Protein AF-B8DJH3-F1 (afdb_monomer_lite)

Foldseek 3Di:
DPPVLVVVVVVVVVVPDDDDDDDDDDYDDDDDDDDDDDDDDDDDDPPVVVVVVVVVVVVVVVPDDDPPDCPPPCPPPPDPDDLFDDPVVLVVLLVFFLLSVLVVLCVVPVVDCLLVPFFLDDFDLPVVLVLWQEEAEEELQFADFPVQAASLLQLLDVVNLVLCVLLVTLEYEYPPFADAQCVVPPPVLDDPPSLQHGGLAGDRSHHHVVSLVSNVVSSVVVSHFYEYAFQAQFHFPGSLVLQLLQVHDCSVQFFQKFWDDPVLVVVADADPDQARKDDDDLVSQVVCCVVVRDFNDFLLVLQLLFADWDKIKGHFRQHNVSDTTIMIFIAGNDPRGTGTNCPRPVNSNVSSRLSRLSSVCVPSNHAEYEYELSSQFRRHGDDPVCVVPPPDDRGGPPSLVSQAVNQSSNRSSRHFYEYEDQAALLVLLVSSRRHGSAYEDLLQAPLLLLLLQQLFNQLSQLSQVQNVVSVPFQLRYELEFQALQARALSSNNQDQPRGDPPRSSVPNCNSVVSQVSLVVLCVLACQQQNCLPVPRGDLWGLLQSQCSSVSHYLVRSLDQVVQLSSLLSSLLSQLVSLQAAYRYYYYPCVLQQFTFGGQVSPDPDSNSGDSSLGRSAHDYLDPSRDPDQAHPVGHGHTRGSFHRNVVQLQPLSRSSLSSSLSSLLSVLQVLNPWGFQDWWDWDRRSKTWTWTQGPPRQFTKTKMWRSHQAKDKTKTAQVPGPRSVVLVVVVFFWAWLQQLDTADADPRIGIDTAHNSRITIITRHNCRNVNSVVSNVSRRPGRDPDPPPPPPDPPPDDPDDDDDDDDDDDDDDDDDDDDDDDDDDDDDDDDDDDDDDDDDDDDDYDDDDDDDDDDDDDDDDDDDDDDDDDDDDDDDDDDDDDDDDDDDDDDDDDDDDDDDDDDDDDDDDDDDDDDDDDDDDDDDDDDDDDDDDDDDDDDDDDDDDDDDDDDDDDDDDDDDDDDDDDDDDDDDDDDDDDDDDDDDDDDDDDDDDDDDDDDDDDDDDDDDDDDDDDDDDDDDDDDDDDDDDDDDDDDDDDDDDDDPPDPPDDDDDDDDPDDDDDDDDPDDDDDDDDDDDDDDDD

Radius of gyration: 41.04 Å; chains: 1; bounding box: 126×142×135 Å

Sequence (1082 aa):
MPNRAALRTIALMLRSLPAIRPQSGLPRAAAAPSRSAIQPAAPVPGMVLHLVLSLALGLLLTGCGAPPAKQKSLLLPQGPSVTRADPGYMQWLEKQSLLGAGAELSRVVSGSQLGWRSPSLPPDPDNLLRAADTWLLVHPMALIADGTPSAFAILAQPRTQELLRRTGARGLYVAPSGGAGAIWAYDRSATLTGDDTIQHGFSEAAGTDDEYLRLRRLTDNNRMLLGTDIIPAATGMGPDFFLAARNVREYPGAYCLVEIPRDLWPYMPASSSEWQARPLTRAQHDLLAEKGLLPASLSRDLLSWARPGGWAVTGEVRGSDGTLRRWVYRHAGRYDMPVLHWDDPSAAARRILSSSIIQQIGLRGMALTGFRVEPLTGLDPLPRTAYGDQGHAPALEPAPTAALSLARETRRYGGWAWQRDRLPLPLLARTLHESADVAEDTVTSPAAEHALLTGDARPLRALLDDALRLGIDMRRLVHATPGPDGVDYALPQLSPGMLPPGAAAGDAALADDMRAAMRTRAALWASTMPLGGAGDVLPVTGAGLAALGAGFSHADAARADARETIRQGHLALVFFKAMQPGLLVLHGQDLAGALPLDWHVMADSEDRWDPALAPRGAYALYRTARTTVLTKQGMPRAPVAYPTPDEQLHDPHSFLNGVHAITAMRERTGIAAGRVAARLRTQGRGCIALAVELPGGRGVVVAVTNFGREAVTERLDMAATPKLLELFGAGNPAVDLEEGTPLPLDGGRMVLHLNPWETRAILVGRDAKSIGAATAAEQPKGPFVPARDATPMPVVAPPAPAKSAVAPPAPAPVPDLTIRIAPPAGAEASPVPAAPEGMPAETPATSGDAAAMPGVPPTVAPAAAPEAQPATPPMEPTPTEQVPLPPATEPVRIDSLGLEPVGGEPAPSVPVAPTPAQMQESQPVPPAVPPSLPHDAGGEVRAPVTPPEIPALPEPVAPPAYPATPEVTAPATESTAPPLLTPTAPADGTDGGLVPYKSARRTAPETLDGPIVPIPPASTALPGGTDVPTDGTTTYKAPLRRAPETLDAPITVPPLPTPPAPPAEPVTPPNPASTESGTAAP

Secondary structure (DSSP, 8-state):
--HHHHHHHHHHHTTSS----------------------------HHHHHHHHHHHHHHHTTS----------------S--SSPPHHHHHHHHTTSHHHHHHHHHHHHTTSSGGGSS-SSS--HHHHHHH-SEEEEE-GGGEE-TT---HHHHHTSHHHHHHHHHTT-SEEEE-S-EEEGGGG-SSTTS---S-SEEEEEEPTTT--HHHHHHHHHHHHHTT-EEEEEPPPSB--S-HHHHHHTTT-TTGGGGBSEEEPPGGGGGGSPP-SSTT--EEPPHHHHHHHHHTTSS-S-BGGGG-TTSPPEEEEE---EE-TTS-EE-EEEEEESSTT-BBB-TT-TT-HHHHHHHHHHIIIIIIT--SEEEE--GGGTT-SBPPGGGTT-TTSPPP-TTHHHHHHHHHHHHHHTT-EEEE-S---HHHHHHHHHHT-SEEE-TTTTTHHHHHHHHS--HHHHHHHHHHHHTT--GGGEEEE-SBTTBEE---GGG-TTTSPTT-TT--TTHHHHHHHHHHHHHGGGTTTS--TT-TTEE---HHHHHHHHHT--HHHHTSTTTHHHHHHHHHHHHHHHHTSSSEEEEEHHHHTTBPPPPGGGT-SSGGG--GGGGGG-BEESSTT--S--B-TT-PBBPPBSS--HHHHTT-TTSHHHHHHHHHHHHHHHTGGG-EEEEEEP--STTEEEEEEEPGGG--EEEEEEE-SSS-EEEEEEGGGSHHHHHHHHTTPPEEETTT-PBPPEETTEEEEEE-TT-EEEEEESTTHHHHHHHHHHHS--S--------------PPPPPPPP----------------------------------------------------------------------------------------------------------------------------PPP--------------------------PPPPPP-------------------------------------------------------------------------PPP-PPP---------PPPPPPPPPPPPP--PPPP-----------

Structure (mmCIF, N/CA/C/O backbone):
data_AF-B8DJH3-F1
#
_entry.id   AF-B8DJH3-F1
#
loop_
_atom_site.group_PDB
_atom_site.id
_atom_site.type_symbol
_atom_site.label_atom_id
_atom_site.label_alt_id
_atom_site.label_comp_id
_atom_site.label_asym_id
_atom_site.label_entity_id
_atom_site.label_seq_id
_atom_site.pdbx_PDB_ins_code
_atom_site.Cartn_x
_atom_site.Cartn_y
_atom_site.Cartn_z
_atom_site.occupancy
_atom_site.B_iso_or_equiv
_atom_site.auth_seq_id
_atom_site.auth_comp_id
_atom_site.auth_asym_id
_atom_site.auth_atom_id
_atom_site.pdbx_PDB_model_num
ATOM 1 N N . MET A 1 1 ? 14.540 23.766 -16.160 1.00 35.25 1 MET A N 1
ATOM 2 C CA . MET A 1 1 ? 15.129 25.119 -15.990 1.00 35.25 1 MET A CA 1
ATOM 3 C C . MET A 1 1 ? 14.389 25.810 -14.850 1.00 35.25 1 MET A C 1
ATOM 5 O O . MET A 1 1 ? 13.196 26.021 -15.027 1.00 35.25 1 MET A O 1
ATOM 9 N N . PRO A 1 2 ? 15.026 26.144 -13.712 1.00 31.33 2 PRO A N 1
ATOM 10 C CA . PRO A 1 2 ? 14.289 26.570 -12.512 1.00 31.33 2 PRO A CA 1
ATOM 11 C C . PRO A 1 2 ? 13.681 27.981 -12.599 1.00 31.33 2 PRO A C 1
ATOM 13 O O . PRO A 1 2 ? 12.533 28.193 -12.220 1.00 31.33 2 PRO A O 1
ATOM 16 N N . ASN A 1 3 ? 14.421 28.955 -13.139 1.00 39.62 3 ASN A N 1
ATOM 17 C CA . ASN A 1 3 ? 14.142 30.382 -12.902 1.00 39.62 3 ASN A CA 1
ATOM 18 C C . ASN A 1 3 ? 12.807 30.904 -13.481 1.00 39.62 3 ASN A C 1
ATOM 20 O O . ASN A 1 3 ? 12.345 31.964 -13.066 1.00 39.62 3 ASN A O 1
ATOM 24 N N . ARG A 1 4 ? 12.158 30.177 -14.405 1.00 38.00 4 ARG A N 1
ATOM 25 C CA . ARG A 1 4 ? 10.815 30.539 -14.901 1.00 38.00 4 ARG A CA 1
ATOM 26 C C . ARG A 1 4 ? 9.694 30.226 -13.902 1.00 38.00 4 ARG A C 1
ATOM 28 O O . ARG A 1 4 ? 8.681 30.916 -13.943 1.00 38.00 4 ARG A O 1
ATOM 35 N N . ALA A 1 5 ? 9.874 29.252 -13.006 1.00 37.75 5 ALA A N 1
ATOM 36 C CA . ALA A 1 5 ? 8.894 28.947 -11.963 1.00 37.75 5 ALA A CA 1
ATOM 37 C C . ALA A 1 5 ? 8.826 30.090 -10.938 1.00 37.75 5 ALA A C 1
ATOM 39 O O . ALA A 1 5 ? 7.777 30.704 -10.781 1.00 37.75 5 ALA A O 1
ATOM 40 N N . ALA A 1 6 ? 9.968 30.471 -10.352 1.00 36.31 6 ALA A N 1
ATOM 41 C CA . ALA A 1 6 ? 10.047 31.555 -9.368 1.00 36.31 6 ALA A CA 1
ATOM 42 C C . ALA A 1 6 ? 9.460 32.888 -9.882 1.00 36.31 6 ALA A C 1
ATOM 44 O O . ALA A 1 6 ? 8.685 33.539 -9.182 1.00 36.31 6 ALA A O 1
ATOM 45 N N . LEU A 1 7 ? 9.763 33.268 -11.131 1.00 40.22 7 LEU A N 1
ATOM 46 C CA . LEU A 1 7 ? 9.201 34.474 -11.754 1.00 40.22 7 LEU A CA 1
ATOM 47 C C . LEU A 1 7 ? 7.678 34.385 -11.976 1.00 40.22 7 LEU A C 1
ATOM 49 O O . LEU A 1 7 ? 6.989 35.396 -11.842 1.00 40.22 7 LEU A O 1
ATOM 53 N N . ARG A 1 8 ? 7.132 33.195 -12.265 1.00 48.09 8 ARG A N 1
ATOM 54 C CA . ARG A 1 8 ? 5.677 32.971 -12.355 1.00 48.09 8 ARG A CA 1
ATOM 55 C C . ARG A 1 8 ? 4.995 33.024 -10.988 1.00 48.09 8 ARG A C 1
ATOM 57 O O . ARG A 1 8 ? 3.959 33.669 -10.880 1.00 48.09 8 ARG A O 1
ATOM 64 N N . THR A 1 9 ? 5.576 32.428 -9.944 1.00 44.53 9 THR A N 1
ATOM 65 C CA . THR A 1 9 ? 5.027 32.485 -8.576 1.00 44.53 9 THR A CA 1
ATOM 66 C C . THR A 1 9 ? 4.914 33.930 -8.078 1.00 44.53 9 THR A C 1
ATOM 68 O O . THR A 1 9 ? 3.879 34.315 -7.538 1.00 44.53 9 THR A O 1
ATOM 71 N N . ILE A 1 10 ? 5.928 34.764 -8.343 1.00 46.28 10 ILE A N 1
ATOM 72 C CA . ILE A 1 10 ? 5.898 36.202 -8.027 1.00 46.28 10 ILE A CA 1
ATOM 73 C C . ILE A 1 10 ? 4.792 36.921 -8.822 1.00 46.28 10 ILE A C 1
ATOM 75 O O . ILE A 1 10 ? 4.032 37.703 -8.253 1.00 46.28 10 ILE A O 1
ATOM 79 N N . ALA A 1 11 ? 4.647 36.630 -10.120 1.00 45.16 11 ALA A N 1
ATOM 80 C CA . ALA A 1 11 ? 3.595 37.218 -10.955 1.00 45.16 11 ALA A CA 1
ATOM 81 C C . ALA A 1 11 ? 2.168 36.801 -10.536 1.00 45.16 11 ALA A C 1
ATOM 83 O O . ALA A 1 11 ? 1.231 37.583 -10.705 1.00 45.16 11 ALA A O 1
ATOM 84 N N . LEU A 1 12 ? 1.998 35.599 -9.973 1.00 44.44 12 LEU A N 1
ATOM 85 C CA . LEU A 1 12 ? 0.728 35.124 -9.416 1.00 44.44 12 LEU A CA 1
ATOM 86 C C . LEU A 1 12 ? 0.411 35.796 -8.072 1.00 44.44 12 LEU A C 1
ATOM 88 O O . LEU A 1 12 ? -0.694 36.311 -7.912 1.00 44.44 12 LEU A O 1
ATOM 92 N N . MET A 1 13 ? 1.380 35.906 -7.153 1.00 42.34 13 MET A N 1
ATOM 93 C CA . MET A 1 13 ? 1.185 36.623 -5.879 1.00 42.34 13 MET A CA 1
ATOM 94 C C . MET A 1 13 ? 0.842 38.111 -6.066 1.00 42.34 13 MET A C 1
ATOM 96 O O . MET A 1 13 ? 0.082 38.678 -5.282 1.00 42.34 13 MET A O 1
ATOM 100 N N . LEU A 1 14 ? 1.339 38.745 -7.133 1.00 42.81 14 LEU A N 1
ATOM 101 C CA . LEU A 1 14 ? 0.972 40.120 -7.492 1.00 42.81 14 LEU A CA 1
ATOM 102 C C . LEU A 1 14 ? -0.467 40.259 -8.028 1.00 42.81 14 LEU A C 1
ATOM 104 O O . LEU A 1 14 ? -0.993 41.370 -8.048 1.00 42.81 14 LEU A O 1
ATOM 108 N N . ARG A 1 15 ? -1.122 39.162 -8.438 1.00 38.94 15 ARG A N 1
ATOM 109 C CA . ARG A 1 15 ? -2.535 39.145 -8.864 1.00 38.94 15 ARG A CA 1
ATOM 110 C C . ARG A 1 15 ? -3.519 38.827 -7.735 1.00 38.94 15 ARG A C 1
ATOM 112 O O . ARG A 1 15 ? -4.697 39.129 -7.885 1.00 38.94 15 ARG A O 1
ATOM 119 N N . SER A 1 16 ? -3.062 38.265 -6.615 1.00 36.12 16 SER A N 1
ATOM 120 C CA . SER A 1 16 ? -3.904 37.917 -5.457 1.00 36.12 16 SER A CA 1
ATOM 121 C C . SER A 1 16 ? -4.084 39.050 -4.431 1.00 36.12 16 SER A C 1
ATOM 123 O O . SER A 1 16 ? -4.630 38.820 -3.354 1.00 36.12 16 SER A O 1
ATOM 125 N N . LEU A 1 17 ? -3.631 40.273 -4.728 1.00 37.50 17 LEU A N 1
ATOM 126 C CA . LEU A 1 17 ? -3.848 41.442 -3.868 1.00 37.50 17 LEU A CA 1
ATOM 127 C C . LEU A 1 17 ? -5.254 42.038 -4.104 1.00 37.50 17 LEU A C 1
ATOM 129 O O . LEU A 1 17 ? -5.592 42.345 -5.250 1.00 37.50 17 LEU A O 1
ATOM 133 N N . PRO A 1 18 ? -6.083 42.236 -3.060 1.00 32.94 18 PRO A N 1
ATOM 134 C CA . PRO A 1 18 ? -7.453 42.715 -3.226 1.00 32.94 18 PRO A CA 1
ATOM 135 C C . PRO A 1 18 ? -7.504 44.187 -3.659 1.00 32.94 18 PRO A C 1
ATOM 137 O O . PRO A 1 18 ? -6.859 45.056 -3.072 1.00 32.94 18 PRO A O 1
ATOM 140 N N . ALA A 1 19 ? -8.325 44.483 -4.669 1.00 36.47 19 ALA A N 1
ATOM 141 C CA . ALA A 1 19 ? -8.510 45.838 -5.179 1.00 36.47 19 ALA A CA 1
ATOM 142 C C . ALA A 1 19 ? -9.307 46.709 -4.188 1.00 36.47 19 ALA A C 1
ATOM 144 O O . ALA A 1 19 ? -10.518 46.548 -4.030 1.00 36.47 19 ALA A O 1
ATOM 145 N N . ILE A 1 20 ? -8.631 47.665 -3.545 1.00 31.47 20 ILE A N 1
ATOM 146 C CA . ILE A 1 20 ? -9.244 48.584 -2.578 1.00 31.47 20 ILE A CA 1
ATOM 147 C C . ILE A 1 20 ? -10.188 49.558 -3.304 1.00 31.47 20 ILE A C 1
ATOM 149 O O . ILE A 1 20 ? -9.751 50.534 -3.914 1.00 31.47 20 ILE A O 1
ATOM 153 N N . ARG A 1 21 ? -11.501 49.323 -3.195 1.00 29.23 21 ARG A N 1
ATOM 154 C CA . ARG A 1 21 ? -12.537 50.330 -3.473 1.00 29.23 21 ARG A CA 1
ATOM 155 C C . ARG A 1 21 ? -12.950 51.012 -2.163 1.00 29.23 21 ARG A C 1
ATOM 157 O O . ARG A 1 21 ? -13.396 50.309 -1.259 1.00 29.23 21 ARG A O 1
ATOM 164 N N . PRO A 1 22 ? -12.875 52.348 -2.047 1.00 32.34 22 PRO A N 1
ATOM 165 C CA . PRO A 1 22 ? -13.467 53.047 -0.916 1.00 32.34 22 PRO A CA 1
ATOM 166 C C . PRO A 1 22 ? -14.993 53.101 -1.072 1.00 32.34 22 PRO A C 1
ATOM 168 O O . PRO A 1 22 ? -15.499 53.555 -2.098 1.00 32.34 22 PRO A O 1
ATOM 171 N N . GLN A 1 23 ? -15.729 52.692 -0.039 1.00 29.98 23 GLN A N 1
ATOM 172 C CA . GLN A 1 23 ? -17.118 53.108 0.156 1.00 29.98 23 GLN A CA 1
ATOM 173 C C . GLN A 1 23 ? -17.170 54.108 1.309 1.00 29.98 23 GLN A C 1
ATOM 175 O O . GLN A 1 23 ? -16.630 53.863 2.385 1.00 29.98 23 GLN A O 1
ATOM 180 N N . SER A 1 24 ? -17.794 55.254 1.059 1.00 31.50 24 SER A N 1
ATOM 181 C CA . SER A 1 24 ? -17.968 56.339 2.018 1.00 31.50 24 SER A CA 1
ATOM 182 C C . SER A 1 24 ? -19.429 56.435 2.449 1.00 31.50 24 SER A C 1
ATOM 184 O O . SER A 1 24 ? -20.339 56.322 1.630 1.00 31.50 24 SER A O 1
ATOM 186 N N . GLY A 1 25 ? -19.665 56.681 3.738 1.00 28.06 25 GLY A N 1
ATOM 187 C CA . GLY A 1 25 ? -21.014 56.913 4.242 1.00 28.06 25 GLY A CA 1
ATOM 188 C C . GLY A 1 25 ? -21.092 56.971 5.761 1.00 28.06 25 GLY A C 1
ATOM 189 O O . GLY A 1 25 ? -20.950 55.942 6.408 1.00 28.06 25 GLY A O 1
ATOM 190 N N . LEU A 1 26 ? -21.321 58.182 6.288 1.00 29.20 26 LEU A N 1
ATOM 191 C CA . LEU A 1 26 ? -22.111 58.593 7.471 1.00 29.20 26 LEU A CA 1
ATOM 192 C C . LEU A 1 26 ? -21.705 60.052 7.849 1.00 29.20 26 LEU A C 1
ATOM 194 O O . LEU A 1 26 ? -20.728 60.558 7.291 1.00 29.20 26 LEU A O 1
ATOM 198 N N . PRO A 1 27 ? -22.533 60.830 8.581 1.00 44.09 27 PRO A N 1
ATOM 199 C CA . PRO A 1 27 ? -22.938 62.138 8.043 1.00 44.09 27 PRO A CA 1
ATOM 200 C C . PRO A 1 27 ? -22.517 63.385 8.854 1.00 44.09 27 PRO A C 1
ATOM 202 O O . PRO A 1 27 ? -22.009 63.280 9.960 1.00 44.09 27 PRO A O 1
ATOM 205 N N . ARG A 1 28 ? -22.810 64.561 8.259 1.00 29.61 28 ARG A N 1
ATOM 206 C CA . ARG A 1 28 ? -23.218 65.877 8.837 1.00 29.61 28 ARG A CA 1
ATOM 207 C C . ARG A 1 28 ? -22.795 66.231 10.292 1.00 29.61 28 ARG A C 1
ATOM 209 O O . ARG A 1 28 ? -23.110 65.497 11.213 1.00 29.61 28 ARG A O 1
ATOM 216 N N . ALA A 1 29 ? -22.293 67.441 10.595 1.00 28.78 29 ALA A N 1
ATOM 217 C CA . ALA A 1 29 ? -22.241 68.684 9.800 1.00 28.78 29 ALA A CA 1
ATOM 218 C C . ALA A 1 29 ? -21.295 69.778 10.371 1.00 28.78 29 ALA A C 1
ATOM 220 O O . ALA A 1 29 ? -20.892 69.712 11.522 1.00 28.78 29 ALA A O 1
ATOM 221 N N . ALA A 1 30 ? -21.109 70.833 9.558 1.00 28.30 30 ALA A N 1
ATOM 222 C CA . ALA A 1 30 ? -20.898 72.254 9.910 1.00 28.30 30 ALA A CA 1
ATOM 223 C C . ALA A 1 30 ? -19.566 72.761 10.536 1.00 28.30 30 ALA A C 1
ATOM 225 O O . ALA A 1 30 ? -19.157 72.344 11.607 1.00 28.30 30 ALA A O 1
ATOM 226 N N . ALA A 1 31 ? -18.997 73.777 9.855 1.00 28.20 31 ALA A N 1
ATOM 227 C CA . ALA A 1 31 ? -18.234 74.954 10.335 1.00 28.20 31 ALA A CA 1
ATOM 228 C C . ALA A 1 31 ? -17.205 74.781 11.489 1.00 28.20 31 ALA A C 1
ATOM 230 O O . ALA A 1 31 ? -17.577 74.575 12.634 1.00 28.20 31 ALA A O 1
ATOM 231 N N . ALA A 1 32 ? -15.880 74.866 11.289 1.00 29.80 32 ALA A N 1
ATOM 232 C CA . ALA A 1 32 ? -15.068 76.024 10.841 1.00 29.80 32 ALA A CA 1
ATOM 233 C C . ALA A 1 32 ? -15.216 77.313 11.705 1.00 29.80 32 ALA A C 1
ATOM 235 O O . ALA A 1 32 ? -16.341 77.599 12.109 1.00 29.80 32 ALA A O 1
ATOM 236 N N . PRO A 1 33 ? -14.166 78.160 11.909 1.00 49.41 33 PRO A N 1
ATOM 237 C CA . PRO A 1 33 ? -12.797 78.082 11.367 1.00 49.41 33 PRO A CA 1
ATOM 238 C C . PRO A 1 33 ? -11.617 78.387 12.344 1.00 49.41 33 PRO A C 1
ATOM 240 O O . PRO A 1 33 ? -11.755 79.045 13.367 1.00 49.41 33 PRO A O 1
ATOM 243 N N . SER A 1 34 ? -10.408 78.022 11.895 1.00 31.45 34 SER A N 1
ATOM 244 C CA . SER A 1 34 ? -9.125 78.755 12.037 1.00 31.45 34 SER A CA 1
ATOM 245 C C . SER A 1 34 ? -8.587 79.242 13.402 1.00 31.45 34 SER A C 1
ATOM 247 O O . SER A 1 34 ? -9.088 80.201 13.986 1.00 31.45 34 SER A O 1
ATOM 249 N N . ARG A 1 35 ? -7.327 78.868 13.675 1.00 27.48 35 ARG A N 1
ATOM 250 C CA . ARG A 1 35 ? -6.202 79.818 13.513 1.00 27.48 35 ARG A CA 1
ATOM 251 C C . ARG A 1 35 ? -4.913 79.096 13.102 1.00 27.48 35 ARG A C 1
ATOM 253 O O . ARG A 1 35 ? -4.763 77.908 13.356 1.00 27.48 35 ARG A O 1
ATOM 260 N N . SER A 1 36 ? -4.028 79.806 12.404 1.00 30.34 36 SER A N 1
ATOM 261 C CA . SER A 1 36 ? -2.918 79.230 11.631 1.00 30.34 36 SER A CA 1
ATOM 262 C C . SER A 1 36 ? -1.636 80.056 11.742 1.00 30.34 36 SER A C 1
ATOM 264 O O . SER A 1 36 ? -1.689 81.263 11.506 1.00 30.34 36 SER A O 1
ATOM 266 N N . ALA A 1 37 ? -0.497 79.405 11.993 1.00 31.42 37 ALA A N 1
ATOM 267 C CA . ALA A 1 37 ? 0.853 79.919 11.729 1.00 31.42 37 ALA A CA 1
ATOM 268 C C . ALA A 1 37 ? 1.892 78.779 11.844 1.00 31.42 37 ALA A C 1
ATOM 270 O O . ALA A 1 37 ? 1.674 77.877 12.645 1.00 31.42 37 ALA A O 1
ATOM 271 N N . ILE A 1 38 ? 3.028 78.746 11.132 1.00 30.92 38 ILE A N 1
ATOM 272 C CA . ILE A 1 38 ? 3.498 79.466 9.926 1.00 30.92 38 ILE A CA 1
ATOM 273 C C . ILE A 1 38 ? 4.574 78.558 9.270 1.00 30.92 38 ILE A C 1
ATOM 275 O O . ILE A 1 38 ? 5.448 78.115 9.998 1.00 30.92 38 ILE A O 1
ATOM 279 N N . GLN A 1 39 ? 4.466 78.301 7.950 1.00 32.75 39 GLN A N 1
ATOM 280 C CA . GLN A 1 39 ? 5.504 78.070 6.894 1.00 32.75 39 GLN A CA 1
ATOM 281 C C . GLN A 1 39 ? 6.816 77.259 7.168 1.00 32.75 39 GLN A C 1
ATOM 283 O O . GLN A 1 39 ? 7.145 76.960 8.307 1.00 32.75 39 GLN A O 1
ATOM 288 N N . PRO A 1 40 ? 7.649 76.941 6.141 1.00 41.06 40 PRO A N 1
ATOM 289 C CA . PRO A 1 40 ? 7.468 77.003 4.679 1.00 41.06 40 PRO A CA 1
ATOM 290 C C . PRO A 1 40 ? 7.579 75.617 3.993 1.00 41.06 40 PRO A C 1
ATOM 292 O O . PRO A 1 40 ? 7.784 74.597 4.643 1.00 41.06 40 PRO A O 1
ATOM 295 N N . ALA A 1 41 ? 7.469 75.581 2.658 1.00 37.94 41 ALA A N 1
ATOM 296 C CA . ALA A 1 41 ? 7.681 74.380 1.840 1.00 37.94 41 ALA A CA 1
ATOM 297 C C . ALA A 1 41 ? 8.957 74.477 0.978 1.00 37.94 41 ALA A C 1
ATOM 299 O O . ALA A 1 41 ? 9.287 75.548 0.470 1.00 37.94 41 ALA A O 1
ATOM 300 N N . ALA A 1 42 ? 9.634 73.341 0.780 1.00 38.09 42 ALA A N 1
ATOM 301 C CA . ALA A 1 42 ? 10.780 73.141 -0.116 1.00 38.09 42 ALA A CA 1
ATOM 302 C C . ALA A 1 42 ? 10.732 71.701 -0.707 1.00 38.09 42 ALA A C 1
ATOM 304 O O . ALA A 1 42 ? 9.975 70.878 -0.186 1.00 38.09 42 ALA A O 1
ATOM 305 N N . PRO A 1 43 ? 11.419 71.394 -1.830 1.00 48.72 43 PRO A N 1
ATOM 306 C CA . PRO A 1 43 ? 10.823 70.521 -2.853 1.00 48.72 43 PRO A CA 1
ATOM 307 C C . PRO A 1 43 ? 11.296 69.051 -2.911 1.00 48.72 43 PRO A C 1
ATOM 309 O O . PRO A 1 43 ? 12.236 68.621 -2.250 1.00 48.72 43 PRO A O 1
ATOM 312 N N . VAL A 1 44 ? 10.606 68.291 -3.772 1.00 53.03 44 VAL A N 1
ATOM 313 C CA . VAL A 1 44 ? 10.743 66.848 -4.056 1.00 53.03 44 VAL A CA 1
ATOM 314 C C . VAL A 1 44 ? 12.044 66.477 -4.790 1.00 53.03 44 VAL A C 1
ATOM 316 O O . VAL A 1 44 ? 12.360 67.102 -5.801 1.00 53.03 44 VAL A O 1
ATOM 319 N N . PRO A 1 45 ? 12.698 65.358 -4.405 1.00 48.28 45 PRO A N 1
ATOM 320 C CA . PRO A 1 45 ? 13.613 64.633 -5.295 1.00 48.28 45 PRO A CA 1
ATOM 321 C C . PRO A 1 45 ? 13.439 63.089 -5.276 1.00 48.28 45 PRO A C 1
ATOM 323 O O . PRO A 1 45 ? 14.418 62.349 -5.284 1.00 48.28 45 PRO A O 1
ATOM 326 N N . GLY A 1 46 ? 12.207 62.561 -5.255 1.00 46.72 46 GLY A N 1
ATOM 327 C CA . GLY A 1 46 ? 11.971 61.106 -5.126 1.00 46.72 46 GLY A CA 1
ATOM 328 C C . GLY A 1 46 ? 12.316 60.248 -6.360 1.00 46.72 46 GLY A C 1
ATOM 329 O O . GLY A 1 46 ? 12.818 59.134 -6.229 1.00 46.72 46 GLY A O 1
ATOM 330 N N . MET A 1 47 ? 12.066 60.749 -7.575 1.00 49.16 47 MET A N 1
ATOM 331 C CA . MET A 1 47 ? 12.067 59.914 -8.791 1.00 49.16 47 MET A CA 1
ATOM 332 C C . MET A 1 47 ? 13.472 59.558 -9.315 1.00 49.16 47 MET A C 1
ATOM 334 O O . MET A 1 47 ? 13.678 58.459 -9.828 1.00 49.16 47 MET A O 1
ATOM 338 N N . VAL A 1 48 ? 14.455 60.451 -9.149 1.00 48.12 48 VAL A N 1
ATOM 339 C CA . VAL A 1 48 ? 15.846 60.211 -9.586 1.00 48.12 48 VAL A CA 1
ATOM 340 C C . VAL A 1 48 ? 16.529 59.163 -8.702 1.00 48.12 48 VAL A C 1
ATOM 342 O O . VAL A 1 48 ? 17.264 58.315 -9.209 1.00 48.12 48 VAL A O 1
ATOM 345 N N . LEU A 1 49 ? 16.242 59.172 -7.395 1.00 50.22 49 LEU A N 1
ATOM 346 C CA . LEU A 1 49 ? 16.841 58.248 -6.431 1.00 50.22 49 LEU A CA 1
ATOM 347 C C . LEU A 1 49 ? 16.505 56.787 -6.760 1.00 50.22 49 LEU A C 1
ATOM 349 O O . LEU A 1 49 ? 17.398 55.944 -6.761 1.00 50.22 49 LEU A O 1
ATOM 353 N N . HIS A 1 50 ? 15.249 56.489 -7.107 1.00 53.22 50 HIS A N 1
ATOM 354 C CA . HIS A 1 50 ? 14.847 55.133 -7.491 1.00 53.22 50 HIS A CA 1
ATOM 355 C C . HIS A 1 50 ? 15.498 54.660 -8.797 1.00 53.22 50 HIS A C 1
ATOM 357 O O . HIS A 1 50 ? 15.893 53.496 -8.881 1.00 53.22 50 HIS A O 1
ATOM 363 N N . LEU A 1 51 ? 15.677 55.544 -9.787 1.00 51.28 51 LEU A N 1
ATOM 364 C CA . LEU A 1 51 ? 16.347 55.180 -11.038 1.00 51.28 51 LEU A CA 1
ATOM 365 C C . LEU A 1 51 ? 17.821 54.819 -10.787 1.00 51.28 51 LEU A C 1
ATOM 367 O O . LEU A 1 51 ? 18.263 53.741 -11.184 1.00 51.28 51 LEU A O 1
ATOM 371 N N . VAL A 1 52 ? 18.552 55.661 -10.047 1.00 61.59 52 VAL A N 1
ATOM 372 C CA . VAL A 1 52 ? 19.961 55.416 -9.687 1.00 61.59 52 VAL A CA 1
ATOM 373 C C . VAL A 1 52 ? 20.111 54.153 -8.834 1.00 61.59 52 VAL A C 1
ATOM 375 O O . VAL A 1 52 ? 20.996 53.342 -9.102 1.00 61.59 52 VAL A O 1
ATOM 378 N N . LEU A 1 53 ? 19.222 53.934 -7.859 1.00 56.06 53 LEU A N 1
ATOM 379 C CA . LEU A 1 53 ? 19.248 52.736 -7.015 1.00 56.06 53 LEU A CA 1
ATOM 380 C C . LEU A 1 53 ? 18.994 51.455 -7.830 1.00 56.06 53 LEU A C 1
ATOM 382 O O . LEU A 1 53 ? 19.667 50.450 -7.612 1.00 56.06 53 LEU A O 1
ATOM 386 N N . SER A 1 54 ? 18.079 51.495 -8.806 1.00 54.28 54 SER A N 1
ATOM 387 C CA . SER A 1 54 ? 17.816 50.353 -9.694 1.00 54.28 54 SER A CA 1
ATOM 388 C C . SER A 1 54 ? 18.998 50.034 -10.621 1.00 54.28 54 SER A C 1
ATOM 390 O O . SER A 1 54 ? 19.319 48.863 -10.826 1.00 54.28 54 SER A O 1
ATOM 392 N N . LEU A 1 55 ? 19.704 51.061 -11.112 1.00 52.91 55 LEU A N 1
ATOM 393 C CA . LEU A 1 55 ? 20.890 50.894 -11.954 1.00 52.91 55 LEU A CA 1
ATOM 394 C C . LEU A 1 55 ? 22.077 50.333 -11.151 1.00 52.91 55 LEU A C 1
ATOM 396 O O . LEU A 1 55 ? 22.767 49.424 -11.614 1.00 52.91 55 LEU A O 1
ATOM 400 N N . ALA A 1 56 ? 22.275 50.820 -9.921 1.00 53.69 56 ALA A N 1
ATOM 401 C CA . ALA A 1 56 ? 23.300 50.319 -9.006 1.00 53.69 56 ALA A CA 1
ATOM 402 C C . ALA A 1 56 ? 23.051 48.854 -8.602 1.00 53.69 56 ALA A C 1
ATOM 404 O O . ALA A 1 56 ? 23.988 48.055 -8.577 1.00 53.69 56 ALA A O 1
ATOM 405 N N . LEU A 1 57 ? 21.792 48.478 -8.347 1.00 50.62 57 LEU A N 1
ATOM 406 C CA . LEU A 1 57 ? 21.421 47.096 -8.037 1.00 50.62 57 LEU A CA 1
ATOM 407 C C . LEU A 1 57 ? 21.658 46.159 -9.236 1.00 50.62 57 LEU A C 1
ATOM 409 O O . LEU A 1 57 ? 22.149 45.046 -9.053 1.00 50.62 57 LEU A O 1
ATOM 413 N N . GLY A 1 58 ? 21.388 46.625 -10.462 1.00 46.62 58 GLY A N 1
ATOM 414 C CA . GLY A 1 58 ? 21.705 45.892 -11.692 1.00 46.62 58 GLY A CA 1
ATOM 415 C C . GLY A 1 58 ? 23.205 45.628 -11.875 1.00 46.62 58 GLY A C 1
ATOM 416 O O . GLY A 1 58 ? 23.592 44.516 -12.226 1.00 46.62 58 GLY A O 1
ATOM 417 N N . LEU A 1 59 ? 24.056 46.614 -11.574 1.00 48.81 59 LEU A N 1
ATOM 418 C CA . LEU A 1 59 ? 25.516 46.469 -11.643 1.00 48.81 59 LEU A CA 1
ATOM 419 C C . LEU A 1 59 ? 26.071 45.547 -10.543 1.00 48.81 59 LEU A C 1
ATOM 421 O O . LEU A 1 59 ? 26.914 44.697 -10.829 1.00 48.81 59 LEU A O 1
ATOM 425 N N . LEU A 1 60 ? 25.559 45.629 -9.312 1.00 44.09 60 LEU A N 1
ATOM 426 C CA . LEU A 1 60 ? 25.972 44.732 -8.222 1.00 44.09 60 LEU A CA 1
ATOM 427 C C . LEU A 1 60 ? 25.592 43.263 -8.483 1.00 44.09 60 LEU A C 1
ATOM 429 O O . LEU A 1 60 ? 26.358 42.362 -8.141 1.00 44.09 60 LEU A O 1
ATOM 433 N N . LEU A 1 61 ? 24.473 43.005 -9.169 1.00 43.91 61 LEU A N 1
ATOM 434 C CA . LEU A 1 61 ? 24.060 41.651 -9.562 1.00 43.91 61 LEU A CA 1
ATOM 435 C C . LEU A 1 61 ? 24.940 41.013 -10.656 1.00 43.91 61 LEU A C 1
ATOM 437 O O . LEU A 1 61 ? 24.858 39.803 -10.859 1.00 43.91 61 LEU A O 1
ATOM 441 N N . THR A 1 62 ? 25.822 41.774 -11.314 1.00 44.47 62 THR A N 1
ATOM 442 C CA . THR A 1 62 ? 26.818 41.221 -12.258 1.00 44.47 62 THR A CA 1
ATOM 443 C C . THR A 1 62 ? 28.150 40.807 -11.610 1.00 44.47 62 THR A C 1
ATOM 445 O O . THR A 1 62 ? 29.008 40.255 -12.294 1.00 44.47 62 THR A O 1
ATOM 448 N N . GLY A 1 63 ? 28.333 41.026 -10.298 1.00 39.22 63 GLY A N 1
ATOM 449 C CA . GLY A 1 63 ? 29.641 40.923 -9.628 1.00 39.22 63 GLY A CA 1
ATOM 450 C C . GLY A 1 63 ? 29.988 39.611 -8.902 1.00 39.22 63 GLY A C 1
ATOM 451 O O . GLY A 1 63 ? 31.143 39.438 -8.521 1.00 39.22 63 GLY A O 1
ATOM 452 N N . CYS A 1 64 ? 29.043 38.685 -8.689 1.00 39.12 64 CYS A N 1
ATOM 453 C CA . CYS A 1 64 ? 29.258 37.490 -7.845 1.00 39.12 64 CYS A CA 1
ATOM 454 C C . CYS A 1 64 ? 28.892 36.157 -8.522 1.00 39.12 64 CYS A C 1
ATOM 456 O O . CYS A 1 64 ? 28.252 35.288 -7.929 1.00 39.12 64 CYS A O 1
ATOM 458 N N . GLY A 1 65 ? 29.341 35.964 -9.763 1.00 30.75 65 GLY A N 1
ATOM 459 C CA . GLY A 1 65 ? 29.367 34.638 -10.377 1.00 30.75 65 GLY A CA 1
ATOM 460 C C . GLY A 1 65 ? 30.487 33.780 -9.785 1.00 30.75 65 GLY A C 1
ATOM 461 O O . GLY A 1 65 ? 31.629 33.879 -10.227 1.00 30.75 65 GLY A O 1
ATOM 462 N N . ALA A 1 66 ? 30.171 32.914 -8.817 1.00 36.72 66 ALA A N 1
ATOM 463 C CA . ALA A 1 66 ? 31.070 31.812 -8.465 1.00 36.72 66 ALA A CA 1
ATOM 464 C C . ALA A 1 66 ? 31.365 30.979 -9.732 1.00 36.72 66 ALA A C 1
ATOM 466 O O . ALA A 1 66 ? 30.453 30.794 -10.548 1.00 36.72 66 ALA A O 1
ATOM 467 N N . PRO A 1 67 ? 32.602 30.480 -9.937 1.00 30.67 67 PRO A N 1
ATOM 468 C CA . PRO A 1 67 ? 32.921 29.707 -11.131 1.00 30.67 67 PRO A CA 1
ATOM 469 C C . PRO A 1 67 ? 31.971 28.506 -11.202 1.00 30.67 67 PRO A C 1
ATOM 471 O O . PRO A 1 67 ? 31.837 27.797 -10.200 1.00 30.67 67 PRO A O 1
ATOM 474 N N . PRO A 1 68 ? 31.290 28.267 -12.340 1.00 29.30 68 PRO A N 1
ATOM 475 C CA . PRO A 1 68 ? 30.302 27.207 -12.421 1.00 29.30 68 PRO A CA 1
ATOM 476 C C . PRO A 1 68 ? 30.994 25.881 -12.130 1.00 29.30 68 PRO A C 1
ATOM 478 O O . PRO A 1 68 ? 31.861 25.437 -12.891 1.00 29.30 68 PRO A O 1
ATOM 481 N N . ALA A 1 69 ? 30.609 25.255 -11.016 1.00 29.31 69 ALA A N 1
ATOM 482 C CA . ALA A 1 69 ? 31.000 23.891 -10.724 1.00 29.31 69 ALA A CA 1
ATOM 483 C C . ALA A 1 69 ? 30.642 23.060 -11.957 1.00 29.31 69 ALA A C 1
ATOM 485 O O . ALA A 1 69 ? 29.485 23.045 -12.381 1.00 29.31 69 ALA A O 1
ATOM 486 N N . LYS A 1 70 ? 31.640 22.410 -12.568 1.00 25.92 70 LYS A N 1
ATOM 487 C CA . LYS A 1 70 ? 31.451 21.579 -13.762 1.00 25.92 70 LYS A CA 1
ATOM 488 C C . LYS A 1 70 ? 30.769 20.265 -13.378 1.00 25.92 70 LYS A C 1
ATOM 490 O O . LYS A 1 70 ? 31.335 19.186 -13.552 1.00 25.92 70 LYS A O 1
ATOM 495 N N . GLN A 1 71 ? 29.537 20.368 -12.879 1.00 30.58 71 GLN A N 1
ATOM 496 C CA . GLN A 1 71 ? 28.549 19.307 -12.940 1.00 30.58 71 GLN A CA 1
ATOM 497 C C . GLN A 1 71 ? 28.436 18.961 -14.423 1.00 30.58 71 GLN A C 1
ATOM 499 O O . GLN A 1 71 ? 27.920 19.742 -15.225 1.00 30.58 71 GLN A O 1
ATOM 504 N N . LYS A 1 72 ? 29.073 17.853 -14.811 1.00 25.72 72 LYS A N 1
ATOM 505 C CA . LYS A 1 72 ? 29.167 17.442 -16.208 1.00 25.72 72 LYS A CA 1
ATOM 506 C C . LYS A 1 72 ? 27.761 17.107 -16.683 1.00 25.72 72 LYS A C 1
ATOM 508 O O . LYS A 1 72 ? 27.288 15.994 -16.480 1.00 25.72 72 LYS A O 1
ATOM 513 N N . SER A 1 73 ? 27.117 18.065 -17.345 1.00 27.06 73 SER A N 1
ATOM 514 C CA . SER A 1 73 ? 26.069 17.741 -18.302 1.00 27.06 73 SER A CA 1
ATOM 515 C C . SER A 1 73 ? 26.660 16.684 -19.230 1.00 27.06 73 SER A C 1
ATOM 517 O O . SER A 1 73 ? 27.694 16.936 -19.856 1.00 27.06 73 SER A O 1
ATOM 519 N N . LEU A 1 74 ? 26.067 15.488 -19.244 1.00 38.16 74 LEU A N 1
ATOM 520 C CA . LEU A 1 74 ? 26.484 14.379 -20.100 1.00 38.16 74 LEU A CA 1
ATOM 521 C C . LEU A 1 74 ? 26.046 14.667 -21.541 1.00 38.16 74 LEU A C 1
ATOM 523 O O . LEU A 1 74 ? 25.207 13.986 -22.125 1.00 38.16 74 LEU A O 1
ATOM 527 N N . LEU A 1 75 ? 26.629 15.726 -22.103 1.00 33.78 75 LEU A N 1
ATOM 528 C CA . LEU A 1 75 ? 26.663 15.980 -23.529 1.00 33.78 75 LEU A CA 1
ATOM 529 C C . LEU A 1 75 ? 27.416 14.813 -24.161 1.00 33.78 75 LEU A C 1
ATOM 531 O O . LEU A 1 75 ? 28.641 14.724 -24.067 1.00 33.78 75 LEU A O 1
ATOM 535 N N . LEU A 1 76 ? 26.643 13.907 -24.757 1.00 36.88 76 LEU A N 1
ATOM 536 C CA . LEU A 1 76 ? 27.125 12.815 -25.592 1.00 36.88 76 LEU A CA 1
ATOM 537 C C . LEU A 1 76 ? 28.206 13.357 -26.543 1.00 36.88 76 LEU A C 1
ATOM 539 O O . LEU A 1 76 ? 27.928 14.324 -27.260 1.00 36.88 76 LEU A O 1
ATOM 543 N N . PRO A 1 77 ? 29.421 12.779 -26.570 1.00 33.25 77 PRO A N 1
ATOM 544 C CA . PRO A 1 77 ? 30.451 13.207 -27.501 1.00 33.25 77 PRO A CA 1
ATOM 545 C C . PRO A 1 77 ? 30.022 12.832 -28.923 1.00 33.25 77 PRO A C 1
ATOM 547 O O . PRO A 1 77 ? 30.229 11.708 -29.374 1.00 33.25 77 PRO A O 1
ATOM 550 N N . GLN A 1 78 ? 29.418 13.790 -29.630 1.00 38.75 78 GLN A N 1
ATOM 551 C CA . GLN A 1 78 ? 29.062 13.699 -31.050 1.00 38.75 78 GLN A CA 1
ATOM 552 C C . GLN A 1 78 ? 30.332 13.787 -31.916 1.00 38.75 78 GLN A C 1
ATOM 554 O O . GLN A 1 78 ? 30.562 14.756 -32.637 1.00 38.75 78 GLN A O 1
ATOM 559 N N . GLY A 1 79 ? 31.199 12.783 -31.775 1.00 34.69 79 GLY A N 1
ATOM 560 C CA . GLY A 1 79 ? 32.320 12.528 -32.672 1.00 34.69 79 GLY A CA 1
ATOM 561 C C . GLY A 1 79 ? 31.857 11.882 -33.986 1.00 34.69 79 GLY A C 1
ATOM 562 O O . GLY A 1 79 ? 30.712 11.435 -34.090 1.00 34.69 79 GLY A O 1
ATOM 563 N N . PRO A 1 80 ? 32.731 11.814 -35.004 1.00 37.06 80 PRO A N 1
ATOM 564 C CA . PRO A 1 80 ? 32.371 11.287 -36.316 1.00 37.06 80 PRO A CA 1
ATOM 565 C C . PRO A 1 80 ? 31.992 9.798 -36.250 1.00 37.06 80 PRO A C 1
ATOM 567 O O . PRO A 1 80 ? 32.823 8.953 -35.930 1.00 37.06 80 PRO A O 1
ATOM 570 N N . SER A 1 81 ? 30.724 9.509 -36.564 1.00 47.53 81 SER A N 1
ATOM 571 C CA . SER A 1 81 ? 30.155 8.194 -36.916 1.00 47.53 81 SER A CA 1
ATOM 572 C C . SER A 1 81 ? 30.814 6.962 -36.272 1.00 47.53 81 SER A C 1
ATOM 574 O O . SER A 1 81 ? 31.335 6.089 -36.971 1.00 47.53 81 SER A O 1
ATOM 576 N N . VAL A 1 82 ? 30.753 6.847 -34.942 1.00 45.78 82 VAL A N 1
ATOM 577 C CA . VAL A 1 82 ? 31.145 5.603 -34.261 1.00 45.78 82 VAL A CA 1
ATOM 578 C C . VAL A 1 82 ? 30.131 4.511 -34.621 1.00 45.78 82 VAL A C 1
ATOM 580 O O . VAL A 1 82 ? 28.940 4.624 -34.333 1.00 45.78 82 VAL A O 1
ATOM 583 N N . THR A 1 83 ? 30.587 3.450 -35.289 1.00 62.62 83 THR A N 1
ATOM 584 C CA . THR A 1 83 ? 29.723 2.353 -35.771 1.00 62.62 83 THR A CA 1
ATOM 585 C C . THR A 1 83 ? 29.138 1.512 -34.632 1.00 62.62 83 THR A C 1
ATOM 587 O O . THR A 1 83 ? 28.038 0.971 -34.761 1.00 62.62 83 THR A O 1
ATOM 590 N N . ARG A 1 84 ? 29.851 1.452 -33.504 1.00 66.06 84 ARG A N 1
ATOM 591 C CA . ARG A 1 84 ? 29.537 0.728 -32.264 1.00 66.06 84 ARG A CA 1
ATOM 592 C C . ARG A 1 84 ? 29.006 1.684 -31.186 1.00 66.06 84 ARG A C 1
ATOM 594 O O . ARG A 1 84 ? 29.348 2.862 -31.199 1.00 66.06 84 ARG A O 1
ATOM 601 N N . ALA A 1 85 ? 28.227 1.194 -30.219 1.00 73.94 85 ALA A N 1
ATOM 602 C CA . ALA A 1 85 ? 28.049 1.924 -28.958 1.00 73.94 85 ALA A CA 1
ATOM 603 C C . ALA A 1 85 ? 29.406 2.128 -28.247 1.00 73.94 85 ALA A C 1
ATOM 605 O O . ALA A 1 85 ? 30.272 1.253 -28.315 1.00 73.94 85 ALA A O 1
ATOM 606 N N . ASP A 1 86 ? 29.597 3.267 -27.571 1.00 81.38 86 ASP A N 1
ATOM 607 C CA . ASP A 1 86 ? 30.867 3.593 -26.906 1.00 81.38 86 ASP A CA 1
ATOM 608 C C . ASP A 1 86 ? 31.197 2.597 -25.770 1.00 81.38 86 ASP A C 1
ATOM 610 O O . ASP A 1 86 ? 30.423 2.489 -24.811 1.00 81.38 86 ASP A O 1
ATOM 614 N N . PRO A 1 87 ? 32.344 1.888 -25.821 1.00 85.31 87 PRO A N 1
ATOM 615 C CA . PRO A 1 87 ? 32.758 0.974 -24.758 1.00 85.31 87 PRO A CA 1
ATOM 616 C C . PRO A 1 87 ? 32.947 1.646 -23.393 1.00 85.31 87 PRO A C 1
ATOM 618 O O . PRO A 1 87 ? 32.693 1.005 -22.373 1.00 85.31 87 PRO A O 1
ATOM 621 N N . GLY A 1 88 ? 33.357 2.921 -23.351 1.00 88.25 88 GLY A N 1
ATOM 622 C CA . GLY A 1 88 ? 33.517 3.662 -22.095 1.00 88.25 88 GLY A CA 1
ATOM 623 C C . GLY A 1 88 ? 32.178 3.876 -21.386 1.00 88.25 88 GLY A C 1
ATOM 624 O O . GLY A 1 88 ? 32.033 3.558 -20.204 1.00 88.25 88 GLY A O 1
ATOM 625 N N . TYR A 1 89 ? 31.178 4.344 -22.132 1.00 88.19 89 TYR A N 1
ATOM 626 C CA . TYR A 1 89 ? 29.799 4.498 -21.679 1.00 88.19 89 TYR A CA 1
ATOM 627 C C . TYR A 1 89 ? 29.166 3.164 -21.267 1.00 88.19 89 TYR A C 1
ATOM 629 O O . TYR A 1 89 ? 28.534 3.105 -20.216 1.00 88.19 89 TYR A O 1
ATOM 637 N N . MET A 1 90 ? 29.382 2.078 -22.020 1.00 90.12 90 MET A N 1
ATOM 638 C CA . MET A 1 90 ? 28.874 0.752 -21.637 1.00 90.12 90 MET A CA 1
ATOM 639 C C . MET A 1 90 ? 29.494 0.254 -20.324 1.00 90.12 90 MET A C 1
ATOM 641 O O . MET A 1 90 ? 28.754 -0.137 -19.426 1.00 90.12 90 MET A O 1
ATOM 645 N N . GLN A 1 91 ? 30.817 0.357 -20.145 1.00 91.19 91 GLN A N 1
ATOM 646 C CA . GLN A 1 91 ? 31.463 -0.026 -18.880 1.00 91.19 91 GLN A CA 1
ATOM 647 C C . GLN A 1 91 ? 31.029 0.871 -17.702 1.00 91.19 91 GLN A C 1
ATOM 649 O O . GLN A 1 91 ? 31.035 0.443 -16.546 1.00 91.19 91 GLN A O 1
ATOM 654 N N . TRP A 1 92 ? 30.665 2.129 -17.967 1.00 92.06 92 TRP A N 1
ATOM 655 C CA . TRP A 1 92 ? 30.076 3.007 -16.956 1.00 92.06 92 TRP A CA 1
ATOM 656 C C . TRP A 1 92 ? 28.645 2.583 -16.595 1.00 92.06 92 TRP A C 1
ATOM 658 O O . TRP A 1 92 ? 28.350 2.474 -15.407 1.00 92.06 92 TRP A O 1
ATOM 668 N N . LEU A 1 93 ? 27.794 2.260 -17.576 1.00 92.56 93 LEU A N 1
ATOM 669 C CA . LEU A 1 93 ? 26.451 1.719 -17.334 1.00 92.56 93 LEU A CA 1
ATOM 670 C C . LEU A 1 93 ? 26.496 0.416 -16.524 1.00 92.56 93 LEU A C 1
ATOM 672 O O . LEU A 1 93 ? 25.750 0.288 -15.558 1.00 92.56 93 LEU A O 1
ATOM 676 N N . GLU A 1 94 ? 27.398 -0.518 -16.846 1.00 93.38 94 GLU A N 1
ATOM 677 C CA . GLU A 1 94 ? 27.551 -1.775 -16.091 1.00 93.38 94 GLU A CA 1
ATOM 678 C C . GLU A 1 94 ? 27.826 -1.512 -14.600 1.00 93.38 94 GLU A C 1
ATOM 680 O O . GLU A 1 94 ? 27.229 -2.153 -13.737 1.00 93.38 94 GLU A O 1
ATOM 685 N N . LYS A 1 95 ? 28.646 -0.501 -14.282 1.00 91.56 95 LYS A N 1
ATOM 686 C CA . LYS A 1 95 ? 28.947 -0.062 -12.904 1.00 91.56 95 LYS A CA 1
ATOM 687 C C . LYS A 1 95 ? 27.800 0.688 -12.215 1.00 91.56 95 LYS A C 1
ATOM 689 O O . LYS A 1 95 ? 27.926 1.022 -11.040 1.00 91.56 95 LYS A O 1
ATOM 694 N N . GLN A 1 96 ? 26.727 1.028 -12.925 1.00 90.56 96 GLN A N 1
ATOM 695 C CA . GLN A 1 96 ? 25.520 1.664 -12.375 1.00 90.56 96 GLN A CA 1
ATOM 696 C C . GLN A 1 96 ? 24.307 0.722 -12.368 1.00 90.56 96 GLN A C 1
ATOM 698 O O . GLN A 1 96 ? 23.267 1.097 -11.833 1.00 90.56 96 GLN A O 1
ATOM 703 N N . SER A 1 97 ? 24.450 -0.466 -12.961 1.00 94.25 97 SER A N 1
ATOM 704 C CA . SER A 1 97 ? 23.398 -1.467 -13.126 1.00 94.25 97 SER A CA 1
ATOM 705 C C . SER A 1 97 ? 23.183 -2.327 -11.879 1.00 94.25 97 SER A C 1
ATOM 707 O O . SER A 1 97 ? 24.120 -2.605 -11.122 1.00 94.25 97 SER A O 1
ATOM 709 N N . LEU A 1 98 ? 21.948 -2.786 -11.692 1.00 95.69 98 LEU A N 1
ATOM 710 C CA . LEU A 1 98 ? 21.542 -3.688 -10.617 1.00 95.69 98 LEU A CA 1
ATOM 711 C C . LEU A 1 98 ? 22.218 -5.053 -10.744 1.00 95.69 98 LEU A C 1
ATOM 713 O O . LEU A 1 98 ? 22.728 -5.574 -9.752 1.00 95.69 98 LEU A O 1
ATOM 717 N N . LEU A 1 99 ? 22.261 -5.613 -11.955 1.00 95.44 99 LEU A N 1
ATOM 718 C CA . LEU A 1 99 ? 22.862 -6.918 -12.225 1.00 95.44 99 LEU A CA 1
ATOM 719 C C . LEU A 1 99 ? 24.392 -6.883 -12.091 1.00 95.44 99 LEU A C 1
ATOM 721 O O . LEU A 1 99 ? 24.985 -7.799 -11.519 1.00 95.44 99 LEU A O 1
ATOM 725 N N . GLY A 1 100 ? 25.032 -5.811 -12.574 1.00 93.44 100 GLY A N 1
ATOM 726 C CA . GLY A 1 100 ? 26.476 -5.608 -12.460 1.00 93.44 100 GLY A CA 1
ATOM 727 C C . GLY A 1 100 ? 26.931 -5.395 -11.016 1.00 93.44 100 GLY A C 1
ATOM 728 O O . GLY A 1 100 ? 27.871 -6.052 -10.572 1.00 93.44 100 GLY A O 1
ATOM 729 N N . ALA A 1 101 ? 26.238 -4.542 -10.254 1.00 90.81 101 ALA A N 1
ATOM 730 C CA . ALA A 1 101 ? 26.516 -4.352 -8.828 1.00 90.81 101 ALA A CA 1
ATOM 731 C C . ALA A 1 101 ? 26.158 -5.596 -7.991 1.00 90.81 101 ALA A C 1
ATOM 733 O O . ALA A 1 101 ? 26.876 -5.944 -7.050 1.00 90.81 101 ALA A O 1
ATOM 734 N N . GLY A 1 102 ? 25.089 -6.308 -8.359 1.00 90.69 102 GLY A N 1
ATOM 735 C CA . GLY A 1 102 ? 24.644 -7.526 -7.684 1.00 90.69 102 GLY A CA 1
ATOM 736 C C . GLY A 1 102 ? 25.703 -8.629 -7.649 1.00 90.69 102 GLY A C 1
ATOM 737 O O . GLY A 1 102 ? 25.812 -9.332 -6.650 1.00 90.69 102 GLY A O 1
ATOM 738 N N . ALA A 1 103 ? 26.558 -8.720 -8.673 1.00 88.31 103 ALA A N 1
ATOM 739 C CA . ALA A 1 103 ? 27.659 -9.683 -8.717 1.00 88.31 103 ALA A CA 1
ATOM 740 C C . ALA A 1 103 ? 28.735 -9.469 -7.628 1.00 88.31 103 ALA A C 1
ATOM 742 O O . ALA A 1 103 ? 29.429 -10.425 -7.276 1.00 88.31 103 ALA A O 1
ATOM 743 N N . GLU A 1 104 ? 28.887 -8.249 -7.100 1.00 89.06 104 GLU A N 1
ATOM 744 C CA . GLU A 1 104 ? 29.735 -7.967 -5.931 1.00 89.06 104 GLU A CA 1
ATOM 745 C C . GLU A 1 104 ? 28.991 -8.313 -4.632 1.00 89.06 104 GLU A C 1
ATOM 747 O O . GLU A 1 104 ? 29.531 -9.013 -3.776 1.00 89.06 104 GLU A O 1
ATOM 752 N N . LEU A 1 105 ? 27.722 -7.903 -4.516 1.00 89.62 105 LEU A N 1
ATOM 753 C CA . LEU A 1 105 ? 26.873 -8.158 -3.343 1.00 89.62 105 LEU A CA 1
ATOM 754 C C . LEU A 1 105 ? 26.718 -9.660 -3.058 1.00 89.62 105 LEU A C 1
ATOM 756 O O . LEU A 1 105 ? 26.904 -10.101 -1.922 1.00 89.62 105 LEU A O 1
ATOM 760 N N . SER A 1 106 ? 26.477 -10.471 -4.091 1.00 87.81 106 SER A N 1
ATOM 761 C CA . SER A 1 106 ? 26.401 -11.930 -3.966 1.00 87.81 106 SER A CA 1
ATOM 762 C C . SER A 1 106 ? 27.706 -12.557 -3.460 1.00 87.81 106 SER A C 1
ATOM 764 O O . SER A 1 106 ? 27.647 -13.569 -2.767 1.00 87.81 106 SER A O 1
ATOM 766 N N . ARG A 1 107 ? 28.885 -11.974 -3.735 1.00 88.44 107 ARG A N 1
ATOM 767 C CA . ARG A 1 107 ? 30.169 -12.493 -3.219 1.00 88.44 107 ARG A CA 1
ATOM 768 C C . ARG A 1 107 ? 30.373 -12.243 -1.725 1.00 88.44 107 ARG A C 1
ATOM 770 O O . ARG A 1 107 ? 31.139 -12.978 -1.116 1.00 88.44 107 ARG A O 1
ATOM 777 N N . VAL A 1 108 ? 29.677 -11.274 -1.126 1.00 83.88 108 VAL A N 1
ATOM 778 C CA . VAL A 1 108 ? 29.727 -11.037 0.330 1.00 83.88 108 VAL A CA 1
ATOM 779 C C . VAL A 1 108 ? 28.975 -12.130 1.103 1.00 83.88 108 VAL A C 1
ATOM 781 O O . VAL A 1 108 ? 29.358 -12.469 2.220 1.00 83.88 108 VAL A O 1
ATOM 784 N N . VAL A 1 109 ? 27.919 -12.701 0.510 1.00 83.50 109 VAL A N 1
ATOM 785 C CA . VAL A 1 109 ? 27.066 -13.717 1.155 1.00 83.50 109 VAL A CA 1
ATOM 786 C C . VAL A 1 109 ? 27.326 -15.152 0.682 1.00 83.50 109 VAL A C 1
ATOM 788 O O . VAL A 1 109 ? 27.052 -16.091 1.432 1.00 83.50 109 VAL A O 1
ATOM 791 N N . SER A 1 110 ? 27.849 -15.351 -0.530 1.00 85.88 110 SER A N 1
ATOM 792 C CA . SER A 1 110 ? 28.104 -16.679 -1.102 1.00 85.88 110 SER A CA 1
ATOM 793 C C . SER A 1 110 ? 29.136 -17.454 -0.279 1.00 85.88 110 SER A C 1
ATOM 795 O O . SER A 1 110 ? 30.208 -16.943 0.031 1.00 85.88 110 SER A O 1
ATOM 797 N N . GLY A 1 111 ? 28.797 -18.686 0.110 1.00 85.94 111 GLY A N 1
ATOM 798 C CA . GLY A 1 111 ? 29.622 -19.512 1.000 1.00 85.94 111 GLY A CA 1
ATOM 799 C C . GLY A 1 111 ? 29.668 -19.049 2.465 1.00 85.94 111 GLY A C 1
ATOM 800 O O . GLY A 1 111 ? 30.316 -19.702 3.279 1.00 85.94 111 GLY A O 1
ATOM 801 N N . SER A 1 112 ? 28.980 -17.960 2.828 1.00 84.50 112 SER A N 1
ATOM 802 C CA . SER A 1 112 ? 28.925 -17.464 4.208 1.00 84.50 112 SER A CA 1
ATOM 803 C C . SER A 1 112 ? 27.848 -18.159 5.049 1.00 84.50 112 SER A C 1
ATOM 805 O O . SER A 1 112 ? 26.890 -18.752 4.545 1.00 84.50 112 SER A O 1
ATOM 807 N N . GLN A 1 113 ? 27.949 -17.990 6.365 1.00 84.19 113 GLN A N 1
ATOM 808 C CA . GLN A 1 113 ? 26.934 -18.396 7.334 1.00 84.19 113 GLN A CA 1
ATOM 809 C C . GLN A 1 113 ? 25.671 -17.510 7.328 1.00 84.19 113 GLN A C 1
ATOM 811 O O . GLN A 1 113 ? 24.718 -17.824 8.037 1.00 84.19 113 GLN A O 1
ATOM 816 N N . LEU A 1 114 ? 25.639 -16.398 6.575 1.00 76.44 114 LEU A N 1
ATOM 817 C CA . LEU A 1 114 ? 24.536 -15.424 6.623 1.00 76.44 114 LEU A CA 1
ATOM 818 C C . LEU A 1 114 ? 23.196 -16.036 6.201 1.00 76.44 114 LEU A C 1
ATOM 820 O O . LEU A 1 114 ? 22.211 -15.845 6.904 1.00 76.44 114 LEU A O 1
ATOM 824 N N . GLY A 1 115 ? 23.173 -16.827 5.124 1.00 77.19 115 GLY A N 1
ATOM 825 C CA . GLY A 1 115 ? 21.959 -17.481 4.614 1.00 77.19 115 GLY A CA 1
ATOM 826 C C . GLY A 1 115 ? 21.439 -18.662 5.451 1.00 77.19 115 GLY A C 1
ATOM 827 O O . GLY A 1 115 ? 20.489 -19.322 5.032 1.00 77.19 115 GLY A O 1
ATOM 828 N N . TRP A 1 116 ? 22.066 -18.939 6.601 1.00 82.44 116 TRP A N 1
ATOM 829 C CA . TRP A 1 116 ? 21.769 -20.068 7.492 1.00 82.44 116 TRP A CA 1
ATOM 830 C C . TRP A 1 116 ? 21.390 -19.636 8.919 1.00 82.44 116 TRP A C 1
ATOM 832 O O . TRP A 1 116 ? 21.191 -20.491 9.779 1.00 82.44 116 TRP A O 1
ATOM 842 N N . ARG A 1 117 ? 21.298 -18.326 9.195 1.00 78.50 117 ARG A N 1
ATOM 843 C CA . ARG A 1 117 ? 21.032 -17.796 10.548 1.00 78.50 117 ARG A CA 1
ATOM 844 C C . ARG A 1 117 ? 19.604 -18.030 11.038 1.00 78.50 117 ARG A C 1
ATOM 846 O O . ARG A 1 117 ? 19.397 -18.160 12.240 1.00 78.50 117 ARG A O 1
ATOM 853 N N . SER A 1 118 ? 18.650 -18.081 10.113 1.00 85.31 118 SER A N 1
ATOM 854 C CA . SER A 1 118 ? 17.217 -18.134 10.397 1.00 85.31 118 SER A CA 1
ATOM 855 C C . SER A 1 118 ? 16.507 -19.133 9.474 1.00 85.31 118 SER A C 1
ATOM 857 O O . SER A 1 118 ? 16.907 -19.289 8.313 1.00 85.31 118 SER A O 1
ATOM 859 N N . PRO A 1 119 ? 15.449 -19.819 9.948 1.00 86.81 119 PRO A N 1
ATOM 860 C CA . PRO A 1 119 ? 14.656 -20.715 9.113 1.00 86.81 119 PRO A CA 1
ATOM 861 C C . PRO A 1 119 ? 13.922 -19.929 8.017 1.00 86.81 119 PRO A C 1
ATOM 863 O O . PRO A 1 119 ? 13.425 -18.831 8.246 1.00 86.81 119 PRO A O 1
ATOM 866 N N . SER A 1 120 ? 13.816 -20.494 6.808 1.00 85.94 120 SER A N 1
ATOM 867 C CA . SER A 1 120 ? 13.095 -19.827 5.707 1.00 85.94 120 SER A CA 1
ATOM 868 C C . SER A 1 120 ? 11.568 -19.979 5.776 1.00 85.94 120 SER A C 1
ATOM 870 O O . SER A 1 120 ? 10.852 -19.267 5.072 1.00 85.94 120 SER A O 1
ATOM 872 N N . LEU A 1 121 ? 11.084 -20.953 6.552 1.00 86.44 121 LEU A N 1
ATOM 873 C CA . LEU A 1 121 ? 9.677 -21.302 6.773 1.00 86.44 121 LEU A CA 1
ATOM 874 C C . LEU A 1 121 ? 9.533 -21.922 8.182 1.00 86.44 121 LEU A C 1
ATOM 876 O O . LEU A 1 121 ? 10.494 -22.556 8.629 1.00 86.44 121 LEU A O 1
ATOM 880 N N . PRO A 1 122 ? 8.363 -21.818 8.842 1.00 90.00 122 PRO A N 1
ATOM 881 C CA . PRO A 1 122 ? 7.194 -21.028 8.433 1.00 90.00 122 PRO A CA 1
ATOM 882 C C . PRO A 1 122 ? 7.460 -19.507 8.508 1.00 90.00 122 PRO A C 1
ATOM 884 O O . PRO A 1 122 ? 8.514 -19.099 8.999 1.00 90.00 122 PRO A O 1
ATOM 887 N N . PRO A 1 123 ? 6.550 -18.662 7.993 1.00 91.75 123 PRO A N 1
ATOM 888 C CA . PRO A 1 123 ? 6.556 -17.224 8.269 1.00 91.75 123 PRO A CA 1
ATOM 889 C C . PRO A 1 123 ? 6.345 -16.928 9.767 1.00 91.75 123 PRO A C 1
ATOM 891 O O . PRO A 1 123 ? 5.700 -17.711 10.467 1.00 91.75 123 PRO A O 1
ATOM 894 N N . ASP A 1 124 ? 6.862 -15.798 10.255 1.00 90.50 124 ASP A N 1
ATOM 895 C CA . ASP A 1 124 ? 6.946 -15.463 11.690 1.00 90.50 124 ASP A CA 1
ATOM 896 C C . ASP A 1 124 ? 6.383 -14.058 12.003 1.00 90.50 124 ASP A C 1
ATOM 898 O O . ASP A 1 124 ? 7.133 -13.117 12.292 1.00 90.50 124 ASP A O 1
ATOM 902 N N . PRO A 1 125 ? 5.050 -13.877 11.947 1.00 93.19 125 PRO A N 1
ATOM 903 C CA . PRO A 1 125 ? 4.422 -12.600 12.268 1.00 93.19 125 PRO A CA 1
ATOM 904 C C . PRO A 1 125 ? 4.473 -12.282 13.769 1.00 93.19 125 PRO A C 1
ATOM 906 O O . PRO A 1 125 ? 4.558 -11.116 14.142 1.00 93.19 125 PRO A O 1
ATOM 909 N N . ASP A 1 126 ? 4.450 -13.279 14.658 1.00 93.50 126 ASP A N 1
ATOM 910 C CA . ASP A 1 126 ? 4.328 -13.042 16.102 1.00 93.50 126 ASP A CA 1
ATOM 911 C C . ASP A 1 126 ? 5.585 -12.415 16.723 1.00 93.50 126 ASP A C 1
ATOM 913 O O . ASP A 1 126 ? 5.476 -11.682 17.712 1.00 93.50 126 ASP A O 1
ATOM 917 N N . ASN A 1 127 ? 6.777 -12.652 16.160 1.00 94.69 127 ASN A N 1
ATOM 918 C CA . ASN A 1 127 ? 7.981 -11.916 16.555 1.00 94.69 127 ASN A CA 1
ATOM 919 C C . ASN A 1 127 ? 8.035 -10.507 15.932 1.00 94.69 127 ASN A C 1
ATOM 921 O O . ASN A 1 127 ? 8.430 -9.569 16.629 1.00 94.69 127 ASN A O 1
ATOM 925 N N . LEU A 1 128 ? 7.569 -10.331 14.687 1.00 96.44 128 LEU A N 1
ATOM 926 C CA . LEU A 1 128 ? 7.454 -9.018 14.034 1.00 96.44 128 LEU A CA 1
ATOM 927 C C . LEU A 1 128 ? 6.510 -8.083 14.804 1.00 96.44 128 LEU A C 1
ATOM 929 O O . LEU A 1 128 ? 6.907 -6.978 15.168 1.00 96.44 128 LEU A O 1
ATOM 933 N N . LEU A 1 129 ? 5.297 -8.546 15.118 1.00 97.06 129 LEU A N 1
ATOM 934 C CA . LEU A 1 129 ? 4.276 -7.801 15.866 1.00 97.06 129 LEU A CA 1
ATOM 935 C C . LEU A 1 129 ? 4.779 -7.395 17.259 1.00 97.06 129 LEU A C 1
ATOM 937 O O . LEU A 1 129 ? 4.575 -6.265 17.703 1.00 97.06 129 LEU A O 1
ATOM 941 N N . ARG A 1 130 ? 5.490 -8.301 17.945 1.00 95.06 130 ARG A N 1
ATOM 942 C CA . ARG A 1 130 ? 6.066 -8.029 19.270 1.00 95.06 130 ARG A CA 1
ATOM 943 C C . ARG A 1 130 ? 7.175 -6.981 19.212 1.00 95.06 130 ARG A C 1
ATOM 945 O O . ARG A 1 130 ? 7.262 -6.157 20.117 1.00 95.06 130 ARG A O 1
ATOM 952 N N . ALA A 1 131 ? 7.995 -6.985 18.161 1.00 95.00 131 ALA A N 1
ATOM 953 C CA . ALA A 1 131 ? 9.015 -5.963 17.955 1.00 95.00 131 ALA A CA 1
ATOM 954 C C . ALA A 1 131 ? 8.382 -4.613 17.565 1.00 95.00 131 ALA A C 1
ATOM 956 O O . ALA A 1 131 ? 8.552 -3.625 18.280 1.00 95.00 131 ALA A O 1
ATOM 957 N N . ALA A 1 132 ? 7.587 -4.579 16.493 1.00 96.50 132 ALA A N 1
ATOM 958 C CA . ALA A 1 132 ? 6.907 -3.381 16.012 1.00 96.50 132 ALA A CA 1
ATOM 959 C C . ALA A 1 132 ? 5.548 -3.693 15.360 1.00 96.50 132 ALA A C 1
ATOM 961 O O . ALA A 1 132 ? 5.477 -4.047 14.186 1.00 96.50 132 ALA A O 1
ATOM 962 N N . ASP A 1 133 ? 4.464 -3.471 16.110 1.00 97.00 133 ASP A N 1
ATOM 963 C CA . ASP A 1 133 ? 3.071 -3.526 15.628 1.00 97.00 133 ASP A CA 1
ATOM 964 C C . ASP A 1 133 ? 2.603 -2.247 14.905 1.00 97.00 133 ASP A C 1
ATOM 966 O O . ASP A 1 133 ? 1.522 -2.233 14.306 1.00 97.00 133 ASP A O 1
ATOM 970 N N . THR A 1 134 ? 3.398 -1.177 14.997 1.00 98.00 134 THR A N 1
ATOM 971 C CA . THR A 1 134 ? 3.061 0.186 14.579 1.00 98.00 134 THR A CA 1
ATOM 972 C C . THR A 1 134 ? 4.267 0.832 13.907 1.00 98.00 134 THR A C 1
ATOM 974 O O . THR A 1 134 ? 5.355 0.914 14.490 1.00 98.00 134 THR A O 1
ATOM 977 N N . TRP A 1 135 ? 4.067 1.305 12.679 1.00 97.94 135 TRP A N 1
ATOM 978 C CA . TRP A 1 135 ? 5.106 1.809 11.786 1.00 97.94 135 TRP A CA 1
ATOM 979 C C . TRP A 1 135 ? 4.737 3.184 11.219 1.00 97.94 135 TRP A C 1
ATOM 981 O O . TRP A 1 135 ? 3.573 3.435 10.903 1.00 97.94 135 TRP A O 1
ATOM 991 N N . LEU A 1 136 ? 5.734 4.053 11.021 1.00 96.94 136 LEU A N 1
ATOM 992 C CA . LEU A 1 136 ? 5.577 5.260 10.202 1.00 96.94 136 LEU A CA 1
ATOM 993 C C . LEU A 1 136 ? 6.198 5.049 8.814 1.00 96.94 136 LEU A C 1
ATOM 995 O O . LEU A 1 136 ? 7.396 4.783 8.722 1.00 96.94 136 LEU A O 1
ATOM 999 N N . LEU A 1 137 ? 5.413 5.217 7.747 1.00 97.19 137 LEU A N 1
ATOM 1000 C CA . LEU A 1 137 ? 5.879 5.174 6.359 1.00 97.19 137 LEU A CA 1
ATOM 1001 C C . LEU A 1 137 ? 6.109 6.591 5.821 1.00 97.19 137 LEU A C 1
ATOM 1003 O O . LEU A 1 137 ? 5.185 7.394 5.674 1.00 97.19 137 LEU A O 1
ATOM 1007 N N . VAL A 1 138 ? 7.365 6.894 5.506 1.00 95.62 138 VAL A N 1
ATOM 1008 C CA . VAL A 1 138 ? 7.814 8.181 4.972 1.00 95.62 138 VAL A CA 1
ATOM 1009 C C . VAL A 1 138 ? 8.232 8.037 3.511 1.00 95.62 138 VAL A C 1
ATOM 1011 O O . VAL A 1 138 ? 9.167 7.303 3.192 1.00 95.62 138 VAL A O 1
ATOM 1014 N N . HIS A 1 139 ? 7.576 8.794 2.629 1.00 94.12 139 HIS A N 1
ATOM 1015 C CA . HIS A 1 139 ? 8.028 8.965 1.248 1.00 94.12 139 HIS A CA 1
ATOM 1016 C C . HIS A 1 139 ? 9.146 10.014 1.214 1.00 94.12 139 HIS A C 1
ATOM 1018 O O . HIS A 1 139 ? 8.911 11.155 1.625 1.00 94.12 139 HIS A O 1
ATOM 1024 N N . PRO A 1 140 ? 10.373 9.677 0.777 1.00 92.56 140 PRO A N 1
ATOM 1025 C CA . PRO A 1 140 ? 11.512 10.571 0.956 1.00 92.56 140 PRO A CA 1
ATOM 1026 C C . PRO A 1 140 ? 11.411 11.862 0.134 1.00 92.56 140 PRO A C 1
ATOM 1028 O O . PRO A 1 140 ? 11.939 12.886 0.558 1.00 92.56 140 PRO A O 1
ATOM 1031 N N . MET A 1 141 ? 10.698 11.857 -1.000 1.00 89.00 141 MET A N 1
ATOM 1032 C CA . MET A 1 141 ? 10.491 13.066 -1.810 1.00 89.00 141 MET A CA 1
ATOM 1033 C C . MET A 1 141 ? 9.434 14.020 -1.240 1.00 89.00 141 MET A C 1
ATOM 1035 O O . MET A 1 141 ? 9.295 15.117 -1.775 1.00 89.00 141 MET A O 1
ATOM 1039 N N . ALA A 1 142 ? 8.701 13.629 -0.191 1.00 91.19 142 ALA A N 1
ATOM 1040 C CA . ALA A 1 142 ? 7.628 14.422 0.409 1.00 91.19 142 ALA A CA 1
ATOM 1041 C C . ALA A 1 142 ? 8.038 15.146 1.710 1.00 91.19 142 ALA A C 1
ATOM 1043 O O . ALA A 1 142 ? 7.244 15.908 2.255 1.00 91.19 142 ALA A O 1
ATOM 1044 N N . LEU A 1 143 ? 9.263 14.965 2.220 1.00 91.88 143 LEU A N 1
ATOM 1045 C CA . LEU A 1 143 ? 9.748 15.714 3.387 1.00 91.88 143 LEU A CA 1
ATOM 1046 C C . LEU A 1 143 ? 10.396 17.051 2.998 1.00 91.88 143 LEU A C 1
ATOM 1048 O O . LEU A 1 143 ? 11.241 17.108 2.106 1.00 91.88 143 LEU A O 1
ATOM 1052 N N . ILE A 1 144 ? 10.075 18.116 3.742 1.00 91.31 144 ILE A N 1
ATOM 1053 C CA . ILE A 1 144 ? 10.786 19.406 3.687 1.00 91.31 144 ILE A CA 1
ATOM 1054 C C . ILE A 1 144 ? 11.318 19.862 5.048 1.00 91.31 144 ILE A C 1
ATOM 1056 O O . ILE A 1 144 ? 10.665 19.747 6.087 1.00 91.31 144 ILE A O 1
ATOM 1060 N N . ALA A 1 145 ? 12.495 20.484 5.000 1.00 88.81 145 ALA A N 1
ATOM 1061 C CA . ALA A 1 145 ? 13.051 21.338 6.040 1.00 88.81 145 ALA A CA 1
ATOM 1062 C C . ALA A 1 145 ? 13.842 22.486 5.388 1.00 88.81 145 ALA A C 1
ATOM 1064 O O . ALA A 1 145 ? 14.324 22.348 4.261 1.00 88.81 145 ALA A O 1
ATOM 1065 N N . ASP A 1 146 ? 13.985 23.614 6.088 1.00 85.81 146 ASP A N 1
ATOM 1066 C CA . ASP A 1 146 ? 14.732 24.763 5.564 1.00 85.81 146 ASP A CA 1
ATOM 1067 C C . ASP A 1 146 ? 16.221 24.415 5.379 1.00 85.81 146 ASP A C 1
ATOM 1069 O O . ASP A 1 146 ? 16.842 23.767 6.222 1.00 85.81 146 ASP A O 1
ATOM 1073 N N . GLY A 1 147 ? 16.767 24.792 4.216 1.00 82.44 147 GLY A N 1
ATOM 1074 C CA . GLY A 1 147 ? 18.056 24.303 3.704 1.00 82.44 147 GLY A CA 1
ATOM 1075 C C . GLY A 1 147 ? 17.964 23.070 2.786 1.00 82.44 147 GLY A C 1
ATOM 1076 O O . GLY A 1 147 ? 18.986 22.636 2.261 1.00 82.44 147 GLY A O 1
ATOM 1077 N N . THR A 1 148 ? 16.765 22.516 2.555 1.00 79.69 148 THR A N 1
ATOM 1078 C CA . THR A 1 148 ? 16.507 21.341 1.688 1.00 79.69 148 THR A CA 1
ATOM 1079 C C . THR A 1 148 ? 17.428 20.119 1.929 1.00 79.69 148 THR A C 1
ATOM 1081 O O . THR A 1 148 ? 18.004 19.590 0.973 1.00 79.69 148 THR A O 1
ATOM 1084 N N . PRO A 1 149 ? 17.600 19.658 3.188 1.00 90.06 149 PRO A N 1
ATOM 1085 C CA . PRO A 1 149 ? 18.318 18.417 3.492 1.00 90.06 149 PRO A CA 1
ATOM 1086 C C . PRO A 1 149 ? 17.556 17.170 3.003 1.00 90.06 149 PRO A C 1
ATOM 1088 O O . PRO A 1 149 ? 16.379 17.247 2.652 1.00 90.06 149 PRO A O 1
ATOM 1091 N N . SER A 1 150 ? 18.227 16.015 3.003 1.00 93.19 150 SER A N 1
ATOM 1092 C CA . SER A 1 150 ? 17.637 14.719 2.643 1.00 93.19 150 SER A CA 1
ATOM 1093 C C . SER A 1 150 ? 16.638 14.202 3.688 1.00 93.19 150 SER A C 1
ATOM 1095 O O . SER A 1 150 ? 16.652 14.620 4.851 1.00 93.19 150 SER A O 1
ATOM 1097 N N . ALA A 1 151 ? 15.803 13.233 3.304 1.00 94.56 151 ALA A N 1
ATOM 1098 C CA . ALA A 1 151 ? 14.876 12.572 4.218 1.00 94.56 151 ALA A CA 1
ATOM 1099 C C . ALA A 1 151 ? 15.603 11.926 5.411 1.00 94.56 151 ALA A C 1
ATOM 1101 O O . ALA A 1 151 ? 15.190 12.122 6.553 1.00 94.56 151 ALA A O 1
ATOM 1102 N N . PHE A 1 152 ? 16.724 11.230 5.191 1.00 96.44 152 PHE A N 1
ATOM 1103 C CA . PHE A 1 152 ? 17.532 10.660 6.272 1.00 96.44 152 PHE A CA 1
ATOM 1104 C C . PHE A 1 152 ? 18.125 11.741 7.182 1.00 96.44 152 PHE A C 1
ATOM 1106 O O . PHE A 1 152 ? 18.095 11.574 8.398 1.00 96.44 152 PHE A O 1
ATOM 1113 N N . ALA A 1 153 ? 18.582 12.878 6.648 1.00 94.31 153 ALA A N 1
ATOM 1114 C CA . ALA A 1 153 ? 19.063 13.997 7.463 1.00 94.31 153 ALA A CA 1
ATOM 1115 C C . ALA A 1 153 ? 17.951 14.698 8.275 1.00 94.31 153 ALA A C 1
ATOM 1117 O O . ALA A 1 153 ? 18.239 15.295 9.314 1.00 94.31 153 ALA A O 1
ATOM 1118 N N . ILE A 1 154 ? 16.684 14.611 7.851 1.00 93.88 154 ILE A N 1
ATOM 1119 C CA . ILE A 1 154 ? 15.513 15.067 8.625 1.00 93.88 154 ILE A CA 1
ATOM 1120 C C . ILE A 1 154 ? 15.130 14.034 9.697 1.00 93.88 154 ILE A C 1
ATOM 1122 O O . ILE A 1 154 ? 14.906 14.387 10.857 1.00 93.88 154 ILE A O 1
ATOM 1126 N N . LEU A 1 155 ? 15.090 12.749 9.341 1.00 94.88 155 LEU A N 1
ATOM 1127 C CA . LEU A 1 155 ? 14.728 11.650 10.244 1.00 94.88 155 LEU A CA 1
ATOM 1128 C C . LEU A 1 155 ? 15.791 11.409 11.333 1.00 94.88 155 LEU A C 1
ATOM 1130 O O . LEU A 1 155 ? 15.451 11.062 12.464 1.00 94.88 155 LEU A O 1
ATOM 1134 N N . ALA A 1 156 ? 17.066 11.667 11.029 1.00 93.69 156 ALA A N 1
ATOM 1135 C CA . ALA A 1 156 ? 18.203 11.557 11.945 1.00 93.69 156 ALA A CA 1
ATOM 1136 C C . ALA A 1 156 ? 18.389 12.773 12.882 1.00 93.69 156 ALA A C 1
ATOM 1138 O O . ALA A 1 156 ? 19.455 12.941 13.480 1.00 93.69 156 ALA A O 1
ATOM 1139 N N . GLN A 1 157 ? 17.380 13.637 13.029 1.00 90.31 157 GLN A N 1
ATOM 1140 C CA . GLN A 1 157 ? 17.384 14.692 14.046 1.00 90.31 157 GLN A CA 1
ATOM 1141 C C . GLN A 1 157 ? 16.810 14.140 15.364 1.00 90.31 157 GLN A C 1
ATOM 1143 O O . GLN A 1 157 ? 15.751 13.510 15.335 1.00 90.31 157 GLN A O 1
ATOM 1148 N N . PRO A 1 158 ? 17.423 14.401 16.539 1.00 87.38 158 PRO A N 1
ATOM 1149 C CA . PRO A 1 158 ? 16.924 13.882 17.820 1.00 87.38 158 PRO A CA 1
ATOM 1150 C C . PRO A 1 158 ? 15.476 14.281 18.142 1.00 87.38 158 PRO A C 1
ATOM 1152 O O . PRO A 1 158 ? 14.729 13.496 18.716 1.00 87.38 158 PRO A O 1
ATOM 1155 N N . ARG A 1 159 ? 15.043 15.473 17.709 1.00 85.12 159 ARG A N 1
ATOM 1156 C CA . ARG A 1 159 ? 13.646 15.919 17.843 1.00 85.12 159 ARG A CA 1
ATOM 1157 C C . ARG A 1 159 ? 12.674 15.116 16.967 1.00 85.12 159 ARG A C 1
ATOM 1159 O O . ARG A 1 159 ? 11.514 14.980 17.339 1.00 85.12 159 ARG A O 1
ATOM 1166 N N . THR A 1 160 ? 13.139 14.545 15.852 1.00 88.44 160 THR A N 1
ATOM 1167 C CA . THR A 1 160 ? 12.289 13.746 14.955 1.00 88.44 160 THR A CA 1
ATOM 1168 C C . THR A 1 160 ? 12.049 12.403 15.603 1.00 88.44 160 THR A C 1
ATOM 1170 O O . THR A 1 160 ? 10.926 11.929 15.644 1.00 88.44 160 THR A O 1
ATOM 1173 N N . GLN A 1 161 ? 13.094 11.834 16.200 1.00 85.75 161 GLN A N 1
ATOM 1174 C CA . GLN A 1 161 ? 12.992 10.623 16.999 1.00 85.75 161 GLN A CA 1
ATOM 1175 C C . GLN A 1 161 ? 12.024 10.794 18.184 1.00 85.75 161 GLN A C 1
ATOM 1177 O O . GLN A 1 161 ? 11.201 9.916 18.413 1.00 85.75 161 GLN A O 1
ATOM 1182 N N . GLU A 1 162 ? 12.033 11.937 18.883 1.00 83.69 162 GLU A N 1
ATOM 1183 C CA . GLU A 1 162 ? 11.039 12.214 19.937 1.00 83.69 162 GLU A CA 1
ATOM 1184 C C . GLU A 1 162 ? 9.600 12.254 19.399 1.00 83.69 162 GLU A C 1
ATOM 1186 O O . GLU A 1 162 ? 8.695 11.676 20.002 1.00 83.69 162 GLU A O 1
ATOM 1191 N N . LEU A 1 163 ? 9.396 12.872 18.231 1.00 87.94 163 LEU A N 1
ATOM 1192 C CA . LEU A 1 163 ? 8.107 12.876 17.541 1.00 87.94 163 LEU A CA 1
ATOM 1193 C C . LEU A 1 163 ? 7.654 11.456 17.156 1.00 87.94 163 LEU A C 1
ATOM 1195 O O . LEU A 1 163 ? 6.502 11.101 17.390 1.00 87.94 163 LEU A O 1
ATOM 1199 N N . LEU A 1 164 ? 8.560 10.639 16.606 1.00 87.50 164 LEU A N 1
ATOM 1200 C CA . LEU A 1 164 ? 8.295 9.245 16.234 1.00 87.50 164 LEU A CA 1
ATOM 1201 C C . LEU A 1 164 ? 7.893 8.409 17.456 1.00 87.50 164 LEU A C 1
ATOM 1203 O O . LEU A 1 164 ? 6.894 7.700 17.406 1.00 87.50 164 LEU A O 1
ATOM 1207 N N . ARG A 1 165 ? 8.593 8.551 18.591 1.00 85.19 165 ARG A N 1
ATOM 1208 C CA . ARG A 1 165 ? 8.200 7.883 19.845 1.00 85.19 165 ARG A CA 1
ATOM 1209 C C . ARG A 1 165 ? 6.795 8.292 20.298 1.00 85.19 165 ARG A C 1
ATOM 1211 O O . ARG A 1 165 ? 6.072 7.461 20.838 1.00 85.19 165 ARG A O 1
ATOM 1218 N N . ARG A 1 166 ? 6.383 9.546 20.068 1.00 86.38 166 ARG A N 1
ATOM 1219 C CA . ARG A 1 166 ? 5.037 10.035 20.416 1.00 86.38 166 ARG A CA 1
ATOM 1220 C C . ARG A 1 166 ? 3.920 9.557 19.491 1.00 86.38 166 ARG A C 1
ATOM 1222 O O . ARG A 1 166 ? 2.779 9.581 19.928 1.00 86.38 166 ARG A O 1
ATOM 1229 N N . THR A 1 167 ? 4.199 9.052 18.287 1.00 90.19 167 THR A N 1
ATOM 1230 C CA . THR A 1 167 ? 3.164 8.345 17.504 1.00 90.19 167 THR A CA 1
ATOM 1231 C C . THR A 1 167 ? 2.904 6.925 18.020 1.00 90.19 167 THR A C 1
ATOM 1233 O O . THR A 1 167 ? 1.941 6.296 17.590 1.00 90.19 167 THR A O 1
ATOM 1236 N N . GLY A 1 168 ? 3.750 6.398 18.915 1.00 91.88 168 GLY A N 1
ATOM 1237 C CA . GLY A 1 168 ? 3.766 4.983 19.301 1.00 91.88 168 GLY A CA 1
ATOM 1238 C C . GLY A 1 168 ? 4.426 4.067 18.261 1.00 91.88 168 GLY A C 1
ATOM 1239 O O . GLY A 1 168 ? 4.422 2.851 18.428 1.00 91.88 168 GLY A O 1
ATOM 1240 N N . ALA A 1 169 ? 5.006 4.616 17.186 1.00 94.44 169 ALA A N 1
ATOM 1241 C CA . ALA A 1 169 ? 5.691 3.807 16.187 1.00 94.44 169 ALA A CA 1
ATOM 1242 C C . ALA A 1 169 ? 6.977 3.185 16.753 1.00 94.44 169 ALA A C 1
ATOM 1244 O O . ALA A 1 169 ? 7.881 3.886 17.210 1.00 94.44 169 ALA A O 1
ATOM 1245 N N . ARG A 1 170 ? 7.082 1.857 16.643 1.00 95.81 170 ARG A N 1
ATOM 1246 C CA . ARG A 1 170 ? 8.305 1.082 16.917 1.00 95.81 170 ARG A CA 1
ATOM 1247 C C . ARG A 1 170 ? 9.026 0.667 15.625 1.00 95.81 170 ARG A C 1
ATOM 1249 O O . ARG A 1 170 ? 10.063 0.014 15.675 1.00 95.81 170 ARG A O 1
ATOM 1256 N N . GLY A 1 171 ? 8.518 1.083 14.463 1.00 96.81 171 GLY A N 1
ATOM 1257 C CA . GLY A 1 171 ? 9.174 0.926 13.166 1.00 96.81 171 GLY A CA 1
ATOM 1258 C C . GLY A 1 171 ? 9.120 2.193 12.306 1.00 96.81 171 GLY A C 1
ATOM 1259 O O . GLY A 1 171 ? 8.171 2.977 12.374 1.00 96.81 171 GLY A O 1
ATOM 1260 N N . LEU A 1 172 ? 10.150 2.398 11.488 1.00 97.56 172 LEU A N 1
ATOM 1261 C CA . LEU A 1 172 ? 10.275 3.493 10.527 1.00 97.56 172 LEU A CA 1
ATOM 1262 C C . LEU A 1 172 ? 10.569 2.913 9.140 1.00 97.56 172 LEU A C 1
ATOM 1264 O O . LEU A 1 172 ? 11.612 2.302 8.906 1.00 97.56 172 LEU A O 1
ATOM 1268 N N . TYR A 1 173 ? 9.645 3.128 8.212 1.00 97.75 173 TYR A N 1
ATOM 1269 C CA . TYR A 1 173 ? 9.717 2.632 6.846 1.00 97.75 173 TYR A CA 1
ATOM 1270 C C . TYR A 1 173 ? 9.959 3.806 5.894 1.00 97.75 173 TYR A C 1
ATOM 1272 O O . TYR A 1 173 ? 9.193 4.769 5.899 1.00 97.75 173 TYR A O 1
ATOM 1280 N N . VAL A 1 174 ? 11.017 3.763 5.084 1.00 96.50 174 VAL A N 1
ATOM 1281 C CA . VAL A 1 174 ? 11.337 4.845 4.137 1.00 96.50 174 VAL A CA 1
ATOM 1282 C C . VAL A 1 174 ? 11.355 4.270 2.732 1.00 96.50 174 VAL A C 1
ATOM 1284 O O . VAL A 1 174 ? 12.284 3.545 2.381 1.00 96.50 174 VAL A O 1
ATOM 1287 N N . ALA A 1 175 ? 10.330 4.558 1.931 1.00 94.31 175 ALA A N 1
ATOM 1288 C CA . ALA A 1 175 ? 10.164 3.970 0.603 1.00 94.31 175 ALA A CA 1
ATOM 1289 C C . ALA A 1 175 ? 9.424 4.911 -0.369 1.00 94.31 175 ALA A C 1
ATOM 1291 O O . ALA A 1 175 ? 8.570 5.683 0.077 1.00 94.31 175 ALA A O 1
ATOM 1292 N N . PRO A 1 176 ? 9.719 4.840 -1.681 1.00 91.69 176 PRO A N 1
ATOM 1293 C CA . PRO A 1 176 ? 10.841 4.121 -2.295 1.00 91.69 176 PRO A CA 1
ATOM 1294 C C . PRO A 1 176 ? 12.169 4.846 -2.005 1.00 91.69 176 PRO A C 1
ATOM 1296 O O . PRO A 1 176 ? 12.250 6.068 -2.105 1.00 91.69 176 PRO A O 1
ATOM 1299 N N . SER A 1 177 ? 13.209 4.114 -1.585 1.00 91.88 177 SER A N 1
ATOM 1300 C CA . SER A 1 177 ? 14.478 4.720 -1.137 1.00 91.88 177 SER A CA 1
ATOM 1301 C C . SER A 1 177 ? 15.575 4.772 -2.209 1.00 91.88 177 SER A C 1
ATOM 1303 O O . SER A 1 177 ? 16.468 5.617 -2.113 1.00 91.88 177 SER A O 1
ATOM 1305 N N . GLY A 1 178 ? 15.518 3.901 -3.222 1.00 91.25 178 GLY A N 1
ATOM 1306 C CA . GLY A 1 178 ? 16.533 3.779 -4.275 1.00 91.25 178 GLY A CA 1
ATOM 1307 C C . GLY A 1 178 ? 16.426 4.823 -5.394 1.00 91.25 178 GLY A C 1
ATOM 1308 O O . GLY A 1 178 ? 15.465 5.587 -5.471 1.00 91.25 178 GLY A O 1
ATOM 1309 N N . GLY A 1 179 ? 17.434 4.873 -6.268 1.00 88.56 179 GLY A N 1
ATOM 1310 C CA . GLY A 1 179 ? 17.448 5.754 -7.444 1.00 88.56 179 GLY A CA 1
ATOM 1311 C C . GLY A 1 179 ? 16.415 5.357 -8.511 1.00 88.56 179 GLY A C 1
ATOM 1312 O O . GLY A 1 179 ? 16.300 4.179 -8.844 1.00 88.56 179 GLY A O 1
ATOM 1313 N N . ALA A 1 180 ? 15.692 6.340 -9.058 1.00 87.31 180 ALA A N 1
ATOM 1314 C CA . ALA A 1 180 ? 14.566 6.162 -9.986 1.00 87.31 180 ALA A CA 1
ATOM 1315 C C . ALA A 1 180 ? 14.948 6.327 -11.474 1.00 87.31 180 ALA A C 1
ATOM 1317 O O . ALA A 1 180 ? 15.816 7.139 -11.815 1.00 87.31 180 ALA A O 1
ATOM 1318 N N . GLY A 1 181 ? 14.276 5.593 -12.366 1.00 80.81 181 GLY A N 1
ATOM 1319 C CA . GLY A 1 181 ? 14.476 5.623 -13.821 1.00 80.81 181 GLY A CA 1
ATOM 1320 C C . GLY A 1 181 ? 14.166 6.979 -14.455 1.00 80.81 181 GLY A C 1
ATOM 1321 O O . GLY A 1 181 ? 14.924 7.455 -15.302 1.00 80.81 181 GLY A O 1
ATOM 1322 N N . ALA A 1 182 ? 13.140 7.676 -13.967 1.00 74.00 182 ALA A N 1
ATOM 1323 C CA . ALA A 1 182 ? 12.735 9.005 -14.425 1.00 74.00 182 ALA A CA 1
ATOM 1324 C C . ALA A 1 182 ? 13.864 10.055 -14.340 1.00 74.00 182 ALA A C 1
ATOM 1326 O O . ALA A 1 182 ? 13.869 11.015 -15.108 1.00 74.00 182 ALA A O 1
ATOM 1327 N N . ILE A 1 183 ? 14.871 9.857 -13.477 1.00 67.25 183 ILE A N 1
ATOM 1328 C CA . ILE A 1 183 ? 16.057 10.729 -13.369 1.00 67.25 183 ILE A CA 1
ATOM 1329 C C . ILE A 1 183 ? 16.941 10.651 -14.633 1.00 67.25 183 ILE A C 1
ATOM 1331 O O . ILE A 1 183 ? 17.621 11.621 -14.976 1.00 67.25 183 ILE A O 1
ATOM 1335 N N . TRP A 1 184 ? 16.902 9.533 -15.365 1.00 73.94 184 TRP A N 1
ATOM 1336 C CA . TRP A 1 184 ? 17.631 9.329 -16.626 1.00 73.94 184 TRP A CA 1
ATOM 1337 C C . TRP A 1 184 ? 16.899 9.943 -17.840 1.00 73.94 184 TRP A C 1
ATOM 1339 O O . TRP A 1 184 ? 17.518 10.164 -18.880 1.00 73.94 184 TRP A O 1
ATOM 1349 N N . ALA A 1 185 ? 15.626 10.324 -17.661 1.00 57.41 185 ALA A N 1
ATOM 1350 C CA . ALA A 1 185 ? 14.914 11.397 -18.368 1.00 57.41 185 ALA A CA 1
ATOM 1351 C C . ALA A 1 185 ? 15.023 11.434 -19.910 1.00 57.41 185 ALA A C 1
ATOM 1353 O O . ALA A 1 185 ? 15.466 12.432 -20.492 1.00 57.41 185 ALA A O 1
ATOM 1354 N N . TYR A 1 186 ? 14.540 10.386 -20.586 1.00 59.75 186 TYR A N 1
ATOM 1355 C CA . TYR A 1 186 ? 14.310 10.416 -22.042 1.00 59.75 186 TYR A CA 1
ATOM 1356 C C . TYR A 1 186 ? 13.095 11.247 -22.444 1.00 59.75 186 TYR A C 1
ATOM 1358 O O . TYR A 1 186 ? 13.111 11.896 -23.490 1.00 59.75 186 TYR A O 1
ATOM 1366 N N . ASP A 1 187 ? 12.087 11.279 -21.576 1.00 54.56 187 ASP A N 1
ATOM 1367 C CA . ASP A 1 187 ? 11.086 12.331 -21.542 1.00 54.56 187 ASP A CA 1
ATOM 1368 C C . ASP A 1 187 ? 11.258 13.122 -20.235 1.00 54.56 187 ASP A C 1
ATOM 1370 O O . ASP A 1 187 ? 11.452 12.542 -19.168 1.00 54.56 187 ASP A O 1
ATOM 1374 N N . ARG A 1 188 ? 11.223 14.457 -20.312 1.00 46.75 188 ARG A N 1
ATOM 1375 C CA . ARG A 1 188 ? 11.339 15.352 -19.143 1.00 46.75 188 ARG A CA 1
ATOM 1376 C C . ARG A 1 188 ? 9.989 15.705 -18.515 1.00 46.75 188 ARG A C 1
ATOM 1378 O O . ARG A 1 188 ? 9.962 16.488 -17.570 1.00 46.75 188 ARG A O 1
ATOM 1385 N N . SER A 1 189 ? 8.901 15.163 -19.057 1.00 49.72 189 SER A N 1
ATOM 1386 C CA . SER A 1 189 ? 7.566 15.155 -18.454 1.00 49.72 189 SER A CA 1
ATOM 1387 C C . SER A 1 189 ? 7.281 13.888 -17.636 1.00 49.72 189 SER A C 1
ATOM 1389 O O . SER A 1 189 ? 6.260 13.837 -16.962 1.00 49.72 189 SER A O 1
ATOM 1391 N N . ALA A 1 190 ? 8.175 12.889 -17.657 1.00 57.47 190 ALA A N 1
ATOM 1392 C CA . ALA A 1 190 ? 7.998 11.637 -16.925 1.00 57.47 190 ALA A CA 1
ATOM 1393 C C . ALA A 1 190 ? 7.877 11.862 -15.405 1.00 57.47 190 ALA A C 1
ATOM 1395 O O . ALA A 1 190 ? 8.731 12.499 -14.780 1.00 57.47 190 ALA A O 1
ATOM 1396 N N . THR A 1 191 ? 6.815 11.315 -14.812 1.00 60.38 191 THR A N 1
ATOM 1397 C CA . THR A 1 191 ? 6.458 11.536 -13.410 1.00 60.38 191 THR A CA 1
ATOM 1398 C C . THR A 1 191 ? 7.448 10.873 -12.455 1.00 60.38 191 THR A C 1
ATOM 1400 O O . THR A 1 191 ? 7.491 9.646 -12.321 1.00 60.38 191 THR A O 1
ATOM 1403 N N . LEU A 1 192 ? 8.202 11.703 -11.729 1.00 72.56 192 LEU A N 1
ATOM 1404 C CA . LEU A 1 192 ? 9.097 11.295 -10.644 1.00 72.56 192 LEU A CA 1
ATOM 1405 C C . LEU A 1 192 ? 8.284 10.883 -9.405 1.00 72.56 192 LEU A C 1
ATOM 1407 O O . LEU A 1 192 ? 8.188 11.623 -8.428 1.00 72.56 192 LEU A O 1
ATOM 1411 N N . THR A 1 193 ? 7.683 9.696 -9.452 1.00 76.25 193 THR A N 1
ATOM 1412 C CA . THR A 1 193 ? 7.035 9.079 -8.289 1.00 76.25 193 THR A CA 1
ATOM 1413 C C . THR A 1 193 ? 8.061 8.325 -7.428 1.00 76.25 193 THR A C 1
ATOM 1415 O O . THR A 1 193 ? 7.953 8.330 -6.199 1.00 76.25 193 THR A O 1
ATOM 1418 N N . GLY A 1 194 ? 9.093 7.745 -8.058 1.00 82.19 194 GLY A N 1
ATOM 1419 C CA . GLY A 1 194 ? 10.181 6.992 -7.424 1.00 82.19 194 GLY A CA 1
ATOM 1420 C C . GLY A 1 194 ? 9.940 5.480 -7.363 1.00 82.19 194 GLY A C 1
ATOM 1421 O O . GLY A 1 194 ? 10.855 4.716 -7.055 1.00 82.19 194 GLY A O 1
ATOM 1422 N N . ASP A 1 195 ? 8.722 5.041 -7.681 1.00 82.62 195 ASP A N 1
ATOM 1423 C CA . ASP A 1 195 ? 8.316 3.628 -7.683 1.00 82.62 195 ASP A CA 1
ATOM 1424 C C . ASP A 1 195 ? 8.989 2.837 -8.827 1.00 82.62 195 ASP A C 1
ATOM 1426 O O . ASP A 1 195 ? 8.977 1.612 -8.851 1.00 82.62 195 ASP A O 1
ATOM 1430 N N . ASP A 1 196 ? 9.627 3.557 -9.748 1.00 88.50 196 ASP A N 1
ATOM 1431 C CA . ASP A 1 196 ? 10.415 3.122 -10.897 1.00 88.50 196 ASP A CA 1
ATOM 1432 C C . ASP A 1 196 ? 11.903 2.905 -10.543 1.00 88.50 196 ASP A C 1
ATOM 1434 O O . ASP A 1 196 ? 12.809 3.344 -11.254 1.00 88.50 196 ASP A O 1
ATOM 1438 N N . THR A 1 197 ? 12.181 2.259 -9.406 1.00 92.44 197 THR A N 1
ATOM 1439 C CA . THR A 1 197 ? 13.552 2.112 -8.879 1.00 92.44 197 THR A CA 1
ATOM 1440 C C . THR A 1 197 ? 14.438 1.225 -9.774 1.00 92.44 197 THR A C 1
ATOM 1442 O O . THR A 1 197 ? 14.026 0.161 -10.235 1.00 92.44 197 THR A O 1
ATOM 1445 N N . ILE A 1 198 ? 15.681 1.669 -9.993 1.00 92.88 198 ILE A N 1
ATOM 1446 C CA . ILE A 1 198 ? 16.699 1.077 -10.887 1.00 92.88 198 ILE A CA 1
ATOM 1447 C C . ILE A 1 198 ? 18.105 1.007 -10.260 1.00 92.88 198 ILE A C 1
ATOM 1449 O O . ILE A 1 198 ? 19.070 0.693 -10.952 1.00 92.88 198 ILE A O 1
ATOM 1453 N N . GLN A 1 199 ? 18.269 1.364 -8.982 1.00 91.19 199 GLN A N 1
ATOM 1454 C CA . GLN A 1 199 ? 19.575 1.382 -8.310 1.00 91.19 199 GLN A CA 1
ATOM 1455 C C . GLN A 1 199 ? 19.486 0.908 -6.855 1.00 91.19 199 GLN A C 1
ATOM 1457 O O . GLN A 1 199 ? 18.601 1.324 -6.112 1.00 91.19 199 GLN A O 1
ATOM 1462 N N . HIS A 1 200 ? 20.473 0.107 -6.431 1.00 91.44 200 HIS A N 1
ATOM 1463 C CA . HIS A 1 200 ? 20.690 -0.276 -5.024 1.00 91.44 200 HIS A CA 1
ATOM 1464 C C . HIS A 1 200 ? 21.148 0.907 -4.150 1.00 91.44 200 HIS A C 1
ATOM 1466 O O . HIS A 1 200 ? 20.957 0.909 -2.931 1.00 91.44 200 HIS A O 1
ATOM 1472 N N . GLY A 1 201 ? 21.773 1.917 -4.763 1.00 89.81 201 GLY A N 1
ATOM 1473 C CA . GLY A 1 201 ? 22.135 3.176 -4.112 1.00 89.81 201 GLY A CA 1
ATOM 1474 C C . GLY A 1 201 ? 20.903 4.014 -3.766 1.00 89.81 201 GLY A C 1
ATOM 1475 O O . GLY A 1 201 ? 19.906 3.993 -4.488 1.00 89.81 201 GLY A O 1
ATOM 1476 N N . PHE A 1 202 ? 20.974 4.754 -2.659 1.00 93.31 202 PHE A N 1
ATOM 1477 C CA . PHE A 1 202 ? 19.898 5.649 -2.239 1.00 93.31 202 PHE A CA 1
ATOM 1478 C C . PHE A 1 202 ? 19.697 6.812 -3.222 1.00 93.31 202 PHE A C 1
ATOM 1480 O O . PHE A 1 202 ? 20.648 7.312 -3.825 1.00 93.31 202 PHE A O 1
ATOM 1487 N N . SER A 1 203 ? 18.452 7.269 -3.362 1.00 91.62 203 SER A N 1
ATOM 1488 C CA . SER A 1 203 ? 18.136 8.485 -4.113 1.00 91.62 203 SER A CA 1
ATOM 1489 C C . SER A 1 203 ? 18.627 9.746 -3.399 1.00 91.62 203 SER A C 1
ATOM 1491 O O . SER A 1 203 ? 18.733 9.803 -2.174 1.00 91.62 203 SER A O 1
ATOM 1493 N N . GLU A 1 204 ? 18.813 10.823 -4.166 1.00 88.81 204 GLU A N 1
ATOM 1494 C CA . GLU A 1 204 ? 19.117 12.156 -3.626 1.00 88.81 204 GLU A CA 1
ATOM 1495 C C . GLU A 1 204 ? 17.996 12.723 -2.720 1.00 88.81 204 GLU A C 1
ATOM 1497 O O . GLU A 1 204 ? 18.224 13.679 -1.976 1.00 88.81 204 GLU A O 1
ATOM 1502 N N . ALA A 1 205 ? 16.790 12.145 -2.771 1.00 89.81 205 ALA A N 1
ATOM 1503 C CA . ALA A 1 205 ? 15.700 12.445 -1.843 1.00 89.81 205 ALA A CA 1
ATOM 1504 C C . ALA A 1 205 ? 15.881 11.710 -0.507 1.00 89.81 205 ALA A C 1
ATOM 1506 O O . ALA A 1 205 ? 15.725 12.309 0.557 1.00 89.81 205 ALA A O 1
ATOM 1507 N N . ALA A 1 206 ? 16.241 10.422 -0.559 1.00 94.25 206 ALA A N 1
ATOM 1508 C CA . ALA A 1 206 ? 16.473 9.599 0.621 1.00 94.25 206 ALA A CA 1
ATOM 1509 C C . ALA A 1 206 ? 17.687 10.098 1.420 1.00 94.25 206 ALA A C 1
ATOM 1511 O O . ALA A 1 206 ? 17.531 10.455 2.587 1.00 94.25 206 ALA A O 1
ATOM 1512 N N . GLY A 1 207 ? 18.859 10.208 0.787 1.00 94.81 207 GLY A N 1
ATOM 1513 C CA . GLY A 1 207 ? 20.092 10.702 1.408 1.00 94.81 207 GLY A CA 1
ATOM 1514 C C . GLY A 1 207 ? 21.323 9.866 1.067 1.00 94.81 207 GLY A C 1
ATOM 1515 O O . GLY A 1 207 ? 21.299 9.044 0.155 1.00 94.81 207 GLY A O 1
ATOM 1516 N N . THR A 1 208 ? 22.417 10.081 1.796 1.00 95.12 208 THR A N 1
ATOM 1517 C CA . THR A 1 208 ? 23.657 9.294 1.652 1.00 95.12 208 THR A CA 1
ATOM 1518 C C . THR A 1 208 ? 23.692 8.092 2.599 1.00 95.12 208 THR A C 1
ATOM 1520 O O . THR A 1 208 ? 22.981 8.059 3.606 1.00 95.12 208 THR A O 1
ATOM 1523 N N . ASP A 1 209 ? 24.568 7.115 2.341 1.00 95.12 209 ASP A N 1
ATOM 1524 C CA . ASP A 1 209 ? 24.777 6.004 3.279 1.00 95.12 209 ASP A CA 1
ATOM 1525 C C . ASP A 1 209 ? 25.343 6.477 4.643 1.00 95.12 209 ASP A C 1
ATOM 1527 O O . ASP A 1 209 ? 25.029 5.872 5.664 1.00 95.12 209 ASP A O 1
ATOM 1531 N N . ASP A 1 210 ? 26.070 7.604 4.719 1.00 96.25 210 ASP A N 1
ATOM 1532 C CA . ASP A 1 210 ? 26.481 8.227 5.996 1.00 96.25 210 ASP A CA 1
ATOM 1533 C C . ASP A 1 210 ? 25.289 8.790 6.793 1.00 96.25 210 ASP A C 1
ATOM 1535 O O . ASP A 1 210 ? 25.234 8.682 8.026 1.00 96.25 210 ASP A O 1
ATOM 1539 N N . GLU A 1 211 ? 24.318 9.394 6.101 1.00 96.94 211 GLU A N 1
ATOM 1540 C CA . GLU A 1 211 ? 23.069 9.879 6.695 1.00 96.94 211 GLU A CA 1
ATOM 1541 C C . GLU A 1 211 ? 22.187 8.706 7.138 1.00 96.94 211 GLU A C 1
ATOM 1543 O O . GLU A 1 211 ? 21.653 8.732 8.249 1.00 96.94 211 GLU A O 1
ATOM 1548 N N . TYR A 1 212 ? 22.117 7.637 6.339 1.00 97.31 212 TYR A N 1
ATOM 1549 C CA . TYR A 1 212 ? 21.464 6.383 6.716 1.00 97.31 212 TYR A CA 1
ATOM 1550 C C . TYR A 1 212 ? 22.121 5.735 7.944 1.00 97.31 212 TYR A C 1
ATOM 1552 O O . TYR A 1 212 ? 21.430 5.374 8.893 1.00 97.31 212 TYR A O 1
ATOM 1560 N N . LEU A 1 213 ? 23.454 5.642 7.998 1.00 96.69 213 LEU A N 1
ATOM 1561 C CA . LEU A 1 213 ? 24.175 5.104 9.157 1.00 96.69 213 LEU A CA 1
ATOM 1562 C C . LEU A 1 213 ? 23.989 5.974 10.413 1.00 96.69 213 LEU A C 1
ATOM 1564 O O . LEU A 1 213 ? 24.014 5.456 11.532 1.00 96.69 213 LEU A O 1
ATOM 1568 N N . ARG A 1 214 ? 23.781 7.290 10.260 1.00 96.00 214 ARG A N 1
ATOM 1569 C CA . ARG A 1 214 ? 23.383 8.176 11.366 1.00 96.00 214 ARG A CA 1
ATOM 1570 C C . ARG A 1 214 ? 21.946 7.911 11.815 1.00 96.00 214 ARG A C 1
ATOM 1572 O O . ARG A 1 214 ? 21.728 7.836 13.022 1.00 96.00 214 ARG A O 1
ATOM 1579 N N . LEU A 1 215 ? 21.006 7.757 10.881 1.00 96.50 215 LEU A N 1
ATOM 1580 C CA . LEU A 1 215 ? 19.617 7.399 11.178 1.00 96.50 215 LEU A CA 1
ATOM 1581 C C . LEU A 1 215 ? 19.551 6.061 11.920 1.00 96.50 215 LEU A C 1
ATOM 1583 O O . LEU A 1 215 ? 18.978 6.010 13.003 1.00 96.50 215 LEU A O 1
ATOM 1587 N N . ARG A 1 216 ? 20.220 5.026 11.399 1.00 96.00 216 ARG A N 1
ATOM 1588 C CA . ARG A 1 216 ? 20.273 3.686 11.993 1.00 96.00 216 ARG A CA 1
ATOM 1589 C C . ARG A 1 216 ? 20.767 3.705 13.438 1.00 96.00 216 ARG A C 1
ATOM 1591 O O . ARG A 1 216 ? 20.073 3.214 14.315 1.00 96.00 216 ARG A O 1
ATOM 1598 N N . ARG A 1 217 ? 21.894 4.366 13.734 1.00 94.94 217 ARG A N 1
ATOM 1599 C CA . ARG A 1 217 ? 22.380 4.488 15.126 1.00 94.94 217 ARG A CA 1
ATOM 1600 C C . ARG A 1 217 ? 21.382 5.175 16.068 1.00 94.94 217 ARG A C 1
ATOM 1602 O O . ARG A 1 217 ? 21.422 4.928 17.268 1.00 94.94 217 ARG A O 1
ATOM 1609 N N . LEU A 1 218 ? 20.514 6.051 15.558 1.00 93.50 218 LEU A N 1
ATOM 1610 C CA . LEU A 1 218 ? 19.467 6.688 16.358 1.00 93.50 218 LEU A CA 1
ATOM 1611 C C . LEU A 1 218 ? 18.249 5.775 16.532 1.00 93.50 218 LEU A C 1
ATOM 1613 O O . LEU A 1 218 ? 17.758 5.663 17.651 1.00 93.50 218 LEU A O 1
ATOM 1617 N N . THR A 1 219 ? 17.799 5.082 15.483 1.00 93.12 219 THR A N 1
ATOM 1618 C CA . THR A 1 219 ? 16.699 4.112 15.596 1.00 93.12 219 THR A CA 1
ATOM 1619 C C . THR A 1 219 ? 17.083 2.928 16.481 1.00 93.12 219 THR A C 1
ATOM 1621 O O . THR A 1 219 ? 16.304 2.579 17.362 1.00 93.12 219 THR A O 1
ATOM 1624 N N . ASP A 1 220 ? 18.309 2.407 16.359 1.00 91.81 220 ASP A N 1
ATOM 1625 C CA . ASP A 1 220 ? 18.856 1.337 17.206 1.00 91.81 220 ASP A CA 1
ATOM 1626 C C . ASP A 1 220 ? 18.812 1.740 18.698 1.00 91.81 220 ASP A C 1
ATOM 1628 O O . ASP A 1 220 ? 18.272 1.010 19.533 1.00 91.81 220 ASP A O 1
ATOM 1632 N N . ASN A 1 221 ? 19.283 2.952 19.034 1.00 89.94 221 ASN A N 1
ATOM 1633 C CA . ASN A 1 221 ? 19.221 3.507 20.396 1.00 89.94 221 ASN A CA 1
ATOM 1634 C C . ASN A 1 221 ? 17.780 3.670 20.918 1.00 89.94 221 ASN A C 1
ATOM 1636 O O . ASN A 1 221 ? 17.535 3.511 22.114 1.00 89.94 221 ASN A O 1
ATOM 1640 N N . ASN A 1 222 ? 16.829 3.971 20.031 1.00 88.88 222 ASN A N 1
ATOM 1641 C CA . ASN A 1 222 ? 15.409 4.130 20.353 1.00 88.88 222 ASN A CA 1
ATOM 1642 C C . ASN A 1 222 ? 14.606 2.820 20.262 1.00 88.88 222 ASN A C 1
ATOM 1644 O O . ASN A 1 222 ? 13.394 2.846 20.467 1.00 88.88 222 ASN A O 1
ATOM 1648 N N . ARG A 1 223 ? 15.263 1.684 19.973 1.00 91.38 223 ARG A N 1
ATOM 1649 C CA . ARG A 1 223 ? 14.644 0.368 19.717 1.00 91.38 223 ARG A CA 1
ATOM 1650 C C . ARG A 1 223 ? 13.621 0.373 18.571 1.00 91.38 223 ARG A C 1
ATOM 1652 O O . ARG A 1 223 ? 12.690 -0.426 18.574 1.00 91.38 223 ARG A O 1
ATOM 1659 N N . MET A 1 224 ? 13.798 1.263 17.596 1.00 94.12 224 MET A N 1
ATOM 1660 C CA . MET A 1 224 ? 12.979 1.320 16.389 1.00 94.12 224 MET A CA 1
ATOM 1661 C C . MET A 1 224 ? 13.577 0.457 15.275 1.00 94.12 224 MET A C 1
ATOM 1663 O O . MET A 1 224 ? 14.764 0.564 14.971 1.00 94.12 224 MET A O 1
ATOM 1667 N N . LEU A 1 225 ? 12.742 -0.348 14.618 1.00 96.50 225 LEU A N 1
ATOM 1668 C CA . LEU A 1 225 ? 13.120 -1.087 13.413 1.00 96.50 225 LEU A CA 1
ATOM 1669 C C . LEU A 1 225 ? 13.137 -0.182 12.169 1.00 96.50 225 LEU A C 1
ATOM 1671 O O . LEU A 1 225 ? 12.393 0.794 12.088 1.00 96.50 225 LEU A O 1
ATOM 1675 N N . LEU A 1 226 ? 13.953 -0.541 11.174 1.00 97.81 226 LEU A N 1
ATOM 1676 C CA . LEU A 1 226 ? 14.001 0.110 9.858 1.00 97.81 226 LEU A CA 1
ATOM 1677 C C . LEU A 1 226 ? 13.440 -0.800 8.758 1.00 97.81 226 LEU A C 1
ATOM 1679 O O . LEU A 1 226 ? 13.599 -2.020 8.824 1.00 97.81 226 LEU A O 1
ATOM 1683 N N . GLY A 1 227 ? 12.841 -0.208 7.721 1.00 97.69 227 GLY A N 1
ATOM 1684 C CA . GLY A 1 227 ? 12.361 -0.934 6.541 1.00 97.69 227 GLY A CA 1
ATOM 1685 C C . GLY A 1 227 ? 12.326 -0.108 5.251 1.00 97.69 227 GLY A C 1
ATOM 1686 O O . GLY A 1 227 ? 12.346 1.126 5.282 1.00 97.69 227 GLY A O 1
ATOM 1687 N N . THR A 1 228 ? 12.303 -0.798 4.108 1.00 96.62 228 THR A N 1
ATOM 1688 C CA . THR A 1 228 ? 12.183 -0.210 2.762 1.00 96.62 228 THR A CA 1
ATOM 1689 C C . THR A 1 228 ? 11.704 -1.257 1.749 1.00 96.62 228 THR A C 1
ATOM 1691 O O . THR A 1 228 ? 11.777 -2.458 2.014 1.00 96.62 228 THR A O 1
ATOM 1694 N N . ASP A 1 229 ? 11.256 -0.812 0.576 1.00 95.75 229 ASP A N 1
ATOM 1695 C CA . ASP A 1 229 ? 10.923 -1.708 -0.538 1.00 95.75 229 ASP A CA 1
ATOM 1696 C C . ASP A 1 229 ? 12.214 -2.195 -1.239 1.00 95.75 229 ASP A C 1
ATOM 1698 O O . ASP A 1 229 ? 13.152 -1.417 -1.452 1.00 95.75 229 ASP A O 1
ATOM 1702 N N . ILE A 1 230 ? 12.278 -3.478 -1.616 1.00 96.19 230 ILE A N 1
ATOM 1703 C CA . ILE A 1 230 ? 13.302 -3.980 -2.550 1.00 96.19 230 ILE A CA 1
ATOM 1704 C C . ILE A 1 230 ? 13.034 -3.459 -3.972 1.00 96.19 230 ILE A C 1
ATOM 1706 O O . ILE A 1 230 ? 12.003 -2.839 -4.237 1.00 96.19 230 ILE A O 1
ATOM 1710 N N . ILE A 1 231 ? 13.950 -3.727 -4.909 1.00 95.81 231 ILE A N 1
ATOM 1711 C CA . ILE A 1 231 ? 13.707 -3.464 -6.336 1.00 95.81 231 ILE A CA 1
ATOM 1712 C C . ILE A 1 231 ? 12.364 -4.105 -6.766 1.00 95.81 231 ILE A C 1
ATOM 1714 O O . ILE A 1 231 ? 12.160 -5.294 -6.513 1.00 95.81 231 ILE A O 1
ATOM 1718 N N . PRO A 1 232 ? 11.447 -3.356 -7.407 1.00 95.06 232 PRO A N 1
ATOM 1719 C CA . PRO A 1 232 ? 10.176 -3.889 -7.898 1.00 95.06 232 PRO A CA 1
ATOM 1720 C C . PRO A 1 232 ? 10.364 -4.785 -9.131 1.00 95.06 232 PRO A C 1
ATOM 1722 O O . PRO A 1 232 ? 11.287 -4.593 -9.922 1.00 95.06 232 PRO A O 1
ATOM 1725 N N . ALA A 1 233 ? 9.446 -5.733 -9.350 1.00 96.50 233 ALA A N 1
ATOM 1726 C CA . ALA A 1 233 ? 9.530 -6.653 -10.490 1.00 96.50 233 ALA A CA 1
ATOM 1727 C C . ALA A 1 233 ? 9.246 -6.015 -11.869 1.00 96.50 233 ALA A C 1
ATOM 1729 O O . ALA A 1 233 ? 9.498 -6.634 -12.902 1.00 96.50 233 ALA A O 1
ATOM 1730 N N . ALA A 1 234 ? 8.757 -4.775 -11.894 1.00 94.69 234 ALA A N 1
ATOM 1731 C CA . ALA A 1 234 ? 8.900 -3.876 -13.033 1.00 94.69 234 ALA A CA 1
ATOM 1732 C C . ALA A 1 234 ? 9.769 -2.703 -12.578 1.00 94.69 234 ALA A C 1
ATOM 1734 O O . ALA A 1 234 ? 9.349 -1.940 -11.708 1.00 94.69 234 ALA A O 1
ATOM 1735 N N . THR A 1 235 ? 10.983 -2.591 -13.113 1.00 94.00 235 THR A N 1
ATOM 1736 C CA . THR A 1 235 ? 11.899 -1.486 -12.790 1.00 94.00 235 THR A CA 1
ATOM 1737 C C . THR A 1 235 ? 11.561 -0.274 -13.646 1.00 94.00 235 THR A C 1
ATOM 1739 O O . THR A 1 235 ? 10.853 -0.400 -14.639 1.00 94.00 235 THR A O 1
ATOM 1742 N N . GLY A 1 236 ? 12.136 0.889 -13.343 1.00 90.94 236 GLY A N 1
ATOM 1743 C CA . GLY A 1 236 ? 12.198 1.961 -14.335 1.00 90.94 236 GLY A CA 1
ATOM 1744 C C . GLY A 1 236 ? 13.107 1.607 -15.522 1.00 90.94 236 GLY A C 1
ATOM 1745 O O . GLY A 1 236 ? 13.892 0.652 -15.483 1.00 90.94 236 GLY A O 1
ATOM 1746 N N . MET A 1 237 ? 13.070 2.428 -16.569 1.00 89.81 237 MET A N 1
ATOM 1747 C CA . MET A 1 237 ? 14.111 2.447 -17.598 1.00 89.81 237 MET A CA 1
ATOM 1748 C C . MET A 1 237 ? 15.435 2.943 -17.000 1.00 89.81 237 MET A C 1
ATOM 1750 O O . MET A 1 237 ? 15.591 4.127 -16.704 1.00 89.81 237 MET A O 1
ATOM 1754 N N . GLY A 1 238 ? 16.391 2.028 -16.829 1.00 91.69 238 GLY A N 1
ATOM 1755 C CA . GLY A 1 238 ? 17.697 2.288 -16.217 1.00 91.69 238 GLY A CA 1
ATOM 1756 C C . GLY A 1 238 ? 18.858 1.548 -16.891 1.00 91.69 238 GLY A C 1
ATOM 1757 O O . GLY A 1 238 ? 18.665 0.914 -17.931 1.00 91.69 238 GLY A O 1
ATOM 1758 N N . PRO A 1 239 ? 20.072 1.596 -16.305 1.00 94.19 239 PRO A N 1
ATOM 1759 C CA . PRO A 1 239 ? 21.289 1.036 -16.896 1.00 94.19 239 PRO A CA 1
ATOM 1760 C C . PRO A 1 239 ? 21.154 -0.403 -17.394 1.00 94.19 239 PRO A C 1
ATOM 1762 O O . PRO A 1 239 ? 21.569 -0.689 -18.514 1.00 94.19 239 PRO A O 1
ATOM 1765 N N . ASP A 1 240 ? 20.516 -1.283 -16.621 1.00 95.56 240 ASP A N 1
ATOM 1766 C CA . ASP A 1 240 ? 20.249 -2.672 -17.003 1.00 95.56 240 ASP A CA 1
ATOM 1767 C C . ASP A 1 240 ? 19.434 -2.760 -18.303 1.00 95.56 240 ASP A C 1
ATOM 1769 O O . ASP A 1 240 ? 19.800 -3.510 -19.203 1.00 95.56 240 ASP A O 1
ATOM 1773 N N . PHE A 1 241 ? 18.384 -1.943 -18.455 1.00 95.38 241 PHE A N 1
ATOM 1774 C CA . PHE A 1 241 ? 17.576 -1.879 -19.679 1.00 95.38 241 PHE A CA 1
ATOM 1775 C C . PHE A 1 241 ? 18.375 -1.300 -20.862 1.00 95.38 241 PHE A C 1
ATOM 1777 O O . PHE A 1 241 ? 18.229 -1.748 -21.999 1.00 95.38 241 PHE A O 1
ATOM 1784 N N . PHE A 1 242 ? 19.281 -0.348 -20.614 1.00 94.25 242 PHE A N 1
ATOM 1785 C CA . PHE A 1 242 ? 20.124 0.255 -21.661 1.00 94.25 242 PHE A CA 1
ATOM 1786 C C . PHE A 1 242 ? 21.252 -0.664 -22.129 1.00 94.25 242 PHE A C 1
ATOM 1788 O O . PHE A 1 242 ? 21.765 -0.476 -23.233 1.00 94.25 242 PHE A O 1
ATOM 1795 N N . LEU A 1 243 ? 21.646 -1.629 -21.296 1.00 95.88 243 LEU A N 1
ATOM 1796 C CA . LEU A 1 243 ? 22.581 -2.706 -21.617 1.00 95.88 243 LEU A CA 1
ATOM 1797 C C . LEU A 1 243 ? 21.847 -3.866 -22.307 1.00 95.88 243 LEU A C 1
ATOM 1799 O O . LEU A 1 243 ? 22.338 -4.379 -23.313 1.00 95.88 243 LEU A O 1
ATOM 1803 N N . ALA A 1 244 ? 20.635 -4.196 -21.848 1.00 96.38 244 ALA A N 1
ATOM 1804 C CA . ALA A 1 244 ? 19.735 -5.173 -22.461 1.00 96.38 244 ALA A CA 1
ATOM 1805 C C . ALA A 1 244 ? 19.393 -4.793 -23.907 1.00 96.38 244 ALA A C 1
ATOM 1807 O O . ALA A 1 244 ? 19.720 -5.521 -24.841 1.00 96.38 244 ALA A O 1
ATOM 1808 N N . ALA A 1 245 ? 18.861 -3.587 -24.121 1.00 94.88 245 ALA A N 1
ATOM 1809 C CA . ALA A 1 245 ? 18.537 -3.077 -25.452 1.00 94.88 245 ALA A CA 1
ATOM 1810 C C . ALA A 1 245 ? 19.782 -2.853 -26.342 1.00 94.88 245 ALA A C 1
ATOM 1812 O O . ALA A 1 245 ? 19.669 -2.762 -27.567 1.00 94.88 245 ALA A O 1
ATOM 1813 N N . ARG A 1 246 ? 20.986 -2.803 -25.754 1.00 95.19 246 ARG A N 1
ATOM 1814 C CA . ARG A 1 246 ? 22.264 -2.808 -26.486 1.00 95.19 246 ARG A CA 1
ATOM 1815 C C . ARG A 1 246 ? 22.826 -4.206 -26.751 1.00 95.19 246 ARG A C 1
ATOM 1817 O O . ARG A 1 246 ? 23.898 -4.295 -27.340 1.00 95.19 246 ARG A O 1
ATOM 1824 N N . ASN A 1 247 ? 22.119 -5.275 -26.391 1.00 95.38 247 ASN A N 1
ATOM 1825 C CA . ASN A 1 247 ? 22.571 -6.661 -26.522 1.00 95.38 247 ASN A CA 1
ATOM 1826 C C . ASN A 1 247 ? 23.918 -6.940 -25.818 1.00 95.38 247 ASN A C 1
ATOM 1828 O O . ASN A 1 247 ? 24.802 -7.598 -26.370 1.00 95.38 247 ASN A O 1
ATOM 1832 N N . VAL A 1 248 ? 24.102 -6.398 -24.609 1.00 95.00 248 VAL A N 1
ATOM 1833 C CA . VAL A 1 248 ? 25.294 -6.658 -23.790 1.00 95.00 248 VAL A CA 1
ATOM 1834 C C . VAL A 1 248 ? 25.097 -7.949 -22.997 1.00 95.00 248 VAL A C 1
ATOM 1836 O O . VAL A 1 248 ? 24.239 -8.002 -22.122 1.00 95.00 248 VAL A O 1
ATOM 1839 N N . ARG A 1 249 ? 25.951 -8.953 -23.236 1.00 92.00 249 ARG A N 1
ATOM 1840 C CA . ARG A 1 249 ? 26.075 -10.177 -22.415 1.00 92.00 249 ARG A CA 1
ATOM 1841 C C . ARG A 1 249 ? 24.705 -10.792 -22.071 1.00 92.00 249 ARG A C 1
ATOM 1843 O O . ARG A 1 249 ? 23.917 -11.041 -22.974 1.00 92.00 249 ARG A O 1
ATOM 1850 N N . GLU A 1 250 ? 24.422 -11.041 -20.792 1.00 93.25 250 GLU A N 1
ATOM 1851 C CA . GLU A 1 250 ? 23.149 -11.598 -20.326 1.00 93.25 250 GLU A CA 1
ATOM 1852 C C . GLU A 1 250 ? 22.034 -10.564 -20.072 1.00 93.25 250 GLU A C 1
ATOM 1854 O O . GLU A 1 250 ? 20.920 -10.963 -19.746 1.00 93.25 250 GLU A O 1
ATOM 1859 N N . TYR A 1 251 ? 22.295 -9.252 -20.186 1.00 96.62 251 TYR A N 1
ATOM 1860 C CA . TYR A 1 251 ? 21.303 -8.227 -19.828 1.00 96.62 251 TYR A CA 1
ATOM 1861 C C . TYR A 1 251 ? 19.969 -8.329 -20.595 1.00 96.62 251 TYR A C 1
ATOM 1863 O O . TYR A 1 251 ? 18.954 -8.004 -19.979 1.00 96.62 251 TYR A O 1
ATOM 1871 N N . PRO A 1 252 ? 19.894 -8.794 -21.865 1.00 96.12 252 PRO A N 1
ATOM 1872 C CA . PRO A 1 252 ? 18.608 -9.053 -22.517 1.00 96.12 252 PRO A CA 1
ATOM 1873 C C . PRO A 1 252 ? 17.679 -9.955 -21.692 1.00 96.12 252 PRO A C 1
ATOM 1875 O O . PRO A 1 252 ? 16.498 -9.649 -21.567 1.00 96.12 252 PRO A O 1
ATOM 1878 N N . GLY A 1 253 ? 18.232 -10.984 -21.040 1.00 95.62 253 GLY A N 1
ATOM 1879 C CA . GLY A 1 253 ? 17.501 -11.914 -20.175 1.00 95.62 253 GLY A CA 1
ATOM 1880 C C . GLY A 1 253 ? 17.112 -11.358 -18.799 1.00 95.62 253 GLY A C 1
ATOM 1881 O O . GLY A 1 253 ? 16.538 -12.068 -17.978 1.00 95.62 253 GLY A O 1
ATOM 1882 N N . ALA A 1 254 ? 17.407 -10.088 -18.503 1.00 97.06 254 ALA A N 1
ATOM 1883 C CA . ALA A 1 254 ? 16.865 -9.429 -17.315 1.00 97.06 254 ALA A CA 1
ATOM 1884 C C . ALA A 1 254 ? 15.384 -9.048 -17.488 1.00 97.06 254 ALA A C 1
ATOM 1886 O O . ALA A 1 254 ? 14.677 -8.952 -16.488 1.00 97.06 254 ALA A O 1
ATOM 1887 N N . TYR A 1 255 ? 14.906 -8.859 -18.724 1.00 97.62 255 TYR A N 1
ATOM 1888 C CA . TYR A 1 255 ? 13.588 -8.300 -19.040 1.00 97.62 255 TYR A CA 1
ATOM 1889 C C . TYR A 1 255 ? 12.791 -9.193 -19.989 1.00 97.62 255 TYR A C 1
ATOM 1891 O O . TYR A 1 255 ? 13.360 -9.935 -20.785 1.00 97.62 255 TYR A O 1
ATOM 1899 N N . CYS A 1 256 ? 11.461 -9.098 -19.940 1.00 96.75 256 CYS A N 1
ATOM 1900 C CA . CYS A 1 256 ? 10.579 -9.759 -20.903 1.00 96.75 256 CYS A CA 1
ATOM 1901 C C . CYS A 1 256 ? 10.686 -9.041 -22.259 1.00 96.75 256 CYS A C 1
ATOM 1903 O O . CYS A 1 256 ? 9.907 -8.127 -22.533 1.00 96.75 256 CYS A O 1
ATOM 1905 N N . LEU A 1 257 ? 11.697 -9.408 -23.052 1.00 94.81 257 LEU A N 1
ATOM 1906 C CA . LEU A 1 257 ? 12.277 -8.609 -24.135 1.00 94.81 257 LEU A CA 1
ATOM 1907 C C . LEU A 1 257 ? 12.539 -9.471 -25.388 1.00 94.81 257 LEU A C 1
ATOM 1909 O O . LEU A 1 257 ? 13.175 -10.518 -25.301 1.00 94.81 257 LEU A O 1
ATOM 1913 N N . VAL A 1 258 ? 12.092 -9.013 -26.561 1.00 95.88 258 VAL A N 1
ATOM 1914 C CA . VAL A 1 258 ? 12.217 -9.718 -27.854 1.00 95.88 258 VAL A CA 1
ATOM 1915 C C . VAL A 1 258 ? 12.735 -8.765 -28.934 1.00 95.88 258 VAL A C 1
ATOM 1917 O O . VAL A 1 258 ? 12.273 -7.627 -29.036 1.00 95.88 258 VAL A O 1
ATOM 1920 N N . GLU A 1 259 ? 13.695 -9.201 -29.755 1.00 96.38 259 GLU A N 1
ATOM 1921 C CA . GLU A 1 259 ? 14.193 -8.405 -30.886 1.00 96.38 259 GLU A CA 1
ATOM 1922 C C . GLU A 1 259 ? 13.257 -8.495 -32.102 1.00 96.38 259 GLU A C 1
ATOM 1924 O O . GLU A 1 259 ? 12.765 -9.565 -32.454 1.00 96.38 259 GLU A O 1
ATOM 1929 N N . ILE A 1 260 ? 13.043 -7.365 -32.780 1.00 96.31 260 ILE A N 1
ATOM 1930 C CA . ILE A 1 260 ? 12.202 -7.271 -33.975 1.00 96.31 260 ILE A CA 1
ATOM 1931 C C . ILE A 1 260 ? 13.060 -7.444 -35.244 1.00 96.31 260 ILE A C 1
ATOM 1933 O O . ILE A 1 260 ? 13.959 -6.625 -35.478 1.00 96.31 260 ILE A O 1
ATOM 1937 N N . PRO A 1 261 ? 12.749 -8.414 -36.124 1.00 96.62 261 PRO A N 1
ATOM 1938 C CA . PRO A 1 261 ? 13.310 -8.501 -37.472 1.00 96.62 261 PRO A CA 1
ATOM 1939 C C . PRO A 1 261 ? 13.136 -7.204 -38.280 1.00 96.62 261 PRO A C 1
ATOM 1941 O O . PRO A 1 261 ? 12.102 -6.536 -38.210 1.00 96.62 261 PRO A O 1
ATOM 1944 N N . ARG A 1 262 ? 14.162 -6.820 -39.051 1.00 95.19 262 ARG A N 1
ATOM 1945 C CA . ARG A 1 262 ? 14.229 -5.509 -39.735 1.00 95.19 262 ARG A CA 1
ATOM 1946 C C . ARG A 1 262 ? 13.146 -5.287 -40.788 1.00 95.19 262 ARG A C 1
ATOM 1948 O O . ARG A 1 262 ? 12.733 -4.152 -41.002 1.00 95.19 262 ARG A O 1
ATOM 1955 N N . ASP A 1 263 ? 12.676 -6.353 -41.417 1.00 96.12 263 ASP A N 1
ATOM 1956 C CA . ASP A 1 263 ? 11.548 -6.360 -42.350 1.00 96.12 263 ASP A CA 1
ATOM 1957 C C . ASP A 1 263 ? 10.214 -5.980 -41.683 1.00 96.12 263 ASP A C 1
ATOM 1959 O O . ASP A 1 263 ? 9.322 -5.468 -42.359 1.00 96.12 263 ASP A O 1
ATOM 1963 N N . LEU A 1 264 ? 10.094 -6.150 -40.360 1.00 96.62 264 LEU A N 1
ATOM 1964 C CA . LEU A 1 264 ? 8.896 -5.787 -39.600 1.00 96.62 264 LEU A CA 1
ATOM 1965 C C . LEU A 1 264 ? 8.943 -4.363 -39.015 1.00 96.62 264 LEU A C 1
ATOM 1967 O O . LEU A 1 264 ? 7.912 -3.843 -38.586 1.00 96.62 264 LEU A O 1
ATOM 1971 N N . TRP A 1 265 ? 10.101 -3.688 -39.029 1.00 95.44 265 TRP A N 1
ATOM 1972 C CA . TRP A 1 265 ? 10.240 -2.321 -38.501 1.00 95.44 265 TRP A CA 1
ATOM 1973 C C . TRP A 1 265 ? 9.293 -1.282 -39.137 1.00 95.44 265 TRP A C 1
ATOM 1975 O O . TRP A 1 265 ? 8.824 -0.431 -38.380 1.00 95.44 265 TRP A O 1
ATOM 1985 N N . PRO A 1 266 ? 8.954 -1.324 -40.449 1.00 95.69 266 PRO A N 1
ATOM 1986 C CA . PRO A 1 266 ? 8.020 -0.370 -41.061 1.00 95.69 266 PRO A CA 1
ATOM 1987 C C . PRO A 1 266 ? 6.588 -0.429 -40.513 1.00 95.69 266 PRO A C 1
ATOM 1989 O O . PRO A 1 266 ? 5.852 0.544 -40.643 1.00 95.69 266 PRO A O 1
ATOM 1992 N N . TYR A 1 267 ? 6.190 -1.550 -39.901 1.00 94.88 267 TYR A N 1
ATOM 1993 C CA . TYR A 1 267 ? 4.863 -1.714 -39.296 1.00 94.88 267 TYR A CA 1
ATOM 1994 C C . TYR A 1 267 ? 4.829 -1.272 -37.829 1.00 94.88 267 TYR A C 1
ATOM 1996 O O . TYR A 1 267 ? 3.750 -1.106 -37.265 1.00 94.88 267 TYR A O 1
ATOM 2004 N N . MET A 1 268 ? 5.990 -1.097 -37.190 1.00 94.88 268 MET A N 1
ATOM 2005 C CA . MET A 1 268 ? 6.099 -0.715 -35.781 1.00 94.88 268 MET A CA 1
ATOM 2006 C C . MET A 1 268 ? 5.926 0.802 -35.590 1.00 94.88 268 MET A C 1
ATOM 2008 O O . MET A 1 268 ? 6.297 1.574 -36.475 1.00 94.88 268 MET A O 1
ATOM 2012 N N . PRO A 1 269 ? 5.438 1.264 -34.420 1.00 91.94 269 PRO A N 1
ATOM 2013 C CA . PRO A 1 269 ? 5.366 2.688 -34.093 1.00 91.94 269 PRO A CA 1
ATOM 2014 C C . PRO A 1 269 ? 6.683 3.436 -34.352 1.00 91.94 269 PRO A C 1
ATOM 2016 O O . PRO A 1 269 ? 7.769 2.919 -34.074 1.00 91.94 269 PRO A O 1
ATOM 2019 N N . ALA A 1 270 ? 6.595 4.671 -34.848 1.00 87.62 270 ALA A N 1
ATOM 2020 C CA . ALA A 1 270 ? 7.756 5.536 -35.031 1.00 87.62 270 ALA A CA 1
ATOM 2021 C C . ALA A 1 270 ? 8.199 6.173 -33.697 1.00 87.62 270 ALA A C 1
ATOM 2023 O O . ALA A 1 270 ? 7.375 6.664 -32.921 1.00 87.62 270 ALA A O 1
ATOM 2024 N N . SER A 1 271 ? 9.512 6.212 -33.466 1.00 84.88 271 SER A N 1
ATOM 2025 C CA . SER A 1 271 ? 10.145 6.783 -32.269 1.00 84.88 271 SER A CA 1
ATOM 2026 C C . SER A 1 271 ? 11.198 7.808 -32.678 1.00 84.88 271 SER A C 1
ATOM 2028 O O . SER A 1 271 ? 12.022 7.527 -33.544 1.00 84.88 271 SER A O 1
ATOM 2030 N N . SER A 1 272 ? 11.213 8.986 -32.048 1.00 80.12 272 SER A N 1
ATOM 2031 C CA . SER A 1 272 ? 12.161 10.061 -32.399 1.00 80.12 272 SER A CA 1
ATOM 2032 C C . SER A 1 272 ? 13.550 9.933 -31.751 1.00 80.12 272 SER A C 1
ATOM 2034 O O . SER A 1 272 ? 14.384 10.822 -31.907 1.00 80.12 272 SER A O 1
ATOM 2036 N N . SER A 1 273 ? 13.795 8.877 -30.974 1.00 85.44 273 SER A N 1
ATOM 2037 C CA . SER A 1 273 ? 15.086 8.537 -30.360 1.00 85.44 273 SER A CA 1
ATOM 2038 C C . SER A 1 273 ? 15.119 7.046 -30.009 1.00 85.44 273 SER A C 1
ATOM 2040 O O . SER A 1 273 ? 14.061 6.417 -29.965 1.00 85.44 273 SER A O 1
ATOM 2042 N N . GLU A 1 274 ? 16.302 6.485 -29.712 1.00 84.38 274 GLU A N 1
ATOM 2043 C CA . GLU A 1 274 ? 16.450 5.072 -29.298 1.00 84.38 274 GLU A CA 1
ATOM 2044 C C . GLU A 1 274 ? 15.497 4.704 -28.129 1.00 84.38 274 GLU A C 1
ATOM 2046 O O . GLU A 1 274 ? 14.970 3.594 -28.067 1.00 84.38 274 GLU A O 1
ATOM 2051 N N . TRP A 1 275 ? 15.257 5.663 -27.222 1.00 85.00 275 TRP A N 1
ATOM 2052 C CA . TRP A 1 275 ? 14.623 5.471 -25.908 1.00 85.00 275 TRP A CA 1
ATOM 2053 C C . TRP A 1 275 ? 13.203 6.032 -25.790 1.00 85.00 275 TRP A C 1
ATOM 2055 O O . TRP A 1 275 ? 12.554 5.835 -24.766 1.00 85.00 275 TRP A O 1
ATOM 2065 N N . GLN A 1 276 ? 12.690 6.724 -26.815 1.00 82.12 276 GLN A N 1
ATOM 2066 C CA . GLN A 1 276 ? 11.280 7.120 -26.850 1.00 82.12 276 GLN A CA 1
ATOM 2067 C C . GLN A 1 276 ? 10.428 5.897 -27.198 1.00 82.12 276 GLN A C 1
ATOM 2069 O O . GLN A 1 276 ? 10.057 5.685 -28.356 1.00 82.12 276 GL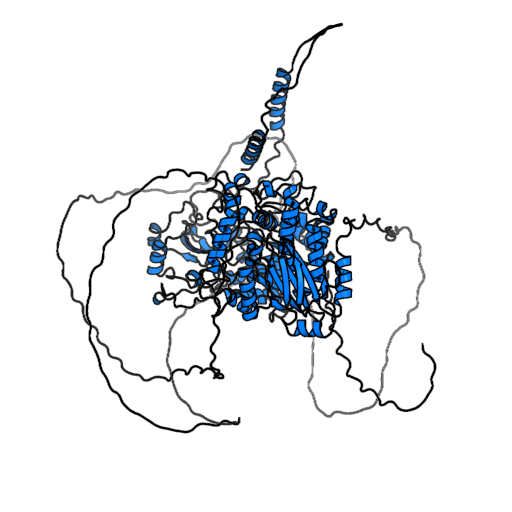N A O 1
ATOM 2074 N N . ALA A 1 277 ? 10.147 5.072 -26.194 1.00 83.44 277 ALA A N 1
ATOM 2075 C CA . ALA A 1 277 ? 9.315 3.900 -26.377 1.00 83.44 277 ALA A CA 1
ATOM 2076 C C . ALA A 1 277 ? 7.849 4.264 -26.663 1.00 83.44 277 ALA A C 1
ATOM 2078 O O . ALA A 1 277 ? 7.371 5.347 -26.310 1.00 83.44 277 ALA A O 1
ATOM 2079 N N . ARG A 1 278 ? 7.133 3.356 -27.329 1.00 89.69 278 ARG A N 1
ATOM 2080 C CA . ARG A 1 278 ? 5.723 3.521 -27.717 1.00 89.69 278 ARG A CA 1
ATOM 2081 C C . ARG A 1 278 ? 4.943 2.226 -27.460 1.00 89.69 278 ARG A C 1
ATOM 2083 O O . ARG A 1 278 ? 5.503 1.165 -27.721 1.00 89.69 278 ARG A O 1
ATOM 2090 N N . PRO A 1 279 ? 3.675 2.271 -27.013 1.00 92.25 279 PRO A N 1
ATOM 2091 C CA . PRO A 1 279 ? 2.820 1.084 -27.001 1.00 92.25 279 PRO A CA 1
ATOM 2092 C C . PRO A 1 279 ? 2.648 0.511 -28.409 1.00 92.25 279 PRO A C 1
ATOM 2094 O O . PRO A 1 279 ? 2.597 1.262 -29.387 1.00 92.25 279 PRO A O 1
ATOM 2097 N N . LEU A 1 280 ? 2.496 -0.808 -28.506 1.00 93.88 280 LEU A N 1
ATOM 2098 C CA . LEU A 1 280 ? 1.953 -1.443 -29.702 1.00 93.88 280 LEU A CA 1
ATOM 2099 C C . LEU A 1 280 ? 0.428 -1.284 -29.740 1.00 93.88 280 LEU A C 1
ATOM 2101 O O . LEU A 1 280 ? -0.254 -1.416 -28.726 1.00 93.88 280 LEU A O 1
ATOM 2105 N N . THR A 1 281 ? -0.122 -1.054 -30.930 1.00 94.25 281 THR A N 1
ATOM 2106 C CA . THR A 1 281 ? -1.563 -1.231 -31.174 1.00 94.25 281 THR A CA 1
ATOM 2107 C C . THR A 1 281 ? -1.911 -2.721 -31.268 1.00 94.25 281 THR A C 1
ATOM 2109 O O . THR A 1 281 ? -1.040 -3.543 -31.561 1.00 94.25 281 THR A O 1
ATOM 2112 N N . ARG A 1 282 ? -3.193 -3.083 -31.092 1.00 90.75 282 ARG A N 1
ATOM 2113 C CA . ARG A 1 282 ? -3.664 -4.480 -31.203 1.00 90.75 282 ARG A CA 1
ATOM 2114 C C . ARG A 1 282 ? -3.217 -5.140 -32.517 1.00 90.75 282 ARG A C 1
ATOM 2116 O O . ARG A 1 282 ? -2.622 -6.205 -32.479 1.00 90.75 282 ARG A O 1
ATOM 2123 N N . ALA A 1 283 ? -3.371 -4.459 -33.653 1.00 94.00 283 ALA A N 1
ATOM 2124 C CA . ALA A 1 283 ? -2.944 -4.975 -34.958 1.00 94.00 283 ALA A CA 1
ATOM 2125 C C . ALA A 1 283 ? -1.418 -5.189 -35.078 1.00 94.00 283 ALA A C 1
ATOM 2127 O O . ALA A 1 283 ? -0.973 -6.103 -35.765 1.00 94.00 283 ALA A O 1
ATOM 2128 N N . GLN A 1 284 ? -0.601 -4.372 -34.404 1.00 95.94 284 GLN A N 1
ATOM 2129 C CA . GLN A 1 284 ? 0.861 -4.536 -34.392 1.00 95.94 284 GLN A CA 1
ATOM 2130 C C . GLN A 1 284 ? 1.299 -5.679 -33.473 1.00 95.94 284 GLN A C 1
ATOM 2132 O O . GLN A 1 284 ? 2.232 -6.406 -33.805 1.00 95.94 284 GLN A O 1
ATOM 2137 N N . HIS A 1 285 ? 0.615 -5.852 -32.341 1.00 94.00 285 HIS A N 1
ATOM 2138 C CA . HIS A 1 285 ? 0.772 -7.019 -31.481 1.00 94.00 285 HIS A CA 1
ATOM 2139 C C . HIS A 1 285 ? 0.409 -8.308 -32.229 1.00 94.00 285 HIS A C 1
ATOM 2141 O O . HIS A 1 285 ? 1.199 -9.248 -32.250 1.00 94.00 285 HIS A O 1
ATOM 2147 N N . ASP A 1 286 ? -0.741 -8.320 -32.903 1.00 92.44 286 ASP A N 1
ATOM 2148 C CA . ASP A 1 286 ? -1.246 -9.496 -33.611 1.00 92.44 286 ASP A CA 1
ATOM 2149 C C . ASP A 1 286 ? -0.365 -9.864 -34.807 1.00 92.44 286 ASP A C 1
ATOM 2151 O O . ASP A 1 286 ? -0.040 -11.036 -34.965 1.00 92.44 286 ASP A O 1
ATOM 2155 N N . LEU A 1 287 ? 0.162 -8.883 -35.551 1.00 95.25 287 LEU A N 1
ATOM 2156 C CA . LEU A 1 287 ? 1.196 -9.116 -36.565 1.00 95.25 287 LEU A CA 1
ATOM 2157 C C . LEU A 1 287 ? 2.434 -9.824 -35.982 1.00 95.25 287 LEU A C 1
ATOM 2159 O O . LEU A 1 287 ? 2.937 -10.778 -36.572 1.00 95.25 287 LEU A O 1
ATOM 2163 N N . LEU A 1 288 ? 2.949 -9.384 -34.830 1.00 95.69 288 LEU A N 1
ATOM 2164 C CA . LEU A 1 288 ? 4.108 -10.031 -34.199 1.00 95.69 288 LEU A CA 1
ATOM 2165 C C . LEU A 1 288 ? 3.763 -11.420 -33.638 1.00 95.69 288 LEU A C 1
ATOM 2167 O O . LEU A 1 288 ? 4.602 -12.324 -33.687 1.00 95.69 288 LEU A O 1
ATOM 2171 N N . ALA A 1 289 ? 2.535 -11.613 -33.155 1.00 93.25 289 ALA A N 1
ATOM 2172 C CA . ALA A 1 289 ? 2.048 -12.898 -32.671 1.00 93.25 289 ALA A CA 1
ATOM 2173 C C . ALA A 1 289 ? 1.812 -13.904 -33.808 1.00 93.25 289 ALA A C 1
ATOM 2175 O O . ALA A 1 289 ? 2.160 -15.078 -33.666 1.00 93.25 289 ALA A O 1
ATOM 2176 N N . GLU A 1 290 ? 1.299 -13.466 -34.962 1.00 92.88 290 GLU A N 1
ATOM 2177 C CA . GLU A 1 290 ? 1.200 -14.253 -36.198 1.00 92.88 290 GLU A CA 1
ATOM 2178 C C . GLU A 1 290 ? 2.575 -14.749 -36.649 1.00 92.88 290 GLU A C 1
ATOM 2180 O O . GLU A 1 290 ? 2.728 -15.938 -36.936 1.00 92.88 290 GLU A O 1
ATOM 2185 N N . LYS A 1 291 ? 3.581 -13.860 -36.639 1.00 94.56 291 LYS A N 1
ATOM 2186 C CA . LYS A 1 291 ? 4.988 -14.167 -36.960 1.00 94.56 291 LYS A CA 1
ATOM 2187 C C . LYS A 1 291 ? 5.707 -15.009 -35.895 1.00 94.56 291 LYS A C 1
ATOM 2189 O O . LYS A 1 291 ? 6.857 -15.373 -36.116 1.00 94.56 291 LYS A O 1
ATOM 2194 N N . GLY A 1 292 ? 5.059 -15.325 -34.770 1.00 93.00 292 GLY A N 1
ATOM 2195 C CA . GLY A 1 292 ? 5.630 -16.150 -33.700 1.00 93.00 292 GLY A CA 1
ATOM 2196 C C . GLY A 1 292 ? 6.705 -15.455 -32.858 1.00 93.00 292 GLY A C 1
ATOM 2197 O O . GLY A 1 292 ? 7.467 -16.133 -32.178 1.00 93.00 292 GLY A O 1
ATOM 2198 N N . LEU A 1 293 ? 6.781 -14.120 -32.906 1.00 94.19 293 LEU A N 1
ATOM 2199 C CA . LEU A 1 293 ? 7.712 -13.318 -32.101 1.00 94.19 293 LEU A CA 1
ATOM 2200 C C . LEU A 1 293 ? 7.137 -12.983 -30.719 1.00 94.19 293 LEU A C 1
ATOM 2202 O O . LEU A 1 293 ? 7.888 -12.805 -29.767 1.00 94.19 293 LEU A O 1
ATOM 2206 N N . LEU A 1 294 ? 5.809 -12.900 -30.612 1.00 94.19 294 LEU A N 1
ATOM 2207 C CA . LEU A 1 294 ? 5.078 -12.702 -29.361 1.00 94.19 294 LEU A CA 1
ATOM 2208 C C . LEU A 1 294 ? 4.035 -13.817 -29.163 1.00 94.19 294 LEU A C 1
ATOM 2210 O O . LEU A 1 294 ? 3.585 -14.424 -30.139 1.00 94.19 294 LEU A O 1
ATOM 2214 N N . PRO A 1 295 ? 3.594 -14.078 -27.924 1.00 90.81 295 PRO A N 1
ATOM 2215 C CA . PRO A 1 295 ? 2.377 -14.844 -27.680 1.00 90.81 295 PRO A CA 1
ATOM 2216 C C . PRO A 1 295 ? 1.131 -14.044 -28.094 1.00 90.81 295 PRO A C 1
ATOM 2218 O O . PRO A 1 295 ? 1.115 -12.820 -28.023 1.00 90.81 295 PRO A O 1
ATOM 2221 N N . ALA A 1 296 ? 0.057 -14.732 -28.498 1.00 87.00 296 ALA A N 1
ATOM 2222 C CA . ALA A 1 296 ? -1.203 -14.081 -28.896 1.00 87.00 296 ALA A CA 1
ATOM 2223 C C . ALA A 1 296 ? -1.982 -13.469 -27.710 1.00 87.00 296 ALA A C 1
ATOM 2225 O O . ALA A 1 296 ? -2.797 -12.561 -27.898 1.00 87.00 296 ALA A O 1
ATOM 2226 N N . SER A 1 297 ? -1.716 -13.971 -26.501 1.00 86.25 297 SER A N 1
ATOM 2227 C CA . SER A 1 297 ? -2.126 -13.428 -25.205 1.00 86.25 297 SER A CA 1
ATOM 2228 C C . SER A 1 297 ? -1.266 -14.064 -24.110 1.00 86.25 297 SER A C 1
ATOM 2230 O O . SER A 1 297 ? -0.850 -15.218 -24.248 1.00 86.25 297 SER A O 1
ATOM 2232 N N . LEU A 1 298 ? -1.025 -13.348 -23.015 1.00 89.81 298 LEU A N 1
ATOM 2233 C CA . LEU A 1 298 ? -0.566 -13.932 -21.751 1.00 89.81 298 LEU A CA 1
ATOM 2234 C C . LEU A 1 298 ? -1.769 -14.253 -20.857 1.00 89.81 298 LEU A C 1
ATOM 2236 O O . LEU A 1 298 ? -2.837 -13.662 -21.031 1.00 89.81 298 LEU A O 1
ATOM 2240 N N . SER A 1 299 ? -1.589 -15.124 -19.861 1.00 89.12 299 SER A N 1
ATOM 2241 C CA . SER A 1 299 ? -2.612 -15.351 -18.821 1.00 89.12 299 SER A CA 1
ATOM 2242 C C . SER A 1 299 ? -2.934 -14.059 -18.059 1.00 89.12 299 SER A C 1
ATOM 2244 O O . SER A 1 299 ? -4.087 -13.795 -17.722 1.00 89.12 299 SER A O 1
ATOM 2246 N N . ARG A 1 300 ? -1.924 -13.192 -17.895 1.00 90.44 300 ARG A N 1
ATOM 2247 C CA . ARG A 1 300 ? -2.025 -11.832 -17.353 1.00 90.44 300 ARG A CA 1
ATOM 2248 C C . ARG A 1 300 ? -3.076 -10.974 -18.050 1.00 90.44 300 ARG A C 1
ATOM 2250 O O . ARG A 1 300 ? -3.719 -10.163 -17.395 1.00 90.44 300 ARG A O 1
ATOM 2257 N N . ASP A 1 301 ? -3.236 -11.127 -19.362 1.00 86.75 301 ASP A N 1
ATOM 2258 C CA . ASP A 1 301 ? -4.114 -10.267 -20.163 1.00 86.75 301 ASP A CA 1
ATOM 2259 C C . ASP A 1 301 ? -5.611 -10.569 -19.933 1.00 86.75 301 ASP A C 1
ATOM 2261 O O . ASP A 1 301 ? -6.463 -9.802 -20.376 1.00 86.75 301 ASP A O 1
ATOM 2265 N N . LEU A 1 302 ? -5.931 -11.642 -19.192 1.00 82.50 302 LEU A N 1
ATOM 2266 C CA . LEU A 1 302 ? -7.277 -11.963 -18.698 1.00 82.50 302 LEU A CA 1
ATOM 2267 C C . LEU A 1 302 ? -7.535 -11.468 -17.258 1.00 82.50 302 LEU A C 1
ATOM 2269 O O . LEU A 1 302 ? -8.667 -11.527 -16.779 1.00 82.50 302 LEU A O 1
ATOM 2273 N N . LEU A 1 303 ? -6.511 -10.993 -16.536 1.00 86.00 303 LEU A N 1
ATOM 2274 C CA . LEU A 1 303 ? -6.628 -10.611 -15.125 1.00 86.00 303 LEU A CA 1
ATOM 2275 C C . LEU A 1 303 ? -7.188 -9.189 -14.979 1.00 86.00 303 LEU A C 1
ATOM 2277 O O . LEU A 1 303 ? -6.436 -8.217 -14.950 1.00 86.00 303 LEU A O 1
ATOM 2281 N N . SER A 1 304 ? -8.505 -9.065 -14.792 1.00 82.00 304 SER A N 1
ATOM 2282 C CA . SER A 1 304 ? -9.206 -7.777 -14.605 1.00 82.00 304 SER A CA 1
ATOM 2283 C C . SER A 1 304 ? -8.721 -6.931 -13.416 1.00 82.00 304 SER A C 1
ATOM 2285 O O . SER A 1 304 ? -9.086 -5.765 -13.306 1.00 82.00 304 SER A O 1
ATOM 2287 N N . TRP A 1 305 ? -7.949 -7.526 -12.505 1.00 85.62 305 TRP A N 1
ATOM 2288 C CA . TRP A 1 305 ? -7.396 -6.897 -11.303 1.00 85.62 305 TRP A CA 1
ATOM 2289 C C . TRP A 1 305 ? -5.907 -6.567 -11.395 1.00 85.62 305 TRP A C 1
ATOM 2291 O O . TRP A 1 305 ? -5.391 -5.835 -10.549 1.00 85.62 305 TRP A O 1
ATOM 2301 N N . ALA A 1 306 ? -5.206 -7.124 -12.384 1.00 87.12 306 ALA A N 1
ATOM 2302 C CA . ALA A 1 306 ? -3.798 -6.837 -12.593 1.00 87.12 306 ALA A CA 1
ATOM 2303 C C . ALA A 1 306 ? -3.632 -5.387 -13.063 1.00 87.12 306 ALA A C 1
ATOM 2305 O O . ALA A 1 306 ? -4.502 -4.823 -13.733 1.00 87.12 306 ALA A O 1
ATOM 2306 N N . ARG A 1 307 ? -2.488 -4.769 -12.756 1.00 86.75 307 ARG A N 1
ATOM 2307 C CA . ARG A 1 307 ? -2.206 -3.411 -13.235 1.00 86.75 307 ARG A CA 1
ATOM 2308 C C . ARG A 1 307 ? -2.218 -3.409 -14.772 1.00 86.75 307 ARG A C 1
ATOM 2310 O O . ARG A 1 307 ? -1.478 -4.216 -15.356 1.00 86.75 307 ARG A O 1
ATOM 2317 N N . PRO A 1 308 ? -2.968 -2.499 -15.431 1.00 84.44 308 PRO A N 1
ATOM 2318 C CA . PRO A 1 308 ? -2.985 -2.388 -16.885 1.00 84.44 308 PRO A CA 1
ATOM 2319 C C . PRO A 1 308 ? -1.570 -2.368 -17.457 1.00 84.44 308 PRO A C 1
ATOM 2321 O O . PRO A 1 308 ? -0.687 -1.692 -16.934 1.00 84.44 308 PRO A O 1
ATOM 2324 N N . GLY A 1 309 ? -1.329 -3.139 -18.506 1.00 87.50 309 GLY A N 1
ATOM 2325 C CA . GLY A 1 309 ? -0.006 -3.310 -19.089 1.00 87.50 309 GLY A CA 1
ATOM 2326 C C . GLY A 1 309 ? -0.113 -3.952 -20.460 1.00 87.50 309 GLY A C 1
ATOM 2327 O O . GLY A 1 309 ? -1.209 -4.219 -20.946 1.00 87.50 309 GLY A O 1
ATOM 2328 N N . GLY A 1 310 ? 1.026 -4.207 -21.086 1.00 92.12 310 GLY A N 1
ATOM 2329 C CA . GLY A 1 310 ? 1.045 -4.698 -22.455 1.00 92.12 310 GLY A CA 1
ATOM 2330 C C . GLY A 1 310 ? 2.450 -4.717 -23.022 1.00 92.12 310 GLY A C 1
ATOM 2331 O O . GLY A 1 310 ? 3.428 -4.864 -22.284 1.00 92.12 310 GLY A O 1
ATOM 2332 N N . TRP A 1 311 ? 2.537 -4.560 -24.338 1.00 95.38 311 TRP A N 1
ATOM 2333 C CA . TRP A 1 311 ? 3.784 -4.586 -25.088 1.00 95.38 311 TRP A CA 1
ATOM 2334 C C . TRP A 1 311 ? 4.107 -3.201 -25.649 1.00 95.38 311 TRP A C 1
ATOM 2336 O O . TRP A 1 311 ? 3.277 -2.571 -26.309 1.00 95.38 311 TRP A O 1
ATOM 2346 N N . ALA A 1 312 ? 5.331 -2.742 -25.409 1.00 94.56 312 ALA A N 1
ATOM 2347 C CA . ALA A 1 312 ? 5.863 -1.490 -25.929 1.00 94.56 312 ALA A CA 1
ATOM 2348 C C . ALA A 1 312 ? 7.136 -1.745 -26.747 1.00 94.56 312 ALA A C 1
ATOM 2350 O O . ALA A 1 312 ? 7.805 -2.762 -26.579 1.00 94.56 312 ALA A O 1
ATOM 2351 N N . VAL A 1 313 ? 7.456 -0.828 -27.658 1.00 95.06 313 VAL A N 1
ATOM 2352 C CA . VAL A 1 313 ? 8.565 -0.929 -28.611 1.00 95.06 313 VAL A CA 1
ATOM 2353 C C . VAL A 1 313 ? 9.609 0.155 -28.360 1.00 95.06 313 VAL A C 1
ATOM 2355 O O . VAL A 1 313 ? 9.248 1.295 -28.072 1.00 95.06 313 VAL A O 1
ATOM 2358 N N . THR A 1 314 ? 10.896 -0.162 -28.510 1.00 94.00 314 THR A N 1
ATOM 2359 C CA . THR A 1 314 ? 11.985 0.830 -28.497 1.00 94.00 314 THR A CA 1
ATOM 2360 C C . THR A 1 314 ? 12.066 1.595 -29.821 1.00 94.00 314 THR A C 1
ATOM 2362 O O . THR A 1 314 ? 11.539 1.165 -30.855 1.00 94.00 314 THR A O 1
ATOM 2365 N N . GLY A 1 315 ? 12.817 2.697 -29.834 1.00 91.75 315 GLY A N 1
ATOM 2366 C CA . GLY A 1 315 ? 13.378 3.212 -31.080 1.00 91.75 315 GLY A CA 1
ATOM 2367 C C . GLY A 1 315 ? 14.495 2.312 -31.615 1.00 91.75 315 GLY A C 1
ATOM 2368 O O . GLY A 1 315 ? 14.708 1.196 -31.138 1.00 91.75 315 GLY A O 1
ATOM 2369 N N . GLU A 1 316 ? 15.214 2.804 -32.618 1.00 93.12 316 GLU A N 1
ATOM 2370 C CA . GLU A 1 316 ? 16.397 2.135 -33.165 1.00 93.12 316 GLU A CA 1
ATOM 2371 C C . GLU A 1 316 ? 17.581 2.301 -32.201 1.00 93.12 316 GLU A C 1
ATOM 2373 O O . GLU A 1 316 ? 18.104 3.401 -32.042 1.00 93.12 316 GLU A O 1
ATOM 2378 N N . VAL A 1 317 ? 17.991 1.218 -31.540 1.00 92.62 317 VAL A N 1
ATOM 2379 C CA . VAL A 1 317 ? 19.065 1.199 -30.535 1.00 92.62 317 VAL A CA 1
ATOM 2380 C C . VAL A 1 317 ? 20.356 0.691 -31.173 1.00 92.62 317 VAL A C 1
ATOM 2382 O O . VAL A 1 317 ? 20.366 -0.363 -31.819 1.00 92.62 317 VAL A O 1
ATOM 2385 N N . ARG A 1 318 ? 21.474 1.405 -30.988 1.00 92.00 318 ARG A N 1
ATOM 2386 C CA . ARG A 1 318 ? 22.790 0.939 -31.464 1.00 92.00 318 ARG A CA 1
ATOM 2387 C C . ARG A 1 318 ? 23.422 -0.026 -30.461 1.00 92.00 318 ARG A C 1
ATOM 2389 O O . ARG A 1 318 ? 23.821 0.389 -29.374 1.00 92.00 318 ARG A O 1
ATOM 2396 N N . GLY A 1 319 ? 23.548 -1.292 -30.851 1.00 91.94 319 GLY A N 1
ATOM 2397 C CA . GLY A 1 319 ? 24.083 -2.369 -30.021 1.00 91.94 319 GLY A CA 1
ATOM 2398 C C . GLY A 1 319 ? 25.573 -2.261 -29.679 1.00 91.94 319 GLY A C 1
ATOM 2399 O O . GLY A 1 319 ? 26.354 -1.532 -30.305 1.00 91.94 319 GLY A O 1
ATOM 2400 N N . SER A 1 320 ? 25.983 -3.055 -28.689 1.00 91.19 320 SER A N 1
ATOM 2401 C CA . SER A 1 320 ? 27.368 -3.228 -28.239 1.00 91.19 320 SER A CA 1
ATOM 2402 C C . SER A 1 320 ? 28.251 -3.974 -29.236 1.00 91.19 320 SER A C 1
ATOM 2404 O O . SER A 1 320 ? 29.456 -4.083 -29.027 1.00 91.19 320 SER A O 1
ATOM 2406 N N . ASP A 1 321 ? 27.664 -4.488 -30.307 1.00 90.81 321 ASP A N 1
ATOM 2407 C CA . ASP A 1 321 ? 28.277 -5.086 -31.493 1.00 90.81 321 ASP A CA 1
ATOM 2408 C C . ASP A 1 321 ? 28.299 -4.119 -32.699 1.00 90.81 321 ASP A C 1
ATOM 2410 O O . ASP A 1 321 ? 28.976 -4.379 -33.687 1.00 90.81 321 ASP A O 1
ATOM 2414 N N . GLY A 1 322 ? 27.588 -2.987 -32.613 1.00 89.62 322 GLY A N 1
ATOM 2415 C CA . GLY A 1 322 ? 27.348 -2.055 -33.719 1.00 89.62 322 GLY A CA 1
ATOM 2416 C C . GLY A 1 322 ? 26.119 -2.378 -34.573 1.00 89.62 322 GLY A C 1
ATOM 2417 O O . GLY A 1 322 ? 25.762 -1.583 -35.447 1.00 89.62 322 GLY A O 1
ATOM 2418 N N . THR A 1 323 ? 25.418 -3.481 -34.296 1.00 93.12 323 THR A N 1
ATOM 2419 C CA . THR A 1 323 ? 24.145 -3.796 -34.947 1.00 93.12 323 THR A CA 1
ATOM 2420 C C . THR A 1 323 ? 23.080 -2.821 -34.460 1.00 93.12 323 THR A C 1
ATOM 2422 O O . THR A 1 323 ? 22.873 -2.648 -33.262 1.00 93.12 323 THR A O 1
ATOM 2425 N N . LEU A 1 324 ? 22.388 -2.169 -35.392 1.00 94.25 324 LEU A N 1
ATOM 2426 C CA . LEU A 1 324 ? 21.191 -1.386 -35.084 1.00 94.25 324 LEU A CA 1
ATOM 2427 C C . LEU A 1 324 ? 20.006 -2.348 -34.899 1.00 94.25 324 LEU A C 1
ATOM 2429 O O . LEU A 1 324 ? 19.746 -3.151 -35.804 1.00 94.25 324 LEU A O 1
ATOM 2433 N N . ARG A 1 325 ? 19.328 -2.279 -33.752 1.00 94.06 325 ARG A N 1
ATOM 2434 C CA . ARG A 1 325 ? 18.264 -3.204 -33.321 1.00 94.06 325 ARG A CA 1
ATOM 2435 C C . ARG A 1 325 ? 17.007 -2.427 -32.912 1.00 94.06 325 ARG A C 1
ATOM 2437 O O . ARG A 1 325 ? 17.094 -1.248 -32.573 1.00 94.06 325 ARG A O 1
ATOM 2444 N N . ARG A 1 326 ? 15.846 -3.082 -32.906 1.00 95.12 326 ARG A N 1
ATOM 2445 C CA . ARG A 1 326 ? 14.625 -2.603 -32.234 1.00 95.12 326 ARG A CA 1
ATOM 2446 C C . ARG A 1 326 ? 14.075 -3.741 -31.391 1.00 95.12 326 ARG A C 1
ATOM 2448 O O . ARG A 1 326 ? 14.132 -4.888 -31.826 1.00 95.12 326 ARG A O 1
ATOM 2455 N N . TRP A 1 327 ? 13.532 -3.421 -30.226 1.00 96.25 327 TRP A N 1
ATOM 2456 C CA . TRP A 1 327 ? 13.027 -4.410 -29.281 1.00 96.25 327 TRP A CA 1
ATOM 2457 C C . TRP A 1 327 ? 11.572 -4.142 -28.925 1.00 96.25 327 TRP A C 1
ATOM 2459 O O . TRP A 1 327 ? 11.159 -2.985 -28.840 1.00 96.25 327 TRP A O 1
ATOM 2469 N N . VAL A 1 328 ? 10.825 -5.207 -28.663 1.00 97.00 328 VAL A N 1
ATOM 2470 C CA . VAL A 1 328 ? 9.529 -5.169 -27.983 1.00 97.00 328 VAL A CA 1
ATOM 2471 C C . VAL A 1 328 ? 9.697 -5.748 -26.583 1.00 97.00 328 VAL A C 1
ATOM 2473 O O . VAL A 1 328 ? 10.424 -6.721 -26.399 1.00 97.00 328 VAL A O 1
ATOM 2476 N N . TYR A 1 329 ? 9.048 -5.143 -25.592 1.00 96.38 329 TYR A N 1
ATOM 2477 C CA . TYR A 1 329 ? 9.137 -5.558 -24.195 1.00 96.38 329 TYR A CA 1
ATOM 2478 C C . TYR A 1 329 ? 7.800 -5.427 -23.463 1.00 96.38 329 TYR A C 1
ATOM 2480 O O . TYR A 1 329 ? 6.964 -4.585 -23.808 1.00 96.38 329 TYR A O 1
ATOM 2488 N N . ARG A 1 330 ? 7.595 -6.267 -22.443 1.00 96.19 330 ARG A N 1
ATOM 2489 C CA . ARG A 1 330 ? 6.423 -6.194 -21.559 1.00 96.19 330 ARG A CA 1
ATOM 2490 C C . ARG A 1 330 ? 6.597 -5.041 -20.564 1.00 96.19 330 ARG A C 1
ATOM 2492 O O . ARG A 1 330 ? 7.668 -4.894 -19.977 1.00 96.19 330 ARG A O 1
ATOM 2499 N N . HIS A 1 331 ? 5.547 -4.254 -20.341 1.00 93.81 331 HIS A N 1
ATOM 2500 C CA . HIS A 1 331 ? 5.524 -3.168 -19.350 1.00 93.81 331 HIS A CA 1
ATOM 2501 C C . HIS A 1 331 ? 4.323 -3.287 -18.391 1.00 93.81 331 HIS A C 1
ATOM 2503 O O . HIS A 1 331 ? 3.315 -3.923 -18.723 1.00 93.81 331 HIS A O 1
ATOM 2509 N N . ALA A 1 332 ? 4.421 -2.660 -17.211 1.00 90.69 332 ALA A N 1
ATOM 2510 C CA . ALA A 1 332 ? 3.373 -2.659 -16.183 1.00 90.69 332 ALA A CA 1
ATOM 2511 C C . ALA A 1 332 ? 2.995 -1.231 -15.746 1.00 90.69 332 ALA A C 1
ATOM 2513 O O . ALA A 1 332 ? 3.795 -0.489 -15.175 1.00 90.69 332 ALA A O 1
ATOM 2514 N N . GLY A 1 333 ? 1.746 -0.838 -15.991 1.00 87.00 333 GLY A N 1
ATOM 2515 C CA . GLY A 1 333 ? 1.286 0.544 -15.888 1.00 87.00 333 GLY A CA 1
ATOM 2516 C C . GLY A 1 333 ? 1.856 1.383 -17.028 1.00 87.00 333 GLY A C 1
ATOM 2517 O O . GLY A 1 333 ? 1.392 1.315 -18.166 1.00 87.00 333 GLY A O 1
ATOM 2518 N N . ARG A 1 334 ? 2.888 2.169 -16.720 1.00 84.69 334 ARG A N 1
ATOM 2519 C CA . ARG A 1 334 ? 3.544 3.075 -17.672 1.00 84.69 334 ARG A CA 1
ATOM 2520 C C . ARG A 1 334 ? 4.471 2.318 -18.635 1.00 84.69 334 ARG A C 1
ATOM 2522 O O . ARG A 1 334 ? 4.895 1.200 -18.355 1.00 84.69 334 ARG A O 1
ATOM 2529 N N . TYR A 1 335 ? 4.818 2.933 -19.767 1.00 86.62 335 TYR A N 1
ATOM 2530 C CA . TYR A 1 335 ? 5.732 2.335 -20.757 1.00 86.62 335 TYR A CA 1
ATOM 2531 C C . TYR A 1 335 ? 7.204 2.377 -20.328 1.00 86.62 335 TYR A C 1
ATOM 2533 O O . TYR A 1 335 ? 7.998 1.566 -20.796 1.00 86.62 335 TYR A O 1
ATOM 2541 N N . ASP A 1 336 ? 7.573 3.288 -19.426 1.00 85.56 336 ASP A N 1
ATOM 2542 C CA . ASP A 1 336 ? 8.909 3.393 -18.828 1.00 85.56 336 ASP A CA 1
ATOM 2543 C C . ASP A 1 336 ? 9.139 2.404 -17.669 1.00 85.56 336 ASP A C 1
ATOM 2545 O O . ASP A 1 336 ? 10.186 2.469 -17.029 1.00 85.56 336 ASP A O 1
ATOM 2549 N N . MET A 1 337 ? 8.191 1.483 -17.439 1.00 90.88 337 MET A N 1
ATOM 2550 C CA . MET A 1 337 ? 8.229 0.422 -16.424 1.00 90.88 337 MET A CA 1
ATOM 2551 C C . MET A 1 337 ? 8.365 -0.984 -17.055 1.00 90.88 337 MET A C 1
ATOM 2553 O O . MET A 1 337 ? 7.387 -1.746 -17.060 1.00 90.88 337 MET A O 1
ATOM 2557 N N . PRO A 1 338 ? 9.521 -1.342 -17.656 1.00 94.81 338 PRO A N 1
ATOM 2558 C CA . PRO A 1 338 ? 9.762 -2.678 -18.207 1.00 94.81 338 PRO A CA 1
ATOM 2559 C C . PRO A 1 338 ? 9.731 -3.782 -17.132 1.00 94.81 338 PRO A C 1
ATOM 2561 O O . PRO A 1 338 ? 10.301 -3.645 -16.049 1.00 94.81 338 PRO A O 1
ATOM 2564 N N . VAL A 1 339 ? 9.082 -4.904 -17.452 1.00 97.38 339 VAL A N 1
ATOM 2565 C CA . VAL A 1 339 ? 8.916 -6.063 -16.555 1.00 97.38 339 VAL A CA 1
ATOM 2566 C C . VAL A 1 339 ? 10.134 -6.988 -16.623 1.00 97.38 339 VAL A C 1
ATOM 2568 O O . VAL A 1 339 ? 10.607 -7.325 -17.714 1.00 97.38 339 VAL A O 1
ATOM 2571 N N . LEU A 1 340 ? 10.631 -7.411 -15.458 1.00 97.94 340 LEU A N 1
ATOM 2572 C CA . LEU A 1 340 ? 11.736 -8.361 -15.336 1.00 97.94 340 LEU A CA 1
ATOM 2573 C C . LEU A 1 340 ? 11.312 -9.782 -15.755 1.00 97.94 340 LEU A C 1
ATOM 2575 O O . LEU A 1 340 ? 10.224 -10.238 -15.411 1.00 97.94 340 LEU A O 1
ATOM 2579 N N . HIS A 1 341 ? 12.190 -10.520 -16.436 1.00 96.88 341 HIS A N 1
ATOM 2580 C CA . HIS A 1 341 ? 11.922 -11.905 -16.845 1.00 96.88 341 HIS A CA 1
ATOM 2581 C C . HIS A 1 341 ? 12.379 -12.887 -15.763 1.00 96.88 341 HIS A C 1
ATOM 2583 O O . HIS A 1 341 ? 13.547 -13.272 -15.715 1.00 96.88 341 HIS A O 1
ATOM 2589 N N . TRP A 1 342 ? 11.467 -13.274 -14.862 1.00 97.19 342 TRP A N 1
ATOM 2590 C CA . TRP A 1 342 ? 11.804 -14.175 -13.752 1.00 97.19 342 TRP A CA 1
ATOM 2591 C C . TRP A 1 342 ? 12.377 -15.509 -14.243 1.00 97.19 342 TRP A C 1
ATOM 2593 O O . TRP A 1 342 ? 13.417 -15.922 -13.732 1.00 97.19 342 TRP A O 1
ATOM 2603 N N . ASP A 1 343 ? 11.762 -16.138 -15.251 1.00 94.50 343 ASP A N 1
ATOM 2604 C CA . ASP A 1 343 ? 12.135 -17.485 -15.710 1.00 94.50 343 ASP A CA 1
ATOM 2605 C C . ASP A 1 343 ? 13.238 -17.574 -16.755 1.00 94.50 343 ASP A C 1
ATOM 2607 O O . ASP A 1 343 ? 13.569 -18.667 -17.216 1.00 94.50 343 ASP A O 1
ATOM 2611 N N . ASP A 1 344 ? 13.896 -16.455 -17.040 1.00 95.69 344 ASP A N 1
ATOM 2612 C CA . ASP A 1 344 ? 15.058 -16.439 -17.911 1.00 95.69 344 ASP A CA 1
ATOM 2613 C C . ASP A 1 344 ? 16.132 -17.462 -17.470 1.00 95.69 344 ASP A C 1
ATOM 2615 O O . ASP A 1 344 ? 16.458 -17.538 -16.272 1.00 95.69 344 ASP A O 1
ATOM 2619 N N . PRO A 1 345 ? 16.736 -18.231 -18.399 1.00 94.81 345 PRO A N 1
ATOM 2620 C CA . PRO A 1 345 ? 17.768 -19.213 -18.067 1.00 94.81 345 PRO A CA 1
ATOM 2621 C C . PRO A 1 345 ? 19.065 -18.581 -17.535 1.00 94.81 345 PRO A C 1
ATOM 2623 O O . PRO A 1 345 ? 19.830 -19.259 -16.852 1.00 94.81 345 PRO A O 1
ATOM 2626 N N . SER A 1 346 ? 19.318 -17.287 -17.772 1.00 94.81 346 SER A N 1
ATOM 2627 C CA . SER A 1 346 ? 20.409 -16.560 -17.105 1.00 94.81 346 SER A CA 1
ATOM 2628 C C . SER A 1 346 ? 20.089 -16.202 -15.646 1.00 94.81 346 SER A C 1
ATOM 2630 O O . SER A 1 346 ? 20.972 -15.745 -14.913 1.00 94.81 346 SER A O 1
ATOM 2632 N N . ALA A 1 347 ? 18.826 -16.337 -15.227 1.00 95.94 347 ALA A N 1
ATOM 2633 C CA . ALA A 1 347 ? 18.299 -15.913 -13.933 1.00 95.94 347 ALA A CA 1
ATOM 2634 C C . ALA A 1 347 ? 18.654 -14.454 -13.561 1.00 95.94 347 ALA A C 1
ATOM 2636 O O . ALA A 1 347 ? 18.796 -14.132 -12.380 1.00 95.94 347 ALA A O 1
ATOM 2637 N N . ALA A 1 348 ? 18.831 -13.561 -14.545 1.00 96.56 348 ALA A N 1
ATOM 2638 C CA . ALA A 1 348 ? 19.242 -12.175 -14.313 1.00 96.56 348 ALA A CA 1
ATOM 2639 C C . ALA A 1 348 ? 18.244 -11.404 -13.427 1.00 96.56 348 ALA A C 1
ATOM 2641 O O . ALA A 1 348 ? 18.662 -10.772 -12.457 1.00 96.56 348 ALA A O 1
ATOM 2642 N N . ALA A 1 349 ? 16.936 -11.540 -13.668 1.00 96.75 349 ALA A N 1
ATOM 2643 C CA . ALA A 1 349 ? 15.893 -10.988 -12.797 1.00 96.75 349 ALA A CA 1
ATOM 2644 C C . ALA A 1 349 ? 15.998 -11.499 -11.347 1.00 96.75 349 ALA A C 1
ATOM 2646 O O . ALA A 1 349 ? 15.970 -10.717 -10.396 1.00 96.75 349 ALA A O 1
ATOM 2647 N N . ARG A 1 350 ? 16.189 -12.816 -11.174 1.00 97.00 350 ARG A N 1
ATOM 2648 C CA . ARG A 1 350 ? 16.331 -13.454 -9.853 1.00 97.00 350 ARG A CA 1
ATOM 2649 C C . ARG A 1 350 ? 17.571 -12.921 -9.114 1.00 97.00 350 ARG A C 1
ATOM 2651 O O . ARG A 1 350 ? 17.484 -12.586 -7.936 1.00 97.00 350 ARG A O 1
ATOM 2658 N N . ARG A 1 351 ? 18.700 -12.751 -9.823 1.00 96.06 351 ARG A N 1
ATOM 2659 C CA . ARG A 1 351 ? 19.943 -12.135 -9.311 1.00 96.06 351 ARG A CA 1
ATOM 2660 C C . ARG A 1 351 ? 19.750 -10.669 -8.897 1.00 96.06 351 ARG A C 1
ATOM 2662 O O . ARG A 1 351 ? 20.228 -10.276 -7.834 1.00 96.06 351 ARG A O 1
ATOM 2669 N N . ILE A 1 352 ? 19.030 -9.872 -9.692 1.00 96.94 352 ILE A N 1
ATOM 2670 C CA . ILE A 1 352 ? 18.704 -8.469 -9.374 1.00 96.94 352 ILE A CA 1
ATOM 2671 C C . ILE A 1 352 ? 17.936 -8.380 -8.048 1.00 96.94 352 ILE A C 1
ATOM 2673 O O . ILE A 1 352 ? 18.351 -7.646 -7.148 1.00 96.94 352 ILE A O 1
ATOM 2677 N N . LEU A 1 353 ? 16.869 -9.166 -7.897 1.00 97.00 353 LEU A N 1
ATOM 2678 C CA . LEU A 1 353 ? 15.996 -9.112 -6.722 1.00 97.00 353 LEU A CA 1
ATOM 2679 C C . LEU A 1 353 ? 16.687 -9.669 -5.460 1.00 97.00 353 LEU A C 1
ATOM 2681 O O . LEU A 1 353 ? 16.678 -9.002 -4.425 1.00 97.00 353 LEU A O 1
ATOM 2685 N N . SER A 1 354 ? 17.394 -10.803 -5.565 1.00 95.62 354 SER A N 1
ATOM 2686 C CA . SER A 1 354 ? 18.242 -11.354 -4.488 1.00 95.62 354 SER A CA 1
ATOM 2687 C C . SER A 1 354 ? 19.300 -10.347 -4.015 1.00 95.62 354 SER A C 1
ATOM 2689 O O . SER A 1 354 ? 19.422 -10.076 -2.818 1.00 95.62 354 SER A O 1
ATOM 2691 N N . SER A 1 355 ? 20.015 -9.694 -4.941 1.00 95.31 355 SER A N 1
ATOM 2692 C CA . SER A 1 355 ? 21.014 -8.679 -4.573 1.00 95.31 355 SER A CA 1
ATOM 2693 C C . SER A 1 355 ? 20.414 -7.458 -3.864 1.00 95.31 355 SER A C 1
ATOM 2695 O O . SER A 1 355 ? 21.077 -6.869 -3.010 1.00 95.31 355 SER A O 1
ATOM 2697 N N . SER A 1 356 ? 19.143 -7.130 -4.125 1.00 95.88 356 SER A N 1
ATOM 2698 C CA . SER A 1 356 ? 18.421 -6.104 -3.367 1.00 95.88 356 SER A CA 1
ATOM 2699 C C . SER A 1 356 ? 18.154 -6.544 -1.923 1.00 95.88 356 SER A C 1
ATOM 2701 O O . SER A 1 356 ? 18.449 -5.788 -0.998 1.00 95.88 356 SER A O 1
ATOM 2703 N N . ILE A 1 357 ? 17.693 -7.781 -1.702 1.00 95.75 357 ILE A N 1
ATOM 2704 C CA . ILE A 1 357 ? 17.497 -8.339 -0.350 1.00 95.75 357 ILE A CA 1
ATOM 2705 C C . ILE A 1 357 ? 18.824 -8.330 0.432 1.00 95.75 357 ILE A C 1
ATOM 2707 O O . ILE A 1 357 ? 18.872 -7.866 1.575 1.00 95.75 357 ILE A O 1
ATOM 2711 N N . ILE A 1 358 ? 19.921 -8.762 -0.203 1.00 93.94 358 ILE A N 1
ATOM 2712 C CA . ILE A 1 358 ? 21.277 -8.734 0.372 1.00 93.94 358 ILE A CA 1
ATOM 2713 C C . ILE A 1 358 ? 21.683 -7.304 0.768 1.00 93.94 358 ILE A C 1
ATOM 2715 O O . ILE A 1 358 ? 22.193 -7.094 1.871 1.00 93.94 358 ILE A O 1
ATOM 2719 N N . GLN A 1 359 ? 21.427 -6.310 -0.089 1.00 93.50 359 GLN A N 1
ATOM 2720 C CA . GLN A 1 359 ? 21.745 -4.909 0.192 1.00 93.50 359 GLN A CA 1
ATOM 2721 C C . GLN A 1 359 ? 20.944 -4.351 1.379 1.00 93.50 359 GLN A C 1
ATOM 2723 O O . GLN A 1 359 ? 21.535 -3.748 2.279 1.00 93.50 359 GLN A O 1
ATOM 2728 N N . GLN A 1 360 ? 19.616 -4.510 1.383 1.00 93.94 360 GLN A N 1
ATOM 2729 C CA . GLN A 1 360 ? 18.754 -3.867 2.381 1.00 93.94 360 GLN A CA 1
ATOM 2730 C C . GLN A 1 360 ? 18.824 -4.575 3.746 1.00 93.94 360 GLN A C 1
ATOM 2732 O O . GLN A 1 360 ? 18.997 -3.917 4.774 1.00 93.94 360 GLN A O 1
ATOM 2737 N N . ILE A 1 361 ? 18.757 -5.910 3.773 1.00 92.44 361 ILE A N 1
ATOM 2738 C CA . ILE A 1 361 ? 18.782 -6.689 5.021 1.00 92.44 361 ILE A CA 1
ATOM 2739 C C . ILE A 1 361 ? 20.226 -6.981 5.427 1.00 92.44 361 ILE A C 1
ATOM 2741 O O . ILE A 1 361 ? 20.688 -6.502 6.462 1.00 92.44 361 ILE A O 1
ATOM 2745 N N . GLY A 1 362 ? 20.957 -7.722 4.590 1.00 87.38 362 GLY A N 1
ATOM 2746 C CA . GLY A 1 362 ? 22.273 -8.269 4.930 1.00 87.38 362 GLY A CA 1
ATOM 2747 C C . GLY A 1 362 ? 23.340 -7.211 5.225 1.00 87.38 362 GLY A C 1
ATOM 2748 O O . GLY A 1 362 ? 24.121 -7.382 6.160 1.00 87.38 362 GLY A O 1
ATOM 2749 N N . LEU A 1 363 ? 23.364 -6.112 4.460 1.00 89.12 363 LEU A N 1
ATOM 2750 C CA . LEU A 1 363 ? 24.351 -5.035 4.626 1.00 89.12 363 LEU A CA 1
ATOM 2751 C C . LEU A 1 363 ? 23.798 -3.830 5.400 1.00 89.12 363 LEU A C 1
ATOM 2753 O O . LEU A 1 363 ? 24.421 -3.364 6.356 1.00 89.12 363 LEU A O 1
ATOM 2757 N N . ARG A 1 364 ? 22.623 -3.311 5.018 1.00 92.56 364 ARG A N 1
ATOM 2758 C CA . ARG A 1 364 ? 22.038 -2.118 5.658 1.00 92.56 364 ARG A CA 1
ATOM 2759 C C . ARG A 1 364 ? 21.337 -2.403 6.986 1.00 92.56 364 ARG A C 1
ATOM 2761 O O . ARG A 1 364 ? 21.208 -1.464 7.778 1.00 92.56 364 ARG A O 1
ATOM 2768 N N . GLY A 1 365 ? 20.977 -3.652 7.286 1.00 91.81 365 GLY A N 1
ATOM 2769 C CA . GLY A 1 365 ? 20.351 -4.051 8.552 1.00 91.81 365 GLY A CA 1
ATOM 2770 C C . GLY A 1 365 ? 18.888 -3.629 8.688 1.00 91.81 365 GLY A C 1
ATOM 2771 O O . GLY A 1 365 ? 18.446 -3.341 9.796 1.00 91.81 365 GLY A O 1
ATOM 2772 N N . MET A 1 366 ? 18.155 -3.535 7.578 1.00 94.69 366 MET A N 1
ATOM 2773 C CA . MET A 1 366 ? 16.710 -3.298 7.594 1.00 94.69 366 MET A CA 1
ATOM 2774 C C . MET A 1 366 ? 15.974 -4.588 7.969 1.00 94.69 366 MET A C 1
ATOM 2776 O O . MET A 1 366 ? 16.321 -5.665 7.491 1.00 94.69 366 MET A O 1
ATOM 2780 N N . ALA A 1 367 ? 14.964 -4.472 8.828 1.00 95.75 367 ALA A N 1
ATOM 2781 C CA . ALA A 1 367 ? 14.258 -5.605 9.418 1.00 95.75 367 ALA A CA 1
ATOM 2782 C C . ALA A 1 367 ? 12.982 -5.989 8.656 1.00 95.75 367 ALA A C 1
ATOM 2784 O O . ALA A 1 367 ? 12.639 -7.165 8.617 1.00 95.75 367 ALA A O 1
ATOM 2785 N N . LEU A 1 368 ? 12.281 -5.028 8.045 1.00 97.69 368 LEU A N 1
ATOM 2786 C CA . LEU A 1 368 ? 11.077 -5.277 7.243 1.00 97.69 368 LEU A CA 1
ATOM 2787 C C . LEU A 1 368 ? 11.336 -4.863 5.793 1.00 97.69 368 LEU A C 1
ATOM 2789 O O . LEU A 1 368 ? 11.719 -3.719 5.540 1.00 97.69 368 LEU A O 1
ATOM 2793 N N . THR A 1 369 ? 11.118 -5.776 4.845 1.00 97.00 369 THR A N 1
ATOM 2794 C CA . THR A 1 369 ? 11.287 -5.492 3.410 1.00 97.00 369 THR A CA 1
ATOM 2795 C C . THR A 1 369 ? 10.014 -5.753 2.626 1.00 97.00 369 THR A C 1
ATOM 2797 O O . THR A 1 369 ? 9.458 -6.851 2.666 1.00 97.00 369 THR A O 1
ATOM 2800 N N . GLY A 1 370 ? 9.560 -4.729 1.912 1.00 97.19 370 GLY A N 1
ATOM 2801 C CA . GLY A 1 370 ? 8.426 -4.803 1.002 1.00 97.19 370 GLY A CA 1
ATOM 2802 C C . GLY A 1 370 ? 8.859 -5.286 -0.371 1.00 97.19 370 GLY A C 1
ATOM 2803 O O . GLY A 1 370 ? 9.887 -4.846 -0.882 1.00 97.19 370 GLY A O 1
ATOM 2804 N N . PHE A 1 371 ? 8.074 -6.159 -0.991 1.00 96.38 371 PHE A N 1
ATOM 2805 C CA . PHE A 1 371 ? 8.270 -6.576 -2.377 1.00 96.38 371 PHE A CA 1
ATOM 2806 C C . PHE A 1 371 ? 6.990 -6.375 -3.192 1.00 96.38 371 PHE A C 1
ATOM 2808 O O . PHE A 1 371 ? 5.895 -6.339 -2.636 1.00 96.38 371 PHE A O 1
ATOM 2815 N N . ARG A 1 372 ? 7.140 -6.205 -4.510 1.00 95.62 372 ARG A N 1
ATOM 2816 C CA . ARG A 1 372 ? 6.031 -6.113 -5.471 1.00 95.62 372 ARG A CA 1
ATOM 2817 C C . ARG A 1 372 ? 6.344 -6.996 -6.679 1.00 95.62 372 ARG A C 1
ATOM 2819 O O . ARG A 1 372 ? 7.275 -6.697 -7.434 1.00 95.62 372 ARG A O 1
ATOM 2826 N N . VAL A 1 373 ? 5.601 -8.090 -6.824 1.00 95.88 373 VAL A N 1
ATOM 2827 C CA . VAL A 1 373 ? 5.722 -9.109 -7.884 1.00 95.88 373 VAL A CA 1
ATOM 2828 C C . VAL A 1 373 ? 4.466 -9.222 -8.750 1.00 95.88 373 VAL A C 1
ATOM 2830 O O . VAL A 1 373 ? 4.462 -10.006 -9.692 1.00 95.88 373 VAL A O 1
ATOM 2833 N N . GLU A 1 374 ? 3.440 -8.398 -8.520 1.00 94.75 374 GLU A N 1
ATOM 2834 C CA . GLU A 1 374 ? 2.232 -8.308 -9.350 1.00 94.75 374 GLU A CA 1
ATOM 2835 C C . GLU A 1 374 ? 2.541 -8.240 -10.858 1.00 94.75 374 GLU A C 1
ATOM 2837 O O . GLU A 1 374 ? 1.903 -9.005 -11.586 1.00 94.75 374 GLU A O 1
ATOM 2842 N N . PRO A 1 375 ? 3.550 -7.480 -11.349 1.00 95.25 375 PRO A N 1
ATOM 2843 C CA . PRO A 1 375 ? 3.939 -7.476 -12.764 1.00 95.25 375 PRO A CA 1
ATOM 2844 C C . PRO A 1 375 ? 4.341 -8.841 -13.347 1.00 95.25 375 PRO A C 1
ATOM 2846 O O . PRO A 1 375 ? 4.265 -9.018 -14.561 1.00 95.25 375 PRO A O 1
ATOM 2849 N N . LEU A 1 376 ? 4.748 -9.796 -12.502 1.00 96.25 376 LEU A N 1
ATOM 2850 C CA . LEU A 1 376 ? 5.103 -11.172 -12.869 1.00 96.25 376 LEU A CA 1
ATOM 2851 C C . LEU A 1 376 ? 3.898 -12.120 -12.911 1.00 96.25 376 LEU A C 1
ATOM 2853 O O . LEU A 1 376 ? 4.069 -13.302 -13.189 1.00 96.25 376 LEU A O 1
ATOM 2857 N N . THR A 1 377 ? 2.691 -11.653 -12.586 1.00 94.19 377 THR A N 1
ATOM 2858 C CA . THR A 1 377 ? 1.527 -12.544 -12.502 1.00 94.19 377 THR A CA 1
ATOM 2859 C C . THR A 1 377 ? 1.051 -12.914 -13.896 1.00 94.19 377 THR A C 1
ATOM 2861 O O . THR A 1 377 ? 0.684 -12.023 -14.665 1.00 94.19 377 THR A O 1
ATOM 2864 N N . GLY A 1 378 ? 1.018 -14.214 -14.191 1.00 92.62 378 GLY A N 1
ATOM 2865 C CA . GLY A 1 378 ? 0.450 -14.776 -15.415 1.00 92.62 378 GLY A CA 1
ATOM 2866 C C . GLY A 1 378 ? 1.256 -14.475 -16.675 1.00 92.62 378 GLY A C 1
ATOM 2867 O O . GLY A 1 378 ? 0.664 -14.245 -17.730 1.00 92.62 378 GLY A O 1
ATOM 2868 N N . LEU A 1 379 ? 2.589 -14.446 -16.586 1.00 92.56 379 LEU A N 1
ATOM 2869 C CA . LEU A 1 379 ? 3.445 -14.242 -17.764 1.00 92.56 379 LEU A CA 1
ATOM 2870 C C . LEU A 1 379 ? 3.542 -15.484 -18.670 1.00 92.56 379 LEU A C 1
ATOM 2872 O O . LEU A 1 379 ? 4.147 -15.402 -19.739 1.00 92.56 379 LEU A O 1
ATOM 2876 N N . ASP A 1 380 ? 2.905 -16.593 -18.289 1.00 86.50 380 ASP A N 1
ATOM 2877 C CA . ASP A 1 380 ? 2.735 -17.767 -19.143 1.00 86.50 380 ASP A CA 1
ATOM 2878 C C . ASP A 1 380 ? 1.898 -17.450 -20.403 1.00 86.50 380 ASP A C 1
ATOM 2880 O O . ASP A 1 380 ? 0.829 -16.822 -20.305 1.00 86.50 380 ASP A O 1
ATOM 2884 N N . PRO A 1 381 ? 2.338 -17.899 -21.595 1.00 87.44 381 PRO A N 1
ATOM 2885 C CA . PRO A 1 381 ? 1.627 -17.685 -22.848 1.00 87.44 381 PRO A CA 1
ATOM 2886 C C . PRO A 1 381 ? 0.397 -18.594 -22.954 1.00 87.44 381 PRO A C 1
ATOM 2888 O O . PRO A 1 381 ? 0.492 -19.812 -22.800 1.00 87.44 381 PRO A O 1
ATOM 2891 N N . LEU A 1 382 ? -0.758 -18.019 -23.292 1.00 81.62 382 LEU A N 1
ATOM 2892 C CA . LEU A 1 382 ? -1.968 -18.806 -23.531 1.00 81.62 382 LEU A CA 1
ATOM 2893 C C . LEU A 1 382 ? -1.903 -19.525 -24.892 1.00 81.62 382 LEU A C 1
ATOM 2895 O O . LEU A 1 382 ? -1.449 -18.935 -25.883 1.00 81.62 382 LEU A O 1
ATOM 2899 N N . PRO A 1 383 ? -2.412 -20.770 -24.998 1.00 73.38 383 PRO A N 1
ATOM 2900 C CA . PRO A 1 383 ? -2.634 -21.420 -26.285 1.00 73.38 383 PRO A CA 1
ATOM 2901 C C . PRO A 1 383 ? -3.518 -20.553 -27.190 1.00 73.38 383 PRO A C 1
ATOM 2903 O O . PRO A 1 383 ? -4.524 -20.010 -26.735 1.00 73.38 383 PRO A O 1
ATOM 2906 N N . ARG A 1 384 ? -3.216 -20.474 -28.496 1.00 68.19 384 ARG A N 1
ATOM 2907 C CA . ARG A 1 384 ? -4.050 -19.713 -29.456 1.00 68.19 384 ARG A CA 1
ATOM 2908 C C . ARG A 1 384 ? -5.518 -20.176 -29.485 1.00 68.19 384 ARG A C 1
ATOM 2910 O O . ARG A 1 384 ? -6.379 -19.394 -29.858 1.00 68.19 384 ARG A O 1
ATOM 2917 N N . THR A 1 385 ? -5.806 -21.416 -29.084 1.00 67.44 385 THR A N 1
ATOM 2918 C CA . THR A 1 385 ? -7.165 -21.971 -28.952 1.00 67.44 385 THR A CA 1
ATOM 2919 C C . THR A 1 385 ? -7.938 -21.457 -27.735 1.00 67.44 385 THR A C 1
ATOM 2921 O O . THR A 1 385 ? -9.160 -21.485 -27.767 1.00 67.44 385 THR A O 1
ATOM 2924 N N . ALA A 1 386 ? -7.254 -20.969 -26.695 1.00 64.00 386 ALA A N 1
ATOM 2925 C CA . ALA A 1 386 ? -7.865 -20.316 -25.534 1.00 64.00 386 ALA A CA 1
ATOM 2926 C C . ALA A 1 386 ? -8.035 -18.794 -25.739 1.00 64.00 386 ALA A C 1
ATOM 2928 O O . ALA A 1 386 ? -8.482 -18.081 -24.844 1.00 64.00 386 ALA A O 1
ATOM 2929 N N . TYR A 1 387 ? -7.663 -18.259 -26.908 1.00 62.38 387 TYR A N 1
ATOM 2930 C CA . TYR A 1 387 ? -7.788 -16.831 -27.180 1.00 62.38 387 TYR A CA 1
ATOM 2931 C C . TYR A 1 387 ? -9.260 -16.427 -27.350 1.00 62.38 387 TYR A C 1
ATOM 2933 O O . TYR A 1 387 ? -9.917 -16.822 -28.311 1.00 62.38 387 TYR A O 1
ATOM 2941 N N . GLY A 1 388 ? -9.759 -15.611 -26.419 1.00 58.53 388 GLY A N 1
ATOM 2942 C CA . GLY A 1 388 ? -11.165 -15.197 -26.361 1.00 58.53 388 GLY A CA 1
ATOM 2943 C C . GLY A 1 388 ? -12.081 -16.166 -25.605 1.00 58.53 388 GLY A C 1
ATOM 2944 O O . GLY A 1 388 ? -13.244 -15.832 -25.391 1.00 58.53 388 GLY A O 1
ATOM 2945 N N . ASP A 1 389 ? -11.570 -17.316 -25.155 1.00 59.03 389 ASP A N 1
ATOM 2946 C CA . ASP A 1 389 ? -12.289 -18.215 -24.252 1.00 59.03 389 ASP A CA 1
ATOM 2947 C C . ASP A 1 389 ? -12.181 -17.702 -22.808 1.00 59.03 389 ASP A C 1
ATOM 2949 O O . ASP A 1 389 ? -11.091 -17.610 -22.244 1.00 59.03 389 ASP A O 1
ATOM 2953 N N . GLN A 1 390 ? -13.320 -17.360 -22.203 1.00 55.16 390 GLN A N 1
ATOM 2954 C CA . GLN A 1 390 ? -13.388 -16.898 -20.811 1.00 55.16 390 GLN A CA 1
ATOM 2955 C C . GLN A 1 390 ? -13.583 -18.044 -19.801 1.00 55.16 390 GLN A C 1
ATOM 2957 O O . GLN A 1 390 ? -13.662 -17.791 -18.601 1.00 55.16 390 GLN A O 1
ATOM 2962 N N . GLY A 1 391 ? -13.638 -19.301 -20.257 1.00 56.31 391 GLY A N 1
ATOM 2963 C CA . GLY A 1 391 ? -13.681 -20.488 -19.401 1.00 56.31 391 GLY A CA 1
ATOM 2964 C C . GLY A 1 391 ? -12.321 -20.921 -18.838 1.00 56.31 391 GLY A C 1
ATOM 2965 O O . GLY A 1 391 ? -12.277 -21.767 -17.944 1.00 56.31 391 GLY A O 1
ATOM 2966 N N . HIS A 1 392 ? -11.205 -20.369 -19.330 1.00 62.09 392 HIS A N 1
ATOM 2967 C CA . HIS A 1 392 ? -9.871 -20.762 -18.876 1.00 62.09 392 HIS A CA 1
ATOM 2968 C C . HIS A 1 392 ? -9.487 -20.079 -17.554 1.00 62.09 392 HIS A C 1
ATOM 2970 O O . HIS A 1 392 ? -9.345 -18.858 -17.490 1.00 62.09 392 HIS A O 1
ATOM 2976 N N . ALA A 1 393 ? -9.262 -20.870 -16.501 1.00 67.25 393 ALA A N 1
ATOM 2977 C CA . ALA A 1 393 ? -8.729 -20.366 -15.237 1.00 67.25 393 ALA A CA 1
ATOM 2978 C C . ALA A 1 393 ? -7.303 -19.808 -15.457 1.00 67.25 393 ALA A C 1
ATOM 2980 O O . ALA A 1 393 ? -6.428 -20.560 -15.891 1.00 67.25 393 ALA A O 1
ATOM 2981 N N . PRO A 1 394 ? -7.038 -18.516 -15.189 1.00 72.88 394 PRO A N 1
ATOM 2982 C CA . PRO A 1 394 ? -5.786 -17.886 -15.591 1.00 72.88 394 PRO A CA 1
ATOM 2983 C C . PRO A 1 394 ? -4.607 -18.381 -14.746 1.00 72.88 394 PRO A C 1
ATOM 2985 O O . PRO A 1 394 ? -4.648 -18.341 -13.513 1.00 72.88 394 PRO A O 1
ATOM 2988 N N . ALA A 1 395 ? -3.524 -18.796 -15.410 1.00 86.12 395 ALA A N 1
ATOM 2989 C CA . ALA A 1 395 ? -2.268 -19.098 -14.735 1.00 86.12 395 ALA A CA 1
ATOM 2990 C C . ALA A 1 395 ? -1.702 -17.833 -14.065 1.00 86.12 395 ALA A C 1
ATOM 2992 O O . ALA A 1 395 ? -1.807 -16.726 -14.597 1.00 86.12 395 ALA A O 1
ATOM 2993 N N . LEU A 1 396 ? -1.112 -18.002 -12.879 1.00 91.44 396 LEU A N 1
ATOM 2994 C CA . LEU A 1 396 ? -0.596 -16.899 -12.057 1.00 91.44 396 LEU A CA 1
ATOM 2995 C C . LEU A 1 396 ? 0.934 -16.854 -11.993 1.00 91.44 396 LEU A C 1
ATOM 2997 O O . LEU A 1 396 ? 1.489 -15.848 -11.554 1.00 91.44 396 LEU A O 1
ATOM 3001 N N . GLU A 1 397 ? 1.621 -17.913 -12.417 1.00 93.25 397 GLU A N 1
ATOM 3002 C CA . GLU A 1 397 ? 3.081 -17.960 -12.408 1.00 93.25 397 GLU A CA 1
ATOM 3003 C C . GLU A 1 397 ? 3.690 -16.928 -13.383 1.00 93.25 397 GLU A C 1
ATOM 3005 O O . GLU A 1 397 ? 3.027 -16.475 -14.326 1.00 93.25 397 GLU A O 1
ATOM 3010 N N . PRO A 1 398 ? 4.938 -16.491 -13.140 1.00 95.62 398 PRO A N 1
ATOM 3011 C CA . PRO A 1 398 ? 5.803 -16.831 -11.997 1.00 95.62 398 PRO A CA 1
ATOM 3012 C C . PRO A 1 398 ? 5.587 -16.076 -10.673 1.00 95.62 398 PRO A C 1
ATOM 3014 O O . PRO A 1 398 ? 6.392 -16.246 -9.754 1.00 95.62 398 PRO A O 1
ATOM 3017 N N . ALA A 1 399 ? 4.560 -15.230 -10.521 1.00 95.38 399 ALA A N 1
ATOM 3018 C CA . ALA A 1 399 ? 4.428 -14.396 -9.316 1.00 95.38 399 ALA A CA 1
ATOM 3019 C C . ALA A 1 399 ? 4.385 -15.165 -7.969 1.00 95.38 399 ALA A C 1
ATOM 3021 O O . ALA A 1 399 ? 5.092 -14.736 -7.051 1.00 95.38 399 ALA A O 1
ATOM 3022 N N . PRO A 1 400 ? 3.644 -16.283 -7.795 1.00 94.81 400 PRO A N 1
ATOM 3023 C CA . PRO A 1 400 ? 3.677 -17.057 -6.551 1.00 94.81 400 PRO A CA 1
ATOM 3024 C C . PRO A 1 400 ? 5.055 -17.669 -6.267 1.00 94.81 400 PRO A C 1
ATOM 3026 O O . PRO A 1 400 ? 5.557 -17.540 -5.146 1.00 94.81 400 PRO A O 1
ATOM 3029 N N . THR A 1 401 ? 5.708 -18.258 -7.276 1.00 95.75 401 THR A N 1
ATOM 3030 C CA . THR A 1 401 ? 7.082 -18.777 -7.154 1.00 95.75 401 THR A CA 1
ATOM 3031 C C . THR A 1 401 ? 8.070 -17.673 -6.769 1.00 95.75 401 THR A C 1
ATOM 3033 O O . THR A 1 401 ? 8.889 -17.865 -5.868 1.00 95.75 401 THR A O 1
ATOM 3036 N N . ALA A 1 402 ? 7.963 -16.490 -7.380 1.00 97.06 402 ALA A N 1
ATOM 3037 C CA . ALA A 1 402 ? 8.780 -15.328 -7.039 1.00 97.06 402 ALA A CA 1
ATOM 3038 C C . ALA A 1 402 ? 8.539 -14.857 -5.594 1.00 97.06 402 ALA A C 1
ATOM 3040 O O . ALA A 1 402 ? 9.498 -14.717 -4.832 1.00 97.06 402 ALA A O 1
ATOM 3041 N N . ALA A 1 403 ? 7.280 -14.687 -5.176 1.00 96.75 403 ALA A N 1
ATOM 3042 C CA . ALA A 1 403 ? 6.923 -14.304 -3.808 1.00 96.75 403 ALA A CA 1
ATOM 3043 C C . ALA A 1 403 ? 7.490 -15.285 -2.766 1.00 96.75 403 ALA A C 1
ATOM 3045 O O . ALA A 1 403 ? 8.075 -14.866 -1.764 1.00 96.75 403 ALA A O 1
ATOM 3046 N N . LEU A 1 404 ? 7.356 -16.593 -3.014 1.00 96.12 404 LEU A N 1
ATOM 3047 C CA . LEU A 1 404 ? 7.8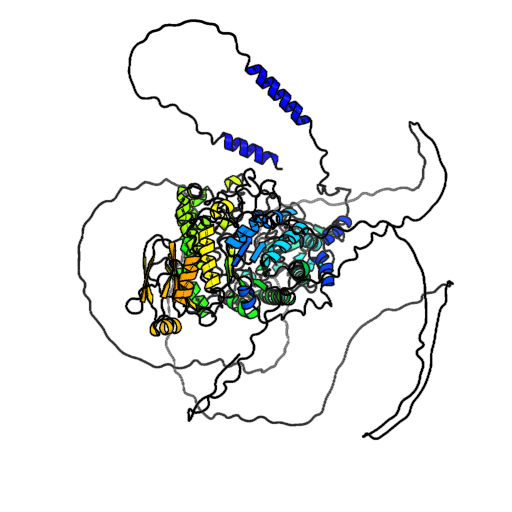87 -17.647 -2.148 1.00 96.12 404 LEU A CA 1
ATOM 3048 C C . LEU A 1 404 ? 9.415 -17.595 -2.049 1.00 96.12 404 LEU A C 1
ATOM 3050 O O . LEU A 1 404 ? 9.958 -17.692 -0.946 1.00 96.12 404 LEU A O 1
ATOM 3054 N N . SER A 1 405 ? 10.113 -17.432 -3.173 1.00 96.06 405 SER A N 1
ATOM 3055 C CA . SER A 1 405 ? 11.575 -17.332 -3.202 1.00 96.06 405 SER A CA 1
ATOM 3056 C C . SER A 1 405 ? 12.085 -16.111 -2.437 1.00 96.06 405 SER A C 1
ATOM 3058 O O . SER A 1 405 ? 12.932 -16.262 -1.556 1.00 96.06 405 SER A O 1
ATOM 3060 N N . LEU A 1 406 ? 11.534 -14.926 -2.719 1.00 96.75 406 LEU A N 1
ATOM 3061 C CA . LEU A 1 406 ? 11.955 -13.665 -2.102 1.00 96.75 406 LEU A CA 1
ATOM 3062 C C . LEU A 1 406 ? 11.689 -13.661 -0.593 1.00 96.75 406 LEU A C 1
ATOM 3064 O O . LEU A 1 406 ? 12.585 -13.348 0.187 1.00 96.75 406 LEU A O 1
ATOM 3068 N N . ALA A 1 407 ? 10.502 -14.092 -0.155 1.00 96.19 407 ALA A N 1
ATOM 3069 C CA . ALA A 1 407 ? 10.168 -14.124 1.268 1.00 96.19 407 ALA A CA 1
ATOM 3070 C C . ALA A 1 407 ? 11.036 -15.123 2.061 1.00 96.19 407 ALA A C 1
ATOM 3072 O O . ALA A 1 407 ? 11.472 -14.832 3.177 1.00 96.19 407 ALA A O 1
ATOM 3073 N N . ARG A 1 408 ? 11.356 -16.282 1.467 1.00 94.50 408 ARG A N 1
ATOM 3074 C CA . ARG A 1 408 ? 12.284 -17.268 2.050 1.00 94.50 408 ARG A CA 1
ATOM 3075 C C . ARG A 1 408 ? 13.721 -16.754 2.136 1.00 94.50 408 ARG A C 1
ATOM 3077 O O . ARG A 1 408 ? 14.421 -17.113 3.083 1.00 94.50 408 ARG A O 1
ATOM 3084 N N . GLU A 1 409 ? 14.166 -15.957 1.168 1.00 94.19 409 GLU A N 1
ATOM 3085 C CA . GLU A 1 409 ? 15.493 -15.335 1.170 1.00 94.19 409 GLU A CA 1
ATOM 3086 C C . GLU A 1 409 ? 15.581 -14.204 2.208 1.00 94.19 409 GLU A C 1
ATOM 3088 O O . GLU A 1 409 ? 16.497 -14.207 3.031 1.00 94.19 409 GLU A O 1
ATOM 3093 N N . THR A 1 410 ? 14.581 -13.318 2.260 1.00 95.00 410 THR A N 1
ATOM 3094 C CA . THR A 1 410 ? 14.442 -12.272 3.287 1.00 95.00 410 THR A CA 1
ATOM 3095 C C . THR A 1 410 ? 14.533 -12.844 4.705 1.00 95.00 410 THR A C 1
ATOM 3097 O O . THR A 1 410 ? 15.349 -12.375 5.505 1.00 95.00 410 THR A O 1
ATOM 3100 N N . ARG A 1 411 ? 13.791 -13.925 4.994 1.00 93.25 411 ARG A N 1
ATOM 3101 C CA . ARG A 1 411 ? 13.840 -14.592 6.305 1.00 93.25 411 ARG A CA 1
ATOM 3102 C C . ARG A 1 411 ? 15.193 -15.212 6.626 1.00 93.25 411 ARG A C 1
ATOM 3104 O O . ARG A 1 411 ? 15.637 -15.093 7.762 1.00 93.25 411 ARG A O 1
ATOM 3111 N N . ARG A 1 412 ? 15.899 -15.804 5.654 1.00 91.00 412 ARG A N 1
ATOM 3112 C CA . ARG A 1 412 ? 17.247 -16.374 5.874 1.00 91.00 412 ARG A CA 1
ATOM 3113 C C . ARG A 1 412 ? 18.269 -15.342 6.345 1.00 91.00 412 ARG A C 1
ATOM 3115 O O . ARG A 1 412 ? 19.106 -15.680 7.178 1.00 91.00 412 ARG A O 1
ATOM 3122 N N . TYR A 1 413 ? 18.183 -14.107 5.849 1.00 90.38 413 TYR A N 1
ATOM 3123 C CA . TYR A 1 413 ? 19.040 -13.001 6.290 1.00 90.38 413 TYR A CA 1
ATOM 3124 C C . TYR A 1 413 ? 18.561 -12.315 7.584 1.00 90.38 413 TYR A C 1
ATOM 3126 O O . TYR A 1 413 ? 19.247 -11.420 8.077 1.00 90.38 413 TYR A O 1
ATOM 3134 N N . GLY A 1 414 ? 17.441 -12.758 8.169 1.00 90.12 414 GLY A N 1
ATOM 3135 C CA . GLY A 1 414 ? 16.942 -12.299 9.468 1.00 90.12 414 GLY A CA 1
ATOM 3136 C C . GLY A 1 414 ? 15.958 -11.126 9.421 1.00 90.12 414 GLY A C 1
ATOM 3137 O O . GLY A 1 414 ? 15.796 -10.455 10.437 1.00 90.12 414 GLY A O 1
ATOM 3138 N N . GLY A 1 415 ? 15.323 -10.863 8.273 1.00 94.19 415 GLY A N 1
ATOM 3139 C CA . GLY A 1 415 ? 14.232 -9.890 8.152 1.00 94.19 415 GLY A CA 1
ATOM 3140 C C . GLY A 1 415 ? 12.884 -10.536 7.821 1.00 94.19 415 GLY A C 1
ATOM 3141 O O . GLY A 1 415 ? 12.805 -11.718 7.494 1.00 94.19 415 GLY A O 1
ATOM 3142 N N . TRP A 1 416 ? 11.820 -9.740 7.867 1.00 97.25 416 TRP A N 1
ATOM 3143 C CA . TRP A 1 416 ? 10.453 -10.133 7.520 1.00 97.25 416 TRP A CA 1
ATOM 3144 C C . TRP A 1 416 ? 10.041 -9.590 6.148 1.00 97.25 416 TRP A C 1
ATOM 3146 O O . TRP A 1 416 ? 10.451 -8.494 5.741 1.00 97.25 416 TRP A O 1
ATOM 3156 N N . ALA A 1 417 ? 9.224 -10.359 5.430 1.00 97.00 417 ALA A N 1
ATOM 3157 C CA . ALA A 1 417 ? 8.792 -10.058 4.069 1.00 97.00 417 ALA A CA 1
ATOM 3158 C C . ALA A 1 417 ? 7.346 -9.535 4.033 1.00 97.00 417 ALA A C 1
ATOM 3160 O O . ALA A 1 417 ? 6.415 -10.246 4.418 1.00 97.00 417 ALA A O 1
ATOM 3161 N N . TRP A 1 418 ? 7.156 -8.316 3.527 1.00 98.00 418 TRP A N 1
ATOM 3162 C CA . TRP A 1 418 ? 5.849 -7.694 3.301 1.00 98.00 418 TRP A CA 1
ATOM 3163 C C . TRP A 1 418 ? 5.493 -7.769 1.812 1.00 98.00 418 TRP A C 1
ATOM 3165 O O . TRP A 1 418 ? 6.142 -7.141 0.977 1.00 98.00 418 TRP A O 1
ATOM 3175 N N . GLN A 1 419 ? 4.448 -8.521 1.467 1.00 96.88 419 GLN A N 1
ATOM 3176 C CA . GLN A 1 419 ? 3.878 -8.479 0.121 1.00 96.88 419 GLN A CA 1
ATOM 3177 C C . GLN A 1 419 ? 3.099 -7.167 -0.065 1.00 96.88 419 GLN A C 1
ATOM 3179 O O . GLN A 1 419 ? 2.074 -6.969 0.587 1.00 96.88 419 GLN A O 1
ATOM 3184 N N . ARG A 1 420 ? 3.573 -6.280 -0.946 1.00 95.06 420 ARG A N 1
ATOM 3185 C CA . ARG A 1 420 ? 2.990 -4.948 -1.207 1.00 95.06 420 ARG A CA 1
ATOM 3186 C C . ARG A 1 420 ? 2.130 -4.884 -2.471 1.00 95.06 420 ARG A C 1
ATOM 3188 O O . ARG A 1 420 ? 1.767 -3.797 -2.931 1.00 95.06 420 ARG A O 1
ATOM 3195 N N . ASP A 1 421 ? 1.820 -6.039 -3.047 1.00 94.19 421 ASP A N 1
ATOM 3196 C CA . ASP A 1 421 ? 0.815 -6.186 -4.097 1.00 94.19 421 ASP A CA 1
ATOM 3197 C C . ASP A 1 421 ? -0.598 -6.257 -3.499 1.00 94.19 421 ASP A C 1
ATOM 3199 O O . ASP A 1 421 ? -0.820 -6.905 -2.475 1.00 94.19 421 ASP A O 1
ATOM 3203 N N . ARG A 1 422 ? -1.575 -5.629 -4.163 1.00 92.38 422 ARG A N 1
ATOM 3204 C CA . ARG A 1 422 ? -2.993 -5.705 -3.785 1.00 92.38 422 ARG A CA 1
ATOM 3205 C C . ARG A 1 422 ? -3.650 -6.887 -4.498 1.00 92.38 422 ARG A C 1
ATOM 3207 O O . ARG A 1 422 ? -3.827 -6.855 -5.711 1.00 92.38 422 ARG A O 1
ATOM 3214 N N . LEU A 1 423 ? -3.990 -7.931 -3.744 1.00 93.25 423 LEU A N 1
ATOM 3215 C CA . LEU A 1 423 ? -4.433 -9.225 -4.275 1.00 93.25 423 LEU A CA 1
ATOM 3216 C C . LEU A 1 423 ? -5.938 -9.475 -4.023 1.00 93.25 423 LEU A C 1
ATOM 3218 O O . LEU A 1 423 ? -6.459 -9.033 -2.993 1.00 93.25 423 LEU A O 1
ATOM 3222 N N . PRO A 1 424 ? -6.640 -10.223 -4.901 1.00 93.44 424 PRO A N 1
ATOM 3223 C CA . PRO A 1 424 ? -7.975 -10.758 -4.614 1.00 93.44 424 PRO A CA 1
ATOM 3224 C C . PRO A 1 424 ? -7.986 -11.642 -3.357 1.00 93.44 424 PRO A C 1
ATOM 3226 O O . PRO A 1 424 ? -7.004 -12.338 -3.102 1.00 93.44 424 PRO A O 1
ATOM 3229 N N . LEU A 1 425 ? -9.091 -11.686 -2.595 1.00 94.19 425 LEU A N 1
ATOM 3230 C CA . LEU A 1 425 ? -9.123 -12.359 -1.278 1.00 94.19 425 LEU A CA 1
ATOM 3231 C C . LEU A 1 425 ? -8.622 -13.823 -1.256 1.00 94.19 425 LEU A C 1
ATOM 3233 O O . LEU A 1 425 ? -7.869 -14.153 -0.338 1.00 94.19 425 LEU A O 1
ATOM 3237 N N . PRO A 1 426 ? -8.948 -14.710 -2.224 1.00 92.06 426 PRO A N 1
ATOM 3238 C CA . PRO A 1 426 ? -8.410 -16.073 -2.218 1.00 92.06 426 PRO A CA 1
ATOM 3239 C C . PRO A 1 426 ? -6.903 -16.112 -2.499 1.00 92.06 426 PRO A C 1
ATOM 3241 O O . PRO A 1 426 ? -6.191 -16.951 -1.949 1.00 92.06 426 PRO A O 1
ATOM 3244 N N . LEU A 1 427 ? -6.400 -15.194 -3.332 1.00 92.81 427 LEU A N 1
ATOM 3245 C CA . LEU A 1 427 ? -4.975 -15.094 -3.637 1.00 92.81 427 LEU A CA 1
ATOM 3246 C C . LEU A 1 427 ? -4.204 -14.491 -2.457 1.00 92.81 427 LEU A C 1
ATOM 3248 O O . LEU A 1 427 ? -3.128 -14.983 -2.142 1.00 92.81 427 LEU A O 1
ATOM 3252 N N . LEU A 1 428 ? -4.783 -13.525 -1.736 1.00 95.56 428 LEU A N 1
ATOM 3253 C CA . LEU A 1 428 ? -4.272 -13.044 -0.448 1.00 95.56 428 LEU A CA 1
ATOM 3254 C C . LEU A 1 428 ? -4.186 -14.187 0.580 1.00 95.56 428 LEU A C 1
ATOM 3256 O O . LEU A 1 428 ? -3.130 -14.386 1.181 1.00 95.56 428 LEU A O 1
ATOM 3260 N N . ALA A 1 429 ? -5.254 -14.978 0.739 1.00 94.50 429 ALA A N 1
ATOM 3261 C CA . ALA A 1 429 ? -5.268 -16.141 1.630 1.00 94.50 429 ALA A CA 1
ATOM 3262 C C . ALA A 1 429 ? -4.166 -17.156 1.261 1.00 94.50 429 ALA A C 1
ATOM 3264 O O . ALA A 1 429 ? -3.385 -17.564 2.124 1.00 94.50 429 ALA A O 1
ATOM 3265 N N . ARG A 1 430 ? -4.035 -17.490 -0.032 1.00 91.75 430 ARG A N 1
ATOM 3266 C CA . ARG A 1 430 ? -2.969 -18.358 -0.560 1.00 91.75 430 ARG A CA 1
ATOM 3267 C C . ARG A 1 430 ? -1.572 -17.779 -0.304 1.00 91.75 430 ARG A C 1
ATOM 3269 O O . ARG A 1 430 ? -0.696 -18.487 0.180 1.00 91.75 430 ARG A O 1
ATOM 3276 N N . THR A 1 431 ? -1.353 -16.495 -0.587 1.00 92.62 431 THR A N 1
ATOM 3277 C CA . THR A 1 431 ? -0.063 -15.812 -0.390 1.00 92.62 431 THR A CA 1
ATOM 3278 C C . THR A 1 431 ? 0.360 -15.779 1.078 1.00 92.62 431 THR A C 1
ATOM 3280 O O . THR A 1 431 ? 1.532 -16.009 1.375 1.00 92.62 431 THR A O 1
ATOM 3283 N N . LEU A 1 432 ? -0.577 -15.563 2.006 1.00 94.50 432 LEU A N 1
ATOM 3284 C CA . LEU A 1 432 ? -0.300 -15.673 3.439 1.00 94.50 432 LEU A CA 1
ATOM 3285 C C . LEU A 1 432 ? -0.006 -17.125 3.847 1.00 94.50 432 LEU A C 1
ATOM 3287 O O . LEU A 1 432 ? 0.899 -17.359 4.647 1.00 94.50 432 LEU A O 1
ATOM 3291 N N . HIS A 1 433 ? -0.710 -18.117 3.306 1.00 90.75 433 HIS A N 1
ATOM 3292 C CA . HIS A 1 433 ? -0.398 -19.520 3.589 1.00 90.75 433 HIS A CA 1
ATOM 3293 C C . HIS A 1 433 ? 1.006 -19.924 3.090 1.00 90.75 433 HIS A C 1
ATOM 3295 O O . HIS A 1 433 ? 1.728 -20.625 3.796 1.00 90.75 433 HIS A O 1
ATOM 3301 N N . GLU A 1 434 ? 1.414 -19.461 1.905 1.00 88.12 434 GLU A N 1
ATOM 3302 C CA . GLU A 1 434 ? 2.614 -19.958 1.218 1.00 88.12 434 GLU A CA 1
ATOM 3303 C C . GLU A 1 434 ? 3.899 -19.142 1.456 1.00 88.12 434 GLU A C 1
ATOM 3305 O O . GLU A 1 434 ? 4.955 -19.746 1.649 1.00 88.12 434 GLU A O 1
ATOM 3310 N N . SER A 1 435 ? 3.869 -17.801 1.412 1.00 89.94 435 SER A N 1
ATOM 3311 C CA . SER A 1 435 ? 5.088 -17.005 1.161 1.00 89.94 435 SER A CA 1
ATOM 3312 C C . SER A 1 435 ? 5.393 -15.882 2.162 1.00 89.94 435 SER A C 1
ATOM 3314 O O . SER A 1 435 ? 6.368 -15.993 2.916 1.00 89.94 435 SER A O 1
ATOM 3316 N N . ALA A 1 436 ? 4.643 -14.780 2.138 1.00 93.75 436 ALA A N 1
ATOM 3317 C CA . ALA A 1 436 ? 4.985 -13.534 2.835 1.00 93.75 436 ALA A CA 1
ATOM 3318 C C . ALA A 1 436 ? 4.731 -13.608 4.351 1.00 93.75 436 ALA A C 1
ATOM 3320 O O . ALA A 1 436 ? 3.838 -14.322 4.790 1.00 93.75 436 ALA A O 1
ATOM 3321 N N . ASP A 1 437 ? 5.474 -12.863 5.172 1.00 96.69 437 ASP A N 1
ATOM 3322 C CA . ASP A 1 437 ? 5.185 -12.765 6.614 1.00 96.69 437 ASP A CA 1
ATOM 3323 C C . ASP A 1 437 ? 3.906 -11.964 6.859 1.00 96.69 437 ASP A C 1
ATOM 3325 O O . ASP A 1 437 ? 3.015 -12.423 7.582 1.00 96.69 437 ASP A O 1
ATOM 3329 N N . VAL A 1 438 ? 3.800 -10.822 6.172 1.00 98.12 438 VAL A N 1
ATOM 3330 C CA . VAL A 1 438 ? 2.634 -9.931 6.145 1.00 98.12 438 VAL A CA 1
ATOM 3331 C C . VAL A 1 438 ? 2.292 -9.519 4.705 1.00 98.12 438 VAL A C 1
ATOM 3333 O O . VAL A 1 438 ? 3.138 -9.598 3.812 1.00 98.12 438 VAL A O 1
ATOM 3336 N N . ALA A 1 439 ? 1.067 -9.058 4.462 1.00 97.88 439 ALA A N 1
ATOM 3337 C CA . ALA A 1 439 ? 0.595 -8.597 3.155 1.00 97.88 439 ALA A CA 1
ATOM 3338 C C . ALA A 1 439 ? -0.231 -7.301 3.254 1.00 97.88 439 ALA A C 1
ATOM 3340 O O . ALA A 1 439 ? -0.815 -7.002 4.295 1.00 97.88 439 ALA A O 1
ATOM 3341 N N . GLU A 1 440 ? -0.283 -6.533 2.165 1.00 96.38 440 GLU A N 1
ATOM 3342 C CA . GLU A 1 440 ? -1.130 -5.341 2.029 1.00 96.38 440 GLU A CA 1
ATOM 3343 C C . GLU A 1 440 ? -2.612 -5.675 2.309 1.00 96.38 440 GLU A C 1
ATOM 3345 O O . GLU A 1 440 ? -3.152 -6.657 1.795 1.00 96.38 440 GLU A O 1
ATOM 3350 N N . ASP A 1 441 ? -3.288 -4.860 3.123 1.00 97.12 441 ASP A N 1
ATOM 3351 C CA . ASP A 1 441 ? -4.681 -5.096 3.516 1.00 97.12 441 ASP A CA 1
ATOM 3352 C C . ASP A 1 441 ? -5.695 -4.773 2.397 1.00 97.12 441 ASP A C 1
ATOM 3354 O O . ASP A 1 441 ? -6.242 -3.671 2.340 1.00 97.12 441 ASP A O 1
ATOM 3358 N N . THR A 1 442 ? -6.008 -5.758 1.549 1.00 95.06 442 THR A N 1
ATOM 3359 C CA . THR A 1 442 ? -7.157 -5.697 0.621 1.00 95.06 442 THR A CA 1
ATOM 3360 C C . THR A 1 442 ? -8.480 -6.176 1.230 1.00 95.06 442 THR A C 1
ATOM 3362 O O . THR A 1 442 ? -9.496 -6.200 0.537 1.00 95.06 442 THR A O 1
ATOM 3365 N N . VAL A 1 443 ? -8.511 -6.536 2.522 1.00 96.06 443 VAL A N 1
ATOM 3366 C CA . VAL A 1 443 ? -9.754 -6.900 3.225 1.00 96.06 443 VAL A CA 1
ATOM 3367 C C . VAL A 1 443 ? -10.513 -5.640 3.625 1.00 96.06 443 VAL A C 1
ATOM 3369 O O . VAL A 1 443 ? -11.703 -5.519 3.331 1.00 96.06 443 VAL A O 1
ATOM 3372 N N . THR A 1 444 ? -9.842 -4.692 4.287 1.00 96.88 444 THR A N 1
ATOM 3373 C CA . THR A 1 444 ? -10.489 -3.466 4.780 1.00 96.88 444 THR A CA 1
ATOM 3374 C C . THR A 1 444 ? -10.160 -2.214 3.986 1.00 96.88 444 THR A C 1
ATOM 3376 O O . THR A 1 444 ? -10.913 -1.251 4.082 1.00 96.88 444 THR A O 1
ATOM 3379 N N . SER A 1 445 ? -9.127 -2.219 3.142 1.00 95.94 445 SER A N 1
ATOM 3380 C CA . SER A 1 445 ? -8.767 -1.070 2.296 1.00 95.94 445 SER A CA 1
ATOM 3381 C C . SER A 1 445 ? -9.025 -1.406 0.814 1.00 95.94 445 SER A C 1
ATOM 3383 O O . SER A 1 445 ? -8.638 -2.488 0.378 1.00 95.94 445 SER A O 1
ATOM 3385 N N . PRO A 1 446 ? -9.684 -0.546 0.006 1.00 96.38 446 PRO A N 1
ATOM 3386 C CA . PRO A 1 446 ? -10.202 0.800 0.289 1.00 96.38 446 PRO A CA 1
ATOM 3387 C C . PRO A 1 446 ? -11.591 0.837 0.972 1.00 96.38 446 PRO A C 1
ATOM 3389 O O . PRO A 1 446 ? -12.276 1.857 0.921 1.00 96.38 446 PRO A O 1
ATOM 3392 N N . ALA A 1 447 ? -12.102 -0.265 1.530 1.00 97.88 447 ALA A N 1
ATOM 3393 C CA . ALA A 1 447 ? -13.495 -0.331 1.991 1.00 97.88 447 ALA A CA 1
ATOM 3394 C C . ALA A 1 447 ? -13.790 0.549 3.230 1.00 97.88 447 ALA A C 1
ATOM 3396 O O . ALA A 1 447 ? -14.889 1.094 3.351 1.00 97.88 447 ALA A O 1
ATOM 3397 N N . ALA A 1 448 ? -12.815 0.745 4.118 1.00 98.50 448 ALA A N 1
ATOM 3398 C CA . ALA A 1 448 ? -12.880 1.670 5.249 1.00 98.50 448 ALA A CA 1
ATOM 3399 C C . ALA A 1 448 ? -12.729 3.129 4.800 1.00 98.50 448 ALA A C 1
ATOM 3401 O O . ALA A 1 448 ? -13.434 4.011 5.290 1.00 98.50 448 ALA A O 1
ATOM 3402 N N . GLU A 1 449 ? -11.881 3.383 3.804 1.00 98.62 449 GLU A N 1
ATOM 3403 C CA . GLU A 1 449 ? -11.770 4.676 3.134 1.00 98.62 449 GLU A CA 1
ATOM 3404 C C . GLU A 1 449 ? -13.087 5.059 2.451 1.00 98.62 449 GLU A C 1
ATOM 3406 O O . GLU A 1 449 ? -13.531 6.203 2.541 1.00 98.62 449 GLU A O 1
ATOM 3411 N N . HIS A 1 450 ? -13.745 4.089 1.814 1.00 98.56 450 HIS A N 1
ATOM 3412 C CA . HIS A 1 450 ? -15.062 4.252 1.216 1.00 98.56 450 HIS A CA 1
ATOM 3413 C C . HIS A 1 450 ? -16.140 4.532 2.265 1.00 98.56 450 HIS A C 1
ATOM 3415 O O . HIS A 1 450 ? -16.969 5.423 2.064 1.00 98.56 450 HIS A O 1
ATOM 3421 N N . ALA A 1 451 ? -16.104 3.833 3.404 1.00 98.69 451 ALA A N 1
ATOM 3422 C CA . ALA A 1 451 ? -17.004 4.093 4.522 1.00 98.69 451 ALA A CA 1
ATOM 3423 C C . ALA A 1 451 ? -16.820 5.520 5.065 1.00 98.69 451 ALA A C 1
ATOM 3425 O O . ALA A 1 451 ? -17.807 6.244 5.202 1.00 98.69 451 ALA A O 1
ATOM 3426 N N . LEU A 1 452 ? -15.575 5.971 5.283 1.00 98.62 452 LEU A N 1
ATOM 3427 C CA . LEU A 1 452 ? -15.269 7.354 5.672 1.00 98.62 452 LEU A CA 1
ATOM 3428 C C . LEU A 1 452 ? -15.784 8.363 4.633 1.00 98.62 452 LEU A C 1
ATOM 3430 O O . LEU A 1 452 ? -16.428 9.345 5.005 1.00 98.62 452 LEU A O 1
ATOM 3434 N N . LEU A 1 453 ? -15.530 8.124 3.345 1.00 98.25 453 LEU A N 1
ATOM 3435 C CA . LEU A 1 453 ? -15.896 9.018 2.243 1.00 98.25 453 LEU A CA 1
ATOM 3436 C C . LEU A 1 453 ? -17.415 9.165 2.070 1.00 98.25 453 LEU A C 1
ATOM 3438 O O . LEU A 1 453 ? -17.907 10.270 1.837 1.00 98.25 453 LEU A O 1
ATOM 3442 N N . THR A 1 454 ? -18.161 8.064 2.173 1.00 98.06 454 THR A N 1
ATOM 3443 C CA . THR A 1 454 ? -19.592 8.011 1.826 1.00 98.06 454 THR A CA 1
ATOM 3444 C C . THR A 1 454 ? -20.533 8.070 3.024 1.00 98.06 454 THR A C 1
ATOM 3446 O O . THR A 1 454 ? -21.622 8.632 2.895 1.00 98.06 454 THR A O 1
ATOM 3449 N N . GLY A 1 455 ? -20.123 7.527 4.173 1.00 97.88 455 GLY A N 1
ATOM 3450 C CA . GLY A 1 455 ? -20.988 7.219 5.312 1.00 97.88 455 GLY A CA 1
ATOM 3451 C C . GLY A 1 455 ? -21.609 5.813 5.287 1.00 97.88 455 GLY A C 1
ATOM 3452 O O . GLY A 1 455 ? -22.432 5.519 6.153 1.00 97.88 455 GLY A O 1
ATOM 3453 N N . ASP A 1 456 ? -21.248 4.944 4.333 1.00 97.75 456 ASP A N 1
ATOM 3454 C CA . ASP A 1 456 ? -21.795 3.586 4.201 1.00 97.75 456 ASP A CA 1
ATOM 3455 C C . ASP A 1 456 ? -20.719 2.508 4.420 1.00 97.75 456 ASP A C 1
ATOM 3457 O O . ASP A 1 456 ? -19.802 2.335 3.619 1.00 97.75 456 ASP A O 1
ATOM 3461 N N . ALA A 1 457 ? -20.840 1.758 5.517 1.00 98.19 457 ALA A N 1
ATOM 3462 C CA . ALA A 1 457 ? -19.901 0.702 5.885 1.00 98.19 457 ALA A CA 1
ATOM 3463 C C . ALA A 1 457 ? -20.306 -0.689 5.361 1.00 98.19 457 ALA A C 1
ATOM 3465 O O . ALA A 1 457 ? -19.612 -1.663 5.648 1.00 98.19 457 ALA A O 1
ATOM 3466 N N . ARG A 1 458 ? -21.414 -0.839 4.617 1.00 97.38 458 ARG A N 1
ATOM 3467 C CA . ARG A 1 458 ? -21.882 -2.163 4.157 1.00 97.38 458 ARG A CA 1
ATOM 3468 C C . ARG A 1 458 ? -20.855 -2.929 3.298 1.00 97.38 458 ARG A C 1
ATOM 3470 O O . ARG A 1 458 ? -20.687 -4.113 3.590 1.00 97.38 458 ARG A O 1
ATOM 3477 N N . PRO A 1 459 ? -20.114 -2.317 2.345 1.00 97.31 459 PRO A N 1
ATOM 3478 C CA . PRO A 1 459 ? -19.092 -3.038 1.574 1.00 97.31 459 PRO A CA 1
ATOM 3479 C C . PRO A 1 459 ? -17.961 -3.575 2.463 1.00 97.31 459 PRO A C 1
ATOM 3481 O O . PRO A 1 459 ? -17.539 -4.720 2.325 1.00 97.31 459 PRO A O 1
ATOM 3484 N N . LEU A 1 460 ? -17.532 -2.774 3.447 1.00 98.25 460 LEU A N 1
ATOM 3485 C CA . LEU A 1 460 ? -16.531 -3.154 4.446 1.00 98.25 460 LEU A CA 1
ATOM 3486 C C . LEU A 1 460 ? -16.999 -4.339 5.308 1.00 98.25 460 LEU A C 1
ATOM 3488 O O . LEU A 1 460 ? -16.225 -5.262 5.553 1.00 98.25 460 LEU A O 1
ATOM 3492 N N . ARG A 1 461 ? -18.268 -4.353 5.744 1.00 98.00 461 ARG A N 1
ATOM 3493 C CA . ARG A 1 461 ? -18.834 -5.487 6.502 1.00 98.00 461 ARG A CA 1
ATOM 3494 C C . ARG A 1 461 ? -18.806 -6.781 5.691 1.00 98.00 461 ARG A C 1
ATOM 3496 O O . ARG A 1 461 ? -18.440 -7.814 6.241 1.00 98.00 461 ARG A O 1
ATOM 3503 N N . ALA A 1 462 ? -19.192 -6.702 4.418 1.00 96.31 462 ALA A N 1
ATOM 3504 C CA . ALA A 1 462 ? -19.268 -7.841 3.512 1.00 96.31 462 ALA A CA 1
ATOM 3505 C C . ALA A 1 462 ? -17.881 -8.452 3.245 1.00 96.31 462 ALA A C 1
ATOM 3507 O O . ALA A 1 462 ? -17.697 -9.654 3.420 1.00 96.31 462 ALA A O 1
ATOM 3508 N N . LEU A 1 463 ? -16.884 -7.615 2.937 1.00 97.19 463 LEU A N 1
ATOM 3509 C CA . LEU A 1 463 ? -15.497 -8.050 2.742 1.00 97.19 463 LEU A CA 1
ATOM 3510 C C . LEU A 1 463 ? -14.877 -8.666 4.005 1.00 97.19 463 LEU A C 1
ATOM 3512 O O . LEU A 1 463 ? -14.148 -9.652 3.911 1.00 97.19 463 LEU A O 1
ATOM 3516 N N . LEU A 1 464 ? -15.202 -8.144 5.192 1.00 97.19 464 LEU A N 1
ATOM 3517 C CA . LEU A 1 464 ? -14.776 -8.738 6.464 1.00 97.19 464 LEU A CA 1
ATOM 3518 C C . LEU A 1 464 ? -15.463 -10.082 6.754 1.00 97.19 464 LEU A C 1
ATOM 3520 O O . LEU A 1 464 ? -14.794 -11.006 7.213 1.00 97.19 464 LEU A O 1
ATOM 3524 N N . ASP A 1 465 ? -16.759 -10.226 6.459 1.00 95.62 465 ASP A N 1
ATOM 3525 C CA . ASP A 1 465 ? -17.456 -11.518 6.566 1.00 95.62 465 ASP A CA 1
ATOM 3526 C C . ASP A 1 465 ? -16.856 -12.563 5.602 1.00 95.62 465 ASP A C 1
ATOM 3528 O O . ASP A 1 465 ? -16.720 -13.735 5.960 1.00 95.62 465 ASP A O 1
ATOM 3532 N N . ASP A 1 466 ? -16.449 -12.142 4.401 1.00 95.75 466 ASP A N 1
ATOM 3533 C CA . ASP A 1 466 ? -15.810 -13.004 3.403 1.00 95.75 466 ASP A CA 1
ATOM 3534 C C . ASP A 1 466 ? -14.379 -13.394 3.781 1.00 95.75 466 ASP A C 1
ATOM 3536 O O . ASP A 1 466 ? -14.023 -14.569 3.682 1.00 95.75 466 ASP A O 1
ATOM 3540 N N . ALA A 1 467 ? -13.575 -12.456 4.284 1.00 96.25 467 ALA A N 1
ATOM 3541 C CA . ALA A 1 467 ? -12.228 -12.732 4.777 1.00 96.25 467 ALA A CA 1
ATOM 3542 C C . ALA A 1 467 ? -12.227 -13.678 5.990 1.00 96.25 467 ALA A C 1
ATOM 3544 O O . ALA A 1 467 ? -11.379 -14.568 6.073 1.00 96.25 467 ALA A O 1
ATOM 3545 N N . LEU A 1 468 ? -13.207 -13.539 6.894 1.00 95.00 468 LEU A N 1
ATOM 3546 C CA . LEU A 1 468 ? -13.411 -14.477 8.003 1.00 95.00 468 LEU A CA 1
ATOM 3547 C C . LEU A 1 468 ? -13.821 -15.871 7.502 1.00 95.00 468 LEU A C 1
ATOM 3549 O O . LEU A 1 468 ? -13.301 -16.865 8.007 1.00 95.00 468 LEU A O 1
ATOM 3553 N N . ARG A 1 469 ? -14.690 -15.971 6.483 1.00 93.38 469 ARG A N 1
ATOM 3554 C CA . ARG A 1 469 ? -15.074 -17.264 5.877 1.00 93.38 469 ARG A CA 1
ATOM 3555 C C . ARG A 1 469 ? -13.918 -17.935 5.127 1.00 93.38 469 ARG A C 1
ATOM 3557 O O . ARG A 1 469 ? -13.832 -19.158 5.126 1.00 93.38 469 ARG A O 1
ATOM 3564 N N . LEU A 1 470 ? -13.034 -17.146 4.517 1.00 94.56 470 LEU A N 1
ATOM 3565 C CA . LEU A 1 470 ? -11.806 -17.605 3.856 1.00 94.56 470 LEU A CA 1
ATOM 3566 C C . LEU A 1 470 ? -10.661 -17.926 4.837 1.00 94.56 470 LEU A C 1
ATOM 3568 O O . LEU A 1 470 ? -9.607 -18.382 4.400 1.00 94.56 470 LEU A O 1
ATOM 3572 N N . GLY A 1 471 ? -10.838 -17.696 6.144 1.00 95.12 471 GLY A N 1
ATOM 3573 C CA . GLY A 1 471 ? -9.820 -17.988 7.158 1.00 95.12 471 GLY A CA 1
ATOM 3574 C C . GLY A 1 471 ? -8.581 -17.087 7.090 1.00 95.12 471 GLY A C 1
ATOM 3575 O O . GLY A 1 471 ? -7.501 -17.510 7.501 1.00 95.12 471 GLY A O 1
ATOM 3576 N N . ILE A 1 472 ? -8.708 -15.861 6.569 1.00 96.50 472 ILE A N 1
ATOM 3577 C CA . ILE A 1 472 ? -7.586 -14.919 6.445 1.00 96.50 472 ILE A CA 1
ATOM 3578 C C . ILE A 1 472 ? -7.096 -14.509 7.843 1.00 96.50 472 ILE A C 1
ATOM 3580 O O . ILE A 1 472 ? -7.819 -13.872 8.610 1.00 96.50 472 ILE A O 1
ATOM 3584 N N . ASP A 1 473 ? -5.848 -14.857 8.171 1.00 95.50 473 ASP A N 1
ATOM 3585 C CA . ASP A 1 473 ? -5.207 -14.496 9.441 1.00 95.50 473 ASP A CA 1
ATOM 3586 C C . ASP A 1 473 ? -4.877 -12.998 9.473 1.00 95.50 473 ASP A C 1
ATOM 3588 O O . ASP A 1 473 ? -3.822 -12.555 9.015 1.00 95.50 473 ASP A O 1
ATOM 3592 N N . MET A 1 474 ? -5.800 -12.207 10.025 1.00 96.12 474 MET A N 1
ATOM 3593 C CA . MET A 1 474 ? -5.710 -10.744 10.036 1.00 96.12 474 MET A CA 1
ATOM 3594 C C . MET A 1 474 ? -4.463 -10.215 10.764 1.00 96.12 474 MET A C 1
ATOM 3596 O O . MET A 1 474 ? -3.973 -9.151 10.403 1.00 96.12 474 MET A O 1
ATOM 3600 N N . ARG A 1 475 ? -3.838 -11.001 11.664 1.00 97.00 475 ARG A N 1
ATOM 3601 C CA . ARG A 1 475 ? -2.520 -10.692 12.276 1.00 97.00 475 ARG A CA 1
ATOM 3602 C C . ARG A 1 475 ? -1.410 -10.435 11.253 1.00 97.00 475 ARG A C 1
ATOM 3604 O O . ARG A 1 475 ? -0.344 -9.940 11.607 1.00 97.00 475 ARG A O 1
ATOM 3611 N N . ARG A 1 476 ? -1.640 -10.818 9.998 1.00 97.69 476 ARG A N 1
ATOM 3612 C CA . ARG A 1 476 ? -0.678 -10.778 8.898 1.00 97.69 476 ARG A CA 1
ATOM 3613 C C . ARG A 1 476 ? -1.063 -9.768 7.816 1.00 97.69 476 ARG A C 1
ATOM 3615 O O . ARG A 1 476 ? -0.454 -9.755 6.752 1.00 97.69 476 ARG A O 1
ATOM 3622 N N . LEU A 1 477 ? -2.049 -8.914 8.081 1.00 98.38 477 LEU A N 1
ATOM 3623 C CA . LEU A 1 477 ? -2.406 -7.788 7.222 1.00 98.38 477 LEU A CA 1
ATOM 3624 C C . LEU A 1 477 ? -1.673 -6.516 7.661 1.00 98.38 477 LEU A C 1
ATOM 3626 O O . LEU A 1 477 ? -1.338 -6.343 8.835 1.00 98.38 477 LEU A O 1
ATOM 3630 N N . VAL A 1 478 ? -1.428 -5.618 6.709 1.00 98.56 478 VAL A N 1
ATOM 3631 C CA . VAL A 1 478 ? -0.829 -4.304 6.956 1.00 98.56 478 VAL A CA 1
ATOM 3632 C C . VAL A 1 478 ? -1.859 -3.215 6.677 1.00 98.56 478 VAL A C 1
ATOM 3634 O O . VAL A 1 478 ? -2.123 -2.856 5.530 1.00 98.56 478 VAL A O 1
ATOM 3637 N N . HIS A 1 479 ? -2.439 -2.683 7.750 1.00 98.19 479 HIS A N 1
ATOM 3638 C CA . HIS A 1 479 ? -3.449 -1.633 7.713 1.00 98.19 479 HIS A CA 1
ATOM 3639 C C . HIS A 1 479 ? -2.782 -0.258 7.550 1.00 98.19 479 HIS A C 1
ATOM 3641 O O . HIS A 1 479 ? -2.560 0.469 8.522 1.00 98.19 479 HIS A O 1
ATOM 3647 N N . ALA A 1 480 ? -2.443 0.091 6.308 1.00 97.19 480 ALA A N 1
ATOM 3648 C CA . ALA A 1 480 ? -1.921 1.408 5.947 1.00 97.19 480 ALA A CA 1
ATOM 3649 C C . ALA A 1 480 ? -3.029 2.474 5.847 1.00 97.19 480 ALA A C 1
ATOM 3651 O O . ALA A 1 480 ? -4.133 2.183 5.381 1.00 97.19 480 ALA A O 1
ATOM 3652 N N . THR A 1 481 ? -2.749 3.710 6.268 1.00 96.62 481 THR A N 1
ATOM 3653 C CA . THR A 1 481 ? -3.587 4.890 5.973 1.00 96.62 481 THR A CA 1
ATOM 3654 C C . THR A 1 481 ? -3.461 5.332 4.500 1.00 96.62 481 THR A C 1
ATOM 3656 O O . THR A 1 481 ? -2.587 4.839 3.786 1.00 96.62 481 THR A O 1
ATOM 3659 N N . PRO A 1 482 ? -4.313 6.249 3.991 1.00 94.56 482 PRO A N 1
ATOM 3660 C CA . PRO A 1 482 ? -4.205 6.743 2.614 1.00 94.56 482 PRO A CA 1
ATOM 3661 C C . PRO A 1 482 ? -2.912 7.538 2.356 1.00 94.56 482 PRO A C 1
ATOM 3663 O O . PRO A 1 482 ? -2.736 8.677 2.804 1.00 94.56 482 PRO A O 1
ATOM 3666 N N . GLY A 1 483 ? -1.996 6.899 1.631 1.00 87.00 483 GLY A N 1
ATOM 3667 C CA . GLY A 1 483 ? -0.629 7.362 1.419 1.00 87.00 483 GLY A CA 1
ATOM 3668 C C . GLY A 1 483 ? -0.366 8.090 0.092 1.00 87.00 483 GLY A C 1
ATOM 3669 O O . GLY A 1 483 ? -1.292 8.529 -0.587 1.00 87.00 483 GLY A O 1
ATOM 3670 N N . PRO A 1 484 ? 0.916 8.171 -0.315 1.00 87.44 484 PRO A N 1
ATOM 3671 C CA . PRO A 1 484 ? 1.366 8.672 -1.621 1.00 87.44 484 PRO A CA 1
ATOM 3672 C C . PRO A 1 484 ? 0.738 7.973 -2.838 1.00 87.44 484 PRO A C 1
ATOM 3674 O O . PRO A 1 484 ? 0.779 8.516 -3.938 1.00 87.44 484 PRO A O 1
ATOM 3677 N N . ASP A 1 485 ? 0.190 6.769 -2.659 1.00 87.69 485 ASP A N 1
ATOM 3678 C CA . ASP A 1 485 ? -0.480 5.982 -3.707 1.00 87.69 485 ASP A CA 1
ATOM 3679 C C . ASP A 1 485 ? -1.987 6.323 -3.824 1.00 87.69 485 ASP A C 1
ATOM 3681 O O . ASP A 1 485 ? -2.672 5.819 -4.712 1.00 87.69 485 ASP A O 1
ATOM 3685 N N . GLY A 1 486 ? -2.511 7.190 -2.945 1.00 92.31 486 GLY A N 1
ATOM 3686 C CA . GLY A 1 486 ? -3.930 7.537 -2.870 1.00 92.31 486 GLY A CA 1
ATOM 3687 C C . GLY A 1 486 ? -4.813 6.390 -2.361 1.00 92.31 486 GLY A C 1
ATOM 3688 O O . GLY A 1 486 ? -4.364 5.478 -1.663 1.00 92.31 486 GLY A O 1
ATOM 3689 N N . VAL A 1 487 ? -6.097 6.438 -2.722 1.00 95.31 487 VAL A N 1
ATOM 3690 C CA . VAL A 1 487 ? -7.079 5.378 -2.466 1.00 95.31 487 VAL A CA 1
ATOM 3691 C C . VAL A 1 487 ? -7.472 4.749 -3.801 1.00 95.31 487 VAL A C 1
ATOM 3693 O O . VAL A 1 487 ? -8.305 5.277 -4.531 1.00 95.31 487 VAL A O 1
ATOM 3696 N N . ASP A 1 488 ? -6.846 3.624 -4.130 1.00 91.50 488 ASP A N 1
ATOM 3697 C CA . ASP A 1 488 ? -7.129 2.846 -5.340 1.00 91.50 488 ASP A CA 1
ATOM 3698 C C . ASP A 1 488 ? -8.426 2.008 -5.207 1.00 91.50 488 ASP A C 1
ATOM 3700 O O . ASP A 1 488 ? -8.575 1.238 -4.255 1.00 91.50 488 ASP A O 1
ATOM 3704 N N . TYR A 1 489 ? -9.338 2.187 -6.172 1.00 93.19 489 TYR A N 1
ATOM 3705 C CA . TYR A 1 489 ? -10.636 1.528 -6.388 1.00 93.19 489 TYR A CA 1
ATOM 3706 C C . TYR A 1 489 ? -10.639 0.598 -7.630 1.00 93.19 489 TYR A C 1
ATOM 3708 O O . TYR A 1 489 ? -11.704 0.282 -8.177 1.00 93.19 489 TYR A O 1
ATOM 3716 N N . ALA A 1 490 ? -9.486 0.077 -8.067 1.00 88.75 490 ALA A N 1
ATOM 3717 C CA . ALA A 1 490 ? -9.473 -1.087 -8.961 1.00 88.75 490 ALA A CA 1
ATOM 3718 C C . ALA A 1 490 ? -10.224 -2.275 -8.323 1.00 88.75 490 ALA A C 1
ATOM 3720 O O . ALA A 1 490 ? -10.845 -3.062 -9.032 1.00 88.75 490 ALA A O 1
ATOM 3721 N N . LEU A 1 491 ? -10.259 -2.328 -6.981 1.00 92.31 491 LEU A N 1
ATOM 3722 C CA . LEU A 1 491 ? -11.017 -3.282 -6.159 1.00 92.31 491 LEU A CA 1
ATOM 3723 C C . LEU A 1 491 ? -10.681 -4.755 -6.489 1.00 92.31 491 LEU A C 1
ATOM 3725 O O . LEU A 1 491 ? -11.595 -5.544 -6.740 1.00 92.31 491 LEU A O 1
ATOM 3729 N N . PRO A 1 492 ? -9.393 -5.166 -6.459 1.00 90.75 492 PRO A N 1
ATOM 3730 C CA . PRO A 1 492 ? -8.977 -6.542 -6.760 1.00 90.75 492 PRO A CA 1
ATOM 3731 C C . PRO A 1 492 ? -9.707 -7.591 -5.904 1.00 90.75 492 PRO A C 1
ATOM 3733 O O . PRO A 1 492 ? -9.997 -8.693 -6.369 1.00 90.75 492 PRO A O 1
ATOM 3736 N N . GLN A 1 493 ? -10.077 -7.246 -4.670 1.00 90.62 493 GLN A N 1
ATOM 3737 C CA . GLN A 1 493 ? -10.847 -8.092 -3.760 1.00 90.62 493 GLN A CA 1
ATOM 3738 C C . GLN A 1 493 ? -12.309 -8.343 -4.184 1.00 90.62 493 GLN A C 1
ATOM 3740 O O . GLN A 1 493 ? -12.907 -9.292 -3.689 1.00 90.62 493 GLN A O 1
ATOM 3745 N N . LEU A 1 494 ? -12.862 -7.547 -5.110 1.00 91.06 494 LEU A N 1
ATOM 3746 C CA . LEU A 1 494 ? -14.208 -7.696 -5.693 1.00 91.06 494 LEU A CA 1
ATOM 3747 C C . LEU A 1 494 ? -14.172 -8.183 -7.155 1.00 91.06 494 LEU A C 1
ATOM 3749 O O . LEU A 1 494 ? -15.123 -7.982 -7.908 1.00 91.06 494 LEU A O 1
ATOM 3753 N N . SER A 1 495 ? -13.066 -8.794 -7.587 1.00 86.31 495 SER A N 1
ATOM 3754 C CA . SER A 1 495 ? -12.914 -9.258 -8.972 1.00 86.31 495 SER A CA 1
ATOM 3755 C C . SER A 1 495 ? -13.976 -10.300 -9.355 1.00 86.31 495 SER A C 1
ATOM 3757 O O . SER A 1 495 ? -14.125 -11.291 -8.627 1.00 86.31 495 SER A O 1
ATOM 3759 N N . PRO A 1 496 ? -14.660 -10.149 -10.508 1.00 81.88 496 PRO A N 1
ATOM 3760 C CA . PRO A 1 496 ? -15.598 -11.147 -11.014 1.00 81.88 496 PRO A CA 1
ATOM 3761 C C . PRO A 1 496 ? -14.977 -12.549 -11.067 1.00 81.88 496 PRO A C 1
ATOM 3763 O O . PRO A 1 496 ? -13.816 -12.711 -11.435 1.00 81.88 496 PRO A O 1
ATOM 3766 N N . GLY A 1 497 ? -15.742 -13.563 -10.657 1.00 81.81 497 GLY A N 1
ATOM 3767 C CA . GLY A 1 497 ? -15.310 -14.967 -10.647 1.00 81.81 497 GLY A CA 1
ATOM 3768 C C . GLY A 1 497 ? -14.273 -15.354 -9.581 1.00 81.81 497 GLY A C 1
ATOM 3769 O O . GLY A 1 497 ? -14.076 -16.545 -9.363 1.00 81.81 497 GLY A O 1
ATOM 3770 N N . MET A 1 498 ? -13.636 -14.401 -8.886 1.00 85.00 498 MET A N 1
ATOM 3771 C CA . MET A 1 498 ? -12.618 -14.711 -7.868 1.00 85.00 498 MET A CA 1
ATOM 3772 C C . MET A 1 498 ? -13.211 -15.020 -6.488 1.00 85.00 498 MET A C 1
ATOM 3774 O O . MET A 1 498 ? -12.636 -15.809 -5.743 1.00 85.00 498 MET A O 1
ATOM 3778 N N . LEU A 1 499 ? -14.327 -14.394 -6.102 1.00 87.44 499 LEU A N 1
ATOM 3779 C CA . LEU A 1 499 ? -14.955 -14.654 -4.801 1.00 87.44 499 LEU A CA 1
ATOM 3780 C C . LEU A 1 499 ? -15.680 -16.017 -4.785 1.00 87.44 499 LEU A C 1
ATOM 3782 O O . LEU A 1 499 ? -16.282 -16.400 -5.789 1.00 87.44 499 LEU A O 1
ATOM 3786 N N . PRO A 1 500 ? -15.659 -16.755 -3.656 1.00 86.00 500 PRO A N 1
ATOM 3787 C CA . PRO A 1 500 ? -16.323 -18.053 -3.561 1.00 86.00 500 PRO A CA 1
ATOM 3788 C C . PRO A 1 500 ? -17.857 -17.922 -3.661 1.00 86.00 500 PRO A C 1
ATOM 3790 O O . PRO A 1 500 ? -18.413 -16.904 -3.237 1.00 86.00 500 PRO A O 1
ATOM 3793 N N . PRO A 1 501 ? -18.574 -18.958 -4.139 1.00 87.12 501 PRO A N 1
ATOM 3794 C CA . PRO A 1 501 ? -20.036 -18.973 -4.140 1.00 87.12 501 PRO A CA 1
ATOM 3795 C C . PRO A 1 501 ? -20.620 -18.677 -2.751 1.00 87.12 501 PRO A C 1
ATOM 3797 O O . PRO A 1 501 ? -20.173 -19.228 -1.746 1.00 87.12 501 PRO A O 1
ATOM 3800 N N . GLY A 1 502 ? -21.622 -17.795 -2.690 1.00 88.06 502 GLY A N 1
ATOM 3801 C CA . GLY A 1 502 ? -22.211 -17.341 -1.424 1.00 88.06 502 GLY A CA 1
ATOM 3802 C C . GLY A 1 502 ? -21.389 -16.290 -0.662 1.00 88.06 502 GLY A C 1
ATOM 3803 O O . GLY A 1 502 ? -21.672 -16.040 0.511 1.00 88.06 502 GLY A O 1
ATOM 3804 N N . ALA A 1 503 ? -20.386 -15.669 -1.294 1.00 90.62 503 ALA A N 1
ATOM 3805 C CA . ALA A 1 503 ? -19.712 -14.488 -0.759 1.00 90.62 503 ALA A CA 1
ATOM 3806 C C . ALA A 1 503 ? -20.694 -13.328 -0.506 1.00 90.62 503 ALA A C 1
ATOM 3808 O O . ALA A 1 503 ? -21.539 -13.011 -1.342 1.00 90.62 503 ALA A O 1
ATOM 3809 N N . ALA A 1 504 ? -20.551 -12.664 0.641 1.00 89.62 504 ALA A N 1
ATOM 3810 C CA . ALA A 1 504 ? -21.365 -11.525 1.054 1.00 89.62 504 ALA A CA 1
ATOM 3811 C C . ALA A 1 504 ? -21.072 -10.274 0.211 1.00 89.62 504 ALA A C 1
ATOM 3813 O O . ALA A 1 504 ? -21.956 -9.441 0.023 1.00 89.62 504 ALA A O 1
ATOM 3814 N N . ALA A 1 505 ? -19.846 -10.152 -0.304 1.00 89.31 505 ALA A N 1
ATOM 3815 C CA . ALA A 1 505 ? -19.427 -9.145 -1.271 1.00 89.31 505 ALA A CA 1
ATOM 3816 C C . ALA A 1 505 ? -19.479 -9.661 -2.726 1.00 89.31 505 ALA A C 1
ATOM 3818 O O . ALA A 1 505 ? -18.973 -9.002 -3.628 1.00 89.31 505 ALA A O 1
ATOM 3819 N N . GLY A 1 506 ? -20.088 -10.832 -2.966 1.00 84.56 506 GLY A N 1
ATOM 3820 C CA . GLY A 1 506 ? -20.203 -11.471 -4.284 1.00 84.56 506 GLY A CA 1
ATOM 3821 C C . GLY A 1 506 ? -21.249 -10.860 -5.226 1.00 84.56 506 GLY A C 1
ATOM 3822 O O . GLY A 1 506 ? -21.510 -11.430 -6.283 1.00 84.56 506 GLY A O 1
ATOM 3823 N N . ASP A 1 507 ? -21.862 -9.734 -4.856 1.00 85.88 507 ASP A N 1
ATOM 3824 C CA . ASP A 1 507 ? -22.724 -8.957 -5.748 1.00 85.88 507 ASP A CA 1
ATOM 3825 C C . ASP A 1 507 ? -21.865 -8.240 -6.801 1.00 85.88 507 ASP A C 1
ATOM 3827 O O . ASP A 1 507 ? -21.043 -7.381 -6.474 1.00 85.88 507 ASP A O 1
ATOM 3831 N N . ALA A 1 508 ? -22.069 -8.582 -8.075 1.00 80.94 508 ALA A N 1
ATOM 3832 C CA . ALA A 1 508 ? -21.319 -8.017 -9.192 1.00 80.94 508 ALA A CA 1
ATOM 3833 C C . ALA A 1 508 ? -21.479 -6.489 -9.327 1.00 80.94 508 ALA A C 1
ATOM 3835 O O . ALA A 1 508 ? -20.572 -5.834 -9.840 1.00 80.94 508 ALA A O 1
ATOM 3836 N N . ALA A 1 509 ? -22.583 -5.906 -8.843 1.00 91.00 509 ALA A N 1
ATOM 3837 C CA . ALA A 1 509 ? -22.791 -4.458 -8.869 1.00 91.00 509 ALA A CA 1
ATOM 3838 C C . ALA A 1 509 ? -21.952 -3.708 -7.816 1.00 91.00 509 ALA A C 1
ATOM 3840 O O . ALA A 1 509 ? -21.661 -2.525 -7.995 1.00 91.00 509 ALA A O 1
ATOM 3841 N N . LEU A 1 510 ? -21.518 -4.377 -6.739 1.00 93.19 510 LEU A N 1
ATOM 3842 C CA . LEU A 1 510 ? -20.903 -3.739 -5.568 1.00 93.19 510 LEU A CA 1
ATOM 3843 C C . LEU A 1 510 ? -19.645 -2.926 -5.909 1.00 93.19 510 LEU A C 1
ATOM 3845 O O . LEU A 1 510 ? -19.431 -1.849 -5.348 1.00 93.19 510 LEU A O 1
ATOM 3849 N N . ALA A 1 511 ? -18.816 -3.422 -6.830 1.00 92.75 511 ALA A N 1
ATOM 3850 C CA . ALA A 1 511 ? -17.595 -2.733 -7.239 1.00 92.75 511 ALA A CA 1
ATOM 3851 C C . ALA A 1 511 ? -17.891 -1.436 -8.014 1.00 92.75 511 ALA A C 1
ATOM 3853 O O . ALA A 1 511 ? -17.235 -0.415 -7.791 1.00 92.75 511 ALA A O 1
ATOM 3854 N N . ASP A 1 512 ? -18.904 -1.450 -8.881 1.00 92.94 512 ASP A N 1
ATOM 3855 C CA . ASP A 1 512 ? -19.284 -0.284 -9.678 1.00 92.94 512 ASP A CA 1
ATOM 3856 C C . ASP A 1 512 ? -20.102 0.730 -8.873 1.00 92.94 512 ASP A C 1
ATOM 3858 O O . ASP A 1 512 ? -19.868 1.929 -9.023 1.00 92.94 512 ASP A O 1
ATOM 3862 N N . ASP A 1 513 ? -20.936 0.286 -7.929 1.00 95.19 513 ASP A N 1
ATOM 3863 C CA . ASP A 1 513 ? -21.558 1.143 -6.909 1.00 95.19 513 ASP A CA 1
ATOM 3864 C C . ASP A 1 513 ? -20.491 1.893 -6.090 1.00 95.19 513 ASP A C 1
ATOM 3866 O O . ASP A 1 513 ? -20.569 3.116 -5.917 1.00 95.19 513 ASP A O 1
ATOM 3870 N N . MET A 1 514 ? -19.445 1.190 -5.631 1.00 96.31 514 MET A N 1
ATOM 3871 C CA . MET A 1 514 ? -18.332 1.807 -4.898 1.00 96.31 514 MET A CA 1
ATOM 3872 C C . MET A 1 514 ? -17.591 2.851 -5.748 1.00 96.31 514 MET A C 1
ATOM 3874 O O . MET A 1 514 ? -17.311 3.951 -5.256 1.00 96.31 514 MET A O 1
ATOM 3878 N N . ARG A 1 515 ? -17.307 2.552 -7.024 1.00 94.88 515 ARG A N 1
ATOM 3879 C CA . ARG A 1 515 ? -16.676 3.495 -7.969 1.00 94.88 515 ARG A CA 1
ATOM 3880 C C . ARG A 1 515 ? -17.587 4.684 -8.287 1.00 94.88 515 ARG A C 1
ATOM 3882 O O . ARG A 1 515 ? -17.111 5.818 -8.325 1.00 94.88 515 ARG A O 1
ATOM 3889 N N . ALA A 1 516 ? -18.887 4.471 -8.474 1.00 94.81 516 ALA A N 1
ATOM 3890 C CA . ALA A 1 516 ? -19.859 5.524 -8.767 1.00 94.81 516 ALA A CA 1
ATOM 3891 C C . ALA A 1 516 ? -20.018 6.492 -7.584 1.00 94.81 516 ALA A C 1
ATOM 3893 O O . ALA A 1 516 ? -19.932 7.711 -7.764 1.00 94.81 516 ALA A O 1
ATOM 3894 N N . ALA A 1 517 ? -20.163 5.971 -6.363 1.00 95.81 517 ALA A N 1
ATOM 3895 C CA . ALA A 1 517 ? -20.231 6.784 -5.151 1.00 95.81 517 ALA A CA 1
ATOM 3896 C C . ALA A 1 517 ? -18.904 7.517 -4.859 1.00 95.81 517 ALA A C 1
ATOM 3898 O O . ALA A 1 517 ? -18.932 8.678 -4.441 1.00 95.81 517 ALA A O 1
ATOM 3899 N N . MET A 1 518 ? -17.749 6.903 -5.155 1.00 95.56 518 MET A N 1
ATOM 3900 C CA . MET A 1 518 ? -16.443 7.576 -5.115 1.00 95.56 518 MET A CA 1
ATOM 3901 C C . MET A 1 518 ? -16.390 8.762 -6.087 1.00 95.56 518 MET A C 1
ATOM 3903 O O . MET A 1 518 ? -16.135 9.886 -5.653 1.00 95.56 518 MET A O 1
ATOM 3907 N N . ARG A 1 519 ? -16.702 8.545 -7.372 1.00 94.25 519 ARG A N 1
ATOM 3908 C CA . ARG A 1 519 ? -16.676 9.591 -8.415 1.00 94.25 519 ARG A CA 1
ATOM 3909 C C . ARG A 1 519 ? -17.655 10.729 -8.097 1.00 94.25 519 ARG A C 1
ATOM 3911 O O . ARG A 1 519 ? -17.313 11.898 -8.258 1.00 94.25 519 ARG A O 1
ATOM 3918 N N . THR A 1 520 ? -18.828 10.397 -7.551 1.00 94.38 520 THR A N 1
ATOM 3919 C CA . THR A 1 520 ? -19.842 11.366 -7.089 1.00 94.38 520 THR A CA 1
ATOM 3920 C C . THR A 1 520 ? -19.317 12.265 -5.969 1.00 94.38 520 THR A C 1
ATOM 3922 O O . THR A 1 520 ? -19.574 13.466 -5.972 1.00 94.38 520 THR A O 1
ATOM 3925 N N . ARG A 1 521 ? -18.552 11.714 -5.017 1.00 94.62 521 ARG A N 1
ATOM 3926 C CA . ARG A 1 521 ? -17.916 12.501 -3.950 1.00 94.62 521 ARG A CA 1
ATOM 3927 C C . ARG A 1 521 ? -16.733 13.318 -4.477 1.00 94.62 521 ARG A C 1
ATOM 3929 O O . ARG A 1 521 ? -16.645 14.503 -4.174 1.00 94.62 521 ARG A O 1
ATOM 3936 N N . ALA A 1 522 ? -15.875 12.720 -5.305 1.00 93.31 522 ALA A N 1
ATOM 3937 C CA . ALA A 1 522 ? -14.706 13.372 -5.901 1.00 93.31 522 ALA A CA 1
ATOM 3938 C C . ALA A 1 522 ? -15.059 14.596 -6.768 1.00 93.31 522 ALA A C 1
ATOM 3940 O O . ALA A 1 522 ? -14.278 15.545 -6.834 1.00 93.31 522 ALA A O 1
ATOM 3941 N N . ALA A 1 523 ? -16.256 14.621 -7.368 1.00 93.12 523 ALA A N 1
ATOM 3942 C CA . ALA A 1 523 ? -16.761 15.753 -8.146 1.00 93.12 523 ALA A CA 1
ATOM 3943 C C . ALA A 1 523 ? -16.719 17.102 -7.392 1.00 93.12 523 ALA A C 1
ATOM 3945 O O . ALA A 1 523 ? -16.550 18.142 -8.027 1.00 93.12 523 ALA A O 1
ATOM 3946 N N . LEU A 1 524 ? -16.789 17.098 -6.052 1.00 94.12 524 LEU A N 1
ATOM 3947 C CA . LEU A 1 524 ? -16.661 18.304 -5.221 1.00 94.12 524 LEU A CA 1
ATOM 3948 C C . LEU A 1 524 ? -15.309 19.023 -5.395 1.00 94.12 524 LEU A C 1
ATOM 3950 O O . LEU A 1 524 ? -15.227 20.233 -5.186 1.00 94.12 524 LEU A O 1
ATOM 3954 N N . TRP A 1 525 ? -14.248 18.300 -5.763 1.00 93.69 525 TRP A N 1
ATOM 3955 C CA . TRP A 1 525 ? -12.893 18.840 -5.938 1.00 93.69 525 TRP A CA 1
ATOM 3956 C C . TRP A 1 525 ? -12.451 18.921 -7.406 1.00 93.69 525 TRP A C 1
ATOM 3958 O O . TRP A 1 525 ? -11.341 19.376 -7.666 1.00 93.69 525 TRP A O 1
ATOM 3968 N N . ALA A 1 526 ? -13.305 18.568 -8.374 1.00 89.62 526 ALA A N 1
ATOM 3969 C CA . ALA A 1 526 ? -12.924 18.392 -9.782 1.00 89.62 526 ALA A CA 1
ATOM 3970 C C . ALA A 1 526 ? -12.242 19.608 -10.453 1.00 89.62 526 ALA A C 1
ATOM 3972 O O . ALA A 1 526 ? -11.516 19.429 -11.421 1.00 89.62 526 ALA A O 1
ATOM 3973 N N . SER A 1 527 ? -12.428 20.833 -9.949 1.00 89.19 527 SER A N 1
ATOM 3974 C CA . SER A 1 527 ? -11.766 22.046 -10.461 1.00 89.19 527 SER A CA 1
ATOM 3975 C C . SER A 1 527 ? -10.322 22.253 -9.973 1.00 89.19 527 SER A C 1
ATOM 3977 O O . SER A 1 527 ? -9.542 22.931 -10.639 1.00 89.19 527 SER A O 1
ATOM 3979 N N . THR A 1 528 ? -9.968 21.686 -8.816 1.00 88.00 528 THR A N 1
ATOM 3980 C CA . THR A 1 528 ? -8.641 21.788 -8.156 1.00 88.00 528 THR A CA 1
ATOM 3981 C C . THR A 1 528 ? -7.879 20.463 -8.200 1.00 88.00 528 THR A C 1
ATOM 3983 O O . THR A 1 528 ? -6.653 20.428 -8.199 1.00 88.00 528 THR A O 1
ATOM 3986 N N . MET A 1 529 ? -8.611 19.360 -8.323 1.00 86.19 529 MET A N 1
ATOM 3987 C CA . MET A 1 529 ? -8.125 18.005 -8.516 1.00 86.19 529 MET A CA 1
ATOM 3988 C C . MET A 1 529 ? -9.052 17.304 -9.524 1.00 86.19 529 MET A C 1
ATOM 3990 O O . MET A 1 529 ? -9.897 16.491 -9.137 1.00 86.19 529 MET A O 1
ATOM 3994 N N . PRO A 1 530 ? -8.944 17.621 -10.824 1.00 84.06 530 PRO A N 1
ATOM 3995 C CA . PRO A 1 530 ? -9.585 16.820 -11.850 1.00 84.06 530 PRO A CA 1
ATOM 3996 C C . PRO A 1 530 ? -8.998 15.411 -11.790 1.00 84.06 530 PRO A C 1
ATOM 3998 O O . PRO A 1 530 ? -7.779 15.231 -11.729 1.00 84.06 530 PRO A O 1
ATOM 4001 N N . LEU A 1 531 ? -9.869 14.397 -11.814 1.00 77.19 531 LEU A N 1
ATOM 4002 C CA . LEU A 1 531 ? -9.423 13.003 -11.835 1.00 77.19 531 LEU A CA 1
ATOM 4003 C C . LEU A 1 531 ? -8.695 12.653 -13.141 1.00 77.19 531 LEU A C 1
ATOM 4005 O O . LEU A 1 531 ? -7.991 11.656 -13.160 1.00 77.19 531 LEU A O 1
ATOM 4009 N N . GLY A 1 532 ? -8.826 13.450 -14.211 1.00 58.94 532 GLY A N 1
ATOM 4010 C CA . GLY A 1 532 ? -7.840 13.525 -15.304 1.00 58.94 532 GLY A CA 1
ATOM 4011 C C . GLY A 1 532 ? -7.478 12.212 -16.012 1.00 58.94 532 GLY A C 1
ATOM 4012 O O . GLY A 1 532 ? -6.378 12.093 -16.537 1.00 58.94 532 GLY A O 1
ATOM 4013 N N . GLY A 1 533 ? -8.355 11.202 -15.999 1.00 57.62 533 GLY A N 1
ATOM 4014 C CA . GLY A 1 533 ? -8.043 9.875 -16.542 1.00 57.62 533 GLY A CA 1
ATOM 4015 C C . GLY A 1 533 ? -7.286 8.930 -15.595 1.00 57.62 533 GLY A C 1
ATOM 4016 O O . GLY A 1 533 ? -6.840 7.879 -16.045 1.00 57.62 533 GLY A O 1
ATOM 4017 N N . ALA A 1 534 ? -7.214 9.217 -14.289 1.00 58.31 534 ALA A N 1
ATOM 4018 C CA . ALA A 1 534 ? -6.654 8.355 -13.232 1.00 58.31 534 ALA A CA 1
ATOM 4019 C C . ALA A 1 534 ? -7.382 7.002 -13.027 1.00 58.31 534 ALA A C 1
ATOM 4021 O O . ALA A 1 534 ? -7.140 6.309 -12.038 1.00 58.31 534 ALA A O 1
ATOM 4022 N N . GLY A 1 535 ? -8.282 6.628 -13.942 1.00 73.06 535 GLY A N 1
ATOM 4023 C CA . GLY A 1 535 ? -9.077 5.406 -13.903 1.00 73.06 535 GLY A CA 1
ATOM 4024 C C . GLY A 1 535 ? -9.893 5.311 -12.620 1.00 73.06 535 GLY A C 1
ATOM 4025 O O . GLY A 1 535 ? -10.821 6.090 -12.401 1.00 73.06 535 GLY A O 1
ATOM 4026 N N . ASP A 1 536 ? -9.505 4.359 -11.777 1.00 84.06 536 ASP A N 1
ATOM 4027 C CA . ASP A 1 536 ? -10.132 4.090 -10.489 1.00 84.06 536 ASP A CA 1
ATOM 4028 C C . ASP A 1 536 ? -9.264 4.506 -9.288 1.00 84.06 536 ASP A C 1
ATOM 4030 O O . ASP A 1 536 ? -9.486 4.031 -8.182 1.00 84.06 536 ASP A O 1
ATOM 4034 N N . VAL A 1 537 ? -8.287 5.403 -9.435 1.00 89.25 537 VAL A N 1
ATOM 4035 C CA . VAL A 1 537 ? -7.564 5.958 -8.273 1.00 89.25 537 VAL A CA 1
ATOM 4036 C C . VAL A 1 537 ? -8.212 7.264 -7.812 1.00 89.25 537 VAL A C 1
ATOM 4038 O O . VAL A 1 537 ? -8.384 8.191 -8.601 1.00 89.25 537 VAL A O 1
ATOM 4041 N N . LEU A 1 538 ? -8.523 7.365 -6.516 1.00 94.25 538 LEU A N 1
ATOM 4042 C CA . LEU A 1 538 ? -8.866 8.618 -5.841 1.00 94.25 538 LEU A CA 1
ATOM 4043 C C . LEU A 1 538 ? -7.586 9.197 -5.195 1.00 94.25 538 LEU A C 1
ATOM 4045 O O . LEU A 1 538 ? -7.129 8.666 -4.178 1.00 94.25 538 LEU A O 1
ATOM 4049 N N . PRO A 1 539 ? -6.978 10.264 -5.745 1.00 92.31 539 PRO A N 1
ATOM 4050 C CA . PRO A 1 539 ? -5.630 10.699 -5.375 1.00 92.31 539 PRO A CA 1
ATOM 4051 C C . PRO A 1 539 ? -5.626 11.599 -4.120 1.00 92.31 539 PRO A C 1
ATOM 4053 O O . PRO A 1 539 ? -5.289 12.782 -4.168 1.00 92.31 539 PRO A O 1
ATOM 4056 N N . VAL A 1 540 ? -6.019 11.033 -2.973 1.00 94.38 540 VAL A N 1
ATOM 4057 C CA . VAL A 1 540 ? -6.175 11.743 -1.688 1.00 94.38 540 VAL A CA 1
ATOM 4058 C C . VAL A 1 540 ? -5.325 11.157 -0.554 1.00 94.38 540 VAL A C 1
ATOM 4060 O O . VAL A 1 540 ? -5.096 9.954 -0.484 1.00 94.38 540 VAL A O 1
ATOM 4063 N N . THR A 1 541 ? -4.901 12.029 0.363 1.00 96.38 541 THR A N 1
ATOM 4064 C CA . THR A 1 541 ? -4.260 11.691 1.648 1.00 96.38 541 THR A CA 1
ATOM 4065 C C . THR A 1 541 ? -5.303 11.334 2.718 1.00 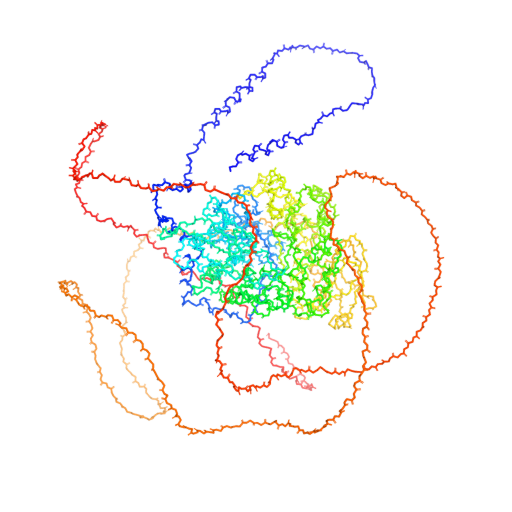96.38 541 THR A C 1
ATOM 4067 O O . THR A 1 541 ? -6.496 11.571 2.511 1.00 96.38 541 THR A O 1
ATOM 4070 N N . GLY A 1 542 ? -4.895 10.840 3.897 1.00 97.00 542 GLY A N 1
ATOM 4071 C CA . GLY A 1 542 ? -5.823 10.531 4.998 1.00 97.00 542 GLY A CA 1
ATOM 4072 C C . GLY A 1 542 ? -6.646 11.741 5.465 1.00 97.00 542 GLY A C 1
ATOM 4073 O O . GLY A 1 542 ? -7.875 11.674 5.551 1.00 97.00 542 GLY A O 1
ATOM 4074 N N . ALA A 1 543 ? -5.992 12.891 5.656 1.00 97.38 543 ALA A N 1
ATOM 4075 C CA . ALA A 1 543 ? -6.670 14.149 5.981 1.00 97.38 543 ALA A CA 1
ATOM 4076 C C . ALA A 1 543 ? -7.531 14.676 4.814 1.00 97.38 543 ALA A C 1
ATOM 4078 O O . ALA A 1 543 ? -8.620 15.207 5.039 1.00 97.38 543 ALA A O 1
ATOM 4079 N N . GLY A 1 544 ? -7.082 14.495 3.565 1.00 97.06 544 GLY A N 1
ATOM 4080 C CA . GLY A 1 544 ? -7.846 14.878 2.377 1.00 97.06 544 GLY A CA 1
ATOM 4081 C C . GLY A 1 544 ? -9.134 14.068 2.219 1.00 97.06 544 GLY A C 1
ATOM 4082 O O . GLY A 1 544 ? -10.194 14.631 1.954 1.00 97.06 544 GLY A O 1
ATOM 4083 N N . LEU A 1 545 ? -9.069 12.761 2.468 1.00 98.06 545 LEU A N 1
ATOM 4084 C CA . LEU A 1 545 ? -10.217 11.859 2.458 1.00 98.06 545 LEU A CA 1
ATOM 4085 C C . LEU A 1 545 ? -11.255 12.240 3.526 1.00 98.06 545 LEU A C 1
ATOM 4087 O O . LEU A 1 545 ? -12.452 12.262 3.235 1.00 98.06 545 LEU A O 1
ATOM 4091 N N . ALA A 1 546 ? -10.810 12.598 4.736 1.00 97.94 546 ALA A N 1
ATOM 4092 C CA . ALA A 1 546 ? -11.693 13.100 5.789 1.00 97.94 546 ALA A CA 1
ATOM 4093 C C . ALA A 1 546 ? -12.351 14.440 5.402 1.00 97.94 546 ALA A C 1
ATOM 4095 O O . ALA A 1 546 ? -13.552 14.614 5.609 1.00 97.94 546 ALA A O 1
ATOM 4096 N N . ALA A 1 547 ? -11.611 15.362 4.776 1.00 97.81 547 ALA A N 1
ATOM 4097 C CA . ALA A 1 547 ? -12.147 16.642 4.305 1.00 97.81 547 ALA A CA 1
ATOM 4098 C C . ALA A 1 547 ? -13.189 16.487 3.181 1.00 97.81 547 ALA A C 1
ATOM 4100 O O . ALA A 1 547 ? -14.270 17.078 3.246 1.00 97.81 547 ALA A O 1
ATOM 4101 N N . LEU A 1 548 ? -12.900 15.640 2.189 1.00 96.94 548 LEU A N 1
ATOM 4102 C CA . LEU A 1 548 ? -13.819 15.300 1.099 1.00 96.94 548 LEU A CA 1
ATOM 4103 C C . LEU A 1 548 ? -15.061 14.555 1.624 1.00 96.94 548 LEU A C 1
ATOM 4105 O O . LEU A 1 548 ? -16.187 14.823 1.202 1.00 96.94 548 LEU A O 1
ATOM 4109 N N . GLY A 1 549 ? -14.878 13.668 2.607 1.00 96.81 549 GLY A N 1
ATOM 4110 C CA . GLY A 1 549 ? -15.962 12.989 3.316 1.00 96.81 549 GLY A CA 1
ATOM 4111 C C . GLY A 1 549 ? -16.846 13.941 4.133 1.00 96.81 549 GLY A C 1
ATOM 4112 O O . GLY A 1 549 ? -18.062 13.725 4.196 1.00 96.81 549 GLY A O 1
ATOM 4113 N N . ALA A 1 550 ? -16.275 14.988 4.735 1.00 97.00 550 ALA A N 1
ATOM 4114 C CA . ALA A 1 550 ? -17.011 16.050 5.429 1.00 97.00 550 ALA A CA 1
ATOM 4115 C C . ALA A 1 550 ? -17.818 16.947 4.474 1.00 97.00 550 ALA A C 1
ATOM 4117 O O . ALA A 1 550 ? -18.802 17.547 4.898 1.00 97.00 550 ALA A O 1
ATOM 4118 N N . GLY A 1 551 ? -17.423 17.025 3.198 1.00 96.50 551 GLY A N 1
ATOM 4119 C CA . GLY A 1 551 ? -18.030 17.920 2.212 1.00 96.50 551 GLY A CA 1
ATOM 4120 C C . GLY A 1 551 ? -17.397 19.315 2.152 1.00 96.50 551 GLY A C 1
ATOM 4121 O O . GLY A 1 551 ? -18.028 20.237 1.641 1.00 96.50 551 GLY A O 1
ATOM 4122 N N . PHE A 1 552 ? -16.164 19.492 2.642 1.00 97.12 552 PHE A N 1
ATOM 4123 C CA . PHE A 1 552 ? -15.418 20.737 2.424 1.00 97.12 552 PHE A CA 1
ATOM 4124 C C . PHE A 1 552 ? -14.926 20.835 0.976 1.00 97.12 552 PHE A C 1
ATOM 4126 O O . PHE A 1 552 ? -14.488 19.839 0.394 1.00 97.12 552 PHE A O 1
ATOM 4133 N N . SER A 1 553 ? -14.915 22.045 0.410 1.00 94.69 553 SER A N 1
ATOM 4134 C CA . SER A 1 553 ? -14.138 22.304 -0.806 1.00 94.69 553 SER A CA 1
ATOM 4135 C C . SER A 1 553 ? -12.636 22.163 -0.516 1.00 94.69 553 SER A C 1
ATOM 4137 O O . SER A 1 553 ? -12.206 22.253 0.637 1.00 94.69 553 SER A O 1
ATOM 4139 N N . HIS A 1 554 ? -11.819 21.969 -1.553 1.00 91.94 554 HIS A N 1
ATOM 4140 C CA . HIS A 1 554 ? -10.360 21.863 -1.407 1.00 91.94 554 HIS A CA 1
ATOM 4141 C C . HIS A 1 554 ? -9.750 23.109 -0.735 1.00 91.94 554 HIS A C 1
ATOM 4143 O O . HIS A 1 554 ? -8.913 22.992 0.159 1.00 91.94 554 HIS A O 1
ATOM 4149 N N . ALA A 1 555 ? -10.261 24.297 -1.079 1.00 90.56 555 ALA A N 1
ATOM 4150 C CA . ALA A 1 555 ? -9.855 25.562 -0.472 1.00 90.56 555 ALA A CA 1
ATOM 4151 C C . ALA A 1 555 ? -10.326 25.713 0.987 1.00 90.56 555 ALA A C 1
ATOM 4153 O O . ALA A 1 555 ? -9.621 26.317 1.798 1.00 90.56 555 ALA A O 1
ATOM 4154 N N . ASP A 1 556 ? -11.494 25.163 1.337 1.00 94.62 556 ASP A N 1
ATOM 4155 C CA . ASP A 1 556 ? -12.032 25.245 2.699 1.00 94.62 556 ASP A CA 1
ATOM 4156 C C . ASP A 1 556 ? -11.386 24.238 3.654 1.00 94.62 556 ASP A C 1
ATOM 4158 O O . ASP A 1 556 ? -11.199 24.537 4.833 1.00 94.62 556 ASP A O 1
ATOM 4162 N N . ALA A 1 557 ? -10.951 23.084 3.144 1.00 94.12 557 ALA A N 1
ATOM 4163 C CA . ALA A 1 557 ? -10.266 22.051 3.919 1.00 94.12 557 ALA A CA 1
ATOM 4164 C C . ALA A 1 557 ? -8.975 22.548 4.604 1.00 94.12 557 ALA A C 1
ATOM 4166 O O . ALA A 1 557 ? -8.610 22.059 5.672 1.00 94.12 557 ALA A O 1
ATOM 4167 N N . ALA A 1 558 ? -8.294 23.536 4.014 1.00 90.25 558 ALA A N 1
ATOM 4168 C CA . ALA A 1 558 ? -7.074 24.140 4.557 1.00 90.25 558 ALA A CA 1
ATOM 4169 C C . ALA A 1 558 ? -7.331 25.233 5.620 1.00 90.25 558 ALA A C 1
ATOM 4171 O O . ALA A 1 558 ? -6.385 25.861 6.106 1.00 90.25 558 ALA A O 1
ATOM 4172 N N . ARG A 1 559 ? -8.594 25.512 5.970 1.00 93.25 559 ARG A N 1
ATOM 4173 C CA . ARG A 1 559 ? -8.970 26.579 6.910 1.00 93.25 559 ARG A CA 1
ATOM 4174 C C . ARG A 1 559 ? -9.054 26.069 8.352 1.00 93.25 559 ARG A C 1
ATOM 4176 O O . ARG A 1 559 ? -9.266 24.889 8.618 1.00 93.25 559 ARG A O 1
ATOM 4183 N N . ALA A 1 560 ? -8.895 26.981 9.311 1.00 90.00 560 ALA A N 1
ATOM 4184 C CA . ALA A 1 560 ? -8.847 26.638 10.736 1.00 90.00 560 ALA A CA 1
ATOM 4185 C C . ALA A 1 560 ? -10.185 26.115 11.297 1.00 90.00 560 ALA A C 1
ATOM 4187 O O . ALA A 1 560 ? -10.179 25.359 12.264 1.00 90.00 560 ALA A O 1
ATOM 4188 N N . ASP A 1 561 ? -11.305 26.495 10.683 1.00 93.06 561 ASP A N 1
ATOM 4189 C CA . ASP A 1 561 ? -12.667 26.054 10.990 1.00 93.06 561 ASP A CA 1
ATOM 4190 C C . ASP A 1 561 ? -12.956 24.618 10.520 1.00 93.06 561 ASP A C 1
ATOM 4192 O O . ASP A 1 561 ? -13.643 23.876 11.219 1.00 93.06 561 ASP A O 1
ATOM 4196 N N . ALA A 1 562 ? -12.357 24.170 9.412 1.00 95.56 562 ALA A N 1
ATOM 4197 C CA . ALA A 1 562 ? -12.481 22.785 8.948 1.00 95.56 562 ALA A CA 1
ATOM 4198 C C . ALA A 1 562 ? -11.680 21.777 9.802 1.00 95.56 562 ALA A C 1
ATOM 4200 O O . ALA A 1 562 ? -11.979 20.579 9.803 1.00 95.56 562 ALA A O 1
ATOM 4201 N N . ARG A 1 563 ? -10.668 22.255 10.544 1.00 95.50 563 ARG A N 1
ATOM 4202 C CA . ARG A 1 563 ? -9.671 21.434 11.254 1.00 95.50 563 ARG A CA 1
ATOM 4203 C C . ARG A 1 563 ? -10.271 20.345 12.137 1.00 95.50 563 ARG A C 1
ATOM 4205 O O . ARG A 1 563 ? -9.818 19.209 12.055 1.00 95.50 563 ARG A O 1
ATOM 4212 N N . GLU A 1 564 ? -11.215 20.692 13.010 1.00 95.12 564 GLU A N 1
ATOM 4213 C CA . GLU A 1 564 ? -11.717 19.761 14.030 1.00 95.12 564 GLU A CA 1
ATOM 4214 C C . GLU A 1 564 ? -12.523 18.624 13.395 1.00 95.12 564 GLU A C 1
ATOM 4216 O O . GLU A 1 564 ? -12.269 17.452 13.662 1.00 95.12 564 GLU A O 1
ATOM 4221 N N . THR A 1 565 ? -13.402 18.959 12.454 1.00 96.25 565 THR A N 1
ATOM 4222 C CA . THR A 1 565 ? -14.151 17.993 11.644 1.00 96.25 565 THR A CA 1
ATOM 4223 C C . THR A 1 565 ? -13.205 17.062 10.871 1.00 96.25 565 THR A C 1
ATOM 4225 O O . THR A 1 565 ? -13.360 15.843 10.912 1.00 96.25 565 THR A O 1
ATOM 4228 N N . ILE A 1 566 ? -12.163 17.607 10.227 1.00 97.81 566 ILE A N 1
ATOM 4229 C CA . ILE A 1 566 ? -11.141 16.807 9.524 1.00 97.81 566 ILE A CA 1
ATOM 4230 C C . ILE A 1 566 ? -10.359 15.916 10.501 1.00 97.81 566 ILE A C 1
ATOM 4232 O O . ILE A 1 566 ? -10.058 14.769 10.178 1.00 97.81 566 ILE A O 1
ATOM 4236 N N . ARG A 1 567 ? -10.032 16.409 11.702 1.00 97.62 567 ARG A N 1
ATOM 4237 C CA . ARG A 1 567 ? -9.351 15.643 12.758 1.00 97.62 567 ARG A CA 1
ATOM 4238 C C . ARG A 1 567 ? -10.189 14.447 13.213 1.00 97.62 567 ARG A C 1
ATOM 4240 O O . ARG A 1 567 ? -9.647 13.349 13.280 1.00 97.62 567 ARG A O 1
ATOM 4247 N N . GLN A 1 568 ? -11.482 14.640 13.469 1.00 97.25 568 GLN A N 1
ATOM 4248 C CA . GLN A 1 568 ? -12.398 13.579 13.905 1.00 97.25 568 GLN A CA 1
ATOM 4249 C C . GLN A 1 568 ? -12.503 12.453 12.866 1.00 97.25 568 GLN A C 1
ATOM 4251 O O . GLN A 1 568 ? -12.194 11.304 13.178 1.00 97.25 568 GLN A O 1
ATOM 4256 N N . GLY A 1 569 ? -12.840 12.773 11.611 1.00 98.06 569 GLY A N 1
ATOM 4257 C CA . GLY A 1 569 ? -12.972 11.760 10.554 1.00 98.06 569 GLY A CA 1
ATOM 4258 C C . GLY A 1 569 ? -11.667 11.027 10.231 1.00 98.06 569 GLY A C 1
ATOM 4259 O O . GLY A 1 569 ? -11.675 9.830 9.943 1.00 98.06 569 GLY A O 1
ATOM 4260 N N . HIS A 1 570 ? -10.529 11.718 10.333 1.00 98.38 570 HIS A N 1
ATOM 4261 C CA . HIS A 1 570 ? -9.214 11.117 10.123 1.00 98.38 570 HIS A CA 1
ATOM 4262 C C . HIS A 1 570 ? -8.810 10.196 11.288 1.00 98.38 570 HIS A C 1
ATOM 4264 O O . HIS A 1 570 ? -8.334 9.085 11.047 1.00 98.38 570 HIS A O 1
ATOM 4270 N N . LEU A 1 571 ? -9.063 10.597 12.543 1.00 98.31 571 LEU A N 1
ATOM 4271 C CA . LEU A 1 571 ? -8.849 9.736 13.713 1.00 98.31 571 LEU A CA 1
ATOM 4272 C C . LEU A 1 571 ? -9.767 8.509 13.704 1.00 98.31 571 LEU A C 1
ATOM 4274 O O . LEU A 1 571 ? -9.300 7.435 14.066 1.00 98.31 571 LEU A O 1
ATOM 4278 N N . ALA A 1 572 ? -11.010 8.616 13.223 1.00 98.62 572 ALA A N 1
ATOM 4279 C CA . ALA A 1 572 ? -11.912 7.468 13.094 1.00 98.62 572 ALA A CA 1
ATOM 4280 C C . ALA A 1 572 ? -11.351 6.376 12.157 1.00 98.62 572 ALA A C 1
ATOM 4282 O O . ALA A 1 572 ? -11.431 5.185 12.466 1.00 98.62 572 ALA A O 1
ATOM 4283 N N . LEU A 1 573 ? -10.716 6.766 11.043 1.00 98.69 573 LEU A N 1
ATOM 4284 C CA . LEU A 1 573 ? -10.038 5.828 10.138 1.00 98.69 573 LEU A CA 1
ATOM 4285 C C . LEU A 1 573 ? -8.762 5.237 10.758 1.00 98.69 573 LEU A C 1
ATOM 4287 O O . LEU A 1 573 ? -8.525 4.034 10.628 1.00 98.69 573 LEU A O 1
ATOM 4291 N N . VAL A 1 574 ? -7.962 6.054 11.454 1.00 98.62 574 VAL A N 1
ATOM 4292 C CA . VAL A 1 574 ? -6.767 5.577 12.175 1.00 98.62 574 VAL A CA 1
ATOM 4293 C C . VAL A 1 574 ? -7.154 4.585 13.271 1.00 98.62 574 VAL A C 1
ATOM 4295 O O . VAL A 1 574 ? -6.569 3.509 13.334 1.00 98.62 574 VAL A O 1
ATOM 4298 N N . PHE A 1 575 ? -8.166 4.894 14.085 1.00 98.69 575 PHE A N 1
ATOM 4299 C CA . PHE A 1 575 ? -8.705 4.010 15.119 1.00 98.69 575 PHE A CA 1
ATOM 4300 C C . PHE A 1 575 ? -9.138 2.667 14.528 1.00 98.69 575 PHE A C 1
ATOM 4302 O O . PHE A 1 575 ? -8.721 1.619 15.020 1.00 98.69 575 PHE A O 1
ATOM 4309 N N . PHE A 1 576 ? -9.922 2.682 13.445 1.00 98.69 576 PHE A N 1
ATOM 4310 C CA . PHE A 1 576 ? -10.414 1.455 12.822 1.00 98.69 576 PHE A CA 1
ATOM 4311 C C . PHE A 1 576 ? -9.268 0.552 12.331 1.00 98.69 576 PHE A C 1
ATOM 4313 O O . PHE A 1 576 ? -9.300 -0.661 12.537 1.00 98.69 576 PHE A O 1
ATOM 4320 N N . LYS A 1 577 ? -8.212 1.128 11.744 1.00 98.38 577 LYS A N 1
ATOM 4321 C CA . LYS A 1 577 ? -6.997 0.391 11.345 1.00 98.38 577 LYS A CA 1
ATOM 4322 C C . LYS A 1 577 ? -6.154 -0.058 12.549 1.00 98.38 577 LYS A C 1
ATOM 4324 O O . LYS A 1 577 ? -5.551 -1.127 12.527 1.00 98.38 577 LYS A O 1
ATOM 4329 N N . ALA A 1 578 ? -6.130 0.731 13.620 1.00 98.31 578 ALA A N 1
ATOM 4330 C CA . ALA A 1 578 ? -5.333 0.485 14.820 1.00 98.31 578 ALA A CA 1
ATOM 4331 C C . ALA A 1 578 ? -5.969 -0.483 15.831 1.00 98.31 578 ALA A C 1
ATOM 4333 O O . ALA A 1 578 ? -5.258 -0.987 16.703 1.00 98.31 578 ALA A O 1
ATOM 4334 N N . MET A 1 579 ? -7.269 -0.763 15.727 1.00 97.88 579 MET A N 1
ATOM 4335 C CA . MET A 1 579 ? -7.994 -1.700 16.598 1.00 97.88 579 MET A CA 1
ATOM 4336 C C . MET A 1 579 ? -8.272 -3.057 15.928 1.00 97.88 579 MET A C 1
ATOM 4338 O O . MET A 1 579 ? -9.201 -3.773 16.299 1.00 97.88 579 MET A O 1
ATOM 4342 N N . GLN A 1 580 ? -7.432 -3.429 14.961 1.00 96.56 580 GLN A N 1
ATOM 4343 C CA . GLN A 1 580 ? -7.414 -4.743 14.314 1.00 96.56 580 GLN A CA 1
ATOM 4344 C C . GLN A 1 580 ? -6.072 -5.464 14.552 1.00 96.56 580 GLN A C 1
ATOM 4346 O O . GLN A 1 580 ? -5.040 -4.795 14.704 1.00 96.56 580 GLN A O 1
ATOM 4351 N N . PRO A 1 581 ? -6.042 -6.810 14.590 1.00 98.19 581 PRO A N 1
ATOM 4352 C CA . PRO A 1 581 ? -4.796 -7.569 14.491 1.00 98.19 581 PRO A CA 1
ATOM 4353 C C . PRO A 1 581 ? -4.066 -7.247 13.185 1.00 98.19 581 PRO A C 1
ATOM 4355 O O . PRO A 1 581 ? -4.731 -6.978 12.198 1.00 98.19 581 PRO A O 1
ATOM 4358 N N . GLY A 1 582 ? -2.732 -7.274 13.171 1.00 98.25 582 GLY A N 1
ATOM 4359 C CA . GLY A 1 582 ? -1.927 -6.914 11.995 1.00 98.25 582 GLY A CA 1
ATOM 4360 C C . GLY A 1 582 ? -0.823 -5.906 12.306 1.00 98.25 582 GLY A C 1
ATOM 4361 O O . GLY A 1 582 ? -0.523 -5.633 13.469 1.00 98.25 582 GLY A O 1
ATOM 4362 N N . LEU A 1 583 ? -0.253 -5.291 11.273 1.00 98.50 583 LEU A N 1
ATOM 4363 C CA . LEU A 1 583 ? 0.544 -4.068 11.401 1.00 98.50 583 LEU A CA 1
ATOM 4364 C C . LEU A 1 583 ? -0.334 -2.834 11.178 1.00 98.50 583 LEU A C 1
ATOM 4366 O O . LEU A 1 583 ? -1.127 -2.797 10.242 1.00 98.50 583 LEU A O 1
ATOM 4370 N N . LEU A 1 584 ? -0.137 -1.798 11.992 1.00 98.69 584 LEU A N 1
ATOM 4371 C CA . LEU A 1 584 ? -0.618 -0.449 11.705 1.00 98.69 584 LEU A CA 1
ATOM 4372 C C . LEU A 1 584 ? 0.487 0.319 10.973 1.00 98.69 584 LEU A C 1
ATOM 4374 O O . LEU A 1 584 ? 1.599 0.438 11.494 1.00 98.69 584 LEU A O 1
ATOM 4378 N N . VAL A 1 585 ? 0.180 0.874 9.801 1.00 98.25 585 VAL A N 1
ATOM 4379 C CA . VAL A 1 585 ? 1.081 1.778 9.073 1.00 98.25 585 VAL A CA 1
ATOM 4380 C C . VAL A 1 585 ? 0.426 3.150 8.958 1.00 98.25 585 VAL A C 1
ATOM 4382 O O . VAL A 1 585 ? -0.631 3.307 8.353 1.00 98.25 585 VAL A O 1
ATOM 4385 N N . LEU A 1 586 ? 1.078 4.157 9.531 1.00 97.38 586 LEU A N 1
ATOM 4386 C CA . LEU A 1 586 ? 0.693 5.561 9.408 1.00 97.38 586 LEU A CA 1
ATOM 4387 C C . LEU A 1 586 ? 1.612 6.232 8.386 1.00 97.38 586 LEU A C 1
ATOM 4389 O O . LEU A 1 586 ? 2.829 6.048 8.451 1.00 97.38 586 LEU A O 1
ATOM 4393 N N . HIS A 1 587 ? 1.088 7.045 7.472 1.00 96.56 587 HIS A N 1
ATOM 4394 C CA . HIS A 1 587 ? 1.949 7.831 6.591 1.00 96.56 587 HIS A CA 1
ATOM 4395 C C . HIS A 1 587 ? 2.443 9.100 7.292 1.00 96.56 587 HIS A C 1
ATOM 4397 O O . HIS A 1 587 ? 1.698 9.793 7.982 1.00 96.56 587 HIS A O 1
ATOM 4403 N N . GLY A 1 588 ? 3.714 9.459 7.089 1.00 94.12 588 GLY A N 1
ATOM 4404 C CA . GLY A 1 588 ? 4.310 10.647 7.716 1.00 94.12 588 GLY A CA 1
ATOM 4405 C C . GLY A 1 588 ? 3.574 11.959 7.405 1.00 94.12 588 GLY A C 1
ATOM 4406 O O . GLY A 1 588 ? 3.599 12.880 8.219 1.00 94.12 588 GLY A O 1
ATOM 4407 N N . GLN A 1 589 ? 2.884 12.017 6.263 1.00 94.12 589 GLN A N 1
ATOM 4408 C CA . GLN A 1 589 ? 2.064 13.149 5.826 1.00 94.12 589 GLN A CA 1
ATOM 4409 C C . GLN A 1 589 ? 0.803 13.353 6.682 1.00 94.12 589 GLN A C 1
ATOM 4411 O O . GLN A 1 589 ? 0.355 14.488 6.866 1.00 94.12 589 GLN A O 1
ATOM 4416 N N . ASP A 1 590 ? 0.272 12.275 7.267 1.00 96.12 590 ASP A N 1
ATOM 4417 C CA . ASP A 1 590 ? -0.924 12.306 8.110 1.00 96.12 590 ASP A CA 1
ATOM 4418 C C . ASP A 1 590 ? -0.649 13.061 9.414 1.00 96.12 590 ASP A C 1
ATOM 4420 O O . ASP A 1 590 ? -1.500 13.814 9.881 1.00 96.12 590 ASP A O 1
ATOM 4424 N N . LEU A 1 591 ? 0.580 12.957 9.942 1.00 94.19 591 LEU A N 1
ATOM 4425 C CA . LEU A 1 591 ? 1.021 13.692 11.133 1.00 94.19 591 LEU A CA 1
ATOM 4426 C C . LEU A 1 591 ? 0.894 15.210 10.953 1.00 94.19 591 LEU A C 1
ATOM 4428 O O . LEU A 1 591 ? 0.549 15.911 11.899 1.00 94.19 591 LEU A O 1
ATOM 4432 N N . ALA A 1 592 ? 1.160 15.724 9.749 1.00 91.62 592 ALA A N 1
ATOM 4433 C CA . ALA A 1 592 ? 0.999 17.139 9.409 1.00 91.62 592 ALA A CA 1
ATOM 4434 C C . ALA A 1 592 ? -0.425 17.489 8.930 1.00 91.62 592 ALA A C 1
ATOM 4436 O O . ALA A 1 592 ? -0.721 18.658 8.690 1.00 91.62 592 ALA A O 1
ATOM 4437 N N . GLY A 1 593 ? -1.303 16.496 8.755 1.00 95.31 593 GLY A N 1
ATOM 4438 C CA . GLY A 1 593 ? -2.606 16.680 8.120 1.00 95.31 593 GLY A CA 1
ATOM 4439 C C . GLY A 1 593 ? -2.482 17.194 6.690 1.00 95.31 593 GLY A C 1
ATOM 4440 O O . GLY A 1 593 ? -3.247 18.076 6.302 1.00 95.31 593 GLY A O 1
ATOM 4441 N N . ALA A 1 594 ? -1.479 16.716 5.944 1.00 95.88 594 ALA A N 1
ATOM 4442 C CA . ALA A 1 594 ? -1.230 17.145 4.574 1.00 95.88 594 ALA A CA 1
ATOM 4443 C C . ALA A 1 594 ? -2.464 16.889 3.703 1.00 95.88 594 ALA A C 1
ATOM 4445 O O . ALA A 1 594 ? -3.004 15.783 3.679 1.00 95.88 594 ALA A O 1
ATOM 4446 N N . LEU A 1 595 ? -2.902 17.919 2.994 1.00 96.00 595 LEU A N 1
ATOM 4447 C CA . LEU A 1 595 ? -3.980 17.873 2.019 1.00 96.00 595 LEU A CA 1
ATOM 4448 C C . LEU A 1 595 ? -3.369 17.744 0.611 1.00 96.00 595 LEU A C 1
ATOM 4450 O O . LEU A 1 595 ? -2.256 18.227 0.389 1.00 96.00 595 LEU A O 1
ATOM 4454 N N . PRO A 1 596 ? -4.062 17.110 -0.349 1.00 94.62 596 PRO A N 1
ATOM 4455 C CA . PRO A 1 596 ? -3.529 16.938 -1.697 1.00 94.62 596 PRO A CA 1
ATOM 4456 C C . PRO A 1 596 ? -3.221 18.263 -2.407 1.00 94.62 596 PRO A C 1
ATOM 4458 O O . PRO A 1 596 ? -3.850 19.288 -2.138 1.00 94.62 596 PRO A O 1
ATOM 4461 N N . LEU A 1 597 ? -2.279 18.235 -3.349 1.00 93.56 597 LEU A N 1
ATOM 4462 C CA . LEU A 1 597 ? -1.959 19.385 -4.195 1.00 93.56 597 LEU A CA 1
ATOM 4463 C C . LEU A 1 597 ? -3.108 19.739 -5.148 1.00 93.56 597 LEU A C 1
ATOM 4465 O O . LEU A 1 597 ? -3.800 18.862 -5.660 1.00 93.56 597 LEU A O 1
ATOM 4469 N N . ASP A 1 598 ? -3.243 21.037 -5.415 1.00 91.75 598 ASP A N 1
ATOM 4470 C CA . ASP A 1 598 ? -4.013 21.567 -6.543 1.00 91.75 598 ASP A CA 1
ATOM 4471 C C . ASP A 1 598 ? -3.201 21.376 -7.840 1.00 91.75 598 ASP A C 1
ATOM 4473 O O . ASP A 1 598 ? -1.997 21.659 -7.866 1.00 91.75 598 ASP A O 1
ATOM 4477 N N . TRP A 1 599 ? -3.828 20.935 -8.932 1.00 89.62 599 TRP A N 1
ATOM 4478 C CA . TRP A 1 599 ? -3.140 20.777 -10.219 1.00 89.62 599 TRP A CA 1
ATOM 4479 C C . TRP A 1 599 ? -2.500 22.086 -10.713 1.00 89.62 599 TRP A C 1
ATOM 4481 O O . TRP A 1 599 ? -1.421 22.054 -11.315 1.00 89.62 599 TRP A O 1
ATOM 4491 N N . HIS A 1 600 ? -3.091 23.245 -10.387 1.00 89.75 600 HIS A N 1
ATOM 4492 C CA . HIS A 1 600 ? -2.588 24.569 -10.773 1.00 89.75 600 HIS A CA 1
ATOM 4493 C C . HIS A 1 600 ? -1.204 24.905 -10.185 1.00 89.75 600 HIS A C 1
ATOM 4495 O O . HIS A 1 600 ? -0.526 25.794 -10.706 1.00 89.75 600 HIS A O 1
ATOM 4501 N N . VAL A 1 601 ? -0.756 24.235 -9.108 1.00 88.31 601 VAL A N 1
ATOM 4502 C CA . VAL A 1 601 ? 0.610 24.424 -8.568 1.00 88.31 601 VAL A CA 1
ATOM 4503 C C . VAL A 1 601 ? 1.646 23.481 -9.188 1.00 88.31 601 VAL A C 1
ATOM 4505 O O . VAL A 1 601 ? 2.832 23.590 -8.869 1.00 88.31 601 VAL A O 1
ATOM 4508 N N . MET A 1 602 ? 1.225 22.580 -10.083 1.00 84.25 602 MET A N 1
ATOM 4509 C CA . MET A 1 602 ? 2.074 21.549 -10.693 1.00 84.25 602 MET A CA 1
ATOM 4510 C C . MET A 1 602 ? 2.125 21.603 -12.225 1.00 84.25 602 MET A C 1
ATOM 4512 O O . MET A 1 602 ? 3.199 21.387 -12.789 1.00 84.25 602 MET A O 1
ATOM 4516 N N . ALA A 1 603 ? 1.018 21.922 -12.900 1.00 85.00 603 ALA A N 1
ATOM 4517 C CA . ALA A 1 603 ? 0.924 21.927 -14.360 1.00 85.00 603 ALA A CA 1
ATOM 4518 C C . ALA A 1 603 ? 0.444 23.277 -14.928 1.00 85.00 603 ALA A C 1
ATOM 4520 O O . ALA A 1 603 ? -0.392 23.962 -14.350 1.00 85.00 603 ALA A O 1
ATOM 4521 N N . ASP A 1 604 ? 0.948 23.634 -16.116 1.00 83.69 604 ASP A N 1
ATOM 4522 C CA . ASP A 1 604 ? 0.504 24.816 -16.883 1.00 83.69 604 ASP A CA 1
ATOM 4523 C C . ASP A 1 604 ? -0.904 24.640 -17.502 1.00 83.69 604 ASP A C 1
ATOM 4525 O O . ASP A 1 604 ? -1.476 25.608 -18.003 1.00 83.69 604 ASP A O 1
ATOM 4529 N N . SER A 1 605 ? -1.424 23.408 -17.535 1.00 83.25 605 SER A N 1
ATOM 4530 C CA . SER A 1 605 ? -2.681 23.002 -18.179 1.00 83.25 605 SER A CA 1
ATOM 4531 C C . SER A 1 605 ? -3.138 21.641 -17.643 1.00 83.25 605 SER A C 1
ATOM 4533 O O . SER A 1 605 ? -2.286 20.791 -17.381 1.00 83.25 605 SER A O 1
ATOM 4535 N N . GLU A 1 606 ? -4.449 21.401 -17.574 1.00 83.62 606 GLU A N 1
ATOM 4536 C CA . GLU A 1 606 ? -5.031 20.128 -17.114 1.00 83.62 606 GLU A CA 1
ATOM 4537 C C . GLU A 1 606 ? -4.526 18.919 -17.927 1.00 83.62 606 GLU A C 1
ATOM 4539 O O . GLU A 1 606 ? -4.129 17.920 -17.338 1.00 83.62 606 GLU A O 1
ATOM 4544 N N . ASP A 1 607 ? -4.353 19.057 -19.250 1.00 81.81 607 ASP A N 1
ATOM 4545 C CA . ASP A 1 607 ? -3.792 18.020 -20.148 1.00 81.81 607 ASP A CA 1
ATOM 4546 C C . ASP A 1 607 ? -2.339 17.588 -19.827 1.00 81.81 607 ASP A C 1
ATOM 4548 O O . ASP A 1 607 ? -1.743 16.776 -20.538 1.00 81.81 607 ASP A O 1
ATOM 4552 N N . ARG A 1 608 ? -1.708 18.204 -18.820 1.00 79.31 608 ARG A N 1
ATOM 4553 C CA . ARG A 1 608 ? -0.339 17.925 -18.347 1.00 79.31 608 ARG A CA 1
ATOM 4554 C C . ARG A 1 608 ? -0.276 17.621 -16.851 1.00 79.31 608 ARG A C 1
ATOM 4556 O O . ARG A 1 608 ? 0.818 17.551 -16.292 1.00 79.31 608 ARG A O 1
ATOM 4563 N N . TRP A 1 609 ? -1.425 17.506 -16.201 1.00 84.81 609 TRP A N 1
ATOM 4564 C CA . TRP A 1 609 ? -1.528 17.073 -14.820 1.00 84.81 609 TRP A CA 1
ATOM 4565 C C . TRP A 1 609 ? -1.341 15.556 -14.742 1.00 84.81 609 TRP A C 1
ATOM 4567 O O . TRP A 1 609 ? -1.921 14.820 -15.534 1.00 84.81 609 TRP A O 1
ATOM 4577 N N . ASP A 1 610 ? -0.551 15.092 -13.774 1.00 84.94 610 ASP A N 1
ATOM 4578 C CA . ASP A 1 610 ? -0.580 13.697 -13.342 1.00 84.94 610 ASP A CA 1
ATOM 4579 C C . ASP A 1 610 ? -1.261 13.649 -11.965 1.00 84.94 610 ASP A C 1
ATOM 4581 O O . ASP A 1 610 ? -0.646 14.056 -10.970 1.00 84.94 610 ASP A O 1
ATOM 4585 N N . PRO A 1 611 ? -2.514 13.164 -11.876 1.00 86.88 611 PRO A N 1
ATOM 4586 C CA . PRO A 1 611 ? -3.229 13.045 -10.611 1.00 86.88 611 PRO A CA 1
ATOM 4587 C C . PRO A 1 611 ? -2.483 12.223 -9.548 1.00 86.88 611 PRO A C 1
ATOM 4589 O O . PRO A 1 611 ? -2.682 12.466 -8.358 1.00 86.88 611 PRO A O 1
ATOM 4592 N N . ALA A 1 612 ? -1.573 11.313 -9.926 1.00 85.44 612 ALA A N 1
ATOM 4593 C CA . ALA A 1 612 ? -0.758 10.549 -8.977 1.00 85.44 612 ALA A CA 1
ATOM 4594 C C . ALA A 1 612 ? 0.233 11.419 -8.173 1.00 85.44 612 ALA A C 1
ATOM 4596 O O . ALA A 1 612 ? 0.773 10.961 -7.165 1.00 85.44 612 ALA A O 1
ATOM 4597 N N . LEU A 1 613 ? 0.462 12.679 -8.567 1.00 87.50 613 LEU A N 1
ATOM 4598 C CA . LEU A 1 613 ? 1.240 13.644 -7.782 1.00 87.50 613 LEU A CA 1
ATOM 4599 C C . LEU A 1 613 ? 0.429 14.312 -6.661 1.00 87.50 613 LEU A C 1
ATOM 4601 O O . LEU A 1 613 ? 1.029 14.787 -5.695 1.00 87.50 613 LEU A O 1
ATOM 4605 N N . ALA A 1 614 ? -0.907 14.341 -6.741 1.00 91.12 614 ALA A N 1
ATOM 4606 C CA . ALA A 1 614 ? -1.740 15.077 -5.787 1.00 91.12 614 ALA A CA 1
ATOM 4607 C C . ALA A 1 614 ? -1.516 14.665 -4.315 1.00 91.12 614 ALA A C 1
ATOM 4609 O O . ALA A 1 614 ? -1.264 15.555 -3.497 1.00 91.12 614 ALA A O 1
ATOM 4610 N N . PRO A 1 615 ? -1.514 13.367 -3.938 1.00 93.06 615 PRO A N 1
ATOM 4611 C CA . PRO A 1 615 ? -1.313 12.941 -2.555 1.00 93.06 615 PRO A CA 1
ATOM 4612 C C . PRO A 1 615 ? 0.173 12.861 -2.163 1.00 93.06 615 PRO A C 1
ATOM 4614 O O . PRO A 1 615 ? 0.479 12.351 -1.090 1.00 93.06 615 PRO A O 1
ATOM 4617 N N . ARG A 1 616 ? 1.103 13.333 -3.011 1.00 92.00 616 ARG A N 1
ATOM 4618 C CA . ARG A 1 616 ? 2.560 13.305 -2.763 1.00 92.00 616 ARG A CA 1
ATOM 4619 C C . ARG A 1 616 ? 3.147 14.671 -2.374 1.00 92.00 616 ARG A C 1
ATOM 4621 O O . ARG A 1 616 ? 4.365 14.799 -2.255 1.00 92.00 616 ARG A O 1
ATOM 4628 N N . GLY A 1 617 ? 2.292 15.678 -2.165 1.00 92.50 617 GLY A N 1
ATOM 4629 C CA . GLY A 1 617 ? 2.677 17.036 -1.772 1.00 92.50 617 GLY A CA 1
ATOM 4630 C C . GLY A 1 617 ? 3.506 17.097 -0.485 1.00 92.50 617 GLY A C 1
ATOM 4631 O O . GLY A 1 617 ? 3.284 16.352 0.469 1.00 92.50 617 GLY A O 1
ATOM 4632 N N . ALA A 1 618 ? 4.476 18.008 -0.449 1.00 93.25 618 ALA A N 1
ATOM 4633 C CA . ALA A 1 618 ? 5.527 17.978 0.555 1.00 93.25 618 ALA A CA 1
ATOM 4634 C C . ALA A 1 618 ? 5.124 18.615 1.895 1.00 93.25 618 ALA A C 1
ATOM 4636 O O . ALA A 1 618 ? 4.577 19.719 1.943 1.00 93.25 618 ALA A O 1
ATOM 4637 N N . TYR A 1 619 ? 5.460 17.958 3.000 1.00 93.56 619 TYR A N 1
ATOM 4638 C CA . TYR A 1 619 ? 5.076 18.348 4.354 1.00 93.56 619 TYR A CA 1
ATOM 4639 C C . TYR A 1 619 ? 6.293 18.520 5.273 1.00 93.56 619 TYR A C 1
ATOM 4641 O O . TYR A 1 619 ? 7.372 17.959 5.066 1.00 93.56 619 TYR A O 1
ATOM 4649 N N . ALA A 1 620 ? 6.111 19.331 6.315 1.00 92.69 620 ALA A N 1
ATOM 4650 C CA . ALA A 1 620 ? 7.130 19.613 7.316 1.00 92.69 620 ALA A CA 1
ATOM 4651 C C . ALA A 1 620 ? 6.788 18.935 8.644 1.00 92.69 620 ALA A C 1
ATOM 4653 O O . ALA A 1 620 ? 5.668 19.055 9.137 1.00 92.69 620 ALA A O 1
ATOM 4654 N N . LEU A 1 621 ? 7.786 18.313 9.275 1.00 90.75 621 LEU A N 1
ATOM 4655 C CA . LEU A 1 621 ? 7.673 17.840 10.660 1.00 90.75 621 LEU A CA 1
ATOM 4656 C C . LEU A 1 621 ? 7.845 18.977 11.693 1.00 90.75 621 LEU A C 1
ATOM 4658 O O . LEU A 1 621 ? 7.615 18.751 12.879 1.00 90.75 621 LEU A O 1
ATOM 4662 N N . TYR A 1 622 ? 8.227 20.187 11.251 1.00 87.06 622 TYR A N 1
ATOM 4663 C CA . TYR A 1 622 ? 8.645 21.292 12.121 1.00 87.06 622 TYR A CA 1
ATOM 4664 C C . TYR A 1 622 ? 8.182 22.689 11.699 1.00 87.06 622 TYR A C 1
ATOM 4666 O O . TYR A 1 622 ? 8.305 23.073 10.531 1.00 87.06 622 TYR A O 1
ATOM 4674 N N . ARG A 1 623 ? 7.873 23.524 12.699 1.00 82.69 623 ARG A N 1
ATOM 4675 C CA . ARG A 1 623 ? 7.634 24.978 12.596 1.00 82.69 623 ARG A CA 1
ATOM 4676 C C . ARG A 1 623 ? 8.851 25.765 12.078 1.00 82.69 623 ARG A C 1
ATOM 4678 O O . ARG A 1 623 ? 8.733 26.941 11.721 1.00 82.69 623 ARG A O 1
ATOM 4685 N N . THR A 1 624 ? 10.045 25.169 12.064 1.00 77.25 624 THR A N 1
ATOM 4686 C CA . THR A 1 624 ? 11.275 25.779 11.522 1.00 77.25 624 THR A CA 1
ATOM 4687 C C . THR A 1 624 ? 11.350 25.741 9.996 1.00 77.25 624 THR A C 1
ATOM 4689 O O . THR A 1 624 ? 12.058 26.563 9.424 1.00 77.25 624 THR A O 1
ATOM 4692 N N . ALA A 1 625 ? 10.602 24.859 9.326 1.00 79.38 625 ALA A N 1
ATOM 4693 C CA . ALA A 1 625 ? 10.528 24.801 7.867 1.00 79.38 625 ALA A CA 1
ATOM 4694 C C . ALA A 1 625 ? 9.569 25.884 7.338 1.00 79.38 625 ALA A C 1
ATOM 4696 O O . ALA A 1 625 ? 8.404 25.605 7.029 1.00 79.38 625 ALA A O 1
ATOM 4697 N N . ARG A 1 626 ? 10.018 27.145 7.298 1.00 76.38 626 ARG A N 1
ATOM 4698 C CA . ARG A 1 626 ? 9.166 28.313 6.995 1.00 76.38 626 ARG A CA 1
ATOM 4699 C C . ARG A 1 626 ? 9.327 28.838 5.579 1.00 76.38 626 ARG A C 1
ATOM 4701 O O . ARG A 1 626 ? 8.360 29.335 5.015 1.00 76.38 626 ARG A O 1
ATOM 4708 N N . THR A 1 627 ? 10.535 28.765 5.032 1.00 75.62 627 THR A N 1
ATOM 4709 C CA . THR A 1 627 ? 10.881 29.367 3.736 1.00 75.62 627 THR A CA 1
ATOM 4710 C C . THR A 1 627 ? 10.855 28.360 2.589 1.00 75.62 627 THR A C 1
ATOM 4712 O O . THR A 1 627 ? 10.743 28.752 1.429 1.00 75.62 627 THR A O 1
ATOM 4715 N N . THR A 1 628 ? 10.892 27.061 2.895 1.00 82.56 628 THR A N 1
ATOM 4716 C CA . THR A 1 628 ? 10.839 25.993 1.890 1.00 82.56 628 THR A CA 1
ATOM 4717 C C . THR A 1 628 ? 9.431 25.825 1.312 1.00 82.56 628 THR A C 1
ATOM 4719 O O . THR A 1 628 ? 8.487 25.466 2.024 1.00 82.56 628 THR A O 1
ATOM 4722 N N . VAL A 1 629 ? 9.317 26.071 0.002 1.00 85.88 629 VAL A N 1
ATOM 4723 C CA . VAL A 1 629 ? 8.089 25.927 -0.812 1.00 85.88 629 VAL A CA 1
ATOM 4724 C C . VAL A 1 629 ? 8.167 24.727 -1.770 1.00 85.88 629 VAL A C 1
ATOM 4726 O O . VAL A 1 629 ? 7.135 24.228 -2.204 1.00 85.88 629 VAL A O 1
ATOM 4729 N N . LEU A 1 630 ? 9.376 24.248 -2.083 1.00 85.50 630 LEU A N 1
ATOM 4730 C CA . LEU A 1 630 ? 9.645 23.111 -2.969 1.00 85.50 630 LEU A CA 1
ATOM 4731 C C . LEU A 1 630 ? 10.669 22.179 -2.312 1.00 85.50 630 LEU A C 1
ATOM 4733 O O . LEU A 1 630 ? 11.605 22.657 -1.668 1.00 85.50 630 LEU A O 1
ATOM 4737 N N . THR A 1 631 ? 10.536 20.868 -2.511 1.00 83.75 631 THR A N 1
ATOM 4738 C CA . THR A 1 631 ? 11.592 19.905 -2.161 1.00 83.75 631 THR A CA 1
ATOM 4739 C C . THR A 1 631 ? 12.768 20.018 -3.126 1.00 83.75 631 THR A C 1
ATOM 4741 O O . THR A 1 631 ? 12.681 20.646 -4.185 1.00 83.75 631 THR A O 1
ATOM 4744 N N . LYS A 1 632 ? 13.877 19.352 -2.795 1.00 76.94 632 LYS A N 1
ATOM 4745 C CA . LYS A 1 632 ? 15.068 19.282 -3.650 1.00 76.94 632 LYS A CA 1
ATOM 4746 C C . LYS A 1 632 ? 14.771 18.681 -5.039 1.00 76.94 632 LYS A C 1
ATOM 4748 O O . LYS A 1 632 ? 15.424 19.041 -6.013 1.00 76.94 632 LYS A O 1
ATOM 4753 N N . GLN A 1 633 ? 13.751 17.825 -5.134 1.00 77.19 633 GLN A N 1
ATOM 4754 C CA . GLN A 1 633 ? 13.256 17.202 -6.367 1.00 77.19 633 GLN A CA 1
ATOM 4755 C C . GLN A 1 633 ? 12.112 17.991 -7.038 1.00 77.19 633 GLN A C 1
ATOM 4757 O O . GLN A 1 633 ? 11.624 17.580 -8.087 1.00 77.19 633 GLN A O 1
ATOM 4762 N N . GLY A 1 634 ? 11.699 19.134 -6.477 1.00 81.50 634 GLY A N 1
ATOM 4763 C CA . GLY A 1 634 ? 10.701 20.029 -7.070 1.00 81.50 634 GLY A CA 1
ATOM 4764 C C . GLY A 1 634 ? 9.243 19.761 -6.683 1.00 81.50 634 GLY A C 1
ATOM 4765 O O . GLY A 1 634 ? 8.362 20.373 -7.280 1.00 81.50 634 GLY A O 1
ATOM 4766 N N . MET A 1 635 ? 8.971 18.905 -5.692 1.00 87.75 635 MET A N 1
ATOM 4767 C CA . MET A 1 635 ? 7.612 18.693 -5.175 1.00 87.75 635 MET A CA 1
ATOM 4768 C C . MET A 1 635 ? 7.149 19.928 -4.375 1.00 87.75 635 MET A C 1
ATOM 4770 O O . MET A 1 635 ? 7.858 20.319 -3.439 1.00 87.75 635 MET A O 1
ATOM 4774 N N . PRO A 1 636 ? 6.001 20.557 -4.695 1.00 91.62 636 PRO A N 1
ATOM 4775 C CA . PRO A 1 636 ? 5.461 21.681 -3.935 1.00 91.62 636 PRO A CA 1
ATOM 4776 C C . PRO A 1 636 ? 5.055 21.299 -2.517 1.00 91.62 636 PRO A C 1
ATOM 4778 O O . PRO A 1 636 ? 4.634 20.175 -2.247 1.00 91.62 636 PRO A O 1
ATOM 4781 N N . ARG A 1 637 ? 5.127 22.277 -1.614 1.00 92.81 637 ARG A N 1
ATOM 4782 C CA . ARG A 1 637 ? 4.574 22.178 -0.265 1.00 92.81 637 ARG A CA 1
ATOM 4783 C C . ARG A 1 637 ? 3.057 21.976 -0.314 1.00 92.81 637 ARG A C 1
ATOM 4785 O O . ARG A 1 637 ? 2.350 22.772 -0.928 1.00 92.81 637 ARG A O 1
ATOM 4792 N N . ALA A 1 638 ? 2.573 20.952 0.378 1.00 94.19 638 ALA A N 1
ATOM 4793 C CA . ALA A 1 638 ? 1.155 20.675 0.539 1.00 94.19 638 ALA A CA 1
ATOM 4794 C C . ALA A 1 638 ? 0.442 21.757 1.378 1.00 94.19 638 ALA A C 1
ATOM 4796 O O . ALA A 1 638 ? 1.030 22.278 2.337 1.00 94.19 638 ALA A O 1
ATOM 4797 N N . PRO A 1 639 ? -0.840 22.060 1.092 1.00 94.12 639 PRO A N 1
ATOM 4798 C CA . PRO A 1 639 ? -1.733 22.612 2.106 1.00 94.12 639 PRO A CA 1
ATOM 4799 C C . PRO A 1 639 ? -1.853 21.635 3.293 1.00 94.12 639 PRO A C 1
ATOM 4801 O O . PRO A 1 639 ? -1.654 20.432 3.142 1.00 94.12 639 PRO A O 1
ATOM 4804 N N . VAL A 1 640 ? -2.154 22.137 4.492 1.00 94.44 640 VAL A N 1
ATOM 4805 C CA . VAL A 1 640 ? -2.220 21.329 5.726 1.00 94.44 640 VAL A CA 1
ATOM 4806 C C . VAL A 1 640 ? -3.438 21.710 6.565 1.00 94.44 640 VAL A C 1
ATOM 4808 O O . VAL A 1 640 ? -3.710 22.892 6.762 1.00 94.44 640 VAL A O 1
ATOM 4811 N N . ALA A 1 641 ? -4.154 20.714 7.090 1.00 95.25 641 ALA A N 1
ATOM 4812 C CA . ALA A 1 641 ? -5.272 20.924 8.015 1.00 95.25 641 ALA A CA 1
ATOM 4813 C C . ALA A 1 641 ? -4.797 21.196 9.460 1.00 95.25 641 ALA A C 1
ATOM 4815 O O . ALA A 1 641 ? -5.457 21.903 10.234 1.00 95.25 641 ALA A O 1
ATOM 4816 N N . TYR A 1 642 ? -3.641 20.643 9.844 1.00 94.19 642 TYR A N 1
ATOM 4817 C CA . TYR A 1 642 ? -3.114 20.695 11.211 1.00 94.19 642 TYR A CA 1
ATOM 4818 C C . TYR A 1 642 ? -1.887 21.627 11.316 1.00 94.19 642 TYR A C 1
ATOM 4820 O O . TYR A 1 642 ? -1.225 21.904 10.314 1.00 94.19 642 TYR A O 1
ATOM 4828 N N . PRO A 1 643 ? -1.548 22.123 12.523 1.00 91.81 643 PRO A N 1
ATOM 4829 C CA . PRO A 1 643 ? -0.224 22.685 12.804 1.00 91.81 643 PRO A CA 1
ATOM 4830 C C . PRO A 1 643 ? 0.881 21.650 12.538 1.00 91.81 643 PRO A C 1
ATOM 4832 O O . PRO A 1 643 ? 0.604 20.449 12.494 1.00 91.81 643 PRO A O 1
ATOM 4835 N N . THR A 1 644 ? 2.146 22.066 12.416 1.00 91.00 644 THR A N 1
ATOM 4836 C CA . THR A 1 644 ? 3.231 21.081 12.263 1.00 91.00 644 THR A CA 1
ATOM 4837 C C . THR A 1 644 ? 3.332 20.174 13.501 1.00 91.00 644 THR A C 1
ATOM 4839 O O . THR A 1 644 ? 2.969 20.598 14.604 1.00 91.00 644 THR A O 1
ATOM 4842 N N . PRO A 1 645 ? 3.788 18.917 13.354 1.00 91.75 645 PRO A N 1
ATOM 4843 C CA . PRO A 1 645 ? 3.775 17.937 14.443 1.00 91.75 645 PRO A CA 1
ATOM 4844 C C . PRO A 1 645 ? 4.483 18.383 15.738 1.00 91.75 645 PRO A C 1
ATOM 4846 O O . PRO A 1 645 ? 4.018 18.062 16.829 1.00 91.75 645 PRO A O 1
ATOM 4849 N N . ASP A 1 646 ? 5.554 19.177 15.644 1.00 87.62 646 ASP A N 1
ATOM 4850 C CA . ASP A 1 646 ? 6.237 19.778 16.801 1.00 87.62 646 ASP A CA 1
ATOM 4851 C C . ASP A 1 646 ? 5.381 20.793 17.582 1.00 87.62 646 ASP A C 1
ATOM 4853 O O . ASP A 1 646 ? 5.562 20.962 18.789 1.00 87.62 646 ASP A O 1
ATOM 4857 N N . GLU A 1 647 ? 4.425 21.451 16.927 1.00 89.56 647 GLU A N 1
ATOM 4858 C CA . GLU A 1 647 ? 3.425 22.290 17.586 1.00 89.56 647 GLU A CA 1
ATOM 4859 C C . GLU A 1 647 ? 2.364 21.424 18.270 1.00 89.56 647 GLU A C 1
ATOM 4861 O O . GLU A 1 647 ? 2.072 21.641 19.446 1.00 89.56 647 GLU A O 1
ATOM 4866 N N . GLN A 1 648 ? 1.845 20.418 17.555 1.00 92.06 648 GLN A N 1
ATOM 4867 C CA . GLN A 1 648 ? 0.748 19.546 17.995 1.00 92.06 648 GLN A CA 1
ATOM 4868 C C . GLN A 1 648 ? 1.016 18.805 19.309 1.00 92.06 648 GLN A C 1
ATOM 4870 O O . GLN A 1 648 ? 0.073 18.558 20.057 1.00 92.06 648 GLN A O 1
ATOM 4875 N N . LEU A 1 649 ? 2.279 18.501 19.626 1.00 86.31 649 LEU A N 1
ATOM 4876 C CA . LEU A 1 649 ? 2.680 17.965 20.934 1.00 86.31 649 LEU A CA 1
ATOM 4877 C C . LEU A 1 649 ? 2.080 18.769 22.107 1.00 86.31 649 LEU A C 1
ATOM 4879 O O . LEU A 1 649 ? 1.607 18.197 23.088 1.00 86.31 649 LEU A O 1
ATOM 4883 N N . HIS A 1 650 ? 2.056 20.097 21.985 1.00 85.44 650 HIS A N 1
ATOM 4884 C CA . HIS A 1 650 ? 1.631 21.024 23.035 1.00 85.44 650 HIS A CA 1
ATOM 4885 C C . HIS A 1 650 ? 0.104 21.211 23.114 1.00 85.44 650 HIS A C 1
ATOM 4887 O O . HIS A 1 650 ? -0.369 21.920 23.998 1.00 85.44 650 HIS A O 1
ATOM 4893 N N . ASP A 1 651 ? -0.664 20.597 22.212 1.00 88.38 651 ASP A N 1
ATOM 4894 C CA . ASP A 1 651 ? -2.127 20.656 22.160 1.00 88.38 651 ASP A CA 1
ATOM 4895 C C . ASP A 1 651 ? -2.712 19.270 22.500 1.00 88.38 651 ASP A C 1
ATOM 4897 O O . ASP A 1 651 ? -2.570 18.342 21.697 1.00 88.38 651 ASP A O 1
ATOM 4901 N N . PRO A 1 652 ? -3.370 19.090 23.665 1.00 86.56 652 PRO A N 1
ATOM 4902 C CA . PRO A 1 652 ? -3.934 17.802 24.084 1.00 86.56 652 PRO A CA 1
ATOM 4903 C C . PRO A 1 652 ? -4.948 17.218 23.098 1.00 86.56 652 PRO A C 1
ATOM 4905 O O . PRO A 1 652 ? -5.103 16.001 23.026 1.00 86.56 652 PRO A O 1
ATOM 4908 N N . HIS A 1 653 ? -5.626 18.077 22.335 1.00 89.31 653 HIS A N 1
ATOM 4909 C CA . HIS A 1 653 ? -6.687 17.693 21.411 1.00 89.31 653 HIS A CA 1
ATOM 4910 C C . HIS A 1 653 ? -6.185 17.550 19.967 1.00 89.31 653 HIS A C 1
ATOM 4912 O O . HIS A 1 653 ? -6.985 17.305 19.067 1.00 89.31 653 HIS A O 1
ATOM 4918 N N . SER A 1 654 ? -4.874 17.659 19.728 1.00 93.81 654 SER A N 1
ATOM 4919 C CA . SER A 1 654 ? -4.283 17.544 18.394 1.00 93.81 654 SER A CA 1
ATOM 4920 C C . SER A 1 654 ? -4.484 16.168 17.748 1.00 93.81 654 SER A C 1
ATOM 4922 O O . SER A 1 654 ? -4.798 15.173 18.407 1.00 93.81 654 SER A O 1
ATOM 4924 N N . PHE A 1 655 ? -4.275 16.093 16.429 1.00 95.81 655 PHE A N 1
ATOM 4925 C CA . PHE A 1 655 ? -4.288 14.816 15.715 1.00 95.81 655 PHE A CA 1
ATOM 4926 C C . PHE A 1 655 ? -3.188 13.884 16.241 1.00 95.81 655 PHE A C 1
ATOM 4928 O O . PHE A 1 655 ? -3.465 12.733 16.558 1.00 95.81 655 PHE A O 1
ATOM 4935 N N . LEU A 1 656 ? -1.966 14.398 16.420 1.00 94.25 656 LEU A N 1
ATOM 4936 C CA . LEU A 1 656 ? -0.828 13.636 16.943 1.00 94.25 656 LEU A CA 1
ATOM 4937 C C . LEU A 1 656 ? -1.102 13.014 18.324 1.00 94.25 656 LEU A C 1
ATOM 4939 O O . LEU A 1 656 ? -0.774 11.848 18.540 1.00 94.25 656 LEU A O 1
ATOM 4943 N N . ASN A 1 657 ? -1.723 13.756 19.246 1.00 91.38 657 ASN A N 1
ATOM 4944 C CA . ASN A 1 657 ? -2.055 13.233 20.574 1.00 91.38 657 ASN A CA 1
ATOM 4945 C C . ASN A 1 657 ? -3.255 12.260 20.541 1.00 91.38 657 ASN A C 1
ATOM 4947 O O . ASN A 1 657 ? -3.271 11.299 21.308 1.00 91.38 657 ASN A O 1
ATOM 4951 N N . GLY A 1 658 ? -4.194 12.420 19.599 1.00 94.25 658 GLY A N 1
ATOM 4952 C CA . GLY A 1 658 ? -5.219 11.407 19.311 1.00 94.25 658 GLY A CA 1
ATOM 4953 C C . GLY A 1 658 ? -4.632 10.100 18.756 1.00 94.25 658 GLY A C 1
ATOM 4954 O O . GLY A 1 658 ? -4.981 9.017 19.220 1.00 94.25 658 GLY A O 1
ATOM 4955 N N . VAL A 1 659 ? -3.673 10.188 17.827 1.00 96.19 659 VAL A N 1
ATOM 4956 C CA . VAL A 1 659 ? -2.908 9.029 17.328 1.00 96.19 659 VAL A CA 1
ATOM 4957 C C . VAL A 1 659 ? -2.177 8.331 18.476 1.00 96.19 659 VAL A C 1
ATOM 4959 O O . VAL A 1 659 ? -2.243 7.109 18.573 1.00 96.19 659 VAL A O 1
ATOM 4962 N N . HIS A 1 660 ? -1.537 9.089 19.373 1.00 94.06 660 HIS A N 1
ATOM 4963 C CA . HIS A 1 660 ? -0.844 8.529 20.534 1.00 94.06 660 HIS A CA 1
ATOM 4964 C C . HIS A 1 660 ? -1.780 7.734 21.458 1.00 94.06 660 HIS A C 1
ATOM 4966 O O . HIS A 1 660 ? -1.427 6.633 21.878 1.00 94.06 660 HIS A O 1
ATOM 4972 N N . ALA A 1 661 ? -2.972 8.259 21.752 1.00 93.00 661 ALA A N 1
ATOM 4973 C CA . ALA A 1 661 ? -3.978 7.564 22.554 1.00 93.00 661 ALA A CA 1
ATOM 4974 C C . ALA A 1 661 ? -4.412 6.234 21.910 1.00 93.00 661 ALA A C 1
ATOM 4976 O O . ALA A 1 661 ? -4.490 5.199 22.577 1.00 93.00 661 ALA A O 1
ATOM 4977 N N . ILE A 1 662 ? -4.633 6.247 20.594 1.00 96.50 662 ILE A N 1
ATOM 4978 C CA . ILE A 1 662 ? -5.001 5.064 19.811 1.00 96.50 662 ILE A CA 1
ATOM 4979 C C . ILE A 1 662 ? -3.881 4.007 19.838 1.00 96.50 662 ILE A C 1
ATOM 4981 O O . ILE A 1 662 ? -4.151 2.825 20.071 1.00 96.50 662 ILE A O 1
ATOM 4985 N N . THR A 1 663 ? -2.618 4.397 19.645 1.00 96.06 663 THR A N 1
ATOM 4986 C CA . THR A 1 663 ? -1.493 3.445 19.636 1.00 96.06 663 THR A CA 1
ATOM 4987 C C . THR A 1 663 ? -1.125 2.947 21.036 1.00 96.06 663 THR A C 1
ATOM 4989 O O . THR A 1 663 ? -0.783 1.775 21.185 1.00 96.06 663 THR A O 1
ATOM 4992 N N . ALA A 1 664 ? -1.328 3.754 22.082 1.00 93.56 664 ALA A N 1
ATOM 4993 C CA . ALA A 1 664 ? -1.238 3.313 23.475 1.00 93.56 664 ALA A CA 1
ATOM 4994 C C . ALA A 1 664 ? -2.274 2.220 23.807 1.00 93.56 664 ALA A C 1
ATOM 4996 O O . ALA A 1 664 ? -1.933 1.198 24.409 1.00 93.56 664 ALA A O 1
ATOM 4997 N N . MET A 1 665 ? -3.531 2.374 23.366 1.00 95.00 665 MET A N 1
ATOM 4998 C CA . MET A 1 665 ? -4.544 1.315 23.497 1.00 95.00 665 MET A CA 1
ATOM 4999 C C . MET A 1 665 ? -4.138 0.040 22.744 1.00 95.00 665 MET A C 1
ATOM 5001 O O . MET A 1 665 ? -4.272 -1.059 23.291 1.00 95.00 665 MET A O 1
ATOM 5005 N N . ARG A 1 666 ? -3.595 0.170 21.524 1.00 96.25 666 ARG A N 1
ATOM 5006 C CA . ARG A 1 666 ? -3.118 -0.953 20.695 1.00 96.25 666 ARG A CA 1
ATOM 5007 C C . ARG A 1 666 ? -2.003 -1.747 21.381 1.00 96.25 666 ARG A C 1
ATOM 5009 O O . ARG A 1 666 ? -2.099 -2.971 21.472 1.00 96.25 666 ARG A O 1
ATOM 5016 N N . GLU A 1 667 ? -0.988 -1.058 21.900 1.00 93.94 667 GLU A N 1
ATOM 5017 C CA . GLU A 1 667 ? 0.159 -1.665 22.587 1.00 93.94 667 GLU A CA 1
ATOM 5018 C C . GLU A 1 667 ? -0.264 -2.351 23.897 1.00 93.94 667 GLU A C 1
ATOM 5020 O O . GLU A 1 667 ? 0.034 -3.526 24.113 1.00 93.94 667 GLU A O 1
ATOM 5025 N N . ARG A 1 668 ? -1.045 -1.665 24.744 1.00 92.25 668 ARG A N 1
ATOM 5026 C CA . ARG A 1 668 ? -1.488 -2.179 26.056 1.00 92.25 668 ARG A CA 1
ATOM 5027 C C . ARG A 1 668 ? -2.410 -3.391 25.948 1.00 92.25 668 ARG A C 1
ATOM 5029 O O . ARG A 1 668 ? -2.268 -4.360 26.698 1.00 92.25 668 ARG A O 1
ATOM 5036 N N . THR A 1 669 ? -3.347 -3.367 25.002 1.00 94.44 669 THR A N 1
ATOM 5037 C CA . THR A 1 669 ? -4.185 -4.539 24.706 1.00 94.44 669 THR A CA 1
ATOM 5038 C C . THR A 1 669 ? -3.397 -5.637 23.997 1.00 94.44 669 THR A C 1
ATOM 5040 O O . THR A 1 669 ? -3.745 -6.808 24.124 1.00 94.44 669 THR A O 1
ATOM 5043 N N . GLY A 1 670 ? -2.314 -5.315 23.284 1.00 95.00 670 GLY A N 1
ATOM 5044 C CA . GLY A 1 670 ? -1.606 -6.256 22.413 1.00 95.00 670 GLY A CA 1
ATOM 5045 C C . GLY A 1 670 ? -2.496 -6.782 21.281 1.00 95.00 670 GLY A C 1
ATOM 5046 O O . GLY A 1 670 ? -2.306 -7.910 20.827 1.00 95.00 670 GLY A O 1
ATOM 5047 N N . ILE A 1 671 ? -3.498 -5.995 20.863 1.00 97.12 671 ILE A N 1
ATOM 5048 C CA . ILE A 1 671 ? -4.528 -6.386 19.885 1.00 97.12 671 ILE A CA 1
ATOM 5049 C C . ILE A 1 671 ? -3.945 -6.750 18.513 1.00 97.12 671 ILE A C 1
ATOM 5051 O O . ILE A 1 671 ? -4.529 -7.557 17.797 1.00 97.12 671 ILE A O 1
ATOM 5055 N N . ALA A 1 672 ? -2.754 -6.234 18.193 1.00 97.94 672 ALA A N 1
ATOM 5056 C CA . ALA A 1 672 ? -1.992 -6.548 16.986 1.00 97.94 672 ALA A CA 1
ATOM 5057 C C . ALA A 1 672 ? -1.755 -8.060 16.781 1.00 97.94 672 ALA A C 1
ATOM 5059 O O . ALA A 1 672 ? -1.817 -8.536 15.651 1.00 97.94 672 ALA A O 1
ATOM 5060 N N . ALA A 1 673 ? -1.557 -8.817 17.868 1.00 97.25 673 ALA A N 1
ATOM 5061 C CA . ALA A 1 673 ? -1.418 -10.279 17.863 1.00 97.25 673 ALA A CA 1
ATOM 5062 C C . ALA A 1 673 ? -2.693 -11.008 18.349 1.00 97.25 673 ALA A C 1
ATOM 5064 O O . ALA A 1 673 ? -2.639 -12.164 18.769 1.00 97.25 673 ALA A O 1
ATOM 5065 N N . GLY A 1 674 ? -3.841 -10.323 18.339 1.00 96.56 674 GLY A N 1
ATOM 5066 C CA . GLY A 1 674 ? -5.153 -10.904 18.625 1.00 96.56 674 GLY A CA 1
ATOM 5067 C C . GLY A 1 674 ? -5.760 -11.643 17.433 1.00 96.56 674 GLY A C 1
ATOM 5068 O O . GLY A 1 674 ? -5.148 -11.784 16.379 1.00 96.56 674 GLY A O 1
ATOM 5069 N N . ARG A 1 675 ? -7.001 -12.100 17.586 1.00 96.25 675 ARG A N 1
ATOM 5070 C CA . ARG A 1 675 ? -7.760 -12.798 16.540 1.00 96.25 675 ARG A CA 1
ATOM 5071 C C . ARG A 1 675 ? -9.133 -12.160 16.398 1.00 96.25 675 ARG A C 1
ATOM 5073 O O . ARG A 1 675 ? -9.864 -12.077 17.381 1.00 96.25 675 ARG A O 1
ATOM 5080 N N . VAL A 1 676 ? -9.522 -11.746 15.191 1.00 96.69 676 VAL A N 1
ATOM 5081 C CA . VAL A 1 676 ? -10.912 -11.325 14.953 1.00 96.69 676 VAL A CA 1
ATOM 5082 C C . VAL A 1 676 ? -11.807 -12.557 15.099 1.00 96.69 676 VAL A C 1
ATOM 5084 O O . VAL A 1 676 ? -11.688 -13.527 14.353 1.00 96.69 676 VAL A O 1
ATOM 5087 N N . ALA A 1 677 ? -12.655 -12.542 16.124 1.00 93.75 677 ALA A N 1
ATOM 5088 C CA . ALA A 1 677 ? -13.530 -13.648 16.487 1.00 93.75 677 ALA A CA 1
ATOM 5089 C C . ALA A 1 677 ? -14.856 -13.586 15.722 1.00 93.75 677 ALA A C 1
ATOM 5091 O O . ALA A 1 677 ? -15.355 -14.620 15.285 1.00 93.75 677 ALA A O 1
ATOM 5092 N N . ALA A 1 678 ? -15.396 -12.377 15.543 1.00 94.31 678 ALA A N 1
ATOM 5093 C CA . ALA A 1 678 ? -16.502 -12.081 14.638 1.00 94.31 678 ALA A CA 1
ATOM 5094 C C . ALA A 1 678 ? -16.586 -10.577 14.342 1.00 94.31 678 ALA A C 1
ATOM 5096 O O . ALA A 1 678 ? -16.209 -9.738 15.166 1.00 94.31 678 ALA A O 1
ATOM 5097 N N . ARG A 1 679 ? -17.199 -10.233 13.207 1.00 95.94 679 ARG A N 1
ATOM 5098 C CA . ARG A 1 679 ? -17.812 -8.919 13.008 1.00 95.94 679 ARG A CA 1
ATOM 5099 C C . ARG A 1 679 ? -19.212 -8.933 13.628 1.00 95.94 679 ARG A C 1
ATOM 5101 O O . ARG A 1 679 ? -20.075 -9.707 13.214 1.00 95.94 679 ARG A O 1
ATOM 5108 N N . LEU A 1 680 ? -19.458 -8.064 14.604 1.00 96.44 680 LEU A N 1
ATOM 5109 C CA . LEU A 1 680 ? -20.760 -7.956 15.263 1.00 96.44 680 LEU A CA 1
ATOM 5110 C C . LEU A 1 680 ? -21.784 -7.282 14.331 1.00 96.44 680 LEU A C 1
ATOM 5112 O O . LEU A 1 680 ? -21.429 -6.513 13.431 1.00 96.44 680 LEU A O 1
ATOM 5116 N N . ARG A 1 681 ? -23.074 -7.585 14.518 1.00 95.38 681 ARG A N 1
ATOM 5117 C CA . ARG A 1 681 ? -24.163 -6.959 13.747 1.00 95.38 681 ARG A CA 1
ATOM 5118 C C . ARG A 1 681 ? -24.395 -5.523 14.230 1.00 95.38 681 ARG A C 1
ATOM 5120 O O . ARG A 1 681 ? -24.611 -5.315 15.418 1.00 95.38 681 ARG A O 1
ATOM 5127 N N . THR A 1 682 ? -24.389 -4.573 13.294 1.00 96.56 682 THR A N 1
ATOM 5128 C CA . THR A 1 682 ? -24.638 -3.139 13.522 1.00 96.56 682 THR A CA 1
ATOM 5129 C C . THR A 1 682 ? -25.850 -2.643 12.728 1.00 96.56 682 THR A C 1
ATOM 5131 O O . THR A 1 682 ? -26.105 -3.104 11.608 1.00 96.56 682 THR A O 1
ATOM 5134 N N . GLN A 1 683 ? -26.602 -1.705 13.304 1.00 93.56 683 GLN A N 1
ATOM 5135 C CA . GLN A 1 683 ? -27.859 -1.166 12.776 1.00 93.56 683 GLN A CA 1
ATOM 5136 C C . GLN A 1 683 ? -27.642 0.067 11.885 1.00 93.56 683 GLN A C 1
ATOM 5138 O O . GLN A 1 683 ? -28.166 0.122 10.772 1.00 93.56 683 GLN A O 1
ATOM 5143 N N . GLY A 1 684 ? -26.853 1.045 12.337 1.00 95.00 684 GLY A N 1
ATOM 5144 C CA . GLY A 1 684 ? -26.585 2.281 11.598 1.00 95.00 684 GLY A CA 1
ATOM 5145 C C . GLY A 1 684 ? -25.723 2.018 10.364 1.00 95.00 684 GLY A C 1
ATOM 5146 O O . GLY A 1 684 ? -24.751 1.273 10.447 1.00 95.00 684 GLY A O 1
ATOM 5147 N N . ARG A 1 685 ? -26.037 2.613 9.204 1.00 96.69 685 ARG A N 1
ATOM 5148 C CA . ARG A 1 685 ? -25.381 2.278 7.914 1.00 96.69 685 ARG A CA 1
ATOM 5149 C C . ARG A 1 685 ? -23.864 2.507 7.896 1.00 96.69 685 ARG A C 1
ATOM 5151 O O . ARG A 1 685 ? -23.142 1.708 7.307 1.00 96.69 685 ARG A O 1
ATOM 5158 N N . GLY A 1 686 ? -23.380 3.543 8.580 1.00 96.50 686 GLY A N 1
ATOM 5159 C CA . GLY A 1 686 ? -21.949 3.844 8.701 1.00 96.50 686 GLY A CA 1
ATOM 5160 C C . GLY A 1 686 ? -21.208 3.041 9.774 1.00 96.50 686 GLY A C 1
ATOM 5161 O O . GLY A 1 686 ? -19.991 3.150 9.875 1.00 96.50 686 GLY A O 1
ATOM 5162 N N . CYS A 1 687 ? -21.904 2.249 10.593 1.00 98.25 687 CYS A N 1
ATOM 5163 C CA . CYS A 1 687 ? -21.306 1.639 11.779 1.00 98.25 687 CYS A CA 1
ATOM 5164 C C . CYS A 1 687 ? -20.679 0.270 11.510 1.00 98.25 687 CYS A C 1
ATOM 5166 O O . CYS A 1 687 ? -21.251 -0.564 10.802 1.00 98.25 687 CYS A O 1
ATOM 5168 N N . ILE A 1 688 ? -19.539 -0.008 12.131 1.00 98.38 688 ILE A N 1
ATOM 5169 C CA . ILE A 1 688 ? -18.943 -1.345 12.179 1.00 98.38 688 ILE A CA 1
ATOM 5170 C C . ILE A 1 688 ? -18.456 -1.659 13.591 1.00 98.38 688 ILE A C 1
ATOM 5172 O O . ILE A 1 688 ? -18.038 -0.763 14.318 1.00 98.38 688 ILE A O 1
ATOM 5176 N N . ALA A 1 689 ? -18.548 -2.933 13.972 1.00 98.06 689 ALA A N 1
ATOM 5177 C CA . ALA A 1 689 ? -18.094 -3.447 15.254 1.00 98.06 689 ALA A CA 1
ATOM 5178 C C . ALA A 1 689 ? -17.352 -4.778 15.051 1.00 98.06 689 ALA A C 1
ATOM 5180 O O . ALA A 1 689 ? -17.876 -5.695 14.410 1.00 98.06 689 ALA A O 1
ATOM 5181 N N . LEU A 1 690 ? -16.143 -4.889 15.598 1.00 98.00 690 LEU A N 1
ATOM 5182 C CA . LEU A 1 690 ? -15.289 -6.076 15.548 1.00 98.00 690 LEU A CA 1
ATOM 5183 C C . LEU A 1 690 ? -15.037 -6.590 16.965 1.00 98.00 690 LEU A C 1
ATOM 5185 O O . LEU A 1 690 ? -14.609 -5.830 17.828 1.00 98.00 690 LEU A O 1
ATOM 5189 N N . ALA A 1 691 ? -15.279 -7.880 17.195 1.00 97.31 691 ALA A N 1
ATOM 5190 C CA . ALA A 1 691 ? -14.883 -8.568 18.417 1.00 97.31 691 ALA A CA 1
ATOM 5191 C C . ALA A 1 691 ? -13.524 -9.243 18.188 1.00 97.31 691 ALA A C 1
ATOM 5193 O O . ALA A 1 691 ? -13.421 -10.173 17.386 1.00 97.31 691 ALA A O 1
ATOM 5194 N N . VAL A 1 692 ? -12.487 -8.777 18.883 1.00 97.75 692 VAL A N 1
ATOM 5195 C CA . VAL A 1 692 ? -11.101 -9.242 18.748 1.00 97.75 692 VAL A CA 1
ATOM 5196 C C . VAL A 1 692 ? -10.648 -9.913 20.043 1.00 97.75 692 VAL A C 1
ATOM 5198 O O . VAL A 1 692 ? -10.497 -9.261 21.075 1.00 97.75 692 VAL A O 1
ATOM 5201 N N . GLU A 1 693 ? -10.432 -11.225 20.003 1.00 96.38 693 GLU A N 1
ATOM 5202 C CA . GLU A 1 693 ? -9.856 -11.993 21.111 1.00 96.38 693 GLU A CA 1
ATOM 5203 C C . GLU A 1 693 ? -8.386 -11.608 21.316 1.00 96.38 693 GLU A C 1
ATOM 5205 O O . GLU A 1 693 ? -7.596 -11.606 20.369 1.00 96.38 693 GLU A O 1
ATOM 5210 N N . LEU A 1 694 ? -8.010 -11.292 22.558 1.00 95.56 694 LEU A N 1
ATOM 5211 C CA . LEU A 1 694 ? -6.644 -10.906 22.909 1.00 95.56 694 LEU A CA 1
ATOM 5212 C C . LEU A 1 694 ? -5.759 -12.130 23.207 1.00 95.56 694 LEU A C 1
ATOM 5214 O O . LEU A 1 694 ? -6.210 -13.077 23.864 1.00 95.56 694 LEU A O 1
ATOM 5218 N N . PRO A 1 695 ? -4.468 -12.103 22.817 1.00 91.94 695 PRO A N 1
ATOM 5219 C CA . PRO A 1 695 ? -3.563 -13.220 23.052 1.00 91.94 695 PRO A CA 1
ATOM 5220 C C . PRO A 1 695 ? -3.316 -13.422 24.552 1.00 91.94 695 PRO A C 1
ATOM 5222 O O . PRO A 1 695 ? -3.309 -12.466 25.339 1.00 91.94 695 PRO A O 1
ATOM 5225 N N . GLY A 1 696 ? -3.122 -14.684 24.945 1.00 88.25 696 GLY A N 1
ATOM 5226 C CA . GLY A 1 696 ? -2.991 -15.097 26.347 1.00 88.25 696 GLY A CA 1
ATOM 5227 C C . GLY A 1 696 ? -4.314 -15.168 27.120 1.00 88.25 696 GLY A C 1
ATOM 5228 O O . GLY A 1 696 ? -4.289 -15.257 28.342 1.00 88.25 696 GLY A O 1
ATOM 5229 N N . GLY A 1 697 ? -5.470 -15.103 26.445 1.00 86.00 697 GLY A N 1
ATOM 5230 C CA . GLY A 1 697 ? -6.786 -15.220 27.090 1.00 86.00 697 GLY A CA 1
ATOM 5231 C C . GLY A 1 697 ? -7.221 -13.984 27.888 1.00 86.00 697 GLY A C 1
ATOM 5232 O O . GLY A 1 697 ? -8.145 -14.075 28.693 1.00 86.00 697 GLY A O 1
ATOM 5233 N N . ARG A 1 698 ? -6.583 -12.827 27.655 1.00 89.69 698 ARG A N 1
ATOM 5234 C CA . ARG A 1 698 ? -6.774 -11.572 28.415 1.00 89.69 698 ARG A CA 1
ATOM 5235 C C . ARG A 1 698 ? -8.141 -10.892 28.225 1.00 89.69 698 ARG A C 1
ATOM 5237 O O . ARG A 1 698 ? -8.420 -9.893 28.880 1.00 89.69 698 ARG A O 1
ATOM 5244 N N . GLY A 1 699 ? -8.996 -11.424 27.352 1.00 93.88 699 GLY A N 1
ATOM 5245 C CA . GLY A 1 699 ? -10.351 -10.934 27.100 1.00 93.88 699 GLY A CA 1
ATOM 5246 C C . GLY A 1 699 ? -10.645 -10.745 25.614 1.00 93.88 699 GLY A C 1
ATOM 5247 O O . GLY A 1 699 ? -9.937 -11.274 24.754 1.00 93.88 699 GLY A O 1
ATOM 5248 N N . VAL A 1 700 ? -11.690 -9.974 25.325 1.00 96.06 700 VAL A N 1
ATOM 5249 C CA . VAL A 1 700 ? -12.095 -9.568 23.972 1.00 96.06 700 VAL A CA 1
ATOM 5250 C C . VAL A 1 700 ? -12.212 -8.047 23.929 1.00 96.06 700 VAL A C 1
ATOM 5252 O O . VAL A 1 700 ? -12.893 -7.467 24.772 1.00 96.06 700 VAL A O 1
ATOM 5255 N N . VAL A 1 701 ? -11.584 -7.400 22.947 1.00 96.81 701 VAL A N 1
ATOM 5256 C CA . VAL A 1 701 ? -11.854 -5.992 22.620 1.00 96.81 701 VAL A CA 1
ATOM 5257 C C . VAL A 1 701 ? -12.980 -5.942 21.596 1.00 96.81 701 VAL A C 1
ATOM 5259 O O . VAL A 1 701 ? -12.878 -6.536 20.526 1.00 96.81 701 VAL A O 1
ATOM 5262 N N . VAL A 1 702 ? -14.048 -5.222 21.917 1.00 97.06 702 VAL A N 1
ATOM 5263 C CA . VAL A 1 702 ? -15.098 -4.829 20.981 1.00 97.06 702 VAL A CA 1
ATOM 5264 C C . VAL A 1 702 ? -14.751 -3.432 20.472 1.00 97.06 702 VAL A C 1
ATOM 5266 O O . VAL A 1 702 ? -14.953 -2.441 21.170 1.00 97.06 702 VAL A O 1
ATOM 5269 N N . ALA A 1 703 ? -14.174 -3.363 19.276 1.00 97.81 703 ALA A N 1
ATOM 5270 C CA . ALA A 1 703 ? -13.809 -2.115 18.614 1.00 97.81 703 ALA A CA 1
ATOM 5271 C C . ALA A 1 703 ? -14.950 -1.659 17.702 1.00 97.81 703 ALA A C 1
ATOM 5273 O O . ALA A 1 703 ? -15.413 -2.433 16.862 1.00 97.81 703 ALA A O 1
ATOM 5274 N N . VAL A 1 704 ? -15.411 -0.420 17.868 1.00 98.00 704 VAL A N 1
ATOM 5275 C CA . VAL A 1 704 ? -16.605 0.124 17.207 1.00 98.00 704 VAL A CA 1
ATOM 5276 C C . VAL A 1 704 ? -16.292 1.477 16.573 1.00 98.00 704 VAL A C 1
ATOM 5278 O O . VAL A 1 704 ? -15.570 2.293 17.147 1.00 98.00 704 VAL A O 1
ATOM 5281 N N . THR A 1 705 ? -16.824 1.726 15.377 1.00 98.44 705 THR A N 1
ATOM 5282 C CA . THR A 1 705 ? -16.599 2.966 14.617 1.00 98.44 705 THR A CA 1
ATOM 5283 C C . THR A 1 705 ? -17.856 3.358 13.849 1.00 98.44 705 THR A C 1
ATOM 5285 O O . THR A 1 705 ? -18.392 2.539 13.099 1.00 98.44 705 THR A O 1
ATOM 5288 N N . ASN A 1 706 ? -18.310 4.607 13.994 1.00 98.25 706 ASN A N 1
ATOM 5289 C CA . ASN A 1 706 ? -19.383 5.187 13.183 1.00 98.25 706 ASN A CA 1
ATOM 5290 C C . ASN A 1 706 ? -18.814 6.047 12.041 1.00 98.25 706 ASN A C 1
ATOM 5292 O O . ASN A 1 706 ? -18.586 7.240 12.208 1.00 98.25 706 ASN A O 1
ATOM 5296 N N . PHE A 1 707 ? -18.646 5.488 10.842 1.00 98.31 707 PHE A N 1
ATOM 5297 C CA . PHE A 1 707 ? -18.197 6.257 9.672 1.00 98.31 707 PHE A CA 1
ATOM 5298 C C . PHE A 1 707 ? -19.253 7.227 9.096 1.00 98.31 707 PHE A C 1
ATOM 5300 O O . PHE A 1 707 ? -18.957 7.943 8.135 1.00 98.31 707 PHE A O 1
ATOM 5307 N N . GLY A 1 708 ? -20.475 7.261 9.644 1.00 95.94 708 GLY A N 1
ATOM 5308 C CA . GLY A 1 708 ? -21.593 8.088 9.175 1.00 95.94 708 GLY A CA 1
ATOM 5309 C C . GLY A 1 708 ? -21.466 9.590 9.479 1.00 95.94 708 GLY A C 1
ATOM 5310 O O . GLY A 1 708 ? -20.464 10.065 10.011 1.00 95.94 708 GLY A O 1
ATOM 5311 N N . ARG A 1 709 ? -22.499 10.363 9.115 1.00 92.75 709 ARG A N 1
ATOM 5312 C CA . ARG A 1 709 ? -22.669 11.787 9.500 1.00 92.75 709 ARG A CA 1
ATOM 5313 C C . ARG A 1 709 ? -23.799 12.009 10.509 1.00 92.75 709 ARG A C 1
ATOM 5315 O O . ARG A 1 709 ? -24.104 13.143 10.852 1.00 92.75 709 ARG A O 1
ATOM 5322 N N . GLU A 1 710 ? -24.402 10.926 10.983 1.00 93.94 710 GLU A N 1
ATOM 5323 C CA . GLU A 1 710 ? -25.552 10.921 11.884 1.00 93.94 710 GLU A CA 1
ATOM 5324 C C . GLU A 1 710 ? -25.183 10.186 13.174 1.00 93.94 710 GLU A C 1
ATOM 5326 O O . GLU A 1 710 ? -24.375 9.251 13.151 1.00 93.94 710 GLU A O 1
ATOM 5331 N N . ALA A 1 711 ? -25.770 10.607 14.295 1.00 96.25 711 ALA A N 1
ATOM 5332 C CA . ALA A 1 711 ? -25.646 9.886 15.553 1.00 96.25 711 ALA A CA 1
ATOM 5333 C C . ALA A 1 711 ? -26.534 8.631 15.534 1.00 96.25 711 ALA A C 1
ATOM 5335 O O . ALA A 1 711 ? -27.682 8.685 15.090 1.00 96.25 711 ALA A O 1
ATOM 5336 N N . VAL A 1 712 ? -26.028 7.508 16.043 1.00 97.12 712 VAL A N 1
ATOM 5337 C CA . VAL A 1 712 ? -26.756 6.232 16.104 1.00 97.12 712 VAL A CA 1
ATOM 5338 C C . VAL A 1 712 ? -26.802 5.681 17.528 1.00 97.12 712 VAL A C 1
ATOM 5340 O O . VAL A 1 712 ? -26.072 6.120 18.415 1.00 97.12 712 VAL A O 1
ATOM 5343 N N . THR A 1 713 ? -27.653 4.681 17.755 1.00 96.38 713 THR A N 1
ATOM 5344 C CA . THR A 1 713 ? -27.616 3.855 18.971 1.00 96.38 713 THR A CA 1
ATOM 5345 C C . THR A 1 713 ? -27.461 2.395 18.578 1.00 96.38 713 THR A C 1
ATOM 5347 O O . THR A 1 713 ? -28.433 1.749 18.180 1.00 96.38 713 THR A O 1
ATOM 5350 N N . GLU A 1 714 ? -26.241 1.878 18.682 1.00 95.94 714 GLU A N 1
ATOM 5351 C CA . GLU A 1 714 ? -25.954 0.471 18.432 1.00 95.94 714 GLU A CA 1
ATOM 5352 C C . GLU A 1 714 ? -26.376 -0.412 19.606 1.00 95.94 714 GLU A C 1
ATOM 5354 O O . GLU A 1 714 ? -26.368 -0.000 20.768 1.00 95.94 714 GLU A O 1
ATOM 5359 N N . ARG A 1 715 ? -26.763 -1.649 19.284 1.00 94.56 715 ARG A N 1
ATOM 5360 C CA . ARG A 1 715 ? -27.164 -2.679 20.252 1.00 94.56 715 ARG A CA 1
ATOM 5361 C C . ARG A 1 715 ? -26.471 -3.984 19.897 1.00 94.56 715 ARG A C 1
ATOM 5363 O O . ARG A 1 715 ? -27.033 -4.826 19.198 1.00 94.56 715 ARG A O 1
ATOM 5370 N N . LEU A 1 716 ? -25.230 -4.103 20.349 1.00 94.12 716 LEU A N 1
ATOM 5371 C CA . LEU A 1 716 ? -24.356 -5.224 20.038 1.00 94.12 716 LEU A CA 1
ATOM 5372 C C . LEU A 1 716 ? -24.754 -6.435 20.886 1.00 94.12 716 LEU A C 1
ATOM 5374 O O . LEU A 1 716 ? -24.958 -6.321 22.096 1.00 94.12 716 LEU A O 1
ATOM 5378 N N . ASP A 1 717 ? -24.873 -7.593 20.247 1.00 91.25 717 ASP A N 1
ATOM 5379 C CA . ASP A 1 717 ? -25.260 -8.841 20.903 1.00 91.25 717 ASP A CA 1
ATOM 5380 C C . ASP A 1 717 ? -24.040 -9.507 21.556 1.00 91.25 717 ASP A C 1
ATOM 5382 O O . ASP A 1 717 ? -23.059 -9.807 20.871 1.00 91.25 717 ASP A O 1
ATOM 5386 N N . MET A 1 718 ? -24.078 -9.735 22.874 1.00 86.25 718 MET A N 1
ATOM 5387 C CA . MET A 1 718 ? -22.965 -10.370 23.590 1.00 86.25 718 MET A CA 1
ATOM 5388 C C . MET A 1 718 ? -22.951 -11.897 23.424 1.00 86.25 718 MET A C 1
ATOM 5390 O O . MET A 1 718 ? -21.930 -12.525 23.698 1.00 86.25 718 MET A O 1
ATOM 5394 N N . ALA A 1 719 ? -24.026 -12.499 22.900 1.00 89.19 719 ALA A N 1
ATOM 5395 C CA . ALA A 1 719 ? -24.059 -13.908 22.506 1.00 89.19 719 ALA A CA 1
ATOM 5396 C C . ALA A 1 719 ? -23.421 -14.177 21.126 1.00 89.19 719 ALA A C 1
ATOM 5398 O O . ALA A 1 719 ? -23.319 -15.329 20.709 1.00 89.19 719 ALA A O 1
ATOM 5399 N N . ALA A 1 720 ? -22.973 -13.137 20.409 1.00 87.44 720 ALA A N 1
ATOM 5400 C CA . ALA A 1 720 ? -22.489 -13.242 19.030 1.00 87.44 720 ALA A CA 1
ATOM 5401 C C . ALA A 1 720 ? -21.205 -14.076 18.840 1.00 87.44 720 ALA A C 1
ATOM 5403 O O . ALA A 1 720 ? -20.944 -14.520 17.723 1.00 87.44 720 ALA A O 1
ATOM 5404 N N . THR A 1 721 ? -20.411 -14.311 19.893 1.00 89.62 721 THR A N 1
ATOM 5405 C CA . THR A 1 721 ? -19.367 -15.351 19.889 1.00 89.62 721 THR A CA 1
ATOM 5406 C C . THR A 1 721 ? -19.400 -16.150 21.195 1.00 89.62 721 THR A C 1
ATOM 5408 O O . THR A 1 721 ? -19.695 -15.574 22.247 1.00 89.62 721 THR A O 1
ATOM 5411 N N . PRO A 1 722 ? -19.038 -17.450 21.182 1.00 90.06 722 PRO A N 1
ATOM 5412 C CA . PRO A 1 722 ? -18.999 -18.259 22.399 1.00 90.06 722 PRO A CA 1
ATOM 5413 C C . PRO A 1 722 ? -18.083 -17.675 23.480 1.00 90.06 722 PRO A C 1
ATOM 5415 O O . PRO A 1 722 ? -18.425 -17.718 24.657 1.00 90.06 722 PRO A O 1
ATOM 5418 N N . LYS A 1 723 ? -16.943 -17.081 23.093 1.00 90.19 723 LYS A N 1
ATOM 5419 C CA . LYS A 1 723 ? -15.980 -16.528 24.054 1.00 90.19 723 LYS A CA 1
ATOM 5420 C C . LYS A 1 723 ? -16.459 -15.229 24.697 1.00 90.19 723 LYS A C 1
ATOM 5422 O O . LYS A 1 723 ? -16.224 -15.019 25.884 1.00 90.19 723 LYS A O 1
ATOM 5427 N N . LEU A 1 724 ? -17.148 -14.371 23.945 1.00 90.12 724 LEU A N 1
ATOM 5428 C CA . LEU A 1 724 ? -17.720 -13.140 24.490 1.00 90.12 724 LEU A CA 1
ATOM 5429 C C . LEU A 1 724 ? -18.893 -13.478 25.431 1.00 90.12 724 LEU A C 1
ATOM 5431 O O . LEU A 1 724 ? -18.954 -12.946 26.539 1.00 90.12 724 LEU A O 1
ATOM 5435 N N . LEU A 1 725 ? -19.722 -14.464 25.066 1.00 90.00 725 LEU A N 1
ATOM 5436 C CA . LEU A 1 725 ? -20.787 -14.995 25.921 1.00 90.00 725 LEU A CA 1
ATOM 5437 C C . LEU A 1 725 ? -20.254 -15.632 27.215 1.00 90.00 725 LEU A C 1
ATOM 5439 O O . LEU A 1 725 ? -20.796 -15.373 28.285 1.00 90.00 725 LEU A O 1
ATOM 5443 N N . GLU A 1 726 ? -19.181 -16.427 27.139 1.00 91.00 726 GLU A N 1
ATOM 5444 C CA . GLU A 1 726 ? -18.498 -17.017 28.302 1.00 91.00 726 GLU A CA 1
ATOM 5445 C C . GLU A 1 726 ? -17.987 -15.928 29.259 1.00 91.00 726 GLU A C 1
ATOM 5447 O O . GLU A 1 726 ? -18.254 -15.971 30.461 1.00 91.00 726 GLU A O 1
ATOM 5452 N N . LEU A 1 727 ? -17.290 -14.917 28.726 1.00 88.81 727 LEU A N 1
ATOM 5453 C CA . LEU A 1 727 ? -16.758 -13.810 29.520 1.00 88.81 727 LEU A CA 1
ATOM 5454 C C . LEU A 1 727 ? -17.882 -12.983 30.164 1.00 88.81 727 LEU A C 1
ATOM 5456 O O . LEU A 1 727 ? -17.780 -12.645 31.345 1.00 88.81 727 LEU A O 1
ATOM 5460 N N . PHE A 1 728 ? -18.963 -12.706 29.434 1.00 83.25 728 PHE A N 1
ATOM 5461 C CA . PHE A 1 728 ? -20.135 -12.010 29.965 1.00 83.25 728 PHE A CA 1
ATOM 5462 C C . PHE A 1 728 ? -20.854 -12.831 31.052 1.00 83.25 728 PHE A C 1
ATOM 5464 O O . PHE A 1 728 ? -21.092 -12.324 32.147 1.00 83.25 728 PHE A O 1
ATOM 5471 N N . GLY A 1 729 ? -21.134 -14.113 30.795 1.00 83.31 729 GLY A N 1
ATOM 5472 C CA . GLY A 1 729 ? -21.810 -15.014 31.736 1.00 83.31 729 GLY A CA 1
ATOM 5473 C C . GLY A 1 729 ? -21.016 -15.273 33.021 1.00 83.31 729 GLY A C 1
ATOM 5474 O O . GLY A 1 729 ? -21.606 -15.459 34.082 1.00 83.31 729 GLY A O 1
ATOM 5475 N N . ALA A 1 730 ? -19.684 -15.202 32.957 1.00 86.75 730 ALA A N 1
ATOM 5476 C CA . ALA A 1 730 ? -18.800 -15.237 34.122 1.00 86.75 730 ALA A CA 1
ATOM 5477 C C . ALA A 1 730 ? -18.703 -13.892 34.885 1.00 86.75 730 ALA A C 1
ATOM 5479 O O . ALA A 1 730 ? -17.874 -13.762 35.786 1.00 86.75 730 ALA A O 1
ATOM 5480 N N . GLY A 1 731 ? -19.516 -12.886 34.537 1.00 85.19 731 GLY A N 1
ATOM 5481 C CA . GLY A 1 731 ? -19.594 -11.604 35.244 1.00 85.19 731 GLY A CA 1
ATOM 5482 C C . GLY A 1 731 ? -18.385 -10.685 35.046 1.00 85.19 731 GLY A C 1
ATOM 5483 O O . GLY A 1 731 ? -18.136 -9.814 35.884 1.00 85.19 731 GLY A O 1
ATOM 5484 N N . ASN A 1 732 ? -17.606 -10.869 33.973 1.00 88.94 732 ASN A N 1
ATOM 5485 C CA . ASN A 1 732 ? -16.458 -10.003 33.704 1.00 88.94 732 ASN A CA 1
ATOM 5486 C C . ASN A 1 732 ? -16.922 -8.589 33.311 1.00 88.94 732 ASN A C 1
ATOM 5488 O O . ASN A 1 732 ? -17.880 -8.448 32.549 1.00 88.94 732 ASN A O 1
ATOM 5492 N N . PRO A 1 733 ? -16.241 -7.531 33.783 1.00 89.12 733 PRO A N 1
ATOM 5493 C CA . PRO A 1 733 ? -16.595 -6.168 33.422 1.00 89.12 733 PRO A CA 1
ATOM 5494 C C . PRO A 1 733 ? -16.302 -5.878 31.944 1.00 89.12 733 PRO A C 1
ATOM 5496 O O . PRO A 1 733 ? -15.257 -6.267 31.419 1.00 89.12 733 PRO A O 1
ATOM 5499 N N . ALA A 1 734 ? -17.209 -5.132 31.313 1.00 92.06 734 ALA A N 1
ATOM 5500 C CA . ALA A 1 734 ? -16.949 -4.387 30.088 1.00 92.06 734 ALA A CA 1
ATOM 5501 C C . ALA A 1 734 ? -16.460 -2.982 30.470 1.00 92.06 734 ALA A C 1
ATOM 5503 O O . ALA A 1 734 ? -17.113 -2.303 31.267 1.00 92.06 734 ALA A O 1
ATOM 5504 N N . VAL A 1 735 ? -15.308 -2.562 29.950 1.00 94.00 735 VAL A N 1
ATOM 5505 C CA . VAL A 1 735 ? -14.677 -1.274 30.276 1.00 94.00 735 VAL A CA 1
ATOM 5506 C C . VAL A 1 735 ? -14.265 -0.565 28.996 1.00 94.00 735 VAL A C 1
ATOM 5508 O O . VAL A 1 735 ? -13.603 -1.150 28.140 1.00 94.00 735 VAL A O 1
ATOM 5511 N N . ASP A 1 736 ? -14.657 0.695 28.884 1.00 93.75 736 ASP A N 1
ATOM 5512 C CA . ASP A 1 736 ? -14.222 1.603 27.834 1.00 93.75 736 ASP A CA 1
ATOM 5513 C C . ASP A 1 736 ? -12.723 1.913 27.998 1.00 93.75 736 ASP A C 1
ATOM 5515 O O . ASP A 1 736 ? -12.283 2.317 29.075 1.00 93.75 736 ASP A O 1
ATOM 5519 N N . LEU A 1 737 ? -11.914 1.687 26.963 1.00 92.81 737 LEU A N 1
ATOM 5520 C CA . LEU A 1 737 ? -10.466 1.911 27.016 1.00 92.81 737 LEU A CA 1
ATOM 5521 C C . LEU A 1 737 ? -10.067 3.380 26.809 1.00 92.81 737 LEU A C 1
ATOM 5523 O O . LEU A 1 737 ? -8.942 3.746 27.164 1.00 92.81 737 LEU A O 1
ATOM 5527 N N . GLU A 1 738 ? -10.955 4.216 26.270 1.00 87.25 738 GLU A N 1
ATOM 5528 C CA . GLU A 1 738 ? -10.723 5.654 26.121 1.00 87.25 738 GLU A CA 1
ATOM 5529 C C . GLU A 1 738 ? -11.079 6.378 27.424 1.00 87.25 738 GLU A C 1
ATOM 5531 O O . GLU A 1 738 ? -10.253 7.108 27.974 1.00 87.25 738 GLU A O 1
ATOM 5536 N N . GLU A 1 739 ? -12.266 6.113 27.975 1.00 86.12 739 GLU A N 1
ATOM 5537 C CA . GLU A 1 739 ? -12.736 6.740 29.219 1.00 86.12 739 GLU A CA 1
ATOM 5538 C C . GLU A 1 739 ? -12.200 6.071 30.501 1.00 86.12 739 GLU A C 1
ATOM 5540 O O . GLU A 1 739 ? -12.086 6.719 31.545 1.00 86.12 739 GLU A O 1
ATOM 5545 N N . GLY A 1 740 ? -11.910 4.766 30.461 1.00 85.75 740 GLY A N 1
ATOM 5546 C CA . GLY A 1 740 ? -11.632 3.940 31.644 1.00 85.75 740 GLY A CA 1
ATOM 5547 C C . GLY A 1 740 ? -12.884 3.572 32.455 1.00 85.75 740 GLY A C 1
ATOM 5548 O O . GLY A 1 740 ? -12.769 3.049 33.568 1.00 85.75 740 GLY A O 1
ATOM 5549 N N . THR A 1 741 ? -14.079 3.862 31.934 1.00 85.88 741 THR A N 1
ATOM 5550 C CA . THR A 1 741 ? -15.368 3.702 32.617 1.00 85.88 741 THR A CA 1
ATOM 5551 C C . THR A 1 741 ? -15.963 2.303 32.397 1.00 85.88 741 THR A C 1
ATOM 5553 O O . THR A 1 741 ? -15.856 1.735 31.308 1.00 85.88 741 THR A O 1
ATOM 5556 N N . PRO A 1 742 ? -16.591 1.686 33.418 1.00 87.50 742 PRO A N 1
ATOM 5557 C CA . PRO A 1 742 ? -17.321 0.437 33.239 1.00 87.50 742 PRO A CA 1
ATOM 5558 C C . PRO A 1 742 ? -18.675 0.706 32.568 1.00 87.50 742 PRO A C 1
ATOM 5560 O O . PRO A 1 742 ? -19.472 1.501 33.070 1.00 87.50 742 PRO A O 1
ATOM 5563 N N . LEU A 1 743 ? -18.958 0.012 31.467 1.00 87.56 743 LEU A N 1
ATOM 5564 C CA . LEU A 1 743 ? -20.201 0.182 30.713 1.00 87.56 743 LEU A CA 1
ATOM 5565 C C . LEU A 1 743 ? -21.321 -0.720 31.267 1.00 87.56 743 LEU A C 1
ATOM 5567 O O . LEU A 1 743 ? -21.084 -1.911 31.500 1.00 87.56 743 LEU A O 1
ATOM 5571 N N . PRO A 1 744 ? -22.548 -0.200 31.466 1.00 78.06 744 PRO A N 1
ATOM 5572 C CA . PRO A 1 744 ? -23.703 -1.026 31.795 1.00 78.06 744 PRO A CA 1
ATOM 5573 C C . PRO A 1 744 ? -24.121 -1.871 30.582 1.00 78.06 744 PRO A C 1
ATOM 5575 O O . PRO A 1 744 ? -24.051 -1.423 29.438 1.00 78.06 744 PRO A O 1
ATOM 5578 N N . LEU A 1 745 ? -24.587 -3.093 30.840 1.00 74.69 745 LEU A N 1
ATOM 5579 C CA . LEU A 1 745 ? -25.054 -4.030 29.817 1.00 74.69 745 LEU A CA 1
ATOM 5580 C C . LEU A 1 745 ? -26.531 -4.354 30.072 1.00 74.69 745 LEU A C 1
ATOM 5582 O O . LEU A 1 745 ? -26.907 -4.705 31.189 1.00 74.69 745 LEU A O 1
ATOM 5586 N N . ASP A 1 746 ? -27.359 -4.224 29.037 1.00 77.44 746 ASP A N 1
ATOM 5587 C CA . ASP A 1 746 ? -28.820 -4.315 29.110 1.00 77.44 746 ASP A CA 1
ATOM 5588 C C . ASP A 1 746 ? -29.305 -5.601 28.431 1.00 77.44 746 ASP A C 1
ATOM 5590 O O . ASP A 1 746 ? -29.047 -5.822 27.248 1.00 77.44 746 ASP A O 1
ATOM 5594 N N . GLY A 1 747 ? -29.965 -6.488 29.180 1.00 73.88 747 GLY A N 1
ATOM 5595 C CA . GLY A 1 747 ? -30.551 -7.723 28.642 1.00 73.88 747 GLY A CA 1
ATOM 5596 C C . GLY A 1 747 ? -29.580 -8.652 27.891 1.00 73.88 747 GLY A C 1
ATOM 5597 O O . GLY A 1 747 ? -30.009 -9.369 26.991 1.00 73.88 747 GLY A O 1
ATOM 5598 N N . GLY A 1 748 ? -28.279 -8.621 28.208 1.00 79.62 748 GLY A N 1
ATOM 5599 C CA . GLY A 1 748 ? -27.243 -9.358 27.464 1.00 79.62 748 GLY A CA 1
ATOM 5600 C C . GLY A 1 748 ? -26.732 -8.650 26.201 1.00 79.62 748 GLY A C 1
ATOM 5601 O O . GLY A 1 748 ? -26.092 -9.275 25.357 1.00 79.62 748 GLY A O 1
ATOM 5602 N N . ARG A 1 749 ? -26.999 -7.348 26.053 1.00 87.62 749 ARG A N 1
ATOM 5603 C CA . ARG A 1 749 ? -26.528 -6.506 24.947 1.00 87.62 749 ARG A CA 1
ATOM 5604 C C . ARG A 1 749 ? -25.711 -5.325 25.456 1.00 87.62 749 ARG A C 1
ATOM 5606 O O . ARG A 1 749 ? -25.982 -4.767 26.518 1.00 87.62 749 ARG A O 1
ATOM 5613 N N . MET A 1 750 ? -24.730 -4.916 24.660 1.00 90.88 750 MET A N 1
ATOM 5614 C CA . MET A 1 750 ? -24.007 -3.662 24.856 1.00 90.88 750 MET A CA 1
ATOM 5615 C C . MET A 1 750 ? -24.714 -2.571 24.051 1.00 90.88 750 MET A C 1
ATOM 5617 O O . MET A 1 750 ? -24.830 -2.678 22.828 1.00 90.88 750 MET A O 1
ATOM 5621 N N . VAL A 1 751 ? -25.215 -1.545 24.738 1.00 92.75 751 VAL A N 1
ATOM 5622 C CA . VAL A 1 751 ? -25.884 -0.396 24.115 1.00 92.75 751 VAL A CA 1
ATOM 5623 C C . VAL A 1 751 ? -24.886 0.753 24.040 1.00 92.75 751 VAL A C 1
ATOM 5625 O O . VAL A 1 751 ? -24.365 1.176 25.068 1.00 92.75 751 VAL A O 1
ATOM 5628 N N . LEU A 1 752 ? -24.612 1.244 22.832 1.00 93.88 752 LEU A N 1
ATOM 5629 C CA . LEU A 1 752 ? -23.651 2.320 22.589 1.00 93.88 752 LEU A CA 1
ATOM 5630 C C . LEU A 1 752 ? -24.330 3.450 21.819 1.00 93.88 752 LEU A C 1
ATOM 5632 O O . LEU A 1 752 ? -24.833 3.238 20.716 1.00 93.88 752 LEU A O 1
ATOM 5636 N N . HIS A 1 753 ? -24.317 4.654 22.382 1.00 94.81 753 HIS A N 1
ATOM 5637 C CA . HIS A 1 753 ? -24.668 5.870 21.655 1.00 94.81 753 HIS A CA 1
ATOM 5638 C C . HIS A 1 753 ? -23.402 6.391 20.972 1.00 94.81 753 HIS A C 1
ATOM 5640 O O . HIS A 1 753 ? -22.385 6.558 21.639 1.00 94.81 753 HIS A O 1
ATOM 5646 N N . LEU A 1 754 ? -23.452 6.586 19.653 1.00 95.81 754 LEU A N 1
ATOM 5647 C CA . LEU A 1 754 ? -22.293 6.956 18.839 1.00 95.81 754 LEU A CA 1
ATOM 5648 C C . LEU A 1 754 ? -22.640 8.159 17.967 1.00 95.81 754 LEU A C 1
ATOM 5650 O O . LEU A 1 754 ? -23.436 8.051 17.033 1.00 95.81 754 LEU A O 1
ATOM 5654 N N . ASN A 1 755 ? -22.023 9.295 18.256 1.00 97.19 755 ASN A N 1
ATOM 5655 C CA . ASN A 1 755 ? -22.042 10.510 17.452 1.00 97.19 755 ASN A CA 1
ATOM 5656 C C . ASN A 1 755 ? -21.399 10.273 16.063 1.00 97.19 755 ASN A C 1
ATOM 5658 O O . ASN A 1 755 ? -20.774 9.230 15.829 1.00 97.19 755 ASN A O 1
ATOM 5662 N N . PRO A 1 756 ? -21.545 11.212 15.107 1.00 96.31 756 PRO A N 1
ATOM 5663 C CA . PRO A 1 756 ? -20.822 11.159 13.836 1.00 96.31 756 PRO A CA 1
ATOM 5664 C C . PRO A 1 756 ? -19.313 11.010 14.063 1.00 96.31 756 PRO A C 1
ATOM 5666 O O . PRO A 1 756 ? -18.745 11.751 14.861 1.00 96.31 756 PRO A O 1
ATOM 5669 N N . TRP A 1 757 ? -18.673 10.058 13.379 1.00 97.00 757 TRP A N 1
ATOM 5670 C CA . TRP A 1 757 ? -17.243 9.742 13.537 1.00 97.00 757 TRP A CA 1
ATOM 5671 C C . TRP A 1 757 ? -16.775 9.334 14.937 1.00 97.00 757 TRP A C 1
ATOM 5673 O O . TRP A 1 757 ? -15.573 9.230 15.171 1.00 97.00 757 TRP A O 1
ATOM 5683 N N . GLU A 1 758 ? -17.695 9.006 15.842 1.00 96.75 758 GLU A N 1
ATOM 5684 C CA . GLU A 1 758 ? -17.325 8.492 17.153 1.00 96.75 758 GLU A CA 1
ATOM 5685 C C . GLU A 1 758 ? -16.829 7.040 17.078 1.00 96.75 758 GLU A C 1
ATOM 5687 O O . GLU A 1 758 ? -17.364 6.185 16.354 1.00 96.75 758 GLU A O 1
ATOM 5692 N N . THR A 1 759 ? -15.780 6.779 17.850 1.00 97.56 759 THR A N 1
ATOM 5693 C CA . THR A 1 759 ? -15.142 5.478 18.043 1.00 97.56 759 THR A CA 1
ATOM 5694 C C . THR A 1 759 ? -15.289 5.043 19.492 1.00 97.56 759 THR A C 1
ATOM 5696 O O . THR A 1 759 ? -15.476 5.882 20.372 1.00 97.56 759 THR A O 1
ATOM 5699 N N . ARG A 1 760 ? -15.228 3.730 19.740 1.00 96.44 760 ARG A N 1
ATOM 5700 C CA . ARG A 1 760 ? -15.105 3.149 21.084 1.00 96.44 760 ARG A CA 1
ATOM 5701 C C . ARG A 1 760 ? -14.370 1.819 21.041 1.00 96.44 760 ARG A C 1
ATOM 5703 O O . ARG A 1 760 ? -14.685 0.969 20.207 1.00 96.44 760 ARG A O 1
ATOM 5710 N N . ALA A 1 761 ? -13.441 1.605 21.968 1.00 96.56 761 ALA A N 1
ATOM 5711 C CA . ALA A 1 761 ? -12.800 0.312 22.203 1.00 96.56 761 ALA A CA 1
ATOM 5712 C C . ALA A 1 761 ? -13.198 -0.210 23.590 1.00 96.56 761 ALA A C 1
ATOM 5714 O O . ALA A 1 761 ? -12.736 0.307 24.603 1.00 96.56 761 ALA A O 1
ATOM 5715 N N . ILE A 1 762 ? -14.053 -1.233 23.645 1.00 96.06 762 ILE A N 1
ATOM 5716 C CA . ILE A 1 762 ? -14.562 -1.797 24.899 1.00 96.06 762 ILE A CA 1
ATOM 5717 C C . ILE A 1 762 ? -13.859 -3.123 25.180 1.00 96.06 762 ILE A C 1
ATOM 5719 O O . ILE A 1 762 ? -14.050 -4.092 24.448 1.00 96.06 762 ILE A O 1
ATOM 5723 N N . LEU A 1 763 ? -13.076 -3.208 26.253 1.00 95.44 763 LEU A N 1
ATOM 5724 C CA . LEU A 1 763 ? -12.471 -4.463 26.696 1.00 95.44 763 LEU A CA 1
ATOM 5725 C C . LEU A 1 763 ? -13.426 -5.214 27.632 1.00 95.44 763 LEU A C 1
ATOM 5727 O O . LEU A 1 763 ? -13.855 -4.682 28.653 1.00 95.44 763 LEU A O 1
ATOM 5731 N N . VAL A 1 764 ? -13.725 -6.468 27.298 1.00 93.94 764 VAL A N 1
ATOM 5732 C CA . VAL A 1 764 ? -14.491 -7.409 28.125 1.00 93.94 764 VAL A CA 1
ATOM 5733 C C . VAL A 1 764 ? -13.543 -8.493 28.636 1.00 93.94 764 VAL A C 1
ATOM 5735 O O . VAL A 1 764 ? -13.001 -9.273 27.849 1.00 93.94 764 VAL A O 1
ATOM 5738 N N . GLY A 1 765 ? -13.315 -8.553 29.949 1.00 92.19 765 GLY A N 1
ATOM 5739 C CA . GLY A 1 765 ? -12.389 -9.521 30.551 1.00 92.19 765 GLY A CA 1
ATOM 5740 C C . GLY A 1 765 ? -12.034 -9.223 32.009 1.00 92.19 765 GLY A C 1
ATOM 5741 O O . GLY A 1 765 ? -12.372 -8.165 32.536 1.00 92.19 765 GLY A O 1
ATOM 5742 N N . ARG A 1 766 ? -11.331 -10.158 32.664 1.00 87.56 766 ARG A N 1
ATOM 5743 C CA . ARG A 1 766 ? -10.940 -10.051 34.087 1.00 87.56 766 ARG A CA 1
ATOM 5744 C C . ARG A 1 766 ? -10.145 -8.774 34.366 1.00 87.56 766 ARG A C 1
ATOM 5746 O O . ARG A 1 766 ? -10.471 -8.023 35.282 1.00 87.56 766 ARG A O 1
ATOM 5753 N N . ASP A 1 767 ? -9.167 -8.502 33.508 1.00 87.12 767 ASP A N 1
ATOM 5754 C CA . ASP A 1 767 ? -8.241 -7.373 33.624 1.00 87.12 767 ASP A CA 1
ATOM 5755 C C . ASP A 1 767 ? -8.770 -6.078 32.981 1.00 87.12 767 ASP A C 1
ATOM 5757 O O . ASP A 1 767 ? -8.059 -5.077 32.920 1.00 87.12 767 ASP A O 1
ATOM 5761 N N . ALA A 1 768 ? -10.025 -6.043 32.510 1.00 89.00 768 ALA A N 1
ATOM 5762 C CA . ALA A 1 768 ? -10.558 -4.883 31.792 1.00 89.00 768 ALA A CA 1
ATOM 5763 C C . ALA A 1 768 ? -10.514 -3.591 32.626 1.00 89.00 768 ALA A C 1
ATOM 5765 O O . ALA A 1 768 ? -10.223 -2.522 32.097 1.00 89.00 768 ALA A O 1
ATOM 5766 N N . LYS A 1 769 ? -10.722 -3.690 33.947 1.00 88.25 769 LYS A N 1
ATOM 5767 C CA . LYS A 1 769 ? -10.634 -2.544 34.871 1.00 88.25 769 LYS A CA 1
ATOM 5768 C C . LYS A 1 769 ? -9.207 -2.026 35.054 1.00 88.25 769 LYS A C 1
ATOM 5770 O O . LYS A 1 769 ? -9.019 -0.817 35.109 1.00 88.25 769 LYS A O 1
ATOM 5775 N N . SER A 1 770 ? -8.209 -2.906 35.161 1.00 88.62 770 SER A N 1
ATOM 5776 C CA . SER A 1 770 ? -6.809 -2.499 35.353 1.00 88.62 770 SER A CA 1
ATOM 5777 C C . SER A 1 770 ? -6.191 -1.986 34.053 1.00 88.62 770 SER A C 1
ATOM 5779 O O . SER A 1 770 ? -5.492 -0.975 34.072 1.00 88.62 770 SER A O 1
ATOM 5781 N N . ILE A 1 771 ? -6.499 -2.624 32.920 1.00 86.31 771 ILE A N 1
ATOM 5782 C CA . ILE A 1 771 ? -6.068 -2.178 31.591 1.00 86.31 771 ILE A CA 1
ATOM 5783 C C . ILE A 1 771 ? -6.756 -0.854 31.228 1.00 86.31 771 ILE A C 1
ATOM 5785 O O . ILE A 1 771 ? -6.053 0.099 30.903 1.00 86.31 771 ILE A O 1
ATOM 5789 N N . GLY A 1 772 ? -8.085 -0.759 31.360 1.00 85.88 772 GLY A N 1
ATOM 5790 C CA . GLY A 1 772 ? -8.864 0.440 31.025 1.00 85.88 772 GLY A CA 1
ATOM 5791 C C . GLY A 1 772 ? -8.530 1.658 31.889 1.00 85.88 772 GLY A C 1
ATOM 5792 O O . GLY A 1 772 ? -8.335 2.751 31.367 1.00 85.88 772 GLY A O 1
ATOM 5793 N N . ALA A 1 773 ? -8.347 1.484 33.203 1.00 85.94 773 ALA A N 1
ATOM 5794 C CA . ALA A 1 773 ? -7.883 2.576 34.064 1.00 85.94 773 ALA A CA 1
ATOM 5795 C C . ALA A 1 773 ? -6.473 3.071 33.684 1.00 85.94 773 ALA A C 1
ATOM 5797 O O . ALA A 1 773 ? -6.147 4.237 33.909 1.00 85.94 773 ALA A O 1
ATOM 5798 N N . ALA A 1 774 ? -5.636 2.201 33.108 1.00 85.44 774 ALA A N 1
ATOM 5799 C CA . ALA A 1 774 ? -4.264 2.520 32.739 1.00 85.44 774 ALA A CA 1
ATOM 5800 C C . ALA A 1 774 ? -4.116 3.040 31.292 1.00 85.44 774 ALA A C 1
ATOM 5802 O O . ALA A 1 774 ? -3.231 3.860 31.058 1.00 85.44 774 ALA A O 1
ATOM 5803 N N . THR A 1 775 ? -4.986 2.664 30.343 1.00 85.31 775 THR A N 1
ATOM 5804 C CA . THR A 1 775 ? -5.123 3.372 29.052 1.00 85.31 775 THR A CA 1
ATOM 5805 C C . THR A 1 775 ? -5.692 4.771 29.282 1.00 85.31 775 THR A C 1
ATOM 5807 O O . THR A 1 775 ? -5.090 5.755 28.856 1.00 85.31 775 THR A O 1
ATOM 5810 N N . ALA A 1 776 ? -6.757 4.891 30.081 1.00 83.12 776 ALA A N 1
ATOM 5811 C CA . ALA A 1 776 ? -7.335 6.172 30.489 1.00 83.12 776 ALA A CA 1
ATOM 5812 C C . ALA A 1 776 ? -6.381 7.043 31.330 1.00 83.12 776 ALA A C 1
ATOM 5814 O O . ALA A 1 776 ? -6.635 8.233 31.518 1.00 83.12 776 ALA A O 1
ATOM 5815 N N . ALA A 1 777 ? -5.277 6.492 31.852 1.00 82.44 777 ALA A N 1
ATOM 5816 C CA . ALA A 1 777 ? -4.209 7.256 32.500 1.00 82.44 777 ALA A CA 1
ATOM 5817 C C . ALA A 1 777 ? -3.212 7.879 31.504 1.00 82.44 777 ALA A C 1
ATOM 5819 O O . ALA A 1 777 ? -2.667 8.938 31.809 1.00 82.44 777 ALA A O 1
ATOM 5820 N N . GLU A 1 778 ? -3.006 7.263 30.336 1.00 78.25 778 GLU A N 1
ATOM 5821 C CA . GLU A 1 778 ? -2.141 7.774 29.257 1.00 78.25 778 GLU A CA 1
ATOM 5822 C C . GLU A 1 778 ? -2.844 8.732 28.292 1.00 78.25 778 GLU A C 1
ATOM 5824 O O . GLU A 1 778 ? -2.169 9.460 27.566 1.00 78.25 778 GLU A O 1
ATOM 5829 N N . GLN A 1 779 ? -4.178 8.795 28.327 1.00 73.69 779 GLN A N 1
ATOM 5830 C CA . GLN A 1 779 ? -4.941 9.828 27.625 1.00 73.69 779 GLN A CA 1
ATOM 5831 C C . GLN A 1 779 ? -4.406 11.239 27.964 1.00 73.69 779 GLN A C 1
ATOM 5833 O O . GLN A 1 779 ? -4.145 11.530 29.140 1.00 73.69 779 GLN A O 1
ATOM 5838 N N . PRO A 1 780 ? -4.248 12.138 26.973 1.00 65.94 780 PRO A N 1
ATOM 5839 C CA . PRO A 1 780 ? -3.578 13.428 27.141 1.00 65.94 780 PRO A CA 1
ATOM 5840 C C . PRO A 1 780 ? -4.411 14.411 27.984 1.00 65.94 780 PRO A C 1
ATOM 5842 O O . PRO A 1 780 ? -5.188 15.214 27.476 1.00 65.94 780 PRO A O 1
ATOM 5845 N N . LYS A 1 781 ? -4.215 14.389 29.308 1.00 59.22 781 LYS A N 1
ATOM 5846 C CA . LYS A 1 781 ? -4.919 15.251 30.289 1.00 59.22 781 LYS A CA 1
ATOM 5847 C C . LYS A 1 781 ? -4.361 16.677 30.406 1.00 59.22 781 LYS A C 1
ATOM 5849 O O . LYS A 1 781 ? -4.777 17.438 31.276 1.00 59.22 781 LYS A O 1
ATOM 5854 N N . GLY A 1 782 ? -3.395 17.038 29.567 1.00 57.03 782 GLY A N 1
ATOM 5855 C CA . GLY A 1 782 ? -2.710 18.326 29.578 1.00 57.03 782 GLY A CA 1
ATOM 5856 C C . GLY A 1 782 ? -1.650 18.402 28.475 1.00 57.03 782 GLY A C 1
ATOM 5857 O O . GLY A 1 782 ? -1.353 17.381 27.851 1.00 57.03 782 GLY A O 1
ATOM 5858 N N . PRO A 1 783 ? -1.107 19.599 28.188 1.00 52.84 783 PRO A N 1
ATOM 5859 C CA . PRO A 1 783 ? -0.139 19.793 27.109 1.00 52.84 783 PRO A CA 1
ATOM 5860 C C . PRO A 1 783 ? 1.117 18.951 27.359 1.00 52.84 783 PRO A C 1
ATOM 5862 O O . PRO A 1 783 ? 1.575 18.874 28.504 1.00 52.84 783 PRO A O 1
ATOM 5865 N N . PHE A 1 784 ? 1.708 18.349 26.317 1.00 47.41 784 PHE A N 1
ATOM 5866 C CA . PHE A 1 784 ? 2.960 17.615 26.502 1.00 47.41 784 PHE A CA 1
ATOM 5867 C C . PHE A 1 784 ? 4.055 18.587 26.939 1.00 47.41 784 PHE A C 1
ATOM 5869 O O . PHE A 1 784 ? 4.548 19.399 26.157 1.00 47.41 784 PHE A O 1
ATOM 5876 N N . VAL A 1 785 ? 4.450 18.481 28.204 1.00 48.84 785 VAL A N 1
ATOM 5877 C CA . VAL A 1 785 ? 5.722 19.015 28.673 1.00 48.84 785 VAL A CA 1
ATOM 5878 C C . VAL A 1 785 ? 6.776 18.010 28.206 1.00 48.84 785 VAL A C 1
ATOM 5880 O O . VAL A 1 785 ? 6.820 16.910 28.769 1.00 48.84 785 VAL A O 1
ATOM 5883 N N . PRO A 1 786 ? 7.605 18.321 27.187 1.00 44.72 786 PRO A N 1
ATOM 5884 C CA . PRO A 1 786 ? 8.730 17.459 26.859 1.00 44.72 786 PRO A CA 1
ATOM 5885 C C . PRO A 1 786 ? 9.589 17.285 28.108 1.00 44.72 786 PRO A C 1
ATOM 5887 O O . PRO A 1 786 ? 9.678 18.202 28.932 1.00 44.72 786 PRO A O 1
ATOM 5890 N N . ALA A 1 787 ? 10.221 16.118 28.258 1.00 37.72 787 ALA A N 1
ATOM 5891 C CA . ALA A 1 787 ? 11.192 15.913 29.325 1.00 37.72 787 ALA A CA 1
ATOM 5892 C C . ALA A 1 787 ? 12.197 17.073 29.263 1.00 37.72 787 ALA A C 1
ATOM 5894 O O . ALA A 1 787 ? 12.882 17.229 28.251 1.00 37.72 787 ALA A O 1
ATOM 5895 N N . ARG A 1 788 ? 12.177 17.939 30.293 1.00 35.91 788 ARG A N 1
ATOM 5896 C CA . ARG A 1 788 ? 12.958 19.186 30.331 1.00 35.91 788 ARG A CA 1
ATOM 5897 C C . ARG A 1 788 ? 14.393 18.893 29.929 1.00 35.91 788 ARG A C 1
ATOM 5899 O O . ARG A 1 788 ? 14.891 17.841 30.329 1.00 35.91 788 ARG A O 1
ATOM 5906 N N . ASP A 1 789 ? 15.032 19.844 29.235 1.00 38.44 789 ASP A N 1
ATOM 5907 C CA . ASP A 1 789 ? 16.475 19.838 28.969 1.00 38.44 789 ASP A CA 1
ATOM 5908 C C . ASP A 1 789 ? 17.194 19.286 30.196 1.00 38.44 789 ASP A C 1
ATOM 5910 O O . ASP A 1 789 ? 17.211 19.925 31.253 1.00 38.44 789 ASP A O 1
ATOM 5914 N N . ALA A 1 790 ? 17.658 18.039 30.086 1.00 27.64 790 ALA A N 1
ATOM 5915 C CA . ALA A 1 790 ? 18.103 17.303 31.251 1.00 27.64 790 ALA A CA 1
ATOM 5916 C C . ALA A 1 790 ? 19.344 18.020 31.758 1.00 27.64 790 ALA A C 1
ATOM 5918 O O . ALA A 1 790 ? 20.367 18.004 31.069 1.00 27.64 790 ALA A O 1
ATOM 5919 N N . THR A 1 791 ? 19.225 18.686 32.918 1.00 26.45 791 THR A N 1
ATOM 5920 C CA . THR A 1 791 ? 20.321 19.416 33.562 1.00 26.45 791 THR A CA 1
ATOM 5921 C C . THR A 1 791 ? 21.544 18.520 33.476 1.00 26.45 791 THR A C 1
ATOM 5923 O O . THR A 1 791 ? 21.478 17.422 34.038 1.00 26.45 791 THR A O 1
ATOM 5926 N N . PRO A 1 792 ? 22.587 18.899 32.708 1.00 27.67 792 PRO A N 1
ATOM 5927 C CA . PRO A 1 792 ? 23.596 17.945 32.279 1.00 27.67 792 PRO A CA 1
ATOM 5928 C C . PRO A 1 792 ? 24.173 17.304 33.528 1.00 27.67 792 PRO A C 1
ATOM 5930 O O . PRO A 1 792 ? 24.695 18.021 34.387 1.00 27.67 792 PRO A O 1
ATOM 5933 N N . MET A 1 793 ? 23.984 15.982 33.662 1.00 27.50 793 MET A N 1
ATOM 5934 C CA . MET A 1 793 ? 24.419 15.265 34.858 1.00 27.50 793 MET A CA 1
ATOM 5935 C C . MET A 1 793 ? 25.868 15.656 35.118 1.00 27.50 793 MET A C 1
ATOM 5937 O O . MET A 1 793 ? 26.649 15.628 34.161 1.00 27.50 793 MET A O 1
ATOM 5941 N N . PRO A 1 794 ? 26.214 16.081 36.349 1.00 27.84 794 PRO A N 1
ATOM 5942 C CA . PRO A 1 794 ? 27.505 16.687 36.623 1.00 27.84 794 PRO A CA 1
ATOM 5943 C C . PRO A 1 794 ? 28.581 15.721 36.154 1.00 27.84 794 PRO A C 1
ATOM 5945 O O . PRO A 1 794 ? 28.709 14.623 36.695 1.00 27.84 794 PRO A O 1
ATOM 5948 N N . VAL A 1 795 ? 29.279 16.110 35.083 1.00 29.08 795 VAL A N 1
ATOM 5949 C CA . VAL A 1 795 ? 30.222 15.230 34.401 1.00 29.08 795 VAL A CA 1
ATOM 5950 C C . VAL A 1 795 ? 31.321 14.929 35.401 1.00 29.08 795 VAL A C 1
ATOM 5952 O O . VAL A 1 795 ? 32.153 15.789 35.691 1.00 29.08 795 VAL A O 1
ATOM 5955 N N . VAL A 1 796 ? 31.298 13.712 35.947 1.00 33.56 796 VAL A N 1
ATOM 5956 C CA . VAL A 1 796 ? 32.397 13.181 36.744 1.00 33.56 796 VAL A CA 1
ATOM 5957 C C . VAL A 1 796 ? 33.589 13.164 35.806 1.00 33.56 796 VAL A C 1
ATOM 5959 O O . VAL A 1 796 ? 33.653 12.350 34.885 1.00 33.56 796 VAL A O 1
ATOM 5962 N N . ALA A 1 797 ? 34.469 14.150 35.974 1.00 27.78 797 ALA A N 1
ATOM 5963 C CA . ALA A 1 797 ? 35.584 14.345 35.072 1.00 27.78 797 ALA A CA 1
ATOM 5964 C C . ALA A 1 797 ? 36.422 13.057 35.059 1.00 27.78 797 ALA A C 1
ATOM 5966 O O . ALA A 1 797 ? 36.795 12.582 36.138 1.00 27.78 797 ALA A O 1
ATOM 5967 N N . PRO A 1 798 ? 36.717 12.473 33.882 1.00 32.38 798 PRO A N 1
ATOM 5968 C CA . PRO A 1 798 ? 37.624 11.338 33.824 1.00 32.38 798 PRO A CA 1
ATOM 5969 C C . PRO A 1 798 ? 38.961 11.766 34.450 1.00 32.38 798 PRO A C 1
ATOM 5971 O O . PRO A 1 798 ? 39.401 12.897 34.209 1.00 32.38 798 PRO A O 1
ATOM 5974 N N . PRO A 1 799 ? 39.596 10.916 35.278 1.00 31.52 799 PRO A N 1
ATOM 5975 C CA . PRO A 1 799 ? 40.797 11.295 36.011 1.00 31.52 799 PRO A CA 1
ATOM 5976 C C . PRO A 1 799 ? 41.874 11.767 35.033 1.00 31.52 799 PRO A C 1
ATOM 5978 O O . PRO A 1 799 ? 42.256 11.045 34.111 1.00 31.52 799 PRO A O 1
ATOM 5981 N N . ALA A 1 800 ? 42.323 13.011 35.208 1.00 32.22 800 ALA A N 1
ATOM 5982 C CA . ALA A 1 800 ? 43.224 13.652 34.261 1.00 32.22 800 ALA A CA 1
ATOM 5983 C C . ALA A 1 800 ? 44.559 12.884 34.174 1.00 32.22 800 ALA A C 1
ATOM 5985 O O . ALA A 1 800 ? 45.120 12.528 35.216 1.00 32.22 800 ALA A O 1
ATOM 5986 N N . PRO A 1 801 ? 45.102 12.643 32.965 1.00 33.94 801 PRO A N 1
ATOM 5987 C CA . PRO A 1 801 ? 46.343 11.896 32.810 1.00 33.94 801 PRO A CA 1
ATOM 5988 C C . PRO A 1 801 ? 47.508 12.657 33.451 1.00 33.94 801 PRO A C 1
ATOM 5990 O O . PRO A 1 801 ? 47.830 13.784 33.062 1.00 33.94 801 PRO A O 1
ATOM 5993 N N . ALA A 1 802 ? 48.149 12.032 34.440 1.00 31.91 802 ALA A N 1
ATOM 5994 C CA . ALA A 1 802 ? 49.313 12.593 35.110 1.00 31.91 802 ALA A CA 1
ATOM 5995 C C . ALA A 1 802 ? 50.483 12.747 34.120 1.00 31.91 802 ALA A C 1
ATOM 5997 O O . ALA A 1 802 ? 50.840 11.811 33.405 1.00 31.91 802 ALA A O 1
ATOM 5998 N N . LYS A 1 803 ? 51.096 13.935 34.085 1.00 32.59 803 LYS A N 1
ATOM 5999 C CA . LYS A 1 803 ? 52.279 14.202 33.254 1.00 32.59 803 LYS A CA 1
ATOM 6000 C C . LYS A 1 803 ? 53.525 13.583 33.890 1.00 32.59 803 LYS A C 1
ATOM 6002 O O . LYS A 1 803 ? 53.804 13.836 35.058 1.00 32.59 803 LYS A O 1
ATOM 6007 N N . SER A 1 804 ? 54.299 12.835 33.109 1.00 37.28 804 SER A N 1
ATOM 6008 C CA . SER A 1 804 ? 55.584 12.274 33.540 1.00 37.28 804 SER A CA 1
ATOM 6009 C C . SER A 1 804 ? 56.647 13.355 33.757 1.00 37.28 804 SER A C 1
ATOM 6011 O O . SER A 1 804 ? 56.847 14.201 32.885 1.00 37.28 804 SER A O 1
ATOM 6013 N N . ALA A 1 805 ? 57.393 13.270 34.863 1.00 32.19 805 ALA A N 1
ATOM 6014 C CA . ALA A 1 805 ? 58.690 13.926 35.027 1.00 32.19 805 ALA A CA 1
ATOM 6015 C C . ALA A 1 805 ? 59.542 13.235 36.114 1.00 32.19 805 ALA A C 1
ATOM 6017 O O . ALA A 1 805 ? 59.028 12.927 37.183 1.00 32.19 805 ALA A O 1
ATOM 6018 N N . VAL A 1 806 ? 60.851 13.111 35.844 1.00 30.66 806 VAL A N 1
ATOM 6019 C CA . VAL A 1 806 ? 61.955 12.748 36.768 1.00 30.66 806 VAL A CA 1
ATOM 6020 C C . VAL A 1 806 ? 62.004 11.296 37.295 1.00 30.66 806 VAL A C 1
ATOM 6022 O O . VAL A 1 806 ? 61.033 10.750 37.803 1.00 30.66 806 VAL A O 1
ATOM 6025 N N . ALA A 1 807 ? 63.205 10.703 37.237 1.00 36.19 807 ALA A N 1
ATOM 6026 C CA . ALA A 1 807 ? 63.608 9.469 37.923 1.00 36.19 807 ALA A CA 1
ATOM 6027 C C . ALA A 1 807 ? 64.971 9.688 38.612 1.00 36.19 807 ALA A C 1
ATOM 6029 O O . ALA A 1 807 ? 65.812 10.401 38.055 1.00 36.19 807 ALA A O 1
ATOM 6030 N N . PRO A 1 808 ? 65.173 9.169 39.838 1.00 32.62 808 PRO A N 1
ATOM 6031 C CA . PRO A 1 808 ? 66.315 8.264 40.122 1.00 32.62 808 PRO A CA 1
ATOM 6032 C C . PRO A 1 808 ? 66.019 7.257 41.278 1.00 32.62 808 PRO A C 1
ATOM 6034 O O . PRO A 1 808 ? 64.948 7.343 41.875 1.00 32.62 808 PRO A O 1
ATOM 6037 N N . PRO A 1 809 ? 66.968 6.410 41.745 1.00 31.42 809 PRO A N 1
ATOM 6038 C CA . PRO A 1 809 ? 68.022 5.634 41.068 1.00 31.42 809 PRO A CA 1
ATOM 6039 C C . PRO A 1 809 ? 67.920 4.102 41.367 1.00 31.42 809 PRO A C 1
ATOM 6041 O O . PRO A 1 809 ? 67.015 3.645 42.057 1.00 31.42 809 PRO A O 1
ATOM 6044 N N . ALA A 1 810 ? 68.879 3.304 40.876 1.00 33.47 810 ALA A N 1
ATOM 6045 C CA . ALA A 1 810 ? 69.129 1.888 41.246 1.00 33.47 810 ALA A CA 1
ATOM 6046 C C . ALA A 1 810 ? 70.269 1.781 42.310 1.00 33.47 810 ALA A C 1
ATOM 6048 O O . ALA A 1 810 ? 70.812 2.841 42.642 1.00 33.47 810 ALA A O 1
ATOM 6049 N N . PRO A 1 811 ? 70.731 0.597 42.811 1.00 45.44 811 PRO A N 1
ATOM 6050 C CA . PRO A 1 811 ? 70.352 -0.816 42.565 1.00 45.44 811 PRO A CA 1
ATOM 6051 C C . PRO A 1 811 ? 69.995 -1.595 43.877 1.00 45.44 811 PRO A C 1
ATOM 6053 O O . PRO A 1 811 ? 69.811 -0.969 44.913 1.00 45.44 811 PRO A O 1
ATOM 6056 N N . ALA A 1 812 ? 69.773 -2.923 43.909 1.00 27.16 812 ALA A N 1
ATOM 6057 C CA . ALA A 1 812 ? 70.781 -4.007 44.051 1.00 27.16 812 ALA A CA 1
ATOM 6058 C C . ALA A 1 812 ? 70.120 -5.431 43.986 1.00 27.16 812 ALA A C 1
ATOM 6060 O O . ALA A 1 812 ? 68.893 -5.493 44.068 1.00 27.16 812 ALA A O 1
ATOM 6061 N N . PRO A 1 813 ? 70.862 -6.559 43.808 1.00 37.34 813 PRO A N 1
ATOM 6062 C CA . PRO A 1 813 ? 70.316 -7.775 43.157 1.00 37.34 813 PRO A CA 1
ATOM 6063 C C . PRO A 1 813 ? 70.464 -9.146 43.890 1.00 37.34 813 PRO A C 1
ATOM 6065 O O . PRO A 1 813 ? 71.142 -9.233 44.909 1.00 37.34 813 PRO A O 1
ATOM 6068 N N . VAL A 1 814 ? 69.926 -10.209 43.242 1.00 34.06 814 VAL A N 1
ATOM 6069 C CA . VAL A 1 814 ? 70.091 -11.689 43.448 1.00 34.06 814 VAL A CA 1
ATOM 6070 C C . VAL A 1 814 ? 69.587 -12.297 44.788 1.00 34.06 814 VAL A C 1
ATOM 6072 O O . VAL A 1 814 ? 69.391 -11.532 45.731 1.00 34.06 814 VAL A O 1
ATOM 6075 N N . PRO A 1 815 ? 69.304 -13.631 44.911 1.00 34.47 815 PRO A N 1
ATOM 6076 C CA . PRO A 1 815 ? 69.752 -14.780 44.090 1.00 34.47 815 PRO A CA 1
ATOM 6077 C C . PRO A 1 815 ? 68.677 -15.678 43.431 1.00 34.47 815 PRO A C 1
ATOM 6079 O O . PRO A 1 815 ? 67.480 -15.558 43.679 1.00 34.47 815 PRO A O 1
ATOM 6082 N N . ASP A 1 816 ? 69.162 -16.595 42.584 1.00 31.91 816 ASP A N 1
ATOM 6083 C CA . ASP A 1 816 ? 68.426 -17.637 41.851 1.00 31.91 816 ASP A CA 1
ATOM 6084 C C . ASP A 1 816 ? 67.770 -18.719 42.729 1.00 31.91 816 ASP A C 1
ATOM 6086 O O . ASP A 1 816 ? 68.206 -18.980 43.852 1.00 31.91 816 ASP A O 1
ATOM 6090 N N . LEU A 1 817 ? 66.833 -19.480 42.140 1.00 28.31 817 LEU A N 1
ATOM 6091 C CA . LEU A 1 817 ? 66.612 -20.875 42.537 1.00 28.31 817 LEU A CA 1
ATOM 6092 C C . LEU A 1 817 ? 66.208 -21.785 41.359 1.00 28.31 817 LEU A C 1
ATOM 6094 O O . LEU A 1 817 ? 65.229 -21.560 40.652 1.00 28.31 817 LEU A O 1
ATOM 6098 N N . THR A 1 818 ? 67.015 -22.826 41.165 1.00 25.19 818 THR A N 1
ATOM 6099 C CA . THR A 1 818 ? 66.975 -23.832 40.094 1.00 25.19 818 THR A CA 1
ATOM 6100 C C . THR A 1 818 ? 65.738 -24.739 40.143 1.00 25.19 818 THR A C 1
ATOM 6102 O O . THR A 1 818 ? 65.310 -25.136 41.223 1.00 25.19 818 THR A O 1
ATOM 6105 N N . ILE A 1 819 ? 65.260 -25.214 38.983 1.00 27.94 819 ILE A N 1
ATOM 6106 C CA . ILE A 1 819 ? 64.345 -26.370 38.888 1.00 27.94 819 ILE A CA 1
ATOM 6107 C C . ILE A 1 819 ? 65.004 -27.491 38.070 1.00 27.94 819 ILE A C 1
ATOM 6109 O O . ILE A 1 819 ? 65.354 -27.288 36.907 1.00 27.94 819 ILE A O 1
ATOM 6113 N N . ARG A 1 820 ? 65.151 -28.687 38.662 1.00 24.03 820 ARG A N 1
ATOM 6114 C CA . ARG A 1 820 ? 65.580 -29.931 37.991 1.00 24.03 820 ARG A CA 1
ATOM 6115 C C . ARG A 1 820 ? 65.050 -31.188 38.717 1.00 24.03 820 ARG A C 1
ATOM 6117 O O . ARG A 1 820 ? 65.372 -31.341 39.883 1.00 24.03 820 ARG A O 1
ATOM 6124 N N . ILE A 1 821 ? 64.316 -32.045 37.977 1.00 27.09 821 ILE A N 1
ATOM 6125 C CA . ILE A 1 821 ? 64.298 -33.546 37.929 1.00 27.09 821 ILE A CA 1
ATOM 6126 C C . ILE A 1 821 ? 64.380 -34.301 39.298 1.00 27.09 821 ILE A C 1
ATOM 6128 O O . ILE A 1 821 ? 65.292 -34.053 40.070 1.00 27.09 821 ILE A O 1
ATOM 6132 N N . ALA A 1 822 ? 63.545 -35.292 39.672 1.00 23.98 822 ALA A N 1
ATOM 6133 C CA . ALA A 1 822 ? 63.252 -36.558 38.962 1.00 23.98 822 ALA A CA 1
ATOM 6134 C C . ALA A 1 822 ? 61.978 -37.326 39.500 1.00 23.98 822 ALA A C 1
ATOM 6136 O O . ALA A 1 822 ? 61.004 -36.634 39.782 1.00 23.98 822 ALA A O 1
ATOM 6137 N N . PRO A 1 823 ? 61.851 -38.686 39.520 1.00 34.56 823 PRO A N 1
ATOM 6138 C CA . PRO A 1 823 ? 60.832 -39.425 38.740 1.00 34.56 823 PRO A CA 1
ATOM 6139 C C . PRO A 1 823 ? 59.780 -40.239 39.571 1.00 34.56 823 PRO A C 1
ATOM 6141 O O . PRO A 1 823 ? 59.849 -40.225 40.798 1.00 34.56 823 PRO A O 1
ATOM 6144 N N . PRO A 1 824 ? 58.801 -40.948 38.942 1.00 45.41 824 PRO A N 1
ATOM 6145 C CA . PRO A 1 824 ? 57.601 -41.476 39.627 1.00 45.41 824 PRO A CA 1
ATOM 6146 C C . PRO A 1 824 ? 57.464 -43.018 39.773 1.00 45.41 824 PRO A C 1
ATOM 6148 O O . PRO A 1 824 ? 58.091 -43.793 39.055 1.00 45.41 824 PRO A O 1
ATOM 6151 N N . ALA A 1 825 ? 56.522 -43.427 40.639 1.00 27.88 825 ALA A N 1
ATOM 6152 C CA . ALA A 1 825 ? 55.779 -44.708 40.718 1.00 27.88 825 ALA A CA 1
ATOM 6153 C C . ALA A 1 825 ? 54.385 -44.390 41.346 1.00 27.88 825 ALA A C 1
ATOM 6155 O O . ALA A 1 825 ? 54.281 -43.354 41.999 1.00 27.88 825 ALA A O 1
ATOM 6156 N N . GLY A 1 826 ? 53.258 -45.111 41.202 1.00 32.25 826 GLY A N 1
ATOM 6157 C CA . GLY A 1 826 ? 52.952 -46.507 40.816 1.00 32.25 826 GLY A CA 1
ATOM 6158 C C . GLY A 1 826 ? 52.340 -47.247 42.034 1.00 32.25 826 GLY A C 1
ATOM 6159 O O . GLY A 1 826 ? 52.895 -47.094 43.115 1.00 32.25 826 GLY A O 1
ATOM 6160 N N . ALA A 1 827 ? 51.240 -48.022 42.009 1.00 33.91 827 ALA A N 1
ATOM 6161 C CA . ALA A 1 827 ? 50.246 -48.433 40.987 1.00 33.91 827 ALA A CA 1
ATOM 6162 C C . ALA A 1 827 ? 48.807 -48.392 41.630 1.00 33.91 827 ALA A C 1
ATOM 6164 O O . ALA A 1 827 ? 48.669 -47.696 42.631 1.00 33.91 827 ALA A O 1
ATOM 6165 N N . GLU A 1 828 ? 47.670 -48.953 41.168 1.00 28.16 828 GLU A N 1
ATOM 6166 C CA . GLU A 1 828 ? 47.298 -50.220 40.480 1.00 28.16 828 GLU A CA 1
ATOM 6167 C C . GLU A 1 828 ? 46.049 -50.012 39.559 1.00 28.16 828 GLU A C 1
ATOM 6169 O O . GLU A 1 828 ? 45.237 -49.136 39.837 1.00 28.16 828 GLU A O 1
ATOM 6174 N N . ALA A 1 829 ? 45.978 -50.623 38.358 1.00 35.88 829 ALA A N 1
ATOM 6175 C CA . ALA A 1 829 ? 45.121 -51.775 37.944 1.00 35.88 829 ALA A CA 1
ATOM 6176 C C . ALA A 1 829 ? 43.586 -51.507 37.835 1.00 35.88 829 ALA A C 1
ATOM 6178 O O . ALA A 1 829 ? 43.022 -50.830 38.680 1.00 35.88 829 ALA A O 1
ATOM 6179 N N . SER A 1 830 ? 42.798 -52.021 36.867 1.00 30.27 830 SER A N 1
ATOM 6180 C CA . SER A 1 830 ? 42.964 -53.048 35.799 1.00 30.27 830 SER A CA 1
ATOM 6181 C C . SER A 1 830 ? 41.742 -53.000 34.820 1.00 30.27 830 SER A C 1
ATOM 6183 O O . SER A 1 830 ? 40.776 -52.318 35.162 1.00 30.27 830 SER A O 1
ATOM 6185 N N . PRO A 1 831 ? 41.615 -53.806 33.731 1.00 57.31 831 PRO A N 1
ATOM 6186 C CA . PRO A 1 831 ? 42.584 -54.231 32.699 1.00 57.31 831 PRO A CA 1
ATOM 6187 C C . PRO A 1 831 ? 42.033 -54.169 31.230 1.00 57.31 831 PRO A C 1
ATOM 6189 O O . PRO A 1 831 ? 40.867 -53.870 30.989 1.00 57.31 831 PRO A O 1
ATOM 6192 N N . VAL A 1 832 ? 42.864 -54.547 30.241 1.00 36.44 832 VAL A N 1
ATOM 6193 C CA . VAL A 1 832 ? 42.540 -54.836 28.810 1.00 36.44 832 VAL A CA 1
ATOM 6194 C C . VAL A 1 832 ? 43.455 -55.993 28.330 1.00 36.44 832 VAL A C 1
ATOM 6196 O O . VAL A 1 832 ? 44.466 -56.230 28.996 1.00 36.44 832 VAL A O 1
ATOM 6199 N N . PRO A 1 833 ? 43.193 -56.696 27.202 1.00 52.66 833 PRO A N 1
ATOM 6200 C CA . PRO A 1 833 ? 44.246 -57.484 26.537 1.00 52.66 833 PRO A CA 1
ATOM 6201 C C . PRO A 1 833 ? 44.410 -57.295 25.001 1.00 52.66 833 PRO A C 1
ATOM 6203 O O . PRO A 1 833 ? 43.481 -57.562 24.249 1.00 52.66 833 PRO A O 1
ATOM 6206 N N . ALA A 1 834 ? 45.662 -57.006 24.586 1.00 35.25 834 ALA A N 1
ATOM 6207 C CA . ALA A 1 834 ? 46.372 -57.437 23.348 1.00 35.25 834 ALA A CA 1
ATOM 6208 C C . ALA A 1 834 ? 45.890 -56.998 21.927 1.00 35.25 834 ALA A C 1
ATOM 6210 O O . ALA A 1 834 ? 44.701 -56.819 21.710 1.00 35.25 834 ALA A O 1
ATOM 6211 N N . ALA A 1 835 ? 46.720 -56.902 20.860 1.00 34.00 835 ALA A N 1
ATOM 6212 C CA . ALA A 1 835 ? 48.190 -56.754 20.624 1.00 34.00 835 ALA A CA 1
ATOM 6213 C C . ALA A 1 835 ? 48.449 -56.605 19.069 1.00 34.00 835 ALA A C 1
ATOM 6215 O O . ALA A 1 835 ? 47.472 -56.686 18.327 1.00 34.00 835 ALA A O 1
ATOM 6216 N N . PRO A 1 836 ? 49.690 -56.499 18.515 1.00 54.31 836 PRO A N 1
ATOM 6217 C CA . PRO A 1 836 ? 50.659 -55.387 18.645 1.00 54.31 836 PRO A CA 1
ATOM 6218 C C . PRO A 1 836 ? 51.370 -54.942 17.308 1.00 54.31 836 PRO A C 1
ATOM 6220 O O . PRO A 1 836 ? 51.077 -55.462 16.240 1.00 54.31 836 PRO A O 1
ATOM 6223 N N . GLU A 1 837 ? 52.383 -54.055 17.438 1.00 35.31 837 GLU A N 1
ATOM 6224 C CA . GLU A 1 837 ? 53.543 -53.754 16.534 1.00 35.31 837 GLU A CA 1
ATOM 6225 C C . GLU A 1 837 ? 53.441 -52.794 15.307 1.00 35.31 837 GLU A C 1
ATOM 6227 O O . GLU A 1 837 ? 52.500 -52.830 14.522 1.00 35.31 837 GLU A O 1
ATOM 6232 N N . GLY A 1 838 ? 54.491 -51.954 15.123 1.00 29.33 838 GLY A N 1
ATOM 6233 C CA . GLY A 1 838 ? 54.775 -51.135 13.915 1.00 29.33 838 GLY A CA 1
ATOM 6234 C C . GLY A 1 838 ? 55.354 -49.710 14.152 1.00 29.33 838 GLY A C 1
ATOM 6235 O O . GLY A 1 838 ? 54.645 -48.831 14.628 1.00 29.33 838 GLY A O 1
ATOM 6236 N N . MET A 1 839 ? 56.623 -49.444 13.786 1.00 25.08 839 MET A N 1
ATOM 6237 C CA . MET A 1 839 ? 57.370 -48.150 13.902 1.00 25.08 839 MET A CA 1
ATOM 6238 C C . MET A 1 839 ? 58.535 -48.132 12.857 1.00 25.08 839 MET A C 1
ATOM 6240 O O . MET A 1 839 ? 58.759 -49.206 12.291 1.00 25.08 839 MET A O 1
ATOM 6244 N N . PRO A 1 840 ? 59.368 -47.071 12.627 1.00 54.62 840 PRO A N 1
ATOM 6245 C CA . PRO A 1 840 ? 59.318 -45.630 12.990 1.00 54.62 840 PRO A CA 1
ATOM 6246 C C . PRO A 1 840 ? 59.810 -44.616 11.883 1.00 54.62 840 PRO A C 1
ATOM 6248 O O . PRO A 1 840 ? 60.188 -45.030 10.795 1.00 54.62 840 PRO A O 1
ATOM 6251 N N . ALA A 1 841 ? 59.943 -43.317 12.252 1.00 31.83 841 ALA A N 1
ATOM 6252 C CA . ALA A 1 841 ? 61.005 -42.341 11.844 1.00 31.83 841 ALA A CA 1
ATOM 6253 C C . ALA A 1 841 ? 61.087 -41.772 10.385 1.00 31.83 841 ALA A C 1
ATOM 6255 O O . ALA A 1 841 ? 60.609 -42.402 9.453 1.00 31.83 841 ALA A O 1
ATOM 6256 N N . GLU A 1 842 ? 61.700 -40.605 10.067 1.00 28.86 842 GLU A N 1
ATOM 6257 C CA . GLU A 1 842 ? 62.061 -39.356 10.807 1.00 28.86 842 GLU A CA 1
ATOM 6258 C C . GLU A 1 842 ? 62.386 -38.168 9.836 1.00 28.86 842 GLU A C 1
ATOM 6260 O O . GLU A 1 842 ? 63.005 -38.401 8.809 1.00 28.86 842 GLU A O 1
ATOM 6265 N N . THR A 1 843 ? 61.971 -36.931 10.197 1.00 25.41 843 THR A N 1
ATOM 6266 C CA . THR A 1 843 ? 62.623 -35.567 10.124 1.00 25.41 843 THR A CA 1
ATOM 6267 C C . THR A 1 843 ? 63.614 -35.139 8.967 1.00 25.41 843 THR A C 1
ATOM 6269 O O . THR A 1 843 ? 63.771 -35.852 7.988 1.00 25.41 843 THR A O 1
ATOM 6272 N N . PRO A 1 844 ? 64.243 -33.923 8.956 1.00 50.88 844 PRO A N 1
ATOM 6273 C CA . PRO A 1 844 ? 63.630 -32.580 8.779 1.00 50.88 844 PRO A CA 1
ATOM 6274 C C . PRO A 1 844 ? 64.384 -31.566 7.835 1.00 50.88 844 PRO A C 1
ATOM 6276 O O . PRO A 1 844 ? 65.465 -31.839 7.333 1.00 50.88 844 PRO A O 1
ATOM 6279 N N . ALA A 1 845 ? 63.864 -30.319 7.774 1.00 27.34 845 ALA A N 1
ATOM 6280 C CA . ALA A 1 845 ? 64.601 -29.023 7.857 1.00 27.34 845 ALA A CA 1
ATOM 6281 C C . ALA A 1 845 ? 65.092 -28.189 6.622 1.00 27.34 845 ALA A C 1
ATOM 6283 O O . ALA A 1 845 ? 65.860 -28.621 5.776 1.00 27.34 845 ALA A O 1
ATOM 6284 N N . THR A 1 846 ? 64.752 -26.884 6.706 1.00 26.28 846 THR A N 1
ATOM 6285 C CA . THR A 1 846 ? 65.538 -25.642 6.420 1.00 26.28 846 THR A CA 1
ATOM 6286 C C . THR A 1 846 ? 66.044 -25.207 5.025 1.00 26.28 846 THR A C 1
ATOM 6288 O O . THR A 1 846 ? 66.981 -25.774 4.482 1.00 26.28 846 THR A O 1
ATOM 6291 N N . SER A 1 847 ? 65.640 -23.968 4.675 1.00 27.50 847 SER A N 1
ATOM 6292 C CA . SER A 1 847 ? 66.426 -22.866 4.050 1.00 27.50 847 SER A CA 1
ATOM 6293 C C . SER A 1 847 ? 66.915 -22.960 2.591 1.00 27.50 847 SER A C 1
ATOM 6295 O O . SER A 1 847 ? 67.296 -24.019 2.114 1.00 27.50 847 SER A O 1
ATOM 6297 N N . GLY A 1 848 ? 66.993 -21.803 1.911 1.00 26.81 848 GLY A N 1
ATOM 6298 C CA . GLY A 1 848 ? 67.689 -21.649 0.623 1.00 26.81 848 GLY A CA 1
ATOM 6299 C C . GLY A 1 848 ? 67.190 -20.464 -0.213 1.00 26.81 848 GLY A C 1
ATOM 6300 O O . GLY A 1 848 ? 66.031 -20.438 -0.612 1.00 26.81 848 GLY A O 1
ATOM 6301 N N . ASP A 1 849 ? 68.065 -19.491 -0.473 1.00 27.02 849 ASP A N 1
ATOM 6302 C CA . ASP A 1 849 ? 67.787 -18.289 -1.274 1.00 27.02 849 ASP A CA 1
ATOM 6303 C C . ASP A 1 849 ? 68.041 -18.483 -2.788 1.00 27.02 849 ASP A C 1
ATOM 6305 O O . ASP A 1 849 ? 68.775 -19.374 -3.201 1.00 27.02 849 ASP A O 1
ATOM 6309 N N . ALA A 1 850 ? 67.512 -17.541 -3.578 1.00 27.27 850 ALA A N 1
ATOM 6310 C CA . ALA A 1 850 ? 68.016 -17.076 -4.883 1.00 27.27 850 ALA A CA 1
ATOM 6311 C C . ALA A 1 850 ? 68.168 -18.032 -6.107 1.00 27.27 850 ALA A C 1
ATOM 6313 O O . ALA A 1 850 ? 69.117 -18.790 -6.256 1.00 27.27 850 ALA A O 1
ATOM 6314 N N . ALA A 1 851 ? 67.318 -17.758 -7.108 1.00 27.34 851 ALA A N 1
ATOM 6315 C CA . ALA A 1 851 ? 67.656 -17.508 -8.523 1.00 27.34 851 ALA A CA 1
ATOM 6316 C C . ALA A 1 851 ? 68.527 -18.491 -9.355 1.00 27.34 851 ALA A C 1
ATOM 6318 O O . ALA A 1 851 ? 69.752 -18.443 -9.303 1.00 27.34 851 ALA A O 1
ATOM 6319 N N . ALA A 1 852 ? 67.894 -19.124 -10.360 1.00 28.41 852 ALA A N 1
ATOM 6320 C CA . ALA A 1 852 ? 68.370 -19.088 -11.757 1.00 28.41 852 ALA A CA 1
ATOM 6321 C C . ALA A 1 852 ? 67.259 -19.423 -12.787 1.00 28.41 852 ALA A C 1
ATOM 6323 O O . ALA A 1 852 ? 66.533 -20.401 -12.647 1.00 28.41 852 ALA A O 1
ATOM 6324 N N . MET A 1 853 ? 67.171 -18.618 -13.852 1.00 34.22 853 MET A N 1
ATOM 6325 C CA . MET A 1 853 ? 66.607 -18.977 -15.176 1.00 34.22 853 MET A CA 1
ATOM 6326 C C . MET A 1 853 ? 67.710 -19.702 -16.000 1.00 34.22 853 MET A C 1
ATOM 6328 O O . MET A 1 853 ? 68.861 -19.612 -15.564 1.00 34.22 853 MET A O 1
ATOM 6332 N N . PRO A 1 854 ? 67.475 -20.337 -17.183 1.00 47.19 854 PRO A N 1
ATOM 6333 C CA . PRO A 1 854 ? 66.351 -20.155 -18.128 1.00 47.19 854 PRO A CA 1
ATOM 6334 C C . PRO A 1 854 ? 65.844 -21.456 -18.824 1.00 47.19 854 PRO A C 1
ATOM 6336 O O . PRO A 1 854 ? 66.261 -22.552 -18.471 1.00 47.19 854 PRO A O 1
ATOM 6339 N N . GLY A 1 855 ? 65.046 -21.328 -19.905 1.00 28.55 855 GLY A N 1
ATOM 6340 C CA . GLY A 1 855 ? 65.223 -22.231 -21.065 1.00 28.55 855 GLY A CA 1
ATOM 6341 C C . GLY A 1 855 ? 64.006 -22.755 -21.853 1.00 28.55 855 GLY A C 1
ATOM 6342 O O . GLY A 1 855 ? 63.793 -23.952 -21.820 1.00 28.55 855 GLY A O 1
ATOM 6343 N N . VAL A 1 856 ? 63.333 -21.890 -22.638 1.00 33.81 856 VAL A N 1
ATOM 6344 C CA . VAL A 1 856 ? 62.830 -22.126 -24.033 1.00 33.81 856 VAL A CA 1
ATOM 6345 C C . VAL A 1 856 ? 61.866 -23.329 -24.332 1.00 33.81 856 VAL A C 1
ATOM 6347 O O . VAL A 1 856 ? 62.085 -24.439 -23.868 1.00 33.81 856 VAL A O 1
ATOM 6350 N N . PRO A 1 857 ? 60.799 -23.161 -25.156 1.00 54.53 857 PRO A N 1
ATOM 6351 C CA . PRO A 1 857 ? 59.812 -24.219 -25.465 1.00 54.53 857 PRO A CA 1
ATOM 6352 C C . PRO A 1 857 ? 60.177 -25.019 -26.755 1.00 54.53 857 PRO A C 1
ATOM 6354 O O . PRO A 1 857 ? 61.230 -24.751 -27.337 1.00 54.53 857 PRO A O 1
ATOM 6357 N N . PRO A 1 858 ? 59.349 -25.977 -27.246 1.00 50.97 858 PRO A N 1
ATOM 6358 C CA . PRO A 1 858 ? 58.200 -25.582 -28.078 1.00 50.97 858 PRO A CA 1
ATOM 6359 C C . PRO A 1 858 ? 56.906 -26.422 -27.948 1.00 50.97 858 PRO A C 1
ATOM 6361 O O . PRO A 1 858 ? 56.887 -27.602 -27.614 1.00 50.97 858 PRO A O 1
ATOM 6364 N N . THR A 1 859 ? 55.819 -25.761 -28.335 1.00 33.75 859 THR A N 1
ATOM 6365 C CA . THR A 1 859 ? 54.470 -26.247 -28.663 1.00 33.75 859 THR A CA 1
ATOM 6366 C C . THR A 1 859 ? 54.412 -27.414 -29.662 1.00 33.75 859 THR A C 1
ATOM 6368 O O . THR A 1 859 ? 55.012 -27.304 -30.728 1.00 33.75 859 THR A O 1
ATOM 6371 N N . VAL A 1 860 ? 53.525 -28.399 -29.432 1.00 30.25 860 VAL A N 1
ATOM 6372 C CA . VAL A 1 860 ? 52.669 -29.011 -30.481 1.00 30.25 860 VAL A CA 1
ATOM 6373 C C . VAL A 1 860 ? 51.291 -29.372 -29.896 1.00 30.25 860 VAL A C 1
ATOM 6375 O O . VAL A 1 860 ? 51.207 -30.029 -28.865 1.00 30.25 860 VAL A O 1
ATOM 6378 N N . ALA A 1 861 ? 50.220 -28.992 -30.598 1.00 39.31 861 ALA A N 1
ATOM 6379 C CA . ALA A 1 861 ? 48.883 -29.600 -30.546 1.00 39.31 861 ALA A CA 1
ATOM 6380 C C . ALA A 1 861 ? 48.418 -29.793 -32.006 1.00 39.31 861 ALA A C 1
ATOM 6382 O O . ALA A 1 861 ? 48.841 -29.006 -32.861 1.00 39.31 861 ALA A O 1
ATOM 6383 N N . PRO A 1 862 ? 47.648 -30.850 -32.339 1.00 47.81 862 PRO A N 1
ATOM 6384 C CA . PRO A 1 862 ? 46.172 -30.782 -32.322 1.00 47.81 862 PRO A CA 1
ATOM 6385 C C . PRO A 1 862 ? 45.555 -32.119 -31.774 1.00 47.81 862 PRO A C 1
ATOM 6387 O O . PRO A 1 862 ? 46.274 -32.851 -31.105 1.00 47.81 862 PRO A O 1
ATOM 6390 N N . ALA A 1 863 ? 44.277 -32.516 -31.922 1.00 28.70 863 ALA A N 1
ATOM 6391 C CA . ALA A 1 863 ? 43.205 -32.047 -32.810 1.00 28.70 863 ALA A CA 1
ATOM 6392 C C . ALA A 1 863 ? 41.750 -32.250 -32.303 1.00 28.70 863 ALA A C 1
ATOM 6394 O O . ALA A 1 863 ? 41.487 -32.736 -31.210 1.00 28.70 863 ALA A O 1
ATOM 6395 N N . ALA A 1 864 ? 40.848 -31.802 -33.179 1.00 30.28 864 ALA A N 1
ATOM 6396 C CA . ALA A 1 864 ? 39.385 -31.796 -33.233 1.00 30.28 864 ALA A CA 1
ATOM 6397 C C . ALA A 1 864 ? 38.592 -33.130 -33.088 1.00 30.28 864 ALA A C 1
ATOM 6399 O O . ALA A 1 864 ? 39.143 -34.223 -33.043 1.00 30.28 864 ALA A O 1
ATOM 6400 N N . ALA A 1 865 ? 37.260 -32.945 -33.067 1.00 36.12 865 ALA A N 1
ATOM 6401 C CA . ALA A 1 865 ? 36.112 -33.881 -33.016 1.00 36.12 865 ALA A CA 1
ATOM 6402 C C . ALA A 1 865 ? 35.903 -34.696 -34.348 1.00 36.12 865 ALA A C 1
ATOM 6404 O O . ALA A 1 865 ? 36.799 -34.566 -35.189 1.00 36.12 865 ALA A O 1
ATOM 6405 N N . PRO A 1 866 ? 34.802 -35.473 -34.637 1.00 50.44 866 PRO A N 1
ATOM 6406 C CA . PRO A 1 866 ? 33.418 -35.402 -34.090 1.00 50.44 866 PRO A CA 1
ATOM 6407 C C . PRO A 1 866 ? 32.546 -36.708 -33.963 1.00 50.44 866 PRO A C 1
ATOM 6409 O O . PRO A 1 866 ? 32.954 -37.798 -34.332 1.00 50.44 866 PRO A O 1
ATOM 6412 N N . GLU A 1 867 ? 31.304 -36.511 -33.470 1.00 30.50 867 GLU A N 1
ATOM 6413 C CA . GLU A 1 867 ? 29.988 -37.115 -33.858 1.00 30.50 867 GLU A CA 1
ATOM 6414 C C . GLU A 1 867 ? 29.541 -38.609 -33.675 1.00 30.50 867 GLU A C 1
ATOM 6416 O O . GLU A 1 867 ? 30.192 -39.560 -34.084 1.00 30.50 867 GLU A O 1
ATOM 6421 N N . ALA A 1 868 ? 28.276 -38.729 -33.203 1.00 31.03 868 ALA A N 1
ATOM 6422 C CA . ALA A 1 868 ? 27.156 -39.610 -33.642 1.00 31.03 868 ALA A CA 1
ATOM 6423 C C . ALA A 1 868 ? 26.931 -41.101 -33.199 1.00 31.03 868 ALA A C 1
ATOM 6425 O O . ALA A 1 868 ? 27.284 -42.034 -33.907 1.00 31.03 868 ALA A O 1
ATOM 6426 N N . GLN A 1 869 ? 26.069 -41.272 -32.171 1.00 29.25 869 GLN A N 1
ATOM 6427 C CA . GLN A 1 869 ? 24.888 -42.193 -32.070 1.00 29.25 869 GLN A CA 1
ATOM 6428 C C . GLN A 1 869 ? 25.064 -43.758 -32.249 1.00 29.25 869 GLN A C 1
ATOM 6430 O O . GLN A 1 869 ? 26.160 -44.245 -31.997 1.00 29.25 869 GLN A O 1
ATOM 6435 N N . PRO A 1 870 ? 24.002 -44.609 -32.419 1.00 60.59 870 PRO A N 1
ATOM 6436 C CA . PRO A 1 870 ? 23.325 -45.319 -31.295 1.00 60.59 870 PRO A CA 1
ATOM 6437 C C . PRO A 1 870 ? 23.033 -46.849 -31.486 1.00 60.59 870 PRO A C 1
ATOM 6439 O O . PRO A 1 870 ? 23.070 -47.317 -32.618 1.00 60.59 870 PRO A O 1
ATOM 6442 N N . ALA A 1 871 ? 22.630 -47.606 -30.430 1.00 29.25 871 ALA A N 1
ATOM 6443 C CA . ALA A 1 871 ? 21.698 -48.784 -30.486 1.00 29.25 871 ALA A CA 1
ATOM 6444 C C . ALA A 1 871 ? 21.437 -49.532 -29.132 1.00 29.25 871 ALA A C 1
ATOM 6446 O O . ALA A 1 871 ? 22.276 -49.534 -28.237 1.00 29.25 871 ALA A O 1
ATOM 6447 N N . THR A 1 872 ? 20.269 -50.195 -29.036 1.00 28.53 872 THR A N 1
ATOM 6448 C CA . THR A 1 872 ? 19.676 -51.100 -27.992 1.00 28.53 872 THR A CA 1
ATOM 6449 C C . THR A 1 872 ? 19.876 -52.614 -28.310 1.00 28.53 872 THR A C 1
ATOM 6451 O O . THR A 1 872 ? 20.466 -52.872 -29.362 1.00 28.53 872 THR A O 1
ATOM 6454 N N . PRO A 1 873 ? 19.325 -53.648 -27.585 1.00 61.16 873 PRO A N 1
ATOM 6455 C CA . PRO A 1 873 ? 18.745 -53.838 -26.215 1.00 61.16 873 PRO A CA 1
ATOM 6456 C C . PRO A 1 873 ? 19.515 -54.997 -25.456 1.00 61.16 873 PRO A C 1
ATOM 6458 O O . PRO A 1 873 ? 20.740 -54.910 -25.515 1.00 61.16 873 PRO A O 1
ATOM 6461 N N . PRO A 1 874 ? 18.987 -56.122 -24.857 1.00 53.91 874 PRO A N 1
ATOM 6462 C CA . PRO A 1 874 ? 17.739 -56.484 -24.112 1.00 53.91 874 PRO A CA 1
ATOM 6463 C C . PRO A 1 874 ? 17.889 -57.335 -22.785 1.00 53.91 874 PRO A C 1
ATOM 6465 O O . PRO A 1 874 ? 18.952 -57.858 -22.484 1.00 53.91 874 PRO A O 1
ATOM 6468 N N . MET A 1 875 ? 16.755 -57.554 -22.079 1.00 30.52 875 MET A N 1
ATOM 6469 C CA . MET A 1 875 ? 16.286 -58.739 -21.276 1.00 30.52 875 MET A CA 1
ATOM 6470 C C . MET A 1 875 ? 17.071 -59.394 -20.089 1.00 30.52 875 MET A C 1
ATOM 6472 O O . MET A 1 875 ? 18.003 -60.157 -20.308 1.00 30.52 875 MET A O 1
ATOM 6476 N N . GLU A 1 876 ? 16.533 -59.194 -18.862 1.00 33.50 876 GLU A N 1
ATOM 6477 C CA . GLU A 1 876 ? 16.018 -60.151 -17.814 1.00 33.50 876 GLU A CA 1
ATOM 6478 C C . GLU A 1 876 ? 16.721 -61.490 -17.419 1.00 33.50 876 GLU A C 1
ATOM 6480 O O . GLU A 1 876 ? 17.356 -62.101 -18.277 1.00 33.50 876 GLU A O 1
ATOM 6485 N N . PRO A 1 877 ? 16.588 -62.011 -16.148 1.00 47.69 877 PRO A N 1
ATOM 6486 C CA . PRO A 1 877 ? 15.349 -62.083 -15.317 1.00 47.69 877 PRO A CA 1
ATOM 6487 C C . PRO A 1 877 ? 15.443 -61.844 -13.764 1.00 47.69 877 PRO A C 1
ATOM 6489 O O . PRO A 1 877 ? 16.459 -61.397 -13.241 1.00 47.69 877 PRO A O 1
ATOM 6492 N N . THR A 1 878 ? 14.327 -62.119 -13.056 1.00 31.47 878 THR A N 1
ATOM 6493 C CA . THR A 1 878 ? 13.924 -61.944 -11.615 1.00 31.47 878 THR A CA 1
ATOM 6494 C C . THR A 1 878 ? 14.388 -63.070 -10.639 1.00 31.47 878 THR A C 1
ATOM 6496 O O . THR A 1 878 ? 15.085 -63.958 -11.139 1.00 31.47 878 THR A O 1
ATOM 6499 N N . PRO A 1 879 ? 14.046 -63.146 -9.300 1.00 50.81 879 PRO A N 1
ATOM 6500 C CA . PRO A 1 879 ? 13.047 -62.450 -8.417 1.00 50.81 879 PRO A CA 1
ATOM 6501 C C . PRO A 1 879 ? 13.676 -61.819 -7.108 1.00 50.81 879 PRO A C 1
ATOM 6503 O O . PRO A 1 879 ? 14.779 -61.304 -7.244 1.00 50.81 879 PRO A O 1
ATOM 6506 N N . THR A 1 880 ? 13.150 -61.692 -5.852 1.00 29.50 880 THR A N 1
ATOM 6507 C CA . THR A 1 880 ? 12.008 -62.258 -5.046 1.00 29.50 880 THR A CA 1
ATOM 6508 C C . THR A 1 880 ? 11.733 -61.463 -3.723 1.00 29.50 880 THR A C 1
ATOM 6510 O O . THR A 1 880 ? 12.706 -61.007 -3.142 1.00 29.50 880 THR A O 1
ATOM 6513 N N . GLU A 1 881 ? 10.462 -61.389 -3.244 1.00 31.38 881 GLU A N 1
ATOM 6514 C CA . GLU A 1 881 ? 9.891 -61.312 -1.838 1.00 31.38 881 GLU A CA 1
ATOM 6515 C C . GLU A 1 881 ? 10.495 -60.426 -0.687 1.00 31.38 881 GLU A C 1
ATOM 6517 O O . GLU A 1 881 ? 11.666 -60.083 -0.726 1.00 31.38 881 GLU A O 1
ATOM 6522 N N . GLN A 1 882 ? 9.824 -59.991 0.416 1.00 28.39 882 GLN A N 1
ATOM 6523 C CA . GLN A 1 882 ? 8.476 -60.132 1.072 1.00 28.39 882 GLN A CA 1
ATOM 6524 C C . GLN A 1 882 ? 8.225 -58.855 1.983 1.00 28.39 882 GLN A C 1
ATOM 6526 O O . GLN A 1 882 ? 9.208 -58.316 2.481 1.00 28.39 882 GLN A O 1
ATOM 6531 N N . VAL A 1 883 ? 7.043 -58.186 2.096 1.00 28.94 883 VAL A N 1
ATOM 6532 C CA . VAL A 1 883 ? 5.827 -58.417 2.972 1.00 28.94 883 VAL A CA 1
ATOM 6533 C C . VAL A 1 883 ? 6.030 -58.060 4.485 1.00 28.94 883 VAL A C 1
ATOM 6535 O O . VAL A 1 883 ? 7.155 -58.265 4.929 1.00 28.94 883 VAL A O 1
ATOM 6538 N N . PRO A 1 884 ? 5.050 -57.561 5.320 1.00 47.59 884 PRO A N 1
ATOM 6539 C CA . PRO A 1 884 ? 3.569 -57.413 5.186 1.00 47.59 884 PRO A CA 1
ATOM 6540 C C . PRO A 1 884 ? 2.903 -56.043 5.562 1.00 47.59 884 PRO A C 1
ATOM 6542 O O . PRO A 1 884 ? 3.522 -55.152 6.136 1.00 47.59 884 PRO A O 1
ATOM 6545 N N . LEU A 1 885 ? 1.575 -55.946 5.339 1.00 39.34 885 LEU A N 1
ATOM 6546 C CA . LEU A 1 885 ? 0.605 -54.970 5.905 1.00 39.34 885 LEU A CA 1
ATOM 6547 C C . LEU A 1 885 ? -0.823 -55.609 5.945 1.00 39.34 885 LEU A C 1
ATOM 6549 O O . LEU A 1 885 ? -1.109 -56.393 5.041 1.00 39.34 885 LEU A O 1
ATOM 6553 N N . PRO A 1 886 ? -1.720 -55.326 6.926 1.00 42.34 886 PRO A N 1
ATOM 6554 C CA . PRO A 1 886 ? -3.115 -55.842 6.916 1.00 42.34 886 PRO A CA 1
ATOM 6555 C C . PRO A 1 886 ? -4.216 -54.790 7.295 1.00 42.34 886 PRO A C 1
ATOM 6557 O O . PRO A 1 886 ? -3.867 -53.706 7.760 1.00 42.34 886 PRO A O 1
ATOM 6560 N N . PRO A 1 887 ? -5.537 -55.109 7.260 1.00 49.34 887 PRO A N 1
ATOM 6561 C CA . PRO A 1 887 ? -6.444 -55.276 6.097 1.00 49.34 887 PRO A CA 1
ATOM 6562 C C . PRO A 1 887 ? -7.661 -54.286 6.133 1.00 49.34 887 PRO A C 1
ATOM 6564 O O . PRO A 1 887 ? -7.886 -53.650 7.156 1.00 49.34 887 PRO A O 1
ATOM 6567 N N . ALA A 1 888 ? -8.518 -54.025 5.125 1.00 31.44 888 ALA A N 1
ATOM 6568 C CA . ALA A 1 888 ? -8.838 -54.580 3.789 1.00 31.44 888 ALA A CA 1
ATOM 6569 C C . ALA A 1 888 ? -10.078 -55.525 3.672 1.00 31.44 888 ALA A C 1
ATOM 6571 O O . ALA A 1 888 ? -9.916 -56.741 3.682 1.00 31.44 888 ALA A O 1
ATOM 6572 N N . THR A 1 889 ? -11.287 -54.955 3.474 1.00 28.81 889 THR A N 1
ATOM 6573 C CA . THR A 1 889 ? -12.536 -55.578 2.932 1.00 28.81 889 THR A CA 1
ATOM 6574 C C . THR A 1 889 ? -13.491 -54.498 2.369 1.00 28.81 889 THR A C 1
ATOM 6576 O O . THR A 1 889 ? -13.425 -53.358 2.819 1.00 28.81 889 THR A O 1
ATOM 6579 N N . GLU A 1 890 ? -14.533 -54.769 1.567 1.00 30.36 890 GLU A N 1
ATOM 6580 C CA . GLU A 1 890 ? -14.748 -55.485 0.278 1.00 30.36 890 GLU A CA 1
ATOM 6581 C C . GLU A 1 890 ? -16.290 -55.543 -0.013 1.00 30.36 890 GLU A C 1
ATOM 6583 O O . GLU A 1 890 ? -17.072 -55.360 0.926 1.00 30.36 890 GLU A O 1
ATOM 6588 N N . PRO A 1 891 ? -16.771 -55.738 -1.268 1.00 51.62 891 PRO A N 1
ATOM 6589 C CA . PRO A 1 891 ? -18.171 -55.477 -1.686 1.00 51.62 891 PRO A CA 1
ATOM 6590 C C . PRO A 1 891 ? -18.946 -56.723 -2.195 1.00 51.62 891 PRO A C 1
ATOM 6592 O O . PRO A 1 891 ? -18.361 -57.797 -2.281 1.00 51.62 891 PRO A O 1
ATOM 6595 N N . VAL A 1 892 ? -20.230 -56.603 -2.622 1.00 26.12 892 VAL A N 1
ATOM 6596 C CA . VAL A 1 892 ? -20.921 -57.646 -3.445 1.00 26.12 892 VAL A CA 1
ATOM 6597 C C . VAL A 1 892 ? -22.266 -57.205 -4.121 1.00 26.12 892 VAL A C 1
ATOM 6599 O O . VAL A 1 892 ? -23.167 -56.768 -3.418 1.00 26.12 892 VAL A O 1
ATOM 6602 N N . ARG A 1 893 ? -22.423 -57.454 -5.453 1.00 24.56 893 ARG A N 1
ATOM 6603 C CA . ARG A 1 893 ? -23.673 -57.801 -6.240 1.00 24.56 893 ARG A CA 1
ATOM 6604 C C . ARG A 1 893 ? -24.828 -56.768 -6.462 1.00 24.56 893 ARG A C 1
ATOM 6606 O O . ARG A 1 893 ? -25.010 -55.907 -5.620 1.00 24.56 893 ARG A O 1
ATOM 6613 N N . ILE A 1 894 ? -25.717 -56.832 -7.493 1.00 24.95 894 ILE A N 1
ATOM 6614 C CA . ILE A 1 894 ? -25.781 -57.426 -8.880 1.00 24.95 894 ILE A CA 1
ATOM 6615 C C . ILE A 1 894 ? -27.051 -56.888 -9.648 1.00 24.95 894 ILE A C 1
ATOM 6617 O O . ILE A 1 894 ? -28.016 -56.560 -8.968 1.00 24.95 894 ILE A O 1
ATOM 6621 N N . ASP A 1 895 ? -27.076 -56.896 -11.005 1.00 26.11 895 ASP A N 1
ATOM 6622 C CA . ASP A 1 895 ? -28.250 -56.825 -11.955 1.00 26.11 895 ASP A CA 1
ATOM 6623 C C . ASP A 1 895 ? -29.251 -55.619 -11.949 1.00 26.11 895 ASP A C 1
ATOM 6625 O O . ASP A 1 895 ? -29.336 -54.886 -10.973 1.00 26.11 895 ASP A O 1
ATOM 6629 N N . SER A 1 896 ? -30.121 -55.363 -12.962 1.00 27.48 896 SER A N 1
ATOM 6630 C CA . SER A 1 896 ? -30.044 -55.461 -14.455 1.00 27.48 896 SER A CA 1
ATOM 6631 C C . SER A 1 896 ? -31.262 -54.791 -15.179 1.00 27.48 896 SER A C 1
ATOM 6633 O O . SER A 1 896 ? -32.386 -54.924 -14.716 1.00 27.48 896 SER A O 1
ATOM 6635 N N . LEU A 1 897 ? -31.015 -54.133 -16.335 1.00 26.03 897 LEU A N 1
ATOM 6636 C CA . LEU A 1 897 ? -31.857 -53.825 -17.543 1.00 26.03 897 LEU A CA 1
ATOM 6637 C C . LEU A 1 897 ? -33.402 -53.560 -17.492 1.00 26.03 897 LEU A C 1
ATOM 6639 O O . LEU A 1 897 ? -34.156 -54.399 -17.012 1.00 26.03 897 LEU A O 1
ATOM 6643 N N . GLY A 1 898 ? -33.909 -52.525 -18.217 1.00 23.73 898 GLY A N 1
ATOM 6644 C CA . GLY A 1 898 ? -35.351 -52.452 -18.603 1.00 23.73 898 GLY A CA 1
ATOM 6645 C C . GLY A 1 898 ? -35.983 -51.191 -19.277 1.00 23.73 898 GLY A C 1
ATOM 6646 O O . GLY A 1 898 ? -36.734 -50.494 -18.615 1.00 23.73 898 GLY A O 1
ATOM 6647 N N . LEU A 1 899 ? -35.796 -51.008 -20.601 1.00 24.98 899 LEU A N 1
ATOM 6648 C CA . LEU A 1 899 ? -36.735 -50.478 -21.650 1.00 24.98 899 LEU A CA 1
ATOM 6649 C C . LEU A 1 899 ? -37.437 -49.068 -21.658 1.00 24.98 899 LEU A C 1
ATOM 6651 O O . LEU A 1 899 ? -38.056 -48.615 -20.705 1.00 24.98 899 LEU A O 1
ATOM 6655 N N . GLU A 1 900 ? -37.415 -48.491 -22.879 1.00 25.86 900 GLU A N 1
ATOM 6656 C CA . GLU A 1 900 ? -38.199 -47.417 -23.578 1.00 25.86 900 GLU A CA 1
ATOM 6657 C C . GLU A 1 900 ? -39.762 -47.590 -23.567 1.00 25.86 900 GLU A C 1
ATOM 6659 O O . GLU A 1 900 ? -40.179 -48.694 -23.202 1.00 25.86 900 GLU A O 1
ATOM 6664 N N . PRO A 1 901 ? -40.656 -46.628 -24.006 1.00 40.47 901 PRO A N 1
ATOM 6665 C CA . PRO A 1 901 ? -40.510 -45.801 -25.236 1.00 40.47 901 PRO A CA 1
ATOM 6666 C C . PRO A 1 901 ? -41.153 -44.378 -25.421 1.00 40.47 901 PRO A C 1
ATOM 6668 O O . PRO A 1 901 ? -42.276 -44.107 -25.006 1.00 40.47 901 PRO A O 1
ATOM 6671 N N . VAL A 1 902 ? -40.468 -43.551 -26.237 1.00 27.11 902 VAL A N 1
ATOM 6672 C CA . VAL A 1 902 ? -40.924 -42.742 -27.423 1.00 27.11 902 VAL A CA 1
ATOM 6673 C C . VAL A 1 902 ? -42.204 -41.848 -27.419 1.00 27.11 902 VAL A C 1
ATOM 6675 O O . VAL A 1 902 ? -43.323 -42.352 -27.376 1.00 27.11 902 VAL A O 1
ATOM 6678 N N . GLY A 1 903 ? -42.042 -40.563 -27.824 1.00 24.55 903 GLY A N 1
ATOM 6679 C CA . GLY A 1 903 ? -42.795 -39.979 -28.974 1.00 24.55 903 GLY A CA 1
ATOM 6680 C C . GLY A 1 903 ? -43.443 -38.570 -28.878 1.00 24.55 903 GLY A C 1
ATOM 6681 O O . GLY A 1 903 ? -44.313 -38.359 -28.041 1.00 24.55 903 GLY A O 1
ATOM 6682 N N . GLY A 1 904 ? -43.138 -37.650 -29.825 1.00 23.17 904 GLY A N 1
ATOM 6683 C CA . GLY A 1 904 ? -43.985 -36.465 -30.134 1.00 23.17 904 GLY A CA 1
ATOM 6684 C C . GLY A 1 904 ? -43.306 -35.182 -30.686 1.00 23.17 904 GLY A C 1
ATOM 6685 O O . GLY A 1 904 ? -42.834 -34.360 -29.910 1.00 23.17 904 GLY A O 1
ATOM 6686 N N . GLU A 1 905 ? -43.350 -34.959 -32.008 1.00 30.19 905 GLU A N 1
ATOM 6687 C CA . GLU A 1 905 ? -43.077 -33.678 -32.729 1.00 30.19 905 GLU A CA 1
ATOM 6688 C C . GLU A 1 905 ? -44.421 -33.041 -33.223 1.00 30.19 905 GLU A C 1
ATOM 6690 O O . GLU A 1 905 ? -45.440 -33.709 -33.011 1.00 30.19 905 GLU A O 1
ATOM 6695 N N . PRO A 1 906 ? -44.530 -31.845 -33.888 1.00 43.69 906 PRO A N 1
ATOM 6696 C CA . PRO A 1 906 ? -43.514 -31.029 -34.598 1.00 43.69 906 PRO A CA 1
ATOM 6697 C C . PRO A 1 906 ? -43.587 -29.473 -34.397 1.00 43.69 906 PRO A C 1
ATOM 6699 O O . PRO A 1 906 ? -44.308 -28.955 -33.547 1.00 43.69 906 PRO A O 1
ATOM 6702 N N . ALA A 1 907 ? -42.834 -28.727 -35.228 1.00 32.50 907 ALA A N 1
ATOM 6703 C CA . ALA A 1 907 ? -42.804 -27.250 -35.411 1.00 32.50 907 ALA A CA 1
ATOM 6704 C C . ALA A 1 907 ? -44.041 -26.701 -36.219 1.00 32.50 907 ALA A C 1
ATOM 6706 O O . ALA A 1 907 ? -44.950 -27.511 -36.421 1.00 32.50 907 ALA A O 1
ATOM 6707 N N . PRO A 1 908 ? -44.161 -25.429 -36.740 1.00 48.00 908 PRO A N 1
ATOM 6708 C CA . PRO A 1 908 ? -43.151 -24.361 -36.995 1.00 48.00 908 PRO A CA 1
ATOM 6709 C C . PRO A 1 908 ? -43.577 -22.868 -36.777 1.00 48.00 908 PRO A C 1
ATOM 6711 O O . PRO A 1 908 ? -44.745 -22.584 -36.523 1.00 48.00 908 PRO A O 1
ATOM 6714 N N . SER A 1 909 ? -42.658 -21.895 -36.992 1.00 27.44 909 SER A N 1
ATOM 6715 C CA . SER A 1 909 ? -42.823 -20.650 -37.820 1.00 27.44 909 SER A CA 1
ATOM 6716 C C . SER A 1 909 ? -41.850 -19.490 -37.475 1.00 27.44 909 SER A C 1
ATOM 6718 O O . SER A 1 909 ? -41.361 -19.377 -36.359 1.00 27.44 909 SER A O 1
ATOM 6720 N N . VAL A 1 910 ? -41.592 -18.614 -38.459 1.00 34.59 910 VAL A N 1
ATOM 6721 C CA . VAL A 1 910 ? -40.643 -17.461 -38.522 1.00 34.59 910 VAL A CA 1
ATOM 6722 C C . VAL A 1 910 ? -41.438 -16.288 -39.162 1.00 34.59 910 VAL A C 1
ATOM 6724 O O . VAL A 1 910 ? -42.272 -16.639 -40.006 1.00 34.59 910 VAL A O 1
ATOM 6727 N N . PRO A 1 911 ? -41.305 -14.960 -38.834 1.00 44.97 911 PRO A N 1
ATOM 6728 C CA . PRO A 1 911 ? -40.271 -14.103 -39.479 1.00 44.97 911 PRO A CA 1
ATOM 6729 C C . PRO A 1 911 ? -39.878 -12.703 -38.887 1.00 44.97 911 PRO A C 1
ATOM 6731 O O . PRO A 1 911 ? -40.492 -12.172 -37.970 1.00 44.97 911 PRO A O 1
ATOM 6734 N N . VAL A 1 912 ? -38.921 -12.068 -39.599 1.00 29.78 912 VAL A N 1
ATOM 6735 C CA . VAL A 1 912 ? -38.573 -10.617 -39.709 1.00 29.78 912 VAL A CA 1
ATOM 6736 C C . VAL A 1 912 ? -37.490 -10.037 -38.768 1.00 29.78 912 VAL A C 1
ATOM 6738 O O . VAL A 1 912 ? -37.424 -10.327 -37.581 1.00 29.78 912 VAL A O 1
ATOM 6741 N N . ALA A 1 913 ? -36.641 -9.178 -39.353 1.00 36.62 913 ALA A N 1
ATOM 6742 C CA . ALA A 1 913 ? -35.563 -8.387 -38.740 1.00 36.62 913 ALA A CA 1
ATOM 6743 C C . ALA A 1 913 ? -35.744 -6.879 -39.046 1.00 36.62 913 ALA A C 1
ATOM 6745 O O . ALA A 1 913 ? -36.643 -6.520 -39.811 1.00 36.62 913 ALA A O 1
ATOM 6746 N N . PRO A 1 914 ? -34.862 -5.995 -38.540 1.00 43.25 914 PRO A N 1
ATOM 6747 C CA . PRO A 1 914 ? -34.413 -4.884 -39.391 1.00 43.25 914 PRO A CA 1
ATOM 6748 C C . PRO A 1 914 ? -32.900 -4.583 -39.330 1.00 43.25 914 PRO A C 1
ATOM 6750 O O . PRO A 1 914 ? -32.202 -4.914 -38.374 1.00 43.25 914 PRO A O 1
ATOM 6753 N N . THR A 1 915 ? -32.409 -3.914 -40.376 1.00 30.12 915 THR A N 1
ATOM 6754 C CA . THR A 1 915 ? -31.034 -3.403 -40.559 1.00 30.12 915 THR A CA 1
ATOM 6755 C C . THR A 1 915 ? -30.885 -1.930 -40.093 1.00 30.12 915 THR A C 1
ATOM 6757 O O . THR A 1 915 ? -31.893 -1.287 -39.798 1.00 30.12 915 THR A O 1
ATOM 6760 N N . PRO A 1 916 ? -29.655 -1.376 -39.966 1.00 50.44 916 PRO A N 1
ATOM 6761 C CA . PRO A 1 916 ? -29.391 -0.149 -39.195 1.00 50.44 916 PRO A CA 1
ATOM 6762 C C . PRO A 1 916 ? -29.528 1.172 -39.978 1.00 50.44 916 PRO A C 1
ATOM 6764 O O . PRO A 1 916 ? -29.440 1.192 -41.205 1.00 50.44 916 PRO A O 1
ATOM 6767 N N . ALA A 1 917 ? -29.626 2.295 -39.250 1.00 28.08 917 ALA A N 1
ATOM 6768 C CA . ALA A 1 917 ? -29.632 3.651 -39.810 1.00 28.08 917 ALA A CA 1
ATOM 6769 C C . ALA A 1 917 ? -28.802 4.667 -38.985 1.00 28.08 917 ALA A C 1
ATOM 6771 O O . ALA A 1 917 ? -29.148 4.978 -37.854 1.00 28.08 917 ALA A O 1
ATOM 6772 N N . GLN A 1 918 ? -27.719 5.142 -39.615 1.00 28.08 918 GLN A N 1
ATOM 6773 C CA . GLN A 1 918 ? -27.107 6.492 -39.655 1.00 28.08 918 GLN A CA 1
ATOM 6774 C C . GLN A 1 918 ? -27.037 7.456 -38.436 1.00 28.08 918 GLN A C 1
ATOM 6776 O O . GLN A 1 918 ? -27.859 7.496 -37.533 1.00 28.08 918 GLN A O 1
ATOM 6781 N N . MET A 1 919 ? -25.999 8.303 -38.492 1.00 30.05 919 MET A N 1
ATOM 6782 C CA . MET A 1 919 ? -25.673 9.393 -37.559 1.00 30.05 919 MET A CA 1
ATOM 6783 C C . MET A 1 919 ? -26.617 10.601 -37.682 1.00 30.05 919 MET A C 1
ATOM 6785 O O . MET A 1 919 ? -27.014 10.944 -38.795 1.00 30.05 919 MET A O 1
ATOM 6789 N N . GLN A 1 920 ? -26.781 11.370 -36.597 1.00 27.23 920 GLN A N 1
ATOM 6790 C CA . GLN A 1 920 ? -26.929 12.829 -36.705 1.00 27.23 920 GLN A CA 1
ATOM 6791 C C . GLN A 1 920 ? -26.438 13.567 -35.443 1.00 27.23 920 GLN A C 1
ATOM 6793 O O . GLN A 1 920 ? -26.574 13.069 -34.328 1.00 27.23 920 GLN A O 1
ATOM 6798 N N . GLU A 1 921 ? -25.843 14.747 -35.626 1.00 30.77 921 GLU A N 1
ATOM 6799 C CA . GLU A 1 921 ? -25.368 15.630 -34.549 1.00 30.77 921 GLU A CA 1
ATOM 6800 C C . GLU A 1 921 ? -26.512 16.470 -33.949 1.00 30.77 921 GLU A C 1
ATOM 6802 O O . GLU A 1 921 ? -27.484 16.787 -34.637 1.00 30.77 921 GLU A O 1
ATOM 6807 N N . SER A 1 922 ? -26.371 16.924 -32.697 1.00 30.14 922 SER A N 1
ATOM 6808 C CA . SER A 1 922 ? -27.128 18.066 -32.148 1.00 30.14 922 SER A CA 1
ATOM 6809 C C . SER A 1 922 ? -26.413 18.704 -30.950 1.00 30.14 922 SER A C 1
ATOM 6811 O O . SER A 1 922 ? -25.821 18.009 -30.127 1.00 30.14 922 SER A O 1
ATOM 6813 N N . GLN A 1 923 ? -26.456 20.038 -30.867 1.00 28.67 923 GLN A N 1
ATOM 6814 C CA . GLN A 1 923 ? -25.783 20.862 -29.849 1.00 28.67 923 GLN A CA 1
ATOM 6815 C C . GLN A 1 923 ? -26.739 21.329 -28.719 1.00 28.67 923 GLN A C 1
ATOM 6817 O O . GLN A 1 923 ? -27.955 21.192 -28.859 1.00 28.67 923 GLN A O 1
ATOM 6822 N N . PRO A 1 924 ? -26.219 21.830 -27.573 1.00 39.03 924 PRO A N 1
ATOM 6823 C CA . PRO A 1 924 ? -26.976 21.914 -26.317 1.00 39.03 924 PRO A CA 1
ATOM 6824 C C . PRO A 1 924 ? -27.751 23.227 -26.090 1.00 39.03 924 PRO A C 1
ATOM 6826 O O . PRO A 1 924 ? -27.452 24.267 -26.672 1.00 39.03 924 PRO A O 1
ATOM 6829 N N . VAL A 1 925 ? -28.703 23.181 -25.147 1.00 30.48 925 VAL A N 1
ATOM 6830 C CA . VAL A 1 925 ? -29.510 24.313 -24.643 1.00 30.48 925 VAL A CA 1
ATOM 6831 C C . VAL A 1 925 ? -29.536 24.255 -23.090 1.00 30.48 925 VAL A C 1
ATOM 6833 O O . VAL A 1 925 ? -29.542 23.149 -22.548 1.00 30.48 925 VAL A O 1
ATOM 6836 N N . PRO A 1 926 ? -29.468 25.391 -22.355 1.00 37.75 926 PRO A N 1
ATOM 6837 C CA . PRO A 1 926 ? -29.078 25.425 -20.929 1.00 37.75 926 PRO A CA 1
ATOM 6838 C C . PRO A 1 926 ? -30.230 25.213 -19.908 1.00 37.75 926 PRO A C 1
ATOM 6840 O O . PRO A 1 926 ? -31.401 25.246 -20.287 1.00 37.75 926 PRO A O 1
ATOM 6843 N N . PRO A 1 927 ? -29.921 25.000 -18.605 1.00 39.69 927 PRO A N 1
ATOM 6844 C CA . PRO A 1 927 ? -30.889 24.528 -17.604 1.00 39.69 927 PRO A CA 1
ATOM 6845 C C . PRO A 1 927 ? -31.758 25.622 -16.957 1.00 39.69 927 PRO A C 1
ATOM 6847 O O . PRO A 1 927 ? -31.375 26.789 -16.877 1.00 39.69 927 PRO A O 1
ATOM 6850 N N . ALA A 1 928 ? -32.900 25.201 -16.400 1.00 30.44 928 ALA A N 1
ATOM 6851 C CA . ALA A 1 928 ? -33.792 26.018 -15.575 1.00 30.44 928 ALA A CA 1
ATOM 6852 C C . ALA A 1 928 ? -33.678 25.669 -14.074 1.00 30.44 928 ALA A C 1
ATOM 6854 O O . ALA A 1 928 ? -33.444 24.518 -13.708 1.00 30.44 928 ALA A O 1
ATOM 6855 N N . VAL A 1 929 ? -33.862 26.672 -13.210 1.00 32.91 929 VAL A N 1
ATOM 6856 C CA . VAL A 1 929 ? -33.764 26.581 -11.736 1.00 32.91 929 VAL A CA 1
ATOM 6857 C C . VAL A 1 929 ? -35.171 26.398 -11.121 1.00 32.91 929 VAL A C 1
ATOM 6859 O O . VAL A 1 929 ? -36.116 26.998 -11.637 1.00 32.91 929 VAL A O 1
ATOM 6862 N N . PRO A 1 930 ? -35.354 25.582 -10.058 1.00 41.81 930 PRO A N 1
ATOM 6863 C CA . PRO A 1 930 ? -36.682 25.166 -9.585 1.00 41.81 930 PRO A CA 1
ATOM 6864 C C . PRO A 1 930 ? -37.306 26.085 -8.509 1.00 41.81 930 PRO A C 1
ATOM 6866 O O . PRO A 1 930 ? -36.583 26.814 -7.826 1.00 41.81 930 PRO A O 1
ATOM 6869 N N . PRO A 1 931 ? -38.633 25.987 -8.275 1.00 37.50 931 PRO A N 1
ATOM 6870 C CA . PRO A 1 931 ? -39.313 26.587 -7.130 1.00 37.50 931 PRO A CA 1
ATOM 6871 C C . PRO A 1 931 ? -39.603 25.590 -5.984 1.00 37.50 931 PRO A C 1
ATOM 6873 O O . PRO A 1 931 ? -40.302 24.597 -6.147 1.00 37.50 931 PRO A O 1
ATOM 6876 N N . SER A 1 932 ? -39.078 25.930 -4.808 1.00 28.83 932 SER A N 1
ATOM 6877 C CA . SER A 1 932 ? -39.695 25.895 -3.468 1.00 28.83 932 SER A CA 1
ATOM 6878 C C . SER A 1 932 ? -40.855 24.930 -3.118 1.00 28.83 932 SER A C 1
ATOM 6880 O O . SER A 1 932 ? -41.982 25.070 -3.585 1.00 28.83 932 SER A O 1
ATOM 6882 N N . LEU A 1 933 ? -40.597 24.107 -2.092 1.00 35.88 933 LEU A N 1
ATOM 6883 C CA . LEU A 1 933 ? -41.543 23.633 -1.053 1.00 35.88 933 LEU A CA 1
ATOM 6884 C C . LEU A 1 933 ? -42.240 24.828 -0.328 1.00 35.88 933 LEU A C 1
ATOM 6886 O O . LEU A 1 933 ? -41.646 25.913 -0.359 1.00 35.88 933 LEU A O 1
ATOM 6890 N N . PRO A 1 934 ? -43.423 24.695 0.346 1.00 46.81 934 PRO A N 1
ATOM 6891 C CA . PRO A 1 934 ? -43.553 23.871 1.574 1.00 46.81 934 PRO A CA 1
ATOM 6892 C C . PRO A 1 934 ? -44.945 23.312 2.011 1.00 46.81 934 PRO A C 1
ATOM 6894 O O . PRO A 1 934 ? -45.987 23.641 1.458 1.00 46.81 934 PRO A O 1
ATOM 6897 N N . HIS A 1 935 ? -44.885 22.567 3.130 1.00 30.02 935 HIS A N 1
ATOM 6898 C CA . HIS A 1 935 ? -45.893 22.324 4.190 1.00 30.02 935 HIS A CA 1
ATOM 6899 C C . HIS A 1 935 ? -46.975 21.208 4.094 1.00 30.02 935 HIS A C 1
ATOM 6901 O O . HIS A 1 935 ? -47.970 21.311 3.389 1.00 30.02 935 HIS A O 1
ATOM 6907 N N . ASP A 1 936 ? -46.785 20.238 5.006 1.00 28.83 936 ASP A N 1
ATOM 6908 C CA . ASP A 1 936 ? -47.701 19.778 6.075 1.00 28.83 936 ASP A CA 1
ATOM 6909 C C . ASP A 1 936 ? -48.809 18.709 5.909 1.00 28.83 936 ASP A C 1
ATOM 6911 O O . ASP A 1 936 ? -49.596 18.666 4.973 1.00 28.83 936 ASP A O 1
ATOM 6915 N N . ALA A 1 937 ? -48.897 17.933 7.006 1.00 27.17 937 ALA A N 1
ATOM 6916 C CA . ALA A 1 937 ? -50.073 17.300 7.619 1.00 27.17 937 ALA A CA 1
ATOM 6917 C C . ALA A 1 937 ? -50.777 16.096 6.944 1.00 27.17 937 ALA A C 1
ATOM 6919 O O . ALA A 1 937 ? -51.829 16.232 6.334 1.00 27.17 937 ALA A O 1
ATOM 6920 N N . GLY A 1 938 ? -50.309 14.893 7.310 1.00 25.50 938 GLY A N 1
ATOM 6921 C CA . GLY A 1 938 ? -51.117 13.928 8.086 1.00 25.50 938 GLY A CA 1
ATOM 6922 C C . GLY A 1 938 ? -52.181 13.062 7.381 1.00 25.50 938 GLY A C 1
ATOM 6923 O O . GLY A 1 938 ? -53.060 13.549 6.683 1.00 25.50 938 GLY A O 1
ATOM 6924 N N . GLY A 1 939 ? -52.177 11.757 7.685 1.00 26.75 939 GLY A N 1
ATOM 6925 C CA . GLY A 1 939 ? -53.263 10.835 7.322 1.00 26.75 939 GLY A CA 1
ATOM 6926 C C . GLY A 1 939 ? -52.908 9.359 7.530 1.00 26.75 939 GLY A C 1
ATOM 6927 O O . GLY A 1 939 ? -52.114 8.802 6.778 1.00 26.75 939 GLY A O 1
ATOM 6928 N N . GLU A 1 940 ? -53.501 8.710 8.536 1.00 31.00 940 GLU A N 1
ATOM 6929 C CA . GLU A 1 940 ? -53.426 7.251 8.708 1.00 31.00 940 GLU A CA 1
ATOM 6930 C C . GLU A 1 940 ? -54.417 6.529 7.778 1.00 31.00 940 GLU A C 1
ATOM 6932 O O . GLU A 1 940 ? -55.576 6.930 7.686 1.00 31.00 940 GLU A O 1
ATOM 6937 N N . VAL A 1 941 ? -54.025 5.381 7.212 1.00 29.89 941 VAL A N 1
ATOM 6938 C CA . VAL A 1 941 ? -54.967 4.325 6.789 1.00 29.89 941 VAL A CA 1
ATOM 6939 C C . VAL A 1 941 ? -54.400 2.959 7.188 1.00 29.89 941 VAL A C 1
ATOM 6941 O O . VAL A 1 941 ? -53.196 2.723 7.107 1.00 29.89 941 VAL A O 1
ATOM 6944 N N . ARG A 1 942 ? -55.269 2.059 7.665 1.00 27.53 942 ARG A N 1
ATOM 6945 C CA . ARG A 1 942 ? -54.900 0.735 8.188 1.00 27.53 942 ARG A CA 1
ATOM 6946 C C . ARG A 1 942 ? -54.852 -0.357 7.110 1.00 27.53 942 ARG A C 1
ATOM 6948 O O . ARG A 1 942 ? -55.640 -0.340 6.175 1.00 27.53 942 ARG A O 1
ATOM 6955 N N . ALA A 1 943 ? -53.962 -1.317 7.374 1.00 30.97 943 ALA A N 1
ATOM 6956 C CA . ALA A 1 943 ? -53.945 -2.763 7.084 1.00 30.97 943 ALA A CA 1
ATOM 6957 C C . ALA A 1 943 ? -55.178 -3.441 6.424 1.00 30.97 943 ALA A C 1
ATOM 6959 O O . ALA A 1 943 ? -56.320 -3.017 6.601 1.00 30.97 943 ALA A O 1
ATOM 6960 N N . PRO A 1 944 ? -54.967 -4.634 5.832 1.00 33.81 944 PRO A N 1
ATOM 6961 C CA . PRO A 1 944 ? -55.144 -5.836 6.664 1.00 33.81 944 PRO A CA 1
ATOM 6962 C C . PRO A 1 944 ? -53.959 -6.821 6.655 1.00 33.81 944 PRO A C 1
ATOM 6964 O O . PRO A 1 944 ? -53.112 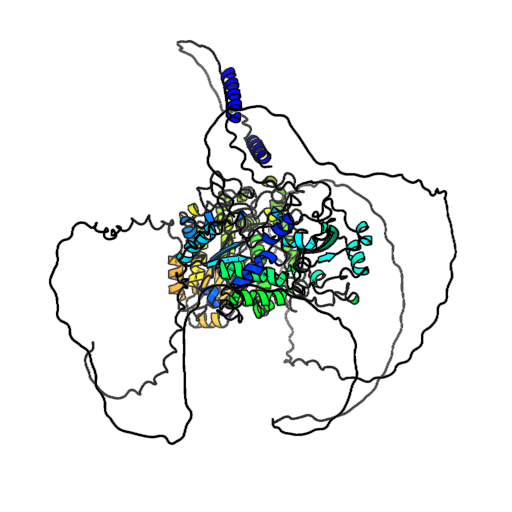-6.813 5.768 1.00 33.81 944 PRO A O 1
ATOM 6967 N N . VAL A 1 945 ? -53.939 -7.691 7.669 1.00 31.94 945 VAL A N 1
ATOM 6968 C CA . VAL A 1 945 ? -53.028 -8.838 7.837 1.00 31.94 945 VAL A CA 1
ATOM 6969 C C . VAL A 1 945 ? -53.849 -10.126 7.752 1.00 31.94 945 VAL A C 1
ATOM 6971 O O . VAL A 1 945 ? -54.942 -10.170 8.316 1.00 31.94 945 VAL A O 1
ATOM 6974 N N . THR A 1 946 ? -53.290 -11.188 7.163 1.00 27.34 946 THR A N 1
ATOM 6975 C CA . THR A 1 946 ? -53.812 -12.562 7.291 1.00 27.34 946 THR A CA 1
ATOM 6976 C C . THR A 1 946 ? -52.637 -13.546 7.473 1.00 27.34 946 THR A C 1
ATOM 6978 O O . THR A 1 946 ? -51.646 -13.386 6.760 1.00 27.34 946 THR A O 1
ATOM 6981 N N . PRO A 1 947 ? -52.679 -14.508 8.424 1.00 33.69 947 PRO A N 1
ATOM 6982 C CA . PRO A 1 947 ? -51.537 -15.378 8.758 1.00 33.69 947 PRO A CA 1
ATOM 6983 C C . PRO A 1 947 ? -51.762 -16.847 8.265 1.00 33.69 947 PRO A C 1
ATOM 6985 O O . PRO A 1 947 ? -52.457 -17.003 7.265 1.00 33.69 947 PRO A O 1
ATOM 6988 N N . PRO A 1 948 ? -51.131 -17.919 8.806 1.00 42.28 948 PRO A N 1
ATOM 6989 C CA . PRO A 1 948 ? -50.081 -18.647 8.078 1.00 42.28 948 PRO A CA 1
ATOM 6990 C C . PRO A 1 948 ? -50.362 -20.152 7.840 1.00 42.28 948 PRO A C 1
ATOM 6992 O O . PRO A 1 948 ? -51.248 -20.735 8.459 1.00 42.28 948 PRO A O 1
ATOM 6995 N N . GLU A 1 949 ? -49.520 -20.815 7.037 1.00 27.48 949 GLU A N 1
ATOM 6996 C CA . GLU A 1 949 ? -49.486 -22.284 6.897 1.00 27.48 949 GLU A CA 1
ATOM 6997 C C . GLU A 1 949 ? -48.081 -22.867 7.154 1.00 27.48 949 GLU A C 1
ATOM 6999 O O . GLU A 1 949 ? -47.070 -22.190 6.964 1.00 27.48 949 GLU A O 1
ATOM 7004 N N . ILE A 1 950 ? -48.030 -24.126 7.614 1.00 35.16 950 ILE A N 1
ATOM 7005 C CA . ILE A 1 950 ? -46.814 -24.906 7.918 1.00 35.16 950 ILE A CA 1
ATOM 7006 C C . ILE A 1 950 ? -47.037 -26.355 7.452 1.00 35.16 950 ILE A C 1
ATOM 7008 O O . ILE A 1 950 ? -47.928 -27.027 7.974 1.00 35.16 950 ILE A O 1
ATOM 7012 N N . PRO A 1 951 ? -46.260 -26.838 6.469 1.00 35.88 951 PRO A N 1
ATOM 7013 C CA . PRO A 1 951 ? -45.396 -28.024 6.659 1.00 35.88 951 PRO A CA 1
ATOM 7014 C C . PRO A 1 951 ? -44.068 -27.919 5.860 1.00 35.88 951 PRO A C 1
ATOM 7016 O O . PRO A 1 951 ? -43.949 -27.076 4.981 1.00 35.88 951 PRO A O 1
ATOM 7019 N N . ALA A 1 952 ? -43.026 -28.745 6.026 1.00 29.30 952 ALA A N 1
ATOM 7020 C CA . ALA A 1 952 ? -42.556 -29.630 7.104 1.00 29.30 952 ALA A CA 1
ATOM 7021 C C . ALA A 1 952 ? -41.041 -29.915 6.866 1.00 29.30 952 ALA A C 1
ATOM 7023 O O . ALA A 1 952 ? -40.506 -29.564 5.815 1.00 29.30 952 ALA A O 1
ATOM 7024 N N . LEU A 1 953 ? -40.338 -30.533 7.824 1.00 38.22 953 LEU A N 1
ATOM 7025 C CA . LEU A 1 953 ? -38.892 -30.829 7.737 1.00 38.22 953 LEU A CA 1
ATOM 7026 C C . LEU A 1 953 ? -38.557 -32.069 6.882 1.00 38.22 953 LEU A C 1
ATOM 7028 O O . LEU A 1 953 ? -39.262 -33.076 6.970 1.00 38.22 953 LEU A O 1
ATOM 7032 N N . PRO A 1 954 ? -37.403 -32.046 6.190 1.00 34.84 954 PRO A N 1
ATOM 7033 C CA . PRO A 1 954 ? -36.563 -33.229 5.990 1.00 34.84 954 PRO A CA 1
ATOM 7034 C C . PRO A 1 954 ? -35.126 -33.045 6.535 1.00 34.84 954 PRO A C 1
ATOM 7036 O O . PRO A 1 954 ? -34.606 -31.932 6.605 1.00 34.84 954 PRO A O 1
ATOM 7039 N N . GLU A 1 955 ? -34.482 -34.154 6.910 1.00 32.62 955 GLU A N 1
ATOM 7040 C CA . GLU A 1 955 ? -33.099 -34.219 7.426 1.00 32.62 955 GLU A CA 1
ATOM 7041 C C . GLU A 1 955 ? -32.035 -34.427 6.312 1.00 32.62 955 GLU A C 1
ATOM 7043 O O . GLU A 1 955 ? -32.399 -34.696 5.163 1.00 32.62 955 GLU A O 1
ATOM 7048 N N . PRO A 1 956 ? -30.724 -34.243 6.594 1.00 40.91 956 PRO A N 1
ATOM 7049 C CA . PRO A 1 956 ? -29.699 -34.063 5.558 1.00 40.91 956 PRO A CA 1
ATOM 7050 C C . PRO A 1 956 ? -29.105 -35.363 4.988 1.00 40.91 956 PRO A C 1
ATOM 7052 O O . PRO A 1 956 ? -29.036 -36.390 5.660 1.00 40.91 956 PRO A O 1
ATOM 7055 N N . VAL A 1 957 ? -28.559 -35.276 3.767 1.00 29.12 957 VAL A N 1
ATOM 7056 C CA . VAL A 1 957 ? -27.767 -36.336 3.110 1.00 29.12 957 VAL A CA 1
ATOM 7057 C C . VAL A 1 957 ? -26.444 -35.756 2.580 1.00 29.12 957 VAL A C 1
ATOM 7059 O O . VAL A 1 957 ? -26.379 -34.597 2.174 1.00 29.12 957 VAL A O 1
ATOM 7062 N N . ALA A 1 958 ? -25.378 -36.559 2.642 1.00 29.70 958 ALA A N 1
ATOM 7063 C CA . ALA A 1 958 ? -23.989 -36.184 2.349 1.00 29.70 958 ALA A CA 1
ATOM 7064 C C . ALA A 1 958 ? -23.640 -36.190 0.834 1.00 29.70 958 ALA A C 1
ATOM 7066 O O . ALA A 1 958 ? -24.366 -36.799 0.046 1.00 29.70 958 ALA A O 1
ATOM 7067 N N . PRO A 1 959 ? -22.539 -35.534 0.402 1.00 35.16 959 PRO A N 1
ATOM 7068 C CA . PRO A 1 959 ? -22.206 -35.382 -1.018 1.00 35.16 959 PRO A CA 1
ATOM 7069 C C . PRO A 1 959 ? -21.460 -36.596 -1.615 1.00 35.16 959 PRO A C 1
ATOM 7071 O O . PRO A 1 959 ? -20.652 -37.219 -0.922 1.00 35.16 959 PRO A O 1
ATOM 7074 N N . PRO A 1 960 ? -21.644 -36.897 -2.916 1.00 30.56 960 PRO A N 1
ATOM 7075 C CA . PRO A 1 960 ? -20.805 -37.838 -3.655 1.00 30.56 960 PRO A CA 1
ATOM 7076 C C . PRO A 1 960 ? -19.506 -37.179 -4.156 1.00 30.56 960 PRO A C 1
ATOM 7078 O O . PRO A 1 960 ? -19.477 -35.991 -4.475 1.00 30.56 960 PRO A O 1
ATOM 7081 N N . ALA A 1 961 ? -18.440 -37.973 -4.272 1.00 27.36 961 ALA A N 1
ATOM 7082 C CA . ALA A 1 961 ? -17.161 -37.569 -4.861 1.00 27.36 961 ALA A CA 1
ATOM 7083 C C . ALA A 1 961 ? -17.002 -38.071 -6.313 1.00 27.36 961 ALA A C 1
ATOM 7085 O O . ALA A 1 961 ? -17.766 -38.911 -6.785 1.00 27.36 961 ALA A O 1
ATOM 7086 N N . TYR A 1 962 ? -15.981 -37.560 -7.007 1.00 37.16 962 TYR A N 1
ATOM 7087 C CA . TYR A 1 962 ? -15.587 -37.970 -8.360 1.00 37.16 962 TYR A CA 1
ATOM 7088 C C . TYR A 1 962 ? -15.251 -39.472 -8.476 1.00 37.16 962 TYR A C 1
ATOM 7090 O O . TYR A 1 962 ? -14.533 -39.999 -7.624 1.00 37.16 962 TYR A O 1
ATOM 7098 N N . PRO A 1 963 ? -15.599 -40.116 -9.604 1.00 31.44 963 PRO A N 1
ATOM 7099 C CA . PRO A 1 963 ? -14.819 -41.197 -10.197 1.00 31.44 963 PRO A CA 1
ATOM 7100 C C . PRO A 1 963 ? -13.875 -40.666 -11.297 1.00 31.44 963 PRO A C 1
ATOM 7102 O O . PRO A 1 963 ? -14.165 -39.667 -11.956 1.00 31.44 963 PRO A O 1
ATOM 7105 N N . ALA A 1 964 ? -12.754 -41.357 -11.512 1.00 26.97 964 ALA A N 1
ATOM 7106 C CA . ALA A 1 964 ? -11.783 -41.057 -12.567 1.00 26.97 964 ALA A CA 1
ATOM 7107 C C . ALA A 1 964 ? -11.916 -42.004 -13.782 1.00 26.97 964 ALA A C 1
ATOM 7109 O O . ALA A 1 964 ? -12.720 -42.936 -13.793 1.00 26.97 964 ALA A O 1
ATOM 7110 N N . THR A 1 965 ? -11.100 -41.747 -14.805 1.00 33.34 965 THR A N 1
ATOM 7111 C CA . THR A 1 965 ? -10.917 -42.532 -16.041 1.00 33.34 965 THR A CA 1
ATOM 7112 C C . THR A 1 965 ? -10.643 -44.029 -15.840 1.00 33.34 965 THR A C 1
ATOM 7114 O O . THR A 1 965 ? -9.856 -44.385 -14.963 1.00 33.34 965 THR A O 1
ATOM 7117 N N . PRO A 1 966 ? -11.107 -44.880 -16.773 1.00 31.53 966 PRO A N 1
ATOM 7118 C CA . PRO A 1 966 ? -10.387 -46.065 -17.236 1.00 31.53 966 PRO A CA 1
ATOM 7119 C C . PRO A 1 966 ? -9.676 -45.823 -18.589 1.00 31.53 966 PRO A C 1
ATOM 7121 O O . PRO A 1 966 ? -9.915 -44.825 -19.269 1.00 31.53 966 PRO A O 1
ATOM 7124 N N . GLU A 1 967 ? -8.784 -46.741 -18.967 1.00 25.31 967 GLU A N 1
ATOM 7125 C CA . GLU A 1 967 ? -7.777 -46.565 -20.025 1.00 25.31 967 GLU A CA 1
ATOM 7126 C C . GLU A 1 967 ? -8.059 -47.272 -21.369 1.00 25.31 967 GLU A C 1
ATOM 7128 O O . GLU A 1 967 ? -8.727 -48.297 -21.434 1.00 25.31 967 GLU A O 1
ATOM 7133 N N . VAL A 1 968 ? -7.423 -46.724 -22.417 1.00 29.14 968 VAL A N 1
ATOM 7134 C CA . VAL A 1 968 ? -6.763 -47.401 -23.559 1.00 29.14 968 VAL A CA 1
ATOM 7135 C C . VAL A 1 968 ? -7.495 -48.542 -24.289 1.00 29.14 968 VAL A C 1
ATOM 7137 O O . VAL A 1 968 ? -7.591 -49.676 -23.825 1.00 29.14 968 VAL A O 1
ATOM 7140 N N . THR A 1 969 ? -7.732 -48.327 -25.589 1.00 24.05 969 THR A N 1
ATOM 7141 C CA . THR A 1 969 ? -7.392 -49.347 -26.603 1.00 24.05 969 THR A CA 1
ATOM 7142 C C . THR A 1 969 ? -7.010 -48.704 -27.944 1.00 24.05 969 THR A C 1
ATOM 7144 O O . THR A 1 969 ? -7.752 -47.900 -28.498 1.00 24.05 969 THR A O 1
ATOM 7147 N N . ALA A 1 970 ? -5.831 -49.059 -28.459 1.00 28.12 970 ALA A N 1
ATOM 7148 C CA . ALA A 1 970 ? -5.389 -48.835 -29.844 1.00 28.12 970 ALA A CA 1
ATOM 7149 C C . ALA A 1 970 ? -5.734 -50.096 -30.692 1.00 28.12 970 ALA A C 1
ATOM 7151 O O . ALA A 1 970 ? -6.179 -51.073 -30.081 1.00 28.12 970 ALA A O 1
ATOM 7152 N N . PRO A 1 971 ? -5.504 -50.179 -32.029 1.00 40.34 971 PRO A N 1
ATOM 7153 C CA . PRO A 1 971 ? -4.761 -49.262 -32.912 1.00 40.34 971 PRO A CA 1
ATOM 7154 C C . PRO A 1 971 ? -5.413 -48.997 -34.296 1.00 40.34 971 PRO A C 1
ATOM 7156 O O . PRO A 1 971 ? -6.435 -49.586 -34.626 1.00 40.34 971 PRO A O 1
ATOM 7159 N N . ALA A 1 972 ? -4.759 -48.180 -35.138 1.00 26.72 972 ALA A N 1
ATOM 7160 C CA . ALA A 1 972 ? -4.465 -48.468 -36.562 1.00 26.72 972 ALA A CA 1
ATOM 7161 C C . ALA A 1 972 ? -3.786 -47.261 -37.247 1.00 26.72 972 ALA A C 1
ATOM 7163 O O . ALA A 1 972 ? -4.117 -46.114 -36.958 1.00 26.72 972 ALA A O 1
ATOM 7164 N N . THR A 1 973 ? -2.870 -47.512 -38.188 1.00 28.06 973 THR A N 1
ATOM 7165 C CA . THR A 1 973 ? -2.223 -46.481 -39.022 1.00 28.06 973 THR A CA 1
ATOM 7166 C C . THR A 1 973 ? -2.338 -46.816 -40.506 1.00 28.06 973 THR A C 1
ATOM 7168 O O . THR A 1 973 ? -1.730 -47.784 -40.944 1.00 28.06 973 THR A O 1
ATOM 7171 N N . GLU A 1 974 ? -3.012 -45.965 -41.278 1.00 26.23 974 GLU A N 1
ATOM 7172 C CA . GLU A 1 974 ? -2.887 -45.817 -42.739 1.00 26.23 974 GLU A CA 1
ATOM 7173 C C . GLU A 1 974 ? -3.345 -44.374 -43.055 1.00 26.23 974 GLU A C 1
ATOM 7175 O O . GLU A 1 974 ? -4.374 -43.939 -42.553 1.00 26.23 974 GLU A O 1
ATOM 7180 N N . SER A 1 975 ? -2.569 -43.474 -43.668 1.00 26.50 975 SER A N 1
ATOM 7181 C CA . SER A 1 975 ? -1.758 -43.541 -44.895 1.00 26.50 975 SER A CA 1
ATOM 7182 C C . SER A 1 975 ? -2.579 -43.473 -46.189 1.00 26.50 975 SER A C 1
ATOM 7184 O O . SER A 1 975 ? -2.788 -44.474 -46.867 1.00 26.50 975 SER A O 1
ATOM 7186 N N . THR A 1 976 ? -2.986 -42.261 -46.582 1.00 25.19 976 THR A N 1
ATOM 7187 C CA . THR A 1 976 ? -2.957 -41.801 -47.988 1.00 25.19 976 THR A CA 1
ATOM 7188 C C . THR A 1 976 ? -3.173 -40.286 -48.074 1.00 25.19 976 THR A C 1
ATOM 7190 O O . THR A 1 976 ? -3.772 -39.684 -47.187 1.00 25.19 976 THR A O 1
ATOM 7193 N N . ALA A 1 977 ? -2.673 -39.661 -49.144 1.00 31.12 977 ALA A N 1
ATOM 7194 C CA . ALA A 1 977 ? -2.838 -38.233 -49.425 1.00 31.12 977 ALA A CA 1
ATOM 7195 C C . ALA A 1 977 ? -3.657 -38.010 -50.715 1.00 31.12 977 ALA A C 1
ATOM 7197 O O . ALA A 1 977 ? -3.508 -38.795 -51.655 1.00 31.12 977 ALA A O 1
ATOM 7198 N N . PRO A 1 978 ? -4.468 -36.938 -50.811 1.00 33.25 978 PRO A N 1
ATOM 7199 C CA . PRO A 1 978 ? -5.077 -36.486 -52.062 1.00 33.25 978 PRO A CA 1
ATOM 7200 C C . PRO A 1 978 ? -4.231 -35.395 -52.774 1.00 33.25 978 PRO A C 1
ATOM 7202 O O . PRO A 1 978 ? -3.435 -34.714 -52.124 1.00 33.25 978 PRO A O 1
ATOM 7205 N N . PRO A 1 979 ? -4.376 -35.214 -54.104 1.00 39.56 979 PRO A N 1
ATOM 7206 C CA . PRO A 1 979 ? -3.498 -34.363 -54.921 1.00 39.56 979 PRO A CA 1
ATOM 7207 C C . PRO A 1 979 ? -4.015 -32.925 -55.149 1.00 39.56 979 PRO A C 1
ATOM 7209 O O . PRO A 1 979 ? -5.134 -32.572 -54.784 1.00 39.56 979 PRO A O 1
ATOM 7212 N N . LEU A 1 980 ? -3.198 -32.106 -55.830 1.00 31.77 980 LEU A N 1
ATOM 7213 C CA . LEU A 1 980 ? -3.596 -30.793 -56.357 1.00 31.77 980 LEU A CA 1
ATOM 7214 C C . LEU A 1 980 ? -4.746 -30.900 -57.371 1.00 31.77 980 LEU A C 1
ATOM 7216 O O . LEU A 1 980 ? -4.720 -31.780 -58.229 1.00 31.77 980 LEU A O 1
ATOM 7220 N N . LEU A 1 981 ? -5.618 -29.885 -57.396 1.00 26.20 981 LEU A N 1
ATOM 7221 C CA . LEU A 1 981 ? -6.229 -29.372 -58.628 1.00 26.20 981 LEU A CA 1
ATOM 7222 C C . LEU A 1 981 ? -6.636 -27.893 -58.473 1.00 26.20 981 LEU A C 1
ATOM 7224 O O . LEU A 1 981 ? -7.146 -27.469 -57.440 1.00 26.20 981 LEU A O 1
ATOM 7228 N N . THR A 1 982 ? -6.408 -27.118 -59.529 1.00 26.84 982 THR A N 1
ATOM 7229 C CA . THR A 1 982 ? -6.844 -25.725 -59.755 1.00 26.84 982 THR A CA 1
ATOM 7230 C C . THR A 1 982 ? -7.384 -25.641 -61.199 1.00 26.84 982 THR A C 1
ATOM 7232 O O . THR A 1 982 ? -7.260 -26.637 -61.919 1.00 26.84 982 THR A O 1
ATOM 7235 N N . PRO A 1 983 ? -7.898 -24.503 -61.716 1.00 48.28 983 PRO A N 1
ATOM 7236 C CA . PRO A 1 983 ? -8.419 -23.280 -61.081 1.00 48.28 983 PRO A CA 1
ATOM 7237 C C . PRO A 1 983 ? -9.861 -22.930 -61.547 1.00 48.28 983 PRO A C 1
ATOM 7239 O O . PRO A 1 983 ? -10.353 -23.487 -62.524 1.00 48.28 983 PRO A O 1
ATOM 7242 N N . THR A 1 984 ? -10.479 -21.886 -60.973 1.00 26.11 984 THR A N 1
ATOM 7243 C CA . THR A 1 984 ? -11.486 -21.078 -61.706 1.00 26.11 984 THR A CA 1
ATOM 7244 C C . THR A 1 984 ? -11.531 -19.624 -61.227 1.00 26.11 984 THR A C 1
ATOM 7246 O O . THR A 1 984 ? -11.535 -19.363 -60.029 1.00 26.11 984 THR A O 1
ATOM 7249 N N . ALA A 1 985 ? -11.617 -18.697 -62.183 1.00 31.25 985 ALA A N 1
ATOM 7250 C CA . ALA A 1 985 ? -12.040 -17.296 -62.042 1.00 31.25 985 ALA A CA 1
ATOM 7251 C C . ALA A 1 985 ? -13.123 -17.031 -63.123 1.00 31.25 985 ALA A C 1
ATOM 7253 O O . ALA A 1 985 ? -13.337 -17.933 -63.944 1.00 31.25 985 ALA A O 1
ATOM 7254 N N . PRO A 1 986 ? -13.820 -15.871 -63.164 1.00 47.97 986 PRO A N 1
ATOM 7255 C CA . PRO A 1 986 ? -13.246 -14.714 -63.889 1.00 47.97 986 PRO A CA 1
ATOM 7256 C C . PRO A 1 986 ? -13.739 -13.297 -63.458 1.00 47.97 986 PRO A C 1
ATOM 7258 O O . PRO A 1 986 ? -14.680 -13.179 -62.684 1.00 47.97 986 PRO A O 1
ATOM 7261 N N . ALA A 1 987 ? -13.164 -12.263 -64.106 1.00 32.25 987 ALA A N 1
ATOM 7262 C CA . ALA A 1 987 ? -13.799 -10.990 -64.535 1.00 32.25 987 ALA A CA 1
ATOM 7263 C C . ALA A 1 987 ? -14.268 -9.927 -63.491 1.00 32.25 987 ALA A C 1
ATOM 7265 O O . ALA A 1 987 ? -14.872 -10.261 -62.481 1.00 32.25 987 ALA A O 1
ATOM 7266 N N . ASP A 1 988 ? -14.123 -8.606 -63.722 1.00 33.91 988 ASP A N 1
ATOM 7267 C CA . ASP A 1 988 ? -13.209 -7.873 -64.636 1.00 33.91 988 ASP A CA 1
ATOM 7268 C C . ASP A 1 988 ? -13.115 -6.350 -64.329 1.00 33.91 988 ASP A C 1
ATOM 7270 O O . ASP A 1 988 ? -14.019 -5.791 -63.709 1.00 33.91 988 ASP A O 1
ATOM 7274 N N . GLY A 1 989 ? -12.077 -5.685 -64.870 1.00 29.16 989 GLY A N 1
ATOM 7275 C CA . GLY A 1 989 ? -11.964 -4.222 -65.077 1.00 29.16 989 GLY A CA 1
ATOM 7276 C C . GLY A 1 989 ? -11.651 -3.319 -63.865 1.00 29.16 989 GLY A C 1
ATOM 7277 O O . GLY A 1 989 ? -11.942 -3.670 -62.728 1.00 29.16 989 GLY A O 1
ATOM 7278 N N . THR A 1 990 ? -11.084 -2.106 -63.992 1.00 30.17 990 THR A N 1
ATOM 7279 C CA . THR A 1 990 ? -10.412 -1.339 -65.088 1.00 30.17 990 THR A CA 1
ATOM 7280 C C . THR A 1 990 ? -9.849 -0.036 -64.465 1.00 30.17 990 THR A C 1
ATOM 7282 O O . THR A 1 990 ? -10.475 0.467 -63.536 1.00 30.17 990 THR A O 1
ATOM 7285 N N . ASP A 1 991 ? -8.800 0.658 -64.928 1.00 30.75 991 ASP A N 1
ATOM 7286 C CA . ASP A 1 991 ? -7.650 0.365 -65.812 1.00 30.75 991 ASP A CA 1
ATOM 7287 C C . ASP A 1 991 ? -6.618 1.537 -65.698 1.00 30.75 991 ASP A C 1
ATOM 7289 O O . ASP A 1 991 ? -6.961 2.612 -65.200 1.00 30.75 991 ASP A O 1
ATOM 7293 N N . GLY A 1 992 ? -5.382 1.362 -66.188 1.00 27.70 992 GLY A N 1
ATOM 7294 C CA . GLY A 1 992 ? -4.370 2.417 -66.395 1.00 27.70 992 GLY A CA 1
ATOM 7295 C C . GLY A 1 992 ? -3.366 2.639 -65.241 1.00 27.70 992 GLY A C 1
ATOM 7296 O O . GLY A 1 992 ? -3.709 2.557 -64.069 1.00 27.70 992 GLY A O 1
ATOM 7297 N N . GLY A 1 993 ? -2.084 2.951 -65.486 1.00 26.09 993 GLY A N 1
ATOM 7298 C CA . GLY A 1 993 ? -1.373 3.013 -66.771 1.00 26.09 993 GLY A CA 1
ATOM 7299 C C . GLY A 1 993 ? 0.089 3.503 -66.658 1.00 26.09 993 GLY A C 1
ATOM 7300 O O . GLY A 1 993 ? 0.324 4.631 -66.248 1.00 26.09 993 GLY A O 1
ATOM 7301 N N . LEU A 1 994 ? 1.036 2.618 -67.019 1.00 28.05 994 LEU A N 1
ATOM 7302 C CA . LEU A 1 994 ? 2.362 2.787 -67.686 1.00 28.05 994 LEU A CA 1
ATOM 7303 C C . LEU A 1 994 ? 2.970 4.219 -67.827 1.00 28.05 994 LEU A C 1
ATOM 7305 O O . LEU A 1 994 ? 2.271 5.167 -68.149 1.00 28.05 994 LEU A O 1
ATOM 7309 N N . VAL A 1 995 ? 4.291 4.468 -67.717 1.00 30.41 995 VAL A N 1
ATOM 7310 C CA . VAL A 1 995 ? 5.466 3.859 -68.409 1.00 30.41 995 VAL A CA 1
ATOM 7311 C C . VAL A 1 995 ? 6.766 4.070 -67.565 1.00 30.41 995 VAL A C 1
ATOM 7313 O O . VAL A 1 995 ? 6.841 5.062 -66.842 1.00 30.41 995 VAL A O 1
ATOM 7316 N N . PRO A 1 996 ? 7.810 3.203 -67.632 1.00 47.94 996 PRO A N 1
ATOM 7317 C CA . PRO A 1 996 ? 9.011 3.277 -66.772 1.00 47.94 996 PRO A CA 1
ATOM 7318 C C . PRO A 1 996 ? 10.282 3.838 -67.459 1.00 47.94 996 PRO A C 1
ATOM 7320 O O . PRO A 1 996 ? 10.303 4.054 -68.668 1.00 47.94 996 PRO A O 1
ATOM 7323 N N . TYR A 1 997 ? 11.403 3.933 -66.720 1.00 24.25 997 TYR A N 1
ATOM 7324 C CA . TYR A 1 997 ? 12.758 3.915 -67.310 1.00 24.25 997 TYR A CA 1
ATOM 7325 C C . TYR A 1 997 ? 13.791 3.168 -66.445 1.00 24.25 997 TYR A C 1
ATOM 7327 O O . TYR A 1 997 ? 13.573 2.953 -65.252 1.00 24.25 997 TYR A O 1
ATOM 7335 N N . LYS A 1 998 ? 14.910 2.726 -67.045 1.00 24.06 998 LYS A N 1
ATOM 7336 C CA . LYS A 1 998 ? 15.880 1.808 -66.411 1.00 24.06 998 LYS A CA 1
ATOM 7337 C C . LYS A 1 998 ? 17.341 2.109 -66.802 1.00 24.06 998 LYS A C 1
ATOM 7339 O O . LYS A 1 998 ? 17.634 2.331 -67.970 1.00 24.06 998 LYS A O 1
ATOM 7344 N N . SER A 1 999 ? 18.248 1.904 -65.839 1.00 24.77 999 SER A N 1
ATOM 7345 C CA . SER A 1 999 ? 19.665 1.489 -65.990 1.00 24.77 999 SER A CA 1
ATOM 7346 C C . SER A 1 999 ? 20.804 2.482 -66.346 1.00 24.77 999 SER A C 1
ATOM 7348 O O . SER A 1 999 ? 20.690 3.315 -67.232 1.00 24.77 999 SER A O 1
ATOM 7350 N N . ALA A 1 1000 ? 21.960 2.197 -65.710 1.00 25.05 1000 ALA A N 1
ATOM 7351 C CA . ALA A 1 1000 ? 23.321 2.080 -66.282 1.00 25.05 1000 ALA A CA 1
ATOM 7352 C C . ALA A 1 1000 ? 24.405 3.188 -66.101 1.00 25.05 1000 ALA A C 1
ATOM 7354 O O . ALA A 1 1000 ? 24.478 4.147 -66.854 1.00 25.05 1000 ALA A O 1
ATOM 7355 N N . ARG A 1 1001 ? 25.384 2.853 -65.231 1.00 23.55 1001 ARG A N 1
ATOM 7356 C CA . ARG A 1 1001 ? 26.869 2.953 -65.375 1.00 23.55 1001 ARG A CA 1
ATOM 7357 C C . ARG A 1 1001 ? 27.570 4.293 -65.708 1.00 23.55 1001 ARG A C 1
ATOM 7359 O O . ARG A 1 1001 ? 27.438 4.791 -66.819 1.00 23.55 1001 ARG A O 1
ATOM 7366 N N . ARG A 1 1002 ? 28.577 4.643 -64.879 1.00 25.05 1002 ARG A N 1
ATOM 7367 C CA . ARG A 1 1002 ? 30.041 4.745 -65.199 1.00 25.05 1002 ARG A CA 1
ATOM 7368 C C . ARG A 1 1002 ? 30.836 5.091 -63.910 1.00 25.05 1002 ARG A C 1
ATOM 7370 O O . ARG A 1 1002 ? 30.406 5.978 -63.191 1.00 25.05 1002 ARG A O 1
ATOM 7377 N N . THR A 1 1003 ? 31.716 4.221 -63.384 1.00 25.02 1003 THR A N 1
ATOM 7378 C CA . THR A 1 1003 ? 33.181 4.016 -63.629 1.00 25.02 1003 THR A CA 1
ATOM 7379 C C . THR A 1 1003 ? 34.125 5.085 -63.040 1.00 25.02 1003 THR A C 1
ATOM 7381 O O . THR A 1 1003 ? 33.868 6.271 -63.200 1.00 25.02 1003 THR A O 1
ATOM 7384 N N . ALA A 1 1004 ? 35.218 4.635 -62.395 1.00 28.20 1004 ALA A N 1
ATOM 7385 C CA . ALA A 1 1004 ? 36.274 5.434 -61.732 1.00 28.20 1004 ALA A CA 1
ATOM 7386 C C . ALA A 1 1004 ? 37.369 5.959 -62.705 1.00 28.20 1004 ALA A C 1
ATOM 7388 O O . ALA A 1 1004 ? 37.185 5.816 -63.919 1.00 28.20 1004 ALA A O 1
ATOM 7389 N N . PRO A 1 1005 ? 38.432 6.644 -62.211 1.00 41.06 1005 PRO A N 1
ATOM 7390 C CA . PRO A 1 1005 ? 39.696 5.997 -61.756 1.00 41.06 1005 PRO A CA 1
ATOM 7391 C C . PRO A 1 1005 ? 40.228 6.521 -60.379 1.00 41.06 1005 PRO A C 1
ATOM 7393 O O . PRO A 1 1005 ? 39.671 7.480 -59.857 1.00 41.06 1005 PRO A O 1
ATOM 7396 N N . GLU A 1 1006 ? 41.072 5.810 -59.601 1.00 29.36 1006 GLU A N 1
ATOM 7397 C CA . GLU A 1 1006 ? 42.575 5.721 -59.584 1.00 29.36 1006 GLU A CA 1
ATOM 7398 C C . GLU A 1 1006 ? 43.310 7.087 -59.457 1.00 29.36 1006 GLU A C 1
ATOM 7400 O O . GLU A 1 1006 ? 42.895 8.045 -60.096 1.00 29.36 1006 GLU A O 1
ATOM 7405 N N . THR A 1 1007 ? 44.411 7.310 -58.704 1.00 29.94 1007 THR A N 1
ATOM 7406 C CA . THR A 1 1007 ? 45.297 6.485 -57.812 1.00 29.94 1007 THR A CA 1
ATOM 7407 C C . THR A 1 1007 ? 45.791 7.387 -56.620 1.00 29.94 1007 THR A C 1
ATOM 7409 O O . THR A 1 1007 ? 45.022 8.279 -56.277 1.00 29.94 1007 THR A O 1
ATOM 7412 N N . LEU A 1 1008 ? 46.935 7.335 -55.893 1.00 27.55 1008 LEU A N 1
ATOM 7413 C CA . LEU A 1 1008 ? 48.238 6.606 -55.858 1.00 27.55 1008 LEU A CA 1
ATOM 7414 C C . LEU A 1 1008 ? 48.876 6.730 -54.428 1.00 27.55 1008 LEU A C 1
ATOM 7416 O O . LEU A 1 1008 ? 48.339 7.447 -53.584 1.00 27.55 1008 LEU A O 1
ATOM 7420 N N . ASP A 1 1009 ? 50.016 6.073 -54.166 1.00 27.84 1009 ASP A N 1
ATOM 7421 C CA . ASP A 1 1009 ? 50.883 6.156 -52.955 1.00 27.84 1009 ASP A CA 1
ATOM 7422 C C . ASP A 1 1009 ? 51.561 7.549 -52.751 1.00 27.84 1009 ASP A C 1
ATOM 7424 O O . ASP A 1 1009 ? 51.529 8.381 -53.653 1.00 27.84 1009 ASP A O 1
ATOM 7428 N N . GLY A 1 1010 ? 52.219 7.932 -51.637 1.00 26.33 1010 GLY A N 1
ATOM 7429 C CA . GLY A 1 1010 ? 52.833 7.196 -50.511 1.00 26.33 1010 GLY A CA 1
ATOM 7430 C C . GLY A 1 1010 ? 53.347 8.138 -49.372 1.00 26.33 1010 GLY A C 1
ATOM 7431 O O . GLY A 1 1010 ? 52.830 9.246 -49.240 1.00 26.33 1010 GLY A O 1
ATOM 7432 N N . PRO A 1 1011 ? 54.313 7.734 -48.507 1.00 46.38 1011 PRO A N 1
ATOM 7433 C CA . PRO A 1 1011 ? 54.495 8.319 -47.156 1.00 46.38 1011 PRO A CA 1
ATOM 7434 C C . PRO A 1 1011 ? 55.655 9.330 -46.959 1.00 46.38 1011 PRO A C 1
ATOM 7436 O O . PRO A 1 1011 ? 56.734 9.157 -47.519 1.00 46.38 1011 PRO A O 1
ATOM 7439 N N . ILE A 1 1012 ? 55.481 10.320 -46.058 1.00 25.91 1012 ILE A N 1
ATOM 7440 C CA . ILE A 1 1012 ? 56.533 11.248 -45.558 1.00 25.91 1012 ILE A CA 1
ATOM 7441 C C . ILE A 1 1012 ? 56.332 11.569 -44.055 1.00 25.91 1012 ILE A C 1
ATOM 7443 O O . ILE A 1 1012 ? 55.201 11.656 -43.580 1.00 25.91 1012 ILE A O 1
ATOM 7447 N N . VAL A 1 1013 ? 57.432 11.776 -43.314 1.00 26.19 1013 VAL A N 1
ATOM 7448 C CA . VAL A 1 1013 ? 57.513 12.184 -41.888 1.00 26.19 1013 VAL A CA 1
ATOM 7449 C C . VAL A 1 1013 ? 58.738 13.125 -41.718 1.00 26.19 1013 VAL A C 1
ATOM 7451 O O . VAL A 1 1013 ? 59.639 13.051 -42.551 1.00 26.19 1013 VAL A O 1
ATOM 7454 N N . PRO A 1 1014 ? 58.892 13.889 -40.615 1.00 52.09 1014 PRO A N 1
ATOM 7455 C CA . PRO A 1 1014 ? 58.234 15.150 -40.225 1.00 52.09 1014 PRO A CA 1
ATOM 7456 C C . PRO A 1 1014 ? 59.176 16.389 -40.345 1.00 52.09 1014 PRO A C 1
ATOM 7458 O O . PRO A 1 1014 ? 60.317 16.224 -40.755 1.00 52.09 1014 PRO A O 1
ATOM 7461 N N . ILE A 1 1015 ? 58.741 17.598 -39.916 1.00 25.78 1015 ILE A N 1
ATOM 7462 C CA . ILE A 1 1015 ? 59.500 18.610 -39.102 1.00 25.78 1015 ILE A CA 1
ATOM 7463 C C . ILE A 1 1015 ? 58.731 19.969 -38.991 1.00 25.78 1015 ILE A C 1
ATOM 7465 O O . ILE A 1 1015 ? 58.147 20.403 -39.982 1.00 25.78 1015 ILE A O 1
ATOM 7469 N N . PRO A 1 1016 ? 58.715 20.658 -37.820 1.00 50.16 1016 PRO A N 1
ATOM 7470 C CA . PRO A 1 1016 ? 58.189 22.030 -37.612 1.00 50.16 1016 PRO A CA 1
ATOM 7471 C C . PRO A 1 1016 ? 59.322 23.099 -37.567 1.00 50.16 1016 PRO A C 1
ATOM 7473 O O . PRO A 1 1016 ? 60.485 22.697 -37.469 1.00 50.16 1016 PRO A O 1
ATOM 7476 N N . PRO A 1 1017 ? 59.066 24.437 -37.601 1.00 46.16 1017 PRO A N 1
ATOM 7477 C CA . PRO A 1 1017 ? 58.863 25.206 -36.340 1.00 46.16 1017 PRO A CA 1
ATOM 7478 C C . PRO A 1 1017 ? 58.115 26.575 -36.445 1.00 46.16 1017 PRO A C 1
ATOM 7480 O O . PRO A 1 1017 ? 57.919 27.098 -37.536 1.00 46.16 1017 PRO A O 1
ATOM 7483 N N . ALA A 1 1018 ? 57.795 27.205 -35.296 1.00 28.12 1018 ALA A N 1
ATOM 7484 C CA . ALA A 1 1018 ? 57.904 28.665 -35.019 1.00 28.12 1018 ALA A CA 1
ATOM 7485 C C . ALA A 1 1018 ? 57.498 28.993 -33.554 1.00 28.12 1018 ALA A C 1
ATOM 7487 O O . ALA A 1 1018 ? 56.661 28.290 -32.989 1.00 28.12 1018 ALA A O 1
ATOM 7488 N N . SER A 1 1019 ? 58.079 30.029 -32.920 1.00 31.92 1019 SER A N 1
ATOM 7489 C CA . SER A 1 1019 ? 57.913 30.294 -31.471 1.00 31.92 1019 SER A CA 1
ATOM 7490 C C . SER A 1 1019 ? 58.314 31.708 -30.992 1.00 31.92 1019 SER A C 1
ATOM 7492 O O . SER A 1 1019 ? 59.225 32.315 -31.548 1.00 31.92 1019 SER A O 1
ATOM 7494 N N . THR A 1 1020 ? 57.692 32.182 -29.899 1.00 27.06 1020 THR A N 1
ATOM 7495 C CA . THR A 1 1020 ? 58.086 33.326 -29.029 1.00 27.06 1020 THR A CA 1
ATOM 7496 C C . THR A 1 1020 ? 57.345 33.216 -27.674 1.00 27.06 1020 THR A C 1
ATOM 7498 O O . THR A 1 1020 ? 56.216 32.736 -27.658 1.00 27.06 1020 THR A O 1
ATOM 7501 N N . ALA A 1 1021 ? 57.855 33.622 -26.498 1.00 28.09 1021 ALA A N 1
ATOM 7502 C CA . ALA A 1 1021 ? 59.216 33.981 -26.062 1.00 28.09 1021 ALA A CA 1
ATOM 7503 C C . ALA A 1 1021 ? 59.378 33.785 -24.518 1.00 28.09 1021 ALA A C 1
ATOM 7505 O O . ALA A 1 1021 ? 58.397 33.565 -23.812 1.00 28.09 1021 ALA A O 1
ATOM 7506 N N . LEU A 1 1022 ? 60.622 33.850 -24.018 1.00 27.00 1022 LEU A N 1
ATOM 7507 C CA . LEU A 1 1022 ? 61.093 33.677 -22.613 1.00 27.00 1022 LEU A CA 1
ATOM 7508 C C . LEU A 1 1022 ? 61.417 35.057 -21.952 1.00 27.00 1022 LEU A C 1
ATOM 7510 O O . LEU A 1 1022 ? 61.109 36.046 -22.623 1.00 27.00 1022 LEU A O 1
ATOM 7514 N N . PRO A 1 1023 ? 62.019 35.226 -20.731 1.00 47.00 1023 PRO A N 1
ATOM 7515 C CA . PRO A 1 1023 ? 62.713 34.301 -19.787 1.00 47.00 1023 PRO A CA 1
ATOM 7516 C C . PRO A 1 1023 ? 62.233 34.407 -18.306 1.00 47.00 1023 PRO A C 1
ATOM 7518 O O . PRO A 1 1023 ? 61.259 35.102 -18.041 1.00 47.00 1023 PRO A O 1
ATOM 7521 N N . GLY A 1 1024 ? 62.818 33.786 -17.264 1.00 26.88 1024 GLY A N 1
ATOM 7522 C CA . GLY A 1 1024 ? 63.939 32.832 -17.041 1.00 26.88 1024 GLY A CA 1
ATOM 7523 C C . GLY A 1 1024 ? 63.896 32.380 -15.551 1.00 26.88 1024 GLY A C 1
ATOM 7524 O O . GLY A 1 1024 ? 63.131 32.968 -14.792 1.00 26.88 1024 GLY A O 1
ATOM 7525 N N . GLY A 1 1025 ? 64.583 31.353 -15.027 1.00 28.94 1025 GLY A N 1
ATOM 7526 C CA . GLY A 1 1025 ? 65.808 30.633 -15.432 1.00 28.94 1025 GLY A CA 1
ATOM 7527 C C . GLY A 1 1025 ? 66.936 30.932 -14.417 1.00 28.94 1025 GLY A C 1
ATOM 7528 O O . GLY A 1 1025 ? 67.093 32.099 -14.075 1.00 28.94 1025 GLY A O 1
ATOM 7529 N N . THR A 1 1026 ? 67.740 29.998 -13.888 1.00 30.30 1026 THR A N 1
ATOM 7530 C CA . THR A 1 1026 ? 68.003 28.559 -14.184 1.00 30.30 1026 THR A CA 1
ATOM 7531 C C . THR A 1 1026 ? 67.543 27.646 -13.001 1.00 30.30 1026 THR A C 1
ATOM 7533 O O . THR A 1 1026 ? 66.487 27.971 -12.465 1.00 30.30 1026 THR A O 1
ATOM 7536 N N . ASP A 1 1027 ? 68.053 26.476 -12.551 1.00 27.97 1027 ASP A N 1
ATOM 7537 C CA . ASP A 1 1027 ? 69.277 25.634 -12.692 1.00 27.97 1027 ASP A CA 1
ATOM 7538 C C . ASP A 1 1027 ? 68.944 24.113 -12.702 1.00 27.97 1027 ASP A C 1
ATOM 7540 O O . ASP A 1 1027 ? 67.800 23.731 -12.459 1.00 27.97 1027 ASP A O 1
ATOM 7544 N N . VAL A 1 1028 ? 69.925 23.238 -13.009 1.00 28.81 1028 VAL A N 1
ATOM 7545 C CA . VAL A 1 1028 ? 69.734 21.789 -13.306 1.00 28.81 1028 VAL A CA 1
ATOM 7546 C C . VAL A 1 1028 ? 70.927 20.919 -12.853 1.00 28.81 1028 VAL A C 1
ATOM 7548 O O . VAL A 1 1028 ? 72.072 21.267 -13.146 1.00 28.81 1028 VAL A O 1
ATOM 7551 N N . PRO A 1 1029 ? 70.679 19.807 -12.125 1.00 40.84 1029 PRO A N 1
ATOM 7552 C CA . PRO A 1 1029 ? 70.986 18.426 -12.595 1.00 40.84 1029 PRO A CA 1
ATOM 7553 C C . PRO A 1 1029 ? 69.938 17.373 -12.103 1.00 40.84 1029 PRO A C 1
ATOM 7555 O O . PRO A 1 1029 ? 69.165 17.683 -11.201 1.00 40.84 1029 PRO A O 1
ATOM 7558 N N . THR A 1 1030 ? 69.796 16.122 -12.581 1.00 28.92 1030 THR A N 1
ATOM 7559 C CA . THR A 1 1030 ? 70.398 15.302 -13.672 1.00 28.92 1030 THR A CA 1
ATOM 7560 C C . THR A 1 1030 ? 69.406 14.177 -14.094 1.00 28.92 1030 THR A C 1
ATOM 7562 O O . THR A 1 1030 ? 68.296 14.111 -13.568 1.00 28.92 1030 THR A O 1
ATOM 7565 N N . ASP A 1 1031 ? 69.786 13.283 -15.023 1.00 29.41 1031 ASP A N 1
ATOM 7566 C CA . ASP A 1 1031 ? 68.994 12.126 -15.499 1.00 29.41 1031 ASP A CA 1
ATOM 7567 C C . ASP A 1 1031 ? 68.571 11.085 -14.438 1.00 29.41 1031 ASP A C 1
ATOM 7569 O O . ASP A 1 1031 ? 69.264 10.849 -13.447 1.00 29.41 1031 ASP A O 1
ATOM 7573 N N . GLY A 1 1032 ? 67.480 10.355 -14.726 1.00 25.66 1032 GLY A N 1
ATOM 7574 C CA . GLY A 1 1032 ? 67.092 9.143 -13.990 1.00 25.66 1032 GLY A CA 1
ATOM 7575 C C . GLY A 1 1032 ? 65.745 8.534 -14.410 1.00 25.66 1032 GLY A C 1
ATOM 7576 O O . GLY A 1 1032 ? 64.696 8.904 -13.888 1.00 25.66 1032 GLY A O 1
ATOM 7577 N N . THR A 1 1033 ? 65.744 7.548 -15.312 1.00 28.12 1033 THR A N 1
ATOM 7578 C CA . THR A 1 1033 ? 64.529 6.789 -15.676 1.00 28.12 1033 THR A CA 1
ATOM 7579 C C . THR A 1 1033 ? 64.101 5.825 -14.566 1.00 28.12 1033 THR A C 1
ATOM 7581 O O . THR A 1 1033 ? 64.865 4.923 -14.228 1.00 28.12 1033 THR A O 1
ATOM 7584 N N . THR A 1 1034 ? 62.867 5.913 -14.057 1.00 26.25 1034 THR A N 1
ATOM 7585 C CA . THR A 1 1034 ? 62.240 4.809 -13.294 1.00 26.25 1034 THR A CA 1
ATOM 7586 C C . THR A 1 1034 ? 60.712 4.775 -13.395 1.00 26.25 1034 THR A C 1
ATOM 7588 O O . THR A 1 1034 ? 60.038 5.780 -13.609 1.00 26.25 1034 THR A O 1
ATOM 7591 N N . THR A 1 1035 ? 60.169 3.570 -13.227 1.00 27.08 1035 THR A N 1
ATOM 7592 C CA . THR A 1 1035 ? 58.744 3.224 -13.190 1.00 27.08 1035 THR A CA 1
ATOM 7593 C C . THR A 1 1035 ? 57.995 3.881 -12.026 1.00 27.08 1035 THR A C 1
ATOM 7595 O O . THR A 1 1035 ? 58.363 3.718 -10.864 1.00 27.08 1035 THR A O 1
ATOM 7598 N N . TYR A 1 1036 ? 56.865 4.538 -12.312 1.00 24.36 1036 TYR A N 1
ATOM 7599 C CA . TYR A 1 1036 ? 55.997 5.093 -11.270 1.00 24.36 1036 TYR A CA 1
ATOM 7600 C C . TYR A 1 1036 ? 55.119 4.004 -10.626 1.00 24.36 1036 TYR A C 1
ATOM 7602 O O . TYR A 1 1036 ? 54.091 3.606 -11.177 1.00 24.36 1036 TYR A O 1
ATOM 7610 N N . LYS A 1 1037 ? 55.507 3.524 -9.437 1.00 23.48 1037 LYS A N 1
ATOM 7611 C CA . LYS A 1 1037 ? 54.628 2.721 -8.568 1.00 23.48 1037 LYS A CA 1
ATOM 7612 C C . LYS A 1 1037 ? 53.587 3.624 -7.901 1.00 23.48 1037 LYS A C 1
ATOM 7614 O O . LYS A 1 1037 ? 53.945 4.606 -7.256 1.00 23.48 1037 LYS A O 1
ATOM 7619 N N . ALA A 1 1038 ? 52.311 3.250 -7.986 1.00 25.64 1038 ALA A N 1
ATOM 7620 C CA . ALA A 1 1038 ? 51.255 3.909 -7.222 1.00 25.64 1038 ALA A CA 1
ATOM 7621 C C . ALA A 1 1038 ? 51.442 3.677 -5.702 1.00 25.64 1038 ALA A C 1
ATOM 7623 O O . ALA A 1 1038 ? 51.808 2.568 -5.299 1.00 25.64 1038 ALA A O 1
ATOM 7624 N N . PRO A 1 1039 ? 51.190 4.684 -4.843 1.00 27.61 1039 PRO A N 1
ATOM 7625 C CA . PRO A 1 1039 ? 51.385 4.554 -3.404 1.00 27.61 1039 PRO A CA 1
ATOM 7626 C C . PRO A 1 1039 ? 50.293 3.695 -2.753 1.00 27.61 1039 PRO A C 1
ATOM 7628 O O . PRO A 1 1039 ? 49.100 3.991 -2.852 1.00 27.61 1039 PRO A O 1
ATOM 7631 N N . LEU A 1 1040 ? 50.717 2.663 -2.020 1.00 25.41 1040 LEU A N 1
ATOM 7632 C CA . LEU A 1 1040 ? 49.856 1.866 -1.145 1.00 25.41 1040 LEU A CA 1
ATOM 7633 C C . LEU A 1 1040 ? 49.237 2.757 -0.058 1.00 25.41 1040 LEU A C 1
ATOM 7635 O O . LEU A 1 1040 ? 49.929 3.207 0.857 1.00 25.41 1040 LEU A O 1
ATOM 7639 N N . ARG A 1 1041 ? 47.919 2.976 -0.114 1.00 26.73 1041 ARG A N 1
ATOM 7640 C CA . ARG A 1 1041 ? 47.170 3.436 1.062 1.00 26.73 1041 ARG A CA 1
ATOM 7641 C C . ARG A 1 1041 ? 47.016 2.256 2.019 1.00 26.73 1041 ARG A C 1
ATOM 7643 O O . ARG A 1 1041 ? 46.511 1.212 1.619 1.00 26.73 1041 ARG A O 1
ATOM 7650 N N . ARG A 1 1042 ? 47.448 2.432 3.272 1.00 23.02 1042 ARG A N 1
ATOM 7651 C CA . ARG A 1 1042 ? 47.182 1.471 4.353 1.00 23.02 1042 ARG A CA 1
ATOM 7652 C C . ARG A 1 1042 ? 45.674 1.253 4.489 1.00 23.02 1042 ARG A C 1
ATOM 7654 O O . ARG A 1 1042 ? 44.916 2.223 4.451 1.00 23.02 1042 ARG A O 1
ATOM 7661 N N . ALA A 1 1043 ? 45.266 0.004 4.690 1.00 23.56 1043 ALA A N 1
ATOM 7662 C CA . ALA A 1 1043 ? 43.938 -0.288 5.210 1.00 23.56 1043 ALA A CA 1
ATOM 7663 C C . ALA A 1 1043 ? 43.827 0.235 6.659 1.00 23.56 1043 ALA A C 1
ATOM 7665 O O . ALA A 1 1043 ? 44.834 0.240 7.373 1.00 23.56 1043 ALA A O 1
ATOM 7666 N N . PRO A 1 1044 ? 42.642 0.678 7.110 1.00 27.30 1044 PRO A N 1
ATOM 7667 C CA . PRO A 1 1044 ? 42.399 0.918 8.524 1.00 27.30 1044 PRO A CA 1
ATOM 7668 C C . PRO A 1 1044 ? 42.278 -0.426 9.256 1.00 27.30 1044 PRO A C 1
ATOM 7670 O O . PRO A 1 1044 ? 41.288 -1.141 9.114 1.00 27.30 1044 PRO A O 1
ATOM 7673 N N . GLU A 1 1045 ? 43.291 -0.771 10.045 1.00 30.81 1045 GLU A N 1
ATOM 7674 C CA . GLU A 1 1045 ? 43.234 -1.886 10.993 1.00 30.81 1045 GLU A CA 1
ATOM 7675 C C . GLU A 1 1045 ? 42.299 -1.513 12.154 1.00 30.81 1045 GLU A C 1
ATOM 7677 O O . GLU A 1 1045 ? 42.701 -0.801 13.071 1.00 30.81 1045 GLU A O 1
ATOM 7682 N N . THR A 1 1046 ? 41.028 -1.921 12.082 1.00 28.47 1046 THR A N 1
ATOM 7683 C CA . THR A 1 1046 ? 40.116 -2.139 13.231 1.00 28.47 1046 THR A CA 1
ATOM 7684 C C . THR A 1 1046 ? 38.767 -2.665 12.724 1.00 28.47 1046 THR A C 1
ATOM 7686 O O . THR A 1 1046 ? 37.875 -1.892 12.381 1.00 28.47 1046 THR A O 1
ATOM 7689 N N . LEU A 1 1047 ? 38.607 -3.992 12.677 1.00 30.22 1047 LEU A N 1
ATOM 7690 C CA . LEU A 1 1047 ? 37.313 -4.648 12.411 1.00 30.22 1047 LEU A CA 1
ATOM 7691 C C . LEU A 1 1047 ? 36.867 -5.594 13.542 1.00 30.22 1047 LEU A C 1
ATOM 7693 O O . LEU A 1 1047 ? 35.838 -6.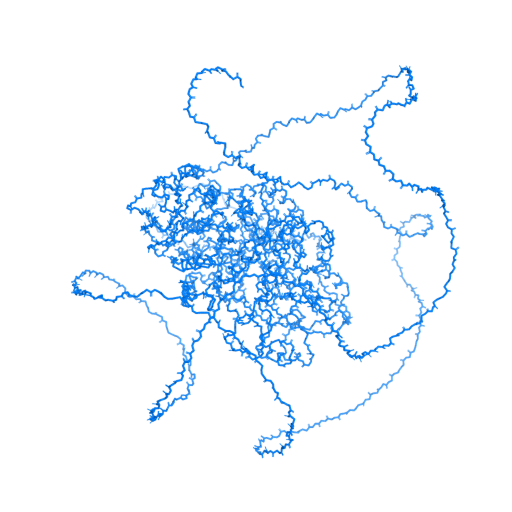251 13.429 1.00 30.22 1047 LEU A O 1
ATOM 7697 N N . ASP A 1 1048 ? 37.576 -5.579 14.673 1.00 27.38 1048 ASP A N 1
ATOM 7698 C CA . ASP A 1 1048 ? 37.291 -6.369 15.880 1.00 27.38 1048 ASP A CA 1
ATOM 7699 C C . ASP A 1 1048 ? 36.248 -5.708 16.805 1.00 27.38 1048 ASP A C 1
ATOM 7701 O O . ASP A 1 1048 ? 36.343 -5.752 18.032 1.00 27.38 1048 ASP A O 1
ATOM 7705 N N . ALA A 1 1049 ? 35.236 -5.070 16.213 1.00 27.84 1049 ALA A N 1
ATOM 7706 C CA . ALA A 1 1049 ? 34.058 -4.587 16.924 1.00 27.84 1049 ALA A CA 1
ATOM 7707 C C . ALA A 1 1049 ? 32.915 -5.600 16.726 1.00 27.84 1049 ALA A C 1
ATOM 7709 O O . ALA A 1 1049 ? 32.422 -5.732 15.601 1.00 27.84 1049 ALA A O 1
ATOM 7710 N N . PRO A 1 1050 ? 32.471 -6.332 17.767 1.00 28.31 1050 PRO A N 1
ATOM 7711 C CA . PRO A 1 1050 ? 31.378 -7.283 17.617 1.00 28.31 1050 PRO A CA 1
ATOM 7712 C C . PRO A 1 1050 ? 30.086 -6.551 17.238 1.00 28.31 1050 PRO A C 1
ATOM 7714 O O . PRO A 1 1050 ? 29.729 -5.538 17.838 1.00 28.31 1050 PRO A O 1
ATOM 7717 N N . ILE A 1 1051 ? 29.364 -7.082 16.248 1.00 32.47 1051 ILE A N 1
ATOM 7718 C CA . ILE A 1 1051 ? 28.051 -6.561 15.854 1.00 32.47 1051 ILE A CA 1
ATOM 7719 C C . ILE A 1 1051 ? 27.068 -6.856 16.991 1.00 32.47 1051 ILE A C 1
ATOM 7721 O O . ILE A 1 1051 ? 26.647 -7.999 17.171 1.00 32.47 1051 ILE A O 1
ATOM 7725 N N . THR A 1 1052 ? 26.718 -5.832 17.770 1.00 26.95 1052 THR A N 1
ATOM 7726 C CA . THR A 1 1052 ? 25.821 -5.968 18.921 1.00 26.95 1052 THR A CA 1
ATOM 7727 C C . THR A 1 1052 ? 24.404 -6.319 18.470 1.00 26.95 1052 THR A C 1
ATOM 7729 O O . THR A 1 1052 ? 23.679 -5.476 17.944 1.00 26.95 1052 THR A O 1
ATOM 7732 N N . VAL A 1 1053 ? 23.997 -7.564 18.706 1.00 31.77 1053 VAL A N 1
ATOM 7733 C CA . VAL A 1 1053 ? 22.608 -8.024 18.572 1.00 31.77 1053 VAL A CA 1
ATOM 7734 C C . VAL A 1 1053 ? 21.931 -7.888 19.946 1.00 31.77 1053 VAL A C 1
ATOM 7736 O O . VAL A 1 1053 ? 22.575 -8.203 20.952 1.00 31.77 1053 VAL A O 1
ATOM 7739 N N . PRO A 1 1054 ? 20.668 -7.428 20.052 1.00 31.91 1054 PRO A N 1
ATOM 7740 C CA . PRO A 1 1054 ? 19.931 -7.510 21.313 1.00 31.91 1054 PRO A CA 1
ATOM 7741 C C . PRO A 1 1054 ? 19.810 -8.980 21.762 1.00 31.91 1054 PRO A C 1
ATOM 7743 O O . PRO A 1 1054 ? 19.626 -9.858 20.916 1.00 31.91 1054 PRO A O 1
ATOM 7746 N N . PRO A 1 1055 ? 19.911 -9.284 23.068 1.00 31.02 1055 PRO A N 1
ATOM 7747 C CA . PRO A 1 1055 ? 19.859 -10.661 23.540 1.00 31.02 1055 PRO A CA 1
ATOM 7748 C C . PRO A 1 1055 ? 18.498 -11.297 23.240 1.00 31.02 1055 PRO A C 1
ATOM 7750 O O . PRO A 1 1055 ? 17.450 -10.683 23.452 1.00 31.02 1055 PRO A O 1
ATOM 7753 N N . LEU A 1 1056 ? 18.526 -12.554 22.789 1.00 32.59 1056 LEU A N 1
ATOM 7754 C CA . LEU A 1 1056 ? 17.338 -13.402 22.703 1.00 32.59 1056 LEU A CA 1
ATOM 7755 C C . LEU A 1 1056 ? 16.664 -13.482 24.085 1.00 32.59 1056 LEU A C 1
ATOM 7757 O O . LEU A 1 1056 ? 17.365 -13.706 25.076 1.00 32.59 1056 LEU A O 1
ATOM 7761 N N . PRO A 1 1057 ? 15.329 -13.339 24.183 1.00 36.5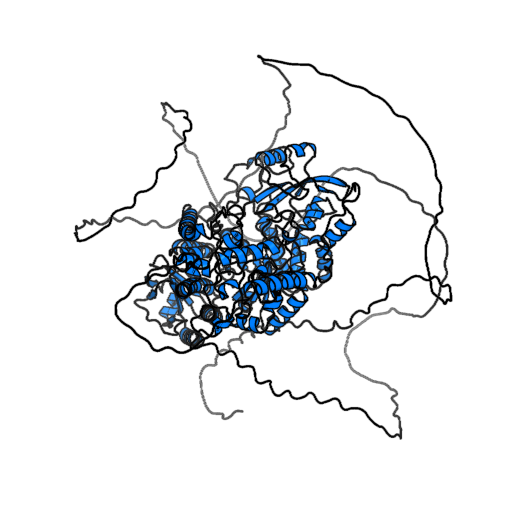0 1057 PRO A N 1
ATOM 7762 C CA . PRO A 1 1057 ? 14.630 -13.629 25.424 1.00 36.50 1057 PRO A CA 1
ATOM 7763 C C . PRO A 1 1057 ? 14.785 -15.118 25.746 1.00 36.50 1057 PRO A C 1
ATOM 7765 O O . PRO A 1 1057 ? 14.555 -15.976 24.893 1.00 36.50 1057 PRO A O 1
ATOM 7768 N N . THR A 1 1058 ? 15.174 -15.425 26.982 1.00 40.59 1058 THR A N 1
ATOM 7769 C CA . THR A 1 1058 ? 15.259 -16.800 27.481 1.00 40.59 1058 THR A CA 1
ATOM 7770 C C . THR A 1 1058 ? 13.893 -17.482 27.330 1.00 40.59 1058 THR A C 1
ATOM 7772 O O . THR A 1 1058 ? 12.885 -16.861 27.685 1.00 40.59 1058 THR A O 1
ATOM 7775 N N . PRO A 1 1059 ? 13.810 -18.737 26.845 1.00 37.78 1059 PRO A N 1
ATOM 7776 C CA . PRO A 1 1059 ? 12.555 -19.476 26.908 1.00 37.78 1059 PRO A CA 1
ATOM 7777 C C . PRO A 1 1059 ? 12.093 -19.582 28.372 1.00 37.78 1059 PRO A C 1
ATOM 7779 O O . PRO A 1 1059 ? 12.939 -19.706 29.266 1.00 37.78 1059 PRO A O 1
ATOM 7782 N N . PRO A 1 1060 ? 10.776 -19.533 28.647 1.00 40.06 1060 PRO A N 1
ATOM 7783 C CA . PRO A 1 1060 ? 10.275 -19.784 29.990 1.00 40.06 1060 PRO A CA 1
ATOM 7784 C C . PRO A 1 1060 ? 10.693 -21.190 30.431 1.00 40.06 1060 PRO A C 1
ATOM 7786 O O . PRO A 1 1060 ? 10.685 -22.127 29.630 1.00 40.06 1060 PRO A O 1
ATOM 7789 N N . ALA A 1 1061 ? 11.052 -21.337 31.707 1.00 41.03 1061 ALA A N 1
ATOM 7790 C CA . ALA A 1 1061 ? 11.314 -22.652 32.276 1.00 41.03 1061 ALA A CA 1
ATOM 7791 C C . ALA A 1 1061 ? 10.074 -23.553 32.093 1.00 41.03 1061 ALA A C 1
ATOM 7793 O O . ALA A 1 1061 ? 8.948 -23.052 32.214 1.00 41.03 1061 ALA A O 1
ATOM 7794 N N . PRO A 1 1062 ? 10.246 -24.858 31.807 1.00 43.22 1062 PRO A N 1
ATOM 7795 C CA . PRO A 1 1062 ? 9.116 -25.775 31.752 1.00 43.22 1062 PRO A CA 1
ATOM 7796 C C . PRO A 1 1062 ? 8.371 -25.750 33.096 1.00 43.22 1062 PRO A C 1
ATOM 7798 O O . PRO A 1 1062 ? 9.016 -25.621 34.143 1.00 43.22 1062 PRO A O 1
ATOM 7801 N N . PRO A 1 1063 ? 7.029 -25.848 33.098 1.00 36.62 1063 PRO A N 1
ATOM 7802 C CA . PRO A 1 1063 ? 6.272 -25.891 34.341 1.00 36.62 1063 PRO A CA 1
ATOM 7803 C C . PRO A 1 1063 ? 6.737 -27.089 35.173 1.00 36.62 1063 PRO A C 1
ATOM 7805 O O . PRO A 1 1063 ? 6.855 -28.198 34.654 1.00 36.62 1063 PRO A O 1
ATOM 7808 N N . ALA A 1 1064 ? 7.008 -26.854 36.457 1.00 40.09 1064 ALA A N 1
ATOM 7809 C CA . ALA A 1 1064 ? 7.341 -27.927 37.384 1.00 40.09 1064 ALA A CA 1
ATOM 7810 C C . ALA A 1 1064 ? 6.197 -28.951 37.435 1.00 40.09 1064 ALA A C 1
ATOM 7812 O O . ALA A 1 1064 ? 5.021 -28.576 37.391 1.00 40.09 1064 ALA A O 1
ATOM 7813 N N . GLU A 1 1065 ? 6.543 -30.235 37.532 1.00 38.34 1065 GLU A N 1
ATOM 7814 C CA . GLU A 1 1065 ? 5.552 -31.306 37.633 1.00 38.34 1065 GLU A CA 1
ATOM 7815 C C . GLU A 1 1065 ? 4.629 -31.079 38.845 1.00 38.34 1065 GLU A C 1
ATOM 7817 O O . GLU A 1 1065 ? 5.091 -30.622 39.898 1.00 38.34 1065 GLU A O 1
ATOM 7822 N N . PRO A 1 1066 ? 3.321 -31.373 38.729 1.00 34.06 1066 PRO A N 1
ATOM 7823 C CA . PRO A 1 1066 ? 2.371 -31.137 39.807 1.00 34.06 1066 PRO A CA 1
ATOM 7824 C C . PRO A 1 1066 ? 2.630 -32.101 40.970 1.00 34.06 1066 PRO A C 1
ATOM 7826 O O . PRO A 1 1066 ? 2.162 -33.239 40.971 1.00 34.06 1066 PRO A O 1
ATOM 7829 N N . VAL A 1 1067 ? 3.360 -31.629 41.983 1.00 36.31 1067 VAL A N 1
ATOM 7830 C CA . VAL A 1 1067 ? 3.577 -32.361 43.237 1.00 36.31 1067 VAL A CA 1
ATOM 7831 C C . VAL A 1 1067 ? 2.229 -32.605 43.915 1.00 36.31 1067 VAL A C 1
ATOM 7833 O O . VAL A 1 1067 ? 1.575 -31.673 44.387 1.00 36.31 1067 VAL A O 1
ATOM 7836 N N . THR A 1 1068 ? 1.816 -33.870 43.964 1.00 35.50 1068 THR A N 1
ATOM 7837 C CA . THR A 1 1068 ? 0.566 -34.305 44.593 1.00 35.50 1068 THR A CA 1
ATOM 7838 C C . THR A 1 1068 ? 0.540 -33.897 46.073 1.00 35.50 1068 THR A C 1
ATOM 7840 O O . THR A 1 1068 ? 1.459 -34.266 46.810 1.00 35.50 1068 THR A O 1
ATOM 7843 N N . PRO A 1 1069 ? -0.486 -33.169 46.553 1.00 33.47 1069 PRO A N 1
ATOM 7844 C CA . PRO A 1 1069 ? -0.548 -32.761 47.952 1.00 33.47 1069 PRO A CA 1
ATOM 7845 C C . PRO A 1 1069 ? -0.791 -33.974 48.871 1.00 33.47 1069 PRO A C 1
ATOM 7847 O O . PRO A 1 1069 ? -1.661 -34.798 48.571 1.00 33.47 1069 PRO A O 1
ATOM 7850 N N . PRO A 1 1070 ? -0.070 -34.101 50.001 1.00 34.31 1070 PRO A N 1
ATOM 7851 C CA . PRO A 1 1070 ? -0.335 -35.144 50.985 1.00 34.31 1070 PRO A CA 1
ATOM 7852 C C . PRO A 1 1070 ? -1.654 -34.897 51.736 1.00 34.31 1070 PRO A C 1
ATOM 7854 O O . PRO A 1 1070 ? -2.097 -33.765 51.928 1.00 34.31 1070 PRO A O 1
ATOM 7857 N N . ASN A 1 1071 ? -2.276 -35.992 52.171 1.00 33.47 1071 ASN A N 1
ATOM 7858 C CA . ASN A 1 1071 ? -3.584 -36.018 52.831 1.00 33.47 1071 ASN A CA 1
ATOM 7859 C C . ASN A 1 1071 ? -3.523 -35.345 54.230 1.00 33.47 1071 ASN A C 1
ATOM 7861 O O . ASN A 1 1071 ? -2.552 -35.580 54.954 1.00 33.47 1071 ASN A O 1
ATOM 7865 N N . PRO A 1 1072 ? -4.522 -34.548 54.665 1.00 33.56 1072 PRO A N 1
ATOM 7866 C CA . PRO A 1 1072 ? -4.425 -33.790 55.913 1.00 33.56 1072 PRO A CA 1
ATOM 7867 C C . PRO A 1 1072 ? -4.706 -34.659 57.150 1.00 33.56 1072 PRO A C 1
ATOM 7869 O O . PRO A 1 1072 ? -5.857 -34.979 57.448 1.00 33.56 1072 PRO A O 1
ATOM 7872 N N . ALA A 1 1073 ? -3.661 -34.988 57.915 1.00 30.59 1073 ALA A N 1
ATOM 7873 C CA . ALA A 1 1073 ? -3.786 -35.620 59.229 1.00 30.59 1073 ALA A CA 1
ATOM 7874 C C . ALA A 1 1073 ? -2.656 -35.213 60.198 1.00 30.59 1073 ALA A C 1
ATOM 7876 O O . ALA A 1 1073 ? -1.482 -35.281 59.853 1.00 30.59 1073 ALA A O 1
ATOM 7877 N N . SER A 1 1074 ? -3.048 -34.896 61.441 1.00 31.09 1074 SER A N 1
ATOM 7878 C CA . SER A 1 1074 ? -2.243 -34.866 62.685 1.00 31.09 1074 SER A CA 1
ATOM 7879 C C . SER A 1 1074 ? -1.028 -33.911 62.842 1.00 31.09 1074 SER A C 1
ATOM 7881 O O . SER A 1 1074 ? 0.010 -34.062 62.213 1.00 31.09 1074 SER A O 1
ATOM 7883 N N . THR A 1 1075 ? -1.160 -33.052 63.868 1.00 31.80 1075 THR A N 1
ATOM 7884 C CA . THR A 1 1075 ? -0.156 -32.633 64.887 1.00 31.80 1075 THR A CA 1
ATOM 7885 C C . THR A 1 1075 ? 1.071 -31.753 64.556 1.00 31.80 1075 THR A C 1
ATOM 7887 O O . THR A 1 1075 ? 2.109 -32.235 64.128 1.00 31.80 1075 THR A O 1
ATOM 7890 N N . GLU A 1 1076 ? 0.950 -30.489 64.996 1.00 31.08 1076 GLU A N 1
ATOM 7891 C CA . GLU A 1 1076 ? 1.841 -29.742 65.924 1.00 31.08 1076 GLU A CA 1
ATOM 7892 C C . GLU A 1 1076 ? 3.288 -29.289 65.582 1.00 31.08 1076 GLU A C 1
ATOM 7894 O O . GLU A 1 1076 ? 4.219 -30.078 65.481 1.00 31.08 1076 GLU A O 1
ATOM 7899 N N . SER A 1 1077 ? 3.484 -27.965 65.764 1.00 32.47 1077 SER A N 1
ATOM 7900 C CA . SER A 1 1077 ? 4.707 -27.257 66.231 1.00 32.47 1077 SER A CA 1
ATOM 7901 C C . SER A 1 1077 ? 5.916 -27.108 65.278 1.00 32.47 1077 SER A C 1
ATOM 7903 O O . SER A 1 1077 ? 6.132 -27.942 64.412 1.00 32.47 1077 SER A O 1
ATOM 7905 N N . GLY A 1 1078 ? 6.731 -26.042 65.448 1.00 31.31 1078 GLY A N 1
ATOM 7906 C CA . GLY A 1 1078 ? 8.062 -25.969 64.796 1.00 31.31 1078 GLY A CA 1
ATOM 7907 C C . GLY A 1 1078 ? 8.582 -24.640 64.203 1.00 31.31 1078 GLY A C 1
ATOM 7908 O O . GLY A 1 1078 ? 9.176 -24.665 63.139 1.00 31.31 1078 GLY A O 1
ATOM 7909 N N . THR A 1 1079 ? 8.373 -23.499 64.865 1.00 33.62 1079 THR A N 1
ATOM 7910 C CA . THR A 1 1079 ? 9.258 -22.301 64.934 1.00 33.62 1079 THR A CA 1
ATOM 7911 C C . THR A 1 1079 ? 10.379 -22.025 63.885 1.00 33.62 1079 THR A C 1
ATOM 7913 O O . THR A 1 1079 ? 11.347 -22.770 63.793 1.00 33.62 1079 THR A O 1
ATOM 7916 N N . ALA A 1 1080 ? 10.366 -20.783 63.361 1.00 35.09 1080 ALA A N 1
ATOM 7917 C CA . ALA A 1 1080 ? 11.479 -19.964 62.815 1.00 35.09 1080 ALA A CA 1
ATOM 7918 C C . ALA A 1 1080 ? 11.988 -20.149 61.361 1.00 35.09 1080 ALA A C 1
ATOM 7920 O O . ALA A 1 1080 ? 11.986 -21.227 60.781 1.00 35.09 1080 ALA A O 1
ATOM 7921 N N . ALA A 1 1081 ? 12.449 -19.014 60.813 1.00 33.72 1081 ALA A N 1
ATOM 7922 C CA . ALA A 1 1081 ? 13.173 -18.834 59.548 1.00 33.72 1081 ALA A CA 1
ATOM 7923 C C . ALA A 1 1081 ? 14.662 -18.474 59.834 1.00 33.72 1081 ALA A C 1
ATOM 7925 O O . ALA A 1 1081 ? 15.052 -18.460 61.009 1.00 33.72 1081 ALA A O 1
ATOM 7926 N N . PRO A 1 1082 ? 15.506 -18.212 58.816 1.00 54.22 1082 PRO A N 1
ATOM 7927 C CA . PRO A 1 1082 ? 15.461 -16.913 58.122 1.00 54.22 1082 PRO A CA 1
ATOM 7928 C C . PRO A 1 1082 ? 15.198 -16.990 56.609 1.00 54.22 1082 PRO A C 1
ATOM 7930 O O . PRO A 1 1082 ? 15.635 -17.974 55.974 1.00 54.22 1082 PRO A O 1
#

Organism: Nitratidesulfovibrio vulgaris (strain DSM 19637 / Miyazaki F) (NCBI:txid883)

pLDDT: mean 70.91, std 28.19, range [23.02, 98.69]